Protein 4OMF (pdb70)

CATH classification: 1.10.645.10

Sequence (896 aa):
AKPRIGYIHLSGCTGDAMSLTENYDIILAELLTNMVDIVYGQTLVDLWEMPEMDLALVEGSVCLQDEHSLHHELKELREKAKLVCAFGSCAATGCFTRYSRGGQQAQPSHESFVPIADLIDVDLALPGCPPSPEIIAKKTVVALLNNDMDYLQPMLDLAGYTEEACGCDLQTKVVNQGLCIGCGTCAMACQTRALDMTNGRPELNSSDRCIKCGICYVQCPRSWWPEEQIKKELGLSERIVISPTSRQEGHAELVMEVDDEGIVTKGRYFSITPVRGLEKMVTGKAPETAPVMVQRICGVCPIPHTLASVEAIDDSLDIEVPKAGRLLRELTLAAHHVNSHAIHHFLIAPDFVPENLMADAINSVSEIRKNAQYVVDMVAGEGIHPSDVRIGGMADNITELARKRLYARLKQLKPKVNEHVELLMIGLIEDKGLPEGLGVHNQPTLASHQIYGDRTKFDLDRFTEIMPESWYDDPEIAKRACSTIPLYDGRNVEVGPRARMVEFQGFKERGVVAQHVARALEMKTALSRAIEILDELDTSAPVRADFDERGTGKLGIGAIEAPRGLDVHMAKVENGKIQFYSALVPTTWNIPTMGPATEGFHHEYGPHVIRAYDPCLSCATHVLGTYKEIVSARRSTDREIQKLAQDGGIVTGLLAYALDEGIIEGAVVAGPGEEEFWKPQPMVAMSSDELKAAAGTKYTFSPNVMMLKKAVRQYGIEKLGTVAIPCQTTMGIRKMQTYPFGVRFLADKIKLLVGIYCMENFPYTSLQTFICEKLGVSMELVEKMDIGKGKFWVYTQDDVLTLPLKETHGYEQAGCKICKDYVAELADVSTGSVGSPDGWSTVITRTDAGDSIFKQAVEAGLFETKPIEEVKPGLGLLEKLAAQKKEKAEKNIAARKEMGLPTPF

Organism: Methanothermobacter marburgensis (strain ATCC BAA-927 / DSM 2133 / JCM 14651 / NBRC 100331 / OCM 82 / Marburg) (NCBI:txid79929)

Secondary structure (DSSP, 8-state):
-EEEEESS-SSSBS-EEEEEEE-TT-BEEEEEEEE-S----HHHHHTTS-TTHHHHHHGGG-SSSHHHHHHHHHHHHHHHTT----HHHHHHHHHHHHHHHHHHHHHHHHHHHHHHS-GGGHHHHHHHHHHHHHHHHHHHHHHHS-SSS-S-EETTEES----HHHHHHHHHHHHHHHHHHHHHHHHHHHHHHHT-PPTTTT---PPB--S-SSS--GGGS-TTTEEEE-GGGT-SSHHHHHH--S-EEEETTB--B-SHHHHHHHHS-----SHHHHHHHHHHHHHHHHHHHHHHHHH--TTS--B-----S--S-EEEEEEEETTEEEEEEEEEETTEEEEEEEE-HHHHHHHHHTGGGTTSBGGGHHHHHHHT--BHHHHH-/---S-SEEEEEEE--HHHHHH-SSS-HHHHHHHHHHHHTS-SEEEEEEEEEETTEEEEEEE-SHHHHHHT-S--SB---GGGGHHHHHTTT--SSEEEEE-HHHHHHHHHHHH--TT--S-GGGEEEEEEE--S--B-HHHHHIIIIIISSS-GGG-SEEEEETTEEEEE-SS-EEEEEGGGGTTSS-GGGGG---SS-TTSSEEEESTTS-TT-EEEEE-SHHHHHHHHHHHHTTSEEEEEGGGSSS-HHHHHHHHHHHHHHHHHHHHHHHHHT-----/---EEEEEESB--SHHHHHHHT-TTTHHHIIIII-EEEE-TTT----S---EEEEEEESBEETT-HHHHHHHHHHHHHEEEEEEESHHHHH-GGGGG-----TT-TT---EE-GGGTS---EEE-SSSPPHHHHHHHHHHHHTT-HHHHHHHHHHTT--S--TTHHHHHTGGGT------HHHHH-TT--EEEETTEEEE-GGG-----HHHHH-TTT---HHHHHHHHT-

Foldseek 3Di:
DAFEEEEEEAAADCVLVVQLPVVPPCNVVCDPPHHDDDYYVVPDPDDDDAAGQEYAYGAWHFPPDVVSVVVLVVNLVRYVAYEDAEQCQQAVFQVVVFAACDPPGRPRGDTFRSVVPDDHQFYQFDPHRHNVVSVVQSVCVSVVVVLVRVVRRVSSPVHHFKPCCCVVVAVVVPHQDLPCQLCVFDPQNQWDADPSHTDGNRVRMRRRHRSLVRPCRNDPSPVVVCVVVVD/DDWDKDWAQFLFAAGKIKIFDADPVQFGAFIAIFFLGAFPPLFVVQAPHFLFVNLLRQLVLDQLFSLQSSQFSLQQLCQLQVADWDPLLVLLSLLLQLLSLQLNLLSLCLSCCVLFPDPVCNVVSVVLSVLSNVLSQLSNCQSQPHSTSRDFQGNQGGNAFGDPVSLVVSLVSLVVCLVSLVVSLVVRLVRLVVSCDDPPQLFDDFAQDAAALGWWDPVRDDPVFKDKAALCVQDPPNVVSVSGQFIEIGGNNHFHAFAQLSSCVVPVVDDDGHLSSLSSSSSVCNNVSSVSSSVSSVVRDRVDDGGDDGDQQGDQGWGWRWTQTNLGTWIWIFGHHRSGTNGIDIDFNLLRCNSSLGRSSGPGRCVCSSSSVSSSSHHSSRRRD/DQAFFDAKWKKAFPDVLQLVQAAFRSCQLLLQQLCLVVVLWQWEWAFAPDDDQLPTETDIGRHSVRSSRRHADRQADHLRLVCQQVCCPPVVIQAYEYEEEQVSLVVLVCCLVPVPPPPNRNVNHQFYEYEFDQFGAHPVLVCCVPCPVQPDGSVQFPHWDDDPQWTWTDGPHDIDIDGPVVSPPRTDPVSQQDLHGQNNNGQKTWYCPLADGRMIIITGHDPSRVVSSVVSVVVVRMDIGHQVVHPPGDVRVVVVSVVSNVRNVVVQVVCVVVVHDDPD

Solvent-accessible surface area: 31362 Å² total; per-residue (Å²): 159,90,37,87,7,0,7,6,6,7,1,2,14,1,1,13,5,5,1,17,5,2,21,17,107,68,1,7,89,7,41,58,90,48,4,51,32,16,8,2,12,6,40,33,71,59,103,136,14,28,108,1,41,9,0,6,0,0,0,0,0,0,73,71,23,135,94,6,46,106,18,1,120,37,0,54,112,51,5,148,61,0,0,3,1,1,1,20,0,5,0,0,0,2,2,84,50,14,118,6,47,4,74,3,26,75,74,13,84,32,12,22,0,0,37,77,82,25,114,23,46,2,1,1,0,0,13,9,0,1,1,30,0,2,18,57,2,7,58,4,42,60,106,114,42,84,119,4,0,85,12,0,61,96,16,17,66,21,31,135,5,22,6,65,15,6,74,70,70,5,42,97,45,31,3,17,9,3,10,1,0,12,9,3,0,14,6,4,56,4,17,84,25,66,93,5,63,19,86,47,53,76,57,10,13,3,53,13,3,0,10,39,0,0,10,6,11,21,51,33,20,74,132,16,0,57,137,80,41,63,36,125,108,110,40,75,31,46,8,5,2,10,3,5,2,32,0,11,0,1,0,44,6,52,140,123,9,58,2,76,66,1,23,1,0,0,26,5,7,0,2,2,0,22,96,0,0,36,40,50,24,2,53,8,0,8,5,2,1,4,2,0,0,2,7,3,2,0,0,1,3,0,0,0,0,28,0,0,4,26,1,22,102,24,163,37,32,120,3,0,98,3,0,3,24,0,0,0,2,1,2,0,2,6,0,0,0,2,1,4,24,10,0,3,80,16,16,9,55,162,126,56,42,51,97,6,11,68,16,4,4,64,0,3,39,13,1,2,61,0,0,10,5,0,0,0,3,3,7,2,1,3,5,3,33,9,0,0,0,40,50,17,6,32,70,48,0,40,117,49,0,58,41,60,3,97,137,10,87,89,60,1,65,118,2,1,135,70,1,28,27,18,1,102,112,91,58,23,38,175,34,7,2,63,31,118,47,40,28,13,14,2,46,68,11,22,14,40,84,106,116,10,61,82,139,109,29,73,62,53,45,0,109,83,81,21,98,22,106,134,3,6,156,105,1,4,3,14,0,0,11,13,75,55,108,17,0,2,5,1,3,13,0,2,7,40,88,83,85,47,31,166,112,126,4,1,49,5,6,4,18,0,6,0,49,1,0,84,34,0,4,54,77,0,6,92,0,0,89,80,8,77,26,104,28,97,11,92,23,147,68,84,84,160,22,107,19,74,62,0,17,0,6,1,0,2,0,7,0,1,0,0,0,15,0,70,0,69,117,16,83,0,69,85,8,11,1,0,0,4,0,0,0,1,1,2,2,0,0,62,6,2,62,49,49,55,37,120,72,1,25,32,0,1,15,0,4,2,2,0,0,0,2,0,3,6,92,7,32,57,92,108,72,15,16,0,0,57,2,65,50,180,104,8,51,169,90,10,24,31,0,7,3,30,11,5,0,1,17,17,0,34,119,95,38,40,1,35,0,1,0,6,21,1,103,36,147,99,118,47,38,6,76,12,57,6,0,59,44,52,106,68,4,36,63,12,22,26,36,38,36,7,20,12,8,10,0,35,38,0,4,53,0,1,1,3,56,0,0,34,85,0,0,1,14,1,29,2,14,8,1,19,0,1,9,0,0,40,4,1,1,0,0,0,7,47,0,7,109,40,16,82,0,0,0,0,50,26,24,47,31,15,0,42,30,96,12,0,63,39,0,0,40,130,82,30,57,36,39,13,117,87,8,113,68,0,29,33,26,163,49,84,0,55,0,73,15,155,129,72,77,37,50,13,68,37,160,59,3,124,70,79,42,10,49,3,14,103,4,14,67,12,12,0,0,31,10,0,10,0,0,5,12,37,30,1,13,60,119,23,34,3,0,0,0,2,4,14,110,41,0,28,56,10,4,82,79,0,40,154,61,42,64,7,89,51,87,72,15,145,119,10,149,71,4,43,50,55,0,70,109,37,0,43,100,4,51,133,89,0,84,155,35,4,59,51,23,114,149,133,64,55,69,30,28,51

Radius of gyration: 29.11 Å; Cα contacts (8 Å, |Δi|>4): 2166; chains: 3; bounding box: 54×98×53 Å

Structure (mmCIF, N/CA/C/O backbone):
data_4OMF
#
_entry.id   4OMF
#
_cell.length_a   233.160
_cell.length_b   233.160
_cell.length_c   233.160
_cell.angle_alpha   90.00
_cell.angle_beta   90.00
_cell.angle_gamma   90.00
#
_symmetry.space_group_name_H-M   'F 2 3'
#
loop_
_entity.id
_entity.type
_entity.pdbx_description
1 polymer 'F420-reducing hydrogenase, subunit gamma'
2 polymer 'F420-reducing hydrogenase, subunit alpha'
3 polymer 'F420-reducing hydrogenase, subunit beta'
4 non-polymer 'IRON/SULFUR CLUSTER'
5 non-polymer zinc(II)hydrogensulfide
6 non-polymer 'UNKNOWN LIGAND'
7 non-polymer 'MAGNESIUM ION'
8 non-polymer formyl[bis(hydrocyanato-1kappaC)]ironnickel(Fe-Ni)
9 non-polymer 'CHLORIDE ION'
10 non-polymer N,N-dimethylmethanamine
11 non-polymer 'FLAVIN-ADENINE DINUCLEOTIDE'
12 water water
#
loop_
_atom_site.group_PDB
_atom_site.id
_atom_site.type_symbol
_atom_site.label_atom_id
_atom_site.label_alt_id
_atom_site.label_comp_id
_atom_site.label_asym_id
_atom_site.label_entity_id
_atom_site.label_seq_id
_atom_site.pdbx_PDB_ins_code
_atom_site.Cartn_x
_atom_site.Cartn_y
_atom_site.Cartn_z
_atom_site.occupancy
_atom_site.B_iso_or_equiv
_atom_site.auth_seq_id
_atom_site.auth_comp_id
_atom_site.auth_asym_id
_atom_site.auth_atom_id
_atom_site.pdbx_PDB_model_num
ATOM 1 N N . ALA A 1 45 ? -25.694 68.989 19.564 1.00 51.76 45 ALA G N 1
ATOM 2 C CA . ALA A 1 45 ? -25.506 69.596 20.885 1.00 56.43 45 ALA G CA 1
ATOM 3 C C . ALA A 1 45 ? -24.422 68.885 21.703 1.00 53.69 45 ALA G C 1
ATOM 4 O O . ALA A 1 45 ? -24.643 67.804 22.252 1.00 58.25 45 ALA G O 1
ATOM 6 N N . LYS A 1 46 ? -23.248 69.506 21.771 1.00 44.17 46 LYS G N 1
ATOM 7 C CA . LYS A 1 46 ? -22.122 68.989 22.542 1.00 34.53 46 LYS G CA 1
ATOM 8 C C . LYS A 1 46 ? -22.283 69.308 24.025 1.00 26.34 46 LYS G C 1
ATOM 9 O O . LYS A 1 46 ? -22.777 70.377 24.370 1.00 29.76 46 LYS G O 1
ATOM 15 N N . PRO A 1 47 ? -21.847 68.394 24.896 1.00 28.47 47 PRO G N 1
ATOM 16 C CA . PRO A 1 47 ? -21.855 68.641 26.342 1.00 31.55 47 PRO G CA 1
ATOM 17 C C . PRO A 1 47 ? -21.093 69.915 26.661 1.00 31.20 47 PRO G C 1
ATOM 18 O O . PRO A 1 47 ? -20.015 70.132 26.111 1.00 30.46 47 PRO G O 1
ATOM 22 N N . ARG A 1 48 ? -21.663 70.746 27.523 1.00 25.41 48 ARG G N 1
ATOM 23 C CA . ARG A 1 48 ? -21.021 71.987 27.930 1.00 25.88 48 ARG G CA 1
ATOM 24 C C . ARG A 1 48 ? -20.220 71.756 29.203 1.00 20.92 48 ARG G C 1
ATOM 25 O O . ARG A 1 48 ? -20.787 71.432 30.247 1.00 25.02 48 ARG G O 1
ATOM 33 N N . ILE A 1 49 ? -18.899 71.894 29.100 1.00 19.07 49 ILE G N 1
ATOM 34 C CA . ILE A 1 49 ? -17.993 71.520 30.180 1.00 18.98 49 ILE G CA 1
ATOM 35 C C . ILE A 1 49 ? -17.256 72.764 30.674 1.00 22.43 49 ILE G C 1
ATOM 36 O O . ILE A 1 49 ? -16.802 73.592 29.883 1.00 24.25 49 ILE G O 1
ATOM 41 N N . GLY A 1 50 ? -17.174 72.901 31.990 1.00 21.48 50 GLY G N 1
ATOM 42 C CA . GLY A 1 50 ? -16.339 73.926 32.583 1.00 19.87 50 GLY G CA 1
ATOM 43 C C . GLY A 1 50 ? -15.144 73.249 33.214 1.00 20.22 50 GLY G C 1
ATOM 44 O O . GLY A 1 50 ? -15.258 72.148 33.764 1.00 21.24 50 GLY G O 1
ATOM 45 N N . TYR A 1 51 ? -13.986 73.890 33.106 1.00 17.72 51 TYR G N 1
ATOM 46 C CA . TYR A 1 51 ? -12.810 73.439 33.825 1.00 15.96 51 TYR G CA 1
ATOM 47 C C . TYR A 1 51 ? -12.437 74.529 34.803 1.00 21.75 51 TYR G C 1
ATOM 48 O O . TYR A 1 51 ? -11.943 75.585 34.388 1.00 19.86 51 TYR G O 1
ATOM 57 N N . ILE A 1 52 ? -12.705 74.298 36.087 1.00 16.51 52 ILE G N 1
ATOM 58 C CA . ILE A 1 52 ? -12.463 75.315 37.117 1.00 17.95 52 ILE G CA 1
ATOM 59 C C . ILE A 1 52 ? -11.296 74.911 38.004 1.00 19.34 52 ILE G C 1
ATOM 60 O O . ILE A 1 52 ? -11.334 73.881 38.657 1.00 19.36 52 ILE G O 1
ATOM 65 N N . HIS A 1 53 ? -10.268 75.744 38.020 1.00 18.77 53 HIS G N 1
ATOM 66 C CA . HIS A 1 53 ? -9.050 75.471 38.766 1.00 20.58 53 HIS G CA 1
ATOM 67 C C . HIS A 1 53 ? -9.125 76.258 40.091 1.00 20.06 53 HIS G C 1
ATOM 68 O O . HIS A 1 53 ? -9.192 77.499 40.068 1.00 18.72 53 HIS G O 1
ATOM 75 N N . LEU A 1 54 ? -9.178 75.540 41.226 1.00 16.74 54 LEU G N 1
ATOM 76 C CA . LEU A 1 54 ? -9.138 76.162 42.558 1.00 15.01 54 LEU G CA 1
ATOM 77 C C . LEU A 1 54 ? -7.707 76.033 43.056 1.00 17.46 54 LEU G C 1
ATOM 78 O O . LEU A 1 54 ? -6.791 76.457 42.352 1.00 21.16 54 LEU G O 1
ATOM 83 N N . SER A 1 55 ? -7.479 75.452 44.224 1.00 17.30 55 SER G N 1
ATOM 84 C CA . SER A 1 55 ? -6.082 75.308 44.672 1.00 13.97 55 SER G CA 1
ATOM 85 C C . SER A 1 55 ? -5.527 73.974 44.186 1.00 14.33 55 SER G C 1
ATOM 86 O O . SER A 1 55 ? -5.269 73.050 44.981 1.00 16.17 55 SER G O 1
ATOM 89 N N . GLY A 1 56 ? -5.358 73.893 42.864 1.00 17.05 56 GLY G N 1
ATOM 90 C CA . GLY A 1 56 ? -4.831 72.721 42.195 1.00 15.74 56 GLY G CA 1
ATOM 91 C C . GLY A 1 56 ? -3.469 73.067 41.654 1.00 17.27 56 GLY G C 1
ATOM 92 O O . GLY A 1 56 ? -2.915 74.090 42.025 1.00 17.30 56 GLY G O 1
ATOM 93 N N . CYS A 1 57 ? -2.910 72.199 40.808 1.00 16.82 57 CYS G N 1
ATOM 94 C CA . CYS A 1 57 ? -1.595 72.452 40.225 1.00 15.38 57 CYS G CA 1
ATOM 95 C C . CYS A 1 57 ? -1.669 72.398 38.692 1.00 15.38 57 CYS G C 1
ATOM 96 O O . CYS A 1 57 ? -0.656 72.553 38.000 1.00 17.41 57 CYS G O 1
ATOM 99 N N . THR A 1 58 ? -2.897 72.205 38.195 1.00 14.34 58 THR G N 1
ATOM 100 C CA . THR A 1 58 ? -3.242 72.104 36.780 1.00 16.93 58 THR G CA 1
ATOM 101 C C . THR A 1 58 ? -2.755 70.792 36.146 1.00 13.81 58 THR G C 1
ATOM 102 O O . THR A 1 58 ? -2.942 70.547 34.949 1.00 14.99 58 THR G O 1
ATOM 106 N N . GLY A 1 59 ? -2.175 69.908 36.962 1.00 14.45 59 GLY G N 1
ATOM 107 C CA . GLY A 1 59 ? -1.748 68.613 36.445 1.00 13.17 59 GLY G CA 1
ATOM 108 C C . GLY A 1 59 ? -2.909 67.807 35.887 1.00 19.39 59 GLY G C 1
ATOM 109 O O . GLY A 1 59 ? -2.740 67.034 34.960 1.00 15.04 59 GLY G O 1
ATOM 110 N N . ASP A 1 60 ? -4.100 67.977 36.446 1.00 16.01 60 ASP G N 1
ATOM 111 C CA . ASP A 1 60 ? -5.247 67.222 35.941 1.00 14.80 60 ASP G CA 1
ATOM 112 C C . ASP A 1 60 ? -5.658 67.655 34.546 1.00 16.15 60 ASP G C 1
ATOM 113 O O . ASP A 1 60 ? -5.940 66.811 33.684 1.00 16.00 60 ASP G O 1
ATOM 118 N N . ALA A 1 61 ? -5.721 68.963 34.336 1.00 17.58 61 ALA G N 1
ATOM 119 C CA . ALA A 1 61 ? -5.983 69.473 33.002 1.00 17.17 61 ALA G CA 1
ATOM 120 C C . ALA A 1 61 ? -4.884 69.002 32.033 1.00 16.55 61 ALA G C 1
ATOM 121 O O . ALA A 1 61 ? -5.190 68.621 30.900 1.00 15.04 61 ALA G O 1
ATOM 123 N N . MET A 1 62 ? -3.617 69.019 32.472 1.00 14.12 62 MET G N 1
ATOM 124 C CA . MET A 1 62 ? -2.521 68.560 31.612 1.00 17.51 62 MET G CA 1
ATOM 125 C C . MET A 1 62 ? -2.705 67.083 31.210 1.00 15.07 62 MET G C 1
ATOM 126 O O . MET A 1 62 ? -2.508 66.717 30.053 1.00 15.97 62 MET G O 1
ATOM 131 N N . SER A 1 63 ? -3.080 66.252 32.170 1.00 15.06 63 SER G N 1
ATOM 132 C CA . SER A 1 63 ? -3.371 64.839 31.898 1.00 15.60 63 SER G CA 1
ATOM 133 C C . SER A 1 63 ? -4.475 64.666 30.847 1.00 15.48 63 SER G C 1
ATOM 134 O O . SER A 1 63 ? -4.350 63.850 29.939 1.00 17.97 63 SER G O 1
ATOM 137 N N . LEU A 1 64 ? -5.554 65.431 30.983 1.00 14.78 64 LEU G N 1
ATOM 138 C CA . LEU A 1 64 ? -6.633 65.409 30.003 1.00 16.78 64 LEU G CA 1
ATOM 139 C C . LEU A 1 64 ? -6.033 65.661 28.619 1.00 16.43 64 LEU G C 1
ATOM 140 O O . LEU A 1 64 ? -6.376 64.979 27.642 1.00 16.15 64 LEU G O 1
ATOM 145 N N . THR A 1 65 ? -5.113 66.626 28.532 1.00 15.42 65 THR G N 1
ATOM 146 C CA . THR A 1 65 ? -4.613 67.013 27.216 1.00 15.59 65 THR G CA 1
ATOM 147 C C . THR A 1 65 ? -3.570 66.027 26.687 1.00 20.94 65 THR G C 1
ATOM 148 O O . THR A 1 65 ? -3.148 66.144 25.551 1.00 19.47 65 THR G O 1
ATOM 152 N N . GLU A 1 66 ? -3.162 65.046 27.494 1.00 15.84 66 GLU G N 1
ATOM 153 C CA . GLU A 1 66 ? -2.236 64.040 27.002 1.00 15.38 66 GLU G CA 1
ATOM 154 C C . GLU A 1 66 ? -2.979 62.835 26.396 1.00 17.70 66 GLU G C 1
ATOM 155 O O . GLU A 1 66 ? -2.387 61.788 26.169 1.00 18.87 66 GLU G O 1
ATOM 161 N N . ASN A 1 67 ? -4.275 63.004 26.122 1.00 17.81 67 ASN G N 1
ATOM 162 C CA . ASN A 1 67 ? -4.966 62.181 25.142 1.00 18.66 67 ASN G CA 1
ATOM 163 C C . ASN A 1 67 ? -4.623 62.707 23.759 1.00 20.56 67 ASN G C 1
ATOM 164 O O . ASN A 1 67 ? -5.436 63.369 23.121 1.00 19.22 67 ASN G O 1
ATOM 169 N N . TYR A 1 68 ? -3.389 62.437 23.325 1.00 20.87 68 TYR G N 1
ATOM 170 C CA . TYR A 1 68 ? -2.793 63.182 22.221 1.00 18.90 68 TYR G CA 1
ATOM 171 C C . TYR A 1 68 ? -3.567 63.061 20.922 1.00 17.74 68 TYR G C 1
ATOM 172 O O . TYR A 1 68 ? -3.870 64.063 20.275 1.00 19.74 68 TYR G O 1
ATOM 181 N N . ASP A 1 69 ? -3.872 61.824 20.533 1.00 18.89 69 ASP G N 1
ATOM 182 C CA . ASP A 1 69 ? -4.415 61.588 19.211 1.00 23.15 69 ASP G CA 1
ATOM 183 C C . ASP A 1 69 ? -5.805 62.175 19.043 1.00 25.61 69 ASP G C 1
ATOM 184 O O . ASP A 1 69 ? -6.157 62.679 17.958 1.00 27.36 69 ASP G O 1
ATOM 189 N N . ILE A 1 70 ? -6.592 62.154 20.115 1.00 19.93 70 ILE G N 1
ATOM 190 C CA A ILE A 1 70 ? -7.980 62.585 19.993 0.63 24.18 70 ILE G CA 1
ATOM 191 C CA B ILE A 1 70 ? -7.985 62.569 20.014 0.37 23.60 70 ILE G CA 1
ATOM 192 C C . ILE A 1 70 ? -8.225 64.029 20.403 1.00 24.83 70 ILE G C 1
ATOM 193 O O . ILE A 1 70 ? -9.305 64.554 20.177 1.00 22.75 70 ILE G O 1
ATOM 202 N N . LEU A 1 71 ? -7.217 64.681 20.967 1.00 21.43 71 LEU G N 1
ATOM 203 C CA . LEU A 1 71 ? -7.435 65.995 21.595 1.00 20.93 71 LEU G CA 1
ATOM 204 C C . LEU A 1 71 ? -8.084 67.026 20.678 1.00 21.75 71 LEU G C 1
ATOM 205 O O . LEU A 1 71 ? -9.043 67.702 21.082 1.00 23.33 71 LEU G O 1
ATOM 210 N N . ALA A 1 72 ? -7.600 67.145 19.445 1.00 23.04 72 ALA G N 1
ATOM 211 C CA . ALA A 1 72 ? -8.161 68.148 18.547 1.00 22.61 72 ALA G CA 1
ATOM 212 C C . ALA A 1 72 ? -9.655 67.861 18.310 1.00 24.65 72 ALA G C 1
ATOM 213 O O . ALA A 1 72 ? -10.486 68.760 18.417 1.00 24.36 72 ALA G O 1
ATOM 215 N N . GLU A 1 73 ? -9.987 66.602 18.053 1.00 26.40 73 GLU G N 1
ATOM 216 C CA . GLU A 1 73 ? -11.370 66.197 17.796 1.00 30.70 73 GLU G CA 1
ATOM 217 C C . GLU A 1 73 ? -12.240 66.345 19.057 1.00 24.93 73 GLU G C 1
ATOM 218 O O . GLU A 1 73 ? -13.419 66.740 18.985 1.00 23.36 73 GLU G O 1
ATOM 224 N N . LEU A 1 74 ? -11.656 66.018 20.204 1.00 24.06 74 LEU G N 1
ATOM 225 C CA . LEU A 1 74 ? -12.338 66.164 21.487 1.00 27.21 74 LEU G CA 1
ATOM 226 C C . LEU A 1 74 ? -12.788 67.607 21.720 1.00 28.52 74 LEU G C 1
ATOM 227 O O . LEU A 1 74 ? -13.973 67.868 21.949 1.00 25.29 74 LEU G O 1
ATOM 232 N N . LEU A 1 75 ? -11.838 68.538 21.651 1.00 27.64 75 LEU G N 1
ATOM 233 C CA . LEU A 1 75 ? -12.106 69.946 21.918 1.00 26.74 75 LEU G CA 1
ATOM 234 C C . LEU A 1 75 ? -12.953 70.617 20.845 1.00 26.89 75 LEU G C 1
ATOM 235 O O . LEU A 1 75 ? -13.669 71.568 21.120 1.00 27.64 75 LEU G O 1
ATOM 240 N N . THR A 1 76 ? -12.857 70.143 19.610 1.00 28.39 76 THR G N 1
ATOM 241 C CA . THR A 1 76 ? -13.486 70.861 18.518 1.00 26.64 76 THR G CA 1
ATOM 242 C C . THR A 1 76 ? -14.869 70.295 18.177 1.00 33.29 76 THR G C 1
ATOM 243 O O . THR A 1 76 ? -15.758 71.047 17.778 1.00 37.47 76 THR G O 1
ATOM 247 N N . ASN A 1 77 ? -15.052 68.982 18.331 1.00 31.38 77 ASN G N 1
ATOM 248 C CA . ASN A 1 77 ? -16.260 68.328 17.824 1.00 34.60 77 ASN G CA 1
ATOM 249 C C . ASN A 1 77 ? -17.015 67.470 18.838 1.00 32.23 77 ASN G C 1
ATOM 250 O O . ASN A 1 77 ? -18.200 67.203 18.659 1.00 37.32 77 ASN G O 1
ATOM 255 N N . MET A 1 78 ? -16.344 67.020 19.883 1.00 28.46 78 MET G N 1
ATOM 256 C CA . MET A 1 78 ? -16.983 66.094 20.820 1.00 26.46 78 MET G CA 1
ATOM 257 C C . MET A 1 78 ? -17.593 66.822 22.012 1.00 30.36 78 MET G C 1
ATOM 258 O O . MET A 1 78 ? -18.740 66.555 22.377 1.00 30.64 78 MET G O 1
ATOM 263 N N . VAL A 1 79 ? -16.836 67.730 22.627 1.00 25.98 79 VAL G N 1
ATOM 264 C CA . VAL A 1 79 ? -17.375 68.511 23.737 1.00 24.29 79 VAL G CA 1
ATOM 265 C C . VAL A 1 79 ? -17.157 69.989 23.485 1.00 28.68 79 VAL G C 1
ATOM 266 O O . VAL A 1 79 ? -16.454 70.377 22.551 1.00 29.22 79 VAL G O 1
ATOM 270 N N . ASP A 1 80 ? -17.807 70.809 24.303 1.00 25.42 80 ASP G N 1
ATOM 271 C CA . ASP A 1 80 ? -17.704 72.254 24.211 1.00 23.56 80 ASP G CA 1
ATOM 272 C C . ASP A 1 80 ? -17.197 72.777 25.554 1.00 27.77 80 ASP G C 1
ATOM 273 O O . ASP A 1 80 ? -17.942 72.783 26.532 1.00 25.39 80 ASP G O 1
ATOM 278 N N . ILE A 1 81 ? -15.931 73.184 25.624 1.00 24.06 81 ILE G N 1
ATOM 279 C CA . ILE A 1 81 ? -15.425 73.744 26.872 1.00 21.64 81 ILE G CA 1
ATOM 280 C C . ILE A 1 81 ? -15.883 75.204 26.918 1.00 25.39 81 ILE G C 1
ATOM 281 O O . ILE A 1 81 ? -15.421 76.049 26.141 1.00 25.34 81 ILE G O 1
ATOM 286 N N . VAL A 1 82 ? -16.840 75.485 27.797 1.00 21.21 82 VAL G N 1
ATOM 287 C CA . VAL A 1 82 ? -17.531 76.772 27.750 1.00 19.01 82 VAL G CA 1
ATOM 288 C C . VAL A 1 82 ? -17.042 77.749 28.802 1.00 21.77 82 VAL G C 1
ATOM 289 O O . VAL A 1 82 ? -17.383 78.934 28.749 1.00 23.75 82 VAL G O 1
ATOM 293 N N . TYR A 1 83 ? -16.246 77.261 29.747 1.00 20.09 83 TYR G N 1
ATOM 294 C CA . TYR A 1 83 ? -15.784 78.105 30.849 1.00 18.28 83 TYR G CA 1
ATOM 295 C C . TYR A 1 83 ? -14.553 77.554 31.544 1.00 21.66 83 TYR G C 1
ATOM 296 O O . TYR A 1 83 ? -14.377 76.345 31.648 1.00 19.66 83 TYR G O 1
ATOM 305 N N . GLY A 1 84 ? -13.734 78.467 32.067 1.00 18.93 84 GLY G N 1
ATOM 306 C CA . GLY A 1 84 ? -12.513 78.140 32.779 1.00 16.30 84 GLY G CA 1
ATOM 307 C C . GLY A 1 84 ? -11.423 78.957 32.107 1.00 19.05 84 GLY G C 1
ATOM 308 O O . GLY A 1 84 ? -11.056 78.673 30.978 1.00 18.51 84 GLY G O 1
ATOM 309 N N . GLN A 1 85 ? -10.907 79.962 32.817 1.00 17.58 85 GLN G N 1
ATOM 310 C CA . GLN A 1 85 ? -10.058 80.973 32.188 1.00 15.98 85 GLN G CA 1
ATOM 311 C C . GLN A 1 85 ? -8.696 80.396 31.803 1.00 17.40 85 GLN G C 1
ATOM 312 O O . GLN A 1 85 ? -7.974 81.011 31.034 1.00 17.20 85 GLN G O 1
ATOM 318 N N . THR A 1 86 ? -8.342 79.236 32.339 1.00 18.10 86 THR G N 1
ATOM 319 C CA . THR A 1 86 ? -7.147 78.539 31.852 1.00 17.32 86 THR G CA 1
ATOM 320 C C . THR A 1 86 ? -7.253 78.300 30.343 1.00 18.58 86 THR G C 1
ATOM 321 O O . THR A 1 86 ? -6.247 78.332 29.632 1.00 18.00 86 THR G O 1
ATOM 325 N N . LEU A 1 87 ? -8.482 78.083 29.861 1.00 18.73 87 LEU G N 1
ATOM 326 C CA . LEU A 1 87 ? -8.728 77.693 28.461 1.00 19.18 87 LEU G CA 1
ATOM 327 C C . LEU A 1 87 ? -9.626 78.640 27.655 1.00 19.75 87 LEU G C 1
ATOM 328 O O . LEU A 1 87 ? -9.565 78.661 26.427 1.00 24.18 87 LEU G O 1
ATOM 333 N N . VAL A 1 88 ? -10.463 79.421 28.336 1.00 18.90 88 VAL G N 1
ATOM 334 C CA . VAL A 1 88 ? -11.515 80.170 27.656 1.00 20.91 88 VAL G CA 1
ATOM 335 C C . VAL A 1 88 ? -11.516 81.632 28.100 1.00 20.66 88 VAL G C 1
ATOM 336 O O . VAL A 1 88 ? -11.471 81.891 29.294 1.00 18.34 88 VAL G O 1
ATOM 340 N N . ASP A 1 89 ? -11.581 82.570 27.148 1.00 18.87 89 ASP G N 1
ATOM 341 C CA . ASP A 1 89 ? -11.618 83.999 27.471 1.00 20.21 89 ASP G CA 1
ATOM 342 C C . ASP A 1 89 ? -13.056 84.424 27.810 1.00 22.18 89 ASP G C 1
ATOM 343 O O . ASP A 1 89 ? -13.749 84.994 26.966 1.00 22.90 89 ASP G O 1
ATOM 348 N N . LEU A 1 90 ? -13.502 84.121 29.031 1.00 21.09 90 LEU G N 1
ATOM 349 C CA . LEU A 1 90 ? -14.879 84.414 29.455 1.00 21.52 90 LEU G CA 1
ATOM 350 C C . LEU A 1 90 ? -14.882 84.683 30.955 1.00 20.77 90 LEU G C 1
ATOM 351 O O . LEU A 1 90 ? -14.335 83.899 31.718 1.00 22.69 90 LEU G O 1
ATOM 356 N N . TRP A 1 91 ? -15.492 85.788 31.374 1.00 21.60 91 TRP G N 1
ATOM 357 C CA . TRP A 1 91 ? -15.449 86.166 32.783 1.00 22.85 91 TRP G CA 1
ATOM 358 C C . TRP A 1 91 ? -16.859 86.278 33.385 1.00 31.09 91 TRP G C 1
ATOM 359 O O . TRP 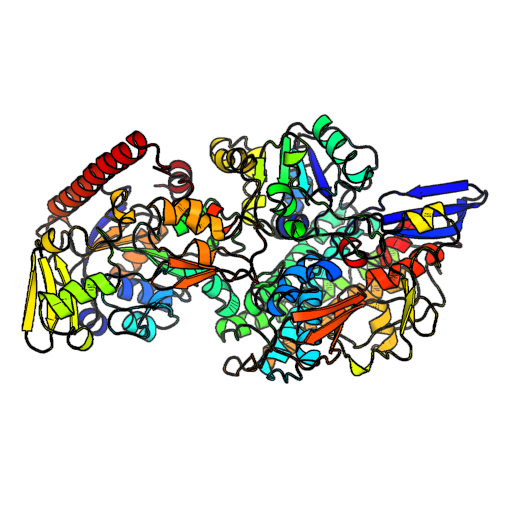A 1 91 ? -17.065 86.868 34.448 1.00 29.52 91 TRP G O 1
ATOM 370 N N . GLU A 1 92 ? -17.828 85.707 32.685 1.00 23.85 92 GLU G N 1
ATOM 371 C CA . GLU A 1 92 ? -19.177 85.536 33.231 1.00 24.35 92 GLU G CA 1
ATOM 372 C C . GLU A 1 92 ? -19.482 84.054 33.150 1.00 25.79 92 GLU G C 1
ATOM 373 O O . GLU A 1 92 ? -19.553 83.505 32.052 1.00 28.40 92 GLU G O 1
ATOM 379 N N . MET A 1 93 ? -19.617 83.398 34.297 1.00 24.12 93 MET G N 1
ATOM 380 C CA . MET A 1 93 ? -19.811 81.945 34.298 1.00 21.17 93 MET G CA 1
ATOM 381 C C . MET A 1 93 ? -21.159 81.539 33.686 1.00 19.44 93 MET G C 1
ATOM 382 O O . MET A 1 93 ? -22.209 82.027 34.115 1.00 21.60 93 MET G O 1
ATOM 387 N N . PRO A 1 94 ? -21.141 80.629 32.692 1.00 23.54 94 PRO G N 1
ATOM 388 C CA . PRO A 1 94 ? -22.380 80.197 32.043 1.00 21.60 94 PRO G CA 1
ATOM 389 C C . PRO A 1 94 ? -22.909 78.927 32.687 1.00 23.77 94 PRO G C 1
ATOM 390 O O . PRO A 1 94 ? -22.254 78.385 33.591 1.00 23.97 94 PRO G O 1
ATOM 394 N N . GLU A 1 95 ? -24.071 78.473 32.231 1.00 25.60 95 GLU G N 1
ATOM 395 C CA . GLU A 1 95 ? -24.577 77.160 32.608 1.00 23.55 95 GLU G CA 1
ATOM 396 C C . GLU A 1 95 ? -23.702 76.075 31.989 1.00 26.12 95 GLU G C 1
ATOM 397 O O . GLU A 1 95 ? -23.234 76.218 30.853 1.00 24.14 95 GLU G O 1
ATOM 403 N N . MET A 1 96 ? -23.506 74.992 32.737 1.00 25.17 96 MET G N 1
ATOM 404 C CA . MET A 1 96 ? -22.694 73.854 32.310 1.00 22.67 96 MET G CA 1
ATOM 405 C C . MET A 1 96 ? -23.439 72.552 32.526 1.00 23.05 96 MET G C 1
ATOM 406 O O . MET A 1 96 ? -24.251 72.440 33.441 1.00 25.20 96 MET G O 1
ATOM 411 N N . ASP A 1 97 ? -23.171 71.573 31.675 1.00 23.38 97 ASP G N 1
ATOM 412 C CA . ASP A 1 97 ? -23.624 70.211 31.939 1.00 23.91 97 ASP G CA 1
ATOM 413 C C . ASP A 1 97 ? -22.691 69.506 32.907 1.00 26.76 97 ASP G C 1
ATOM 414 O O . ASP A 1 97 ? -23.128 68.664 33.706 1.00 25.96 97 ASP G O 1
ATOM 419 N N . LEU A 1 98 ? -21.401 69.826 32.826 1.00 24.92 98 LEU G N 1
ATOM 420 C CA . LEU A 1 98 ? -20.406 69.199 33.704 1.00 22.56 98 LEU G CA 1
ATOM 421 C C . LEU A 1 98 ? -19.321 70.191 34.078 1.00 21.19 98 LEU G C 1
ATOM 422 O O . LEU A 1 98 ? -18.764 70.859 33.211 1.00 23.45 98 LEU G O 1
ATOM 427 N N . ALA A 1 99 ? -19.034 70.281 35.373 1.00 20.38 99 ALA G N 1
ATOM 428 C CA . ALA A 1 99 ? -17.901 71.078 35.858 1.00 17.27 99 ALA G CA 1
ATOM 429 C C . ALA A 1 99 ? -16.822 70.141 36.345 1.00 20.19 99 ALA G C 1
ATOM 430 O O . ALA A 1 99 ? -17.043 69.337 37.243 1.00 22.74 99 ALA G O 1
ATOM 432 N N . LEU A 1 100 ? -15.646 70.251 35.744 1.00 19.55 100 LEU G N 1
ATOM 433 C CA . LEU A 1 100 ? -14.470 69.529 36.199 1.00 18.07 100 LEU G CA 1
ATOM 434 C C . LEU A 1 100 ? -13.731 70.470 37.140 1.00 23.90 100 LEU G C 1
ATOM 435 O O . LEU A 1 100 ? -13.188 71.485 36.687 1.00 20.89 100 LEU G O 1
ATOM 440 N N . VAL A 1 101 ? -13.762 70.168 38.438 1.00 17.37 101 VAL G N 1
ATOM 441 C CA . VAL A 1 101 ? -13.240 71.097 39.431 1.00 17.98 101 VAL G CA 1
ATOM 442 C C . VAL A 1 101 ? -11.966 70.541 39.966 1.00 18.33 101 VAL G C 1
ATOM 443 O O . VAL A 1 101 ? -11.953 69.505 40.616 1.00 17.58 101 VAL G O 1
ATOM 447 N N . GLU A 1 102 ? -10.877 71.235 39.664 1.00 15.51 102 GLU G N 1
ATOM 448 C CA . GLU A 1 102 ? -9.564 70.776 40.044 1.00 15.98 102 GLU G CA 1
ATOM 449 C C . GLU A 1 102 ? -9.046 71.546 41.270 1.00 17.45 102 GLU G C 1
ATOM 450 O O . GLU A 1 102 ? -9.205 72.768 41.343 1.00 19.63 102 GLU G O 1
ATOM 456 N N . GLY A 1 103 ? -8.434 70.834 42.219 1.00 15.06 103 GLY G N 1
ATOM 457 C CA . GLY A 1 103 ? -7.867 71.478 43.391 1.00 15.13 103 GLY G CA 1
ATOM 458 C C . GLY A 1 103 ? -8.759 71.450 44.620 1.00 16.06 103 GLY G C 1
ATOM 459 O O . GLY A 1 103 ? -9.997 71.367 44.527 1.00 16.33 103 GLY G O 1
ATOM 460 N N . SER A 1 104 ? -8.121 71.519 45.785 1.00 16.27 104 SER G N 1
ATOM 461 C CA . SER A 1 104 ? -8.846 71.719 47.033 1.00 14.61 104 SER G CA 1
ATOM 462 C C . SER A 1 104 ? -9.258 73.193 47.118 1.00 17.44 104 SER G C 1
ATOM 463 O O . SER A 1 104 ? -8.886 74.004 46.276 1.00 17.24 104 SER G O 1
ATOM 466 N N . VAL A 1 105 ? -10.047 73.542 48.124 1.00 18.47 105 VAL G N 1
ATOM 467 C CA . VAL A 1 105 ? -10.453 74.926 48.274 1.00 17.14 105 VAL G CA 1
ATOM 468 C C . VAL A 1 105 ? -9.907 75.482 49.584 1.00 15.04 105 VAL G C 1
ATOM 469 O O . VAL A 1 105 ? -9.946 74.826 50.623 1.00 17.83 105 VAL G O 1
ATOM 473 N N . CYS A 1 106 ? -9.380 76.697 49.518 1.00 18.79 106 CYS G N 1
ATOM 474 C CA . CYS A 1 106 ? -8.786 77.367 50.671 1.00 18.78 106 CYS G CA 1
ATOM 475 C C . CYS A 1 106 ? -9.861 78.121 51.435 1.00 16.78 106 CYS G C 1
ATOM 476 O O . CYS A 1 106 ? -10.513 78.990 50.865 1.00 16.89 106 CYS G O 1
ATOM 479 N N . LEU A 1 107 ? -10.039 77.789 52.713 1.00 15.53 107 LEU G N 1
ATOM 480 C CA . LEU A 1 107 ? -11.130 78.373 53.511 1.00 16.55 107 LEU G CA 1
ATOM 481 C C . LEU A 1 107 ? -10.903 79.866 53.752 1.00 20.67 107 LEU G C 1
ATOM 482 O O . LEU A 1 107 ? -11.851 80.638 54.025 1.00 20.18 107 LEU G O 1
ATOM 487 N N . GLN A 1 108 ? -9.648 80.285 53.631 1.00 19.28 108 GLN G N 1
ATOM 488 C CA . GLN A 1 108 ? -9.311 81.693 53.809 1.00 18.26 108 GLN G CA 1
ATOM 489 C C . GLN A 1 108 ? -9.267 82.501 52.498 1.00 19.53 108 GLN G C 1
ATOM 490 O O . GLN A 1 108 ? -8.785 83.636 52.494 1.00 23.95 108 GLN G O 1
ATOM 496 N N . ASP A 1 109 ? -9.774 81.947 51.392 1.00 15.42 109 ASP G N 1
ATOM 497 C CA . ASP A 1 109 ? -9.823 82.728 50.139 1.00 15.24 109 ASP G CA 1
ATOM 498 C C . ASP A 1 109 ? -11.242 82.940 49.670 1.00 17.98 109 ASP G C 1
ATOM 499 O O . ASP A 1 109 ? -11.884 82.024 49.163 1.00 18.73 109 ASP G O 1
ATOM 504 N N . GLU A 1 110 ? -11.747 84.151 49.867 1.00 16.05 110 GLU G N 1
ATOM 505 C CA . GLU A 1 110 ? -13.141 84.434 49.571 1.00 19.59 110 GLU G CA 1
ATOM 506 C C . GLU A 1 110 ? -13.522 84.158 48.116 1.00 21.49 110 GLU G C 1
ATOM 507 O O . GLU A 1 110 ? -14.598 83.599 47.855 1.00 19.74 110 GLU G O 1
ATOM 513 N N . HIS A 1 111 ? -12.654 84.514 47.172 1.00 20.34 111 HIS G N 1
ATOM 514 C CA . HIS A 1 111 ? -13.016 84.300 45.776 1.00 23.14 111 HIS G CA 1
ATOM 515 C C . HIS A 1 111 ? -13.145 82.812 45.444 1.00 20.85 111 HIS G C 1
ATOM 516 O O . HIS A 1 111 ? -14.072 82.425 44.736 1.00 20.82 111 HIS G O 1
ATOM 523 N N . SER A 1 112 ? -12.225 81.991 45.952 1.00 17.70 112 SER G N 1
ATOM 524 C CA . SER A 1 112 ? -12.292 80.540 45.725 1.00 18.63 112 SER G CA 1
ATOM 525 C C . SER A 1 112 ? -13.637 79.994 46.210 1.00 19.42 112 SER G C 1
ATOM 526 O O . SER A 1 112 ? -14.271 79.183 45.530 1.00 17.84 112 SER G O 1
ATOM 529 N N . LEU A 1 113 ? -14.062 80.445 47.386 1.00 19.55 113 LEU G N 1
ATOM 530 C CA . LEU A 1 113 ? -15.308 79.961 47.976 1.00 16.92 113 LEU G CA 1
ATOM 531 C C . LEU A 1 113 ? -16.508 80.371 47.143 1.00 20.20 113 LEU G C 1
ATOM 532 O O . LEU A 1 113 ? -17.427 79.573 46.959 1.00 22.08 113 LEU G O 1
ATOM 537 N N . HIS A 1 114 ? -16.552 81.601 46.641 1.00 22.59 114 HIS G N 1
ATOM 538 C CA A HIS A 1 114 ? -17.637 82.130 45.817 0.61 20.72 114 HIS G CA 1
ATOM 539 C CA B HIS A 1 114 ? -17.807 81.800 45.944 0.39 22.11 114 HIS G CA 1
ATOM 540 C C . HIS A 1 114 ? -17.702 81.434 44.462 1.00 19.01 114 HIS G C 1
ATOM 541 O O . HIS A 1 114 ? -18.755 81.199 43.881 1.00 22.47 114 HIS G O 1
ATOM 554 N N . GLU A 1 115 ? -16.510 81.209 43.918 1.00 18.77 115 GLU G N 1
ATOM 555 C CA . GLU A 1 115 ? -16.392 80.542 42.616 1.00 18.62 115 GLU G CA 1
ATOM 556 C C . GLU A 1 115 ? -16.918 79.109 42.737 1.00 20.64 115 GLU G C 1
ATOM 557 O O . GLU A 1 115 ? -17.618 78.618 41.860 1.00 19.89 115 GLU G O 1
ATOM 563 N N . LEU A 1 116 ? -16.573 78.436 43.827 1.00 20.16 116 LEU G N 1
ATOM 564 C CA . LEU A 1 116 ? -17.070 77.080 44.067 1.00 19.03 116 LEU G CA 1
ATOM 565 C C . LEU A 1 116 ? -18.596 77.051 44.225 1.00 22.73 116 LEU G C 1
ATOM 566 O O . LEU A 1 116 ? -19.291 76.184 43.666 1.00 19.36 116 LEU G O 1
ATOM 571 N N . LYS A 1 117 ? -19.115 78.010 44.977 1.00 20.16 117 LYS G N 1
ATOM 572 C CA . LYS A 1 117 ? -20.545 78.127 45.173 1.00 19.19 117 LYS G CA 1
ATOM 573 C C . LYS A 1 117 ? -21.262 78.404 43.852 1.00 23.55 117 LYS G C 1
ATOM 574 O O . LYS A 1 117 ? -22.300 77.810 43.555 1.00 21.50 117 LYS G O 1
ATOM 580 N N . GLU A 1 118 ? -20.694 79.292 43.050 1.00 19.26 118 GLU G N 1
ATOM 581 C CA . GLU A 1 118 ? -21.330 79.645 41.782 1.00 22.94 118 GLU G CA 1
ATOM 582 C C . GLU A 1 118 ? -21.331 78.456 40.803 1.00 21.43 118 GLU G C 1
ATOM 583 O O . GLU A 1 118 ? -22.350 78.189 40.129 1.00 19.35 118 GLU G O 1
ATOM 589 N N . LEU A 1 119 ? -20.216 77.741 40.709 1.00 20.10 119 LEU G N 1
ATOM 590 C CA . LEU A 1 119 ? -20.193 76.627 39.762 1.00 20.42 119 LEU G CA 1
ATOM 591 C C . LEU A 1 119 ? -21.179 75.519 40.180 1.00 21.65 119 LEU G C 1
ATOM 592 O O . LEU A 1 119 ? -21.751 74.854 39.325 1.00 21.65 119 LEU G O 1
ATOM 597 N N . ARG A 1 120 ? -21.408 75.335 41.483 1.00 18.77 120 ARG G N 1
ATOM 598 C CA . ARG A 1 120 ? -22.410 74.354 41.923 1.00 18.60 120 ARG G CA 1
ATOM 599 C C . ARG A 1 120 ? -23.811 74.751 41.475 1.00 21.52 120 ARG G C 1
ATOM 600 O O . ARG A 1 120 ? -24.642 73.891 41.152 1.00 21.73 120 ARG G O 1
ATOM 608 N N . GLU A 1 121 ? -24.070 76.050 41.441 1.00 21.36 121 GLU G N 1
ATOM 609 C CA . GLU A 1 121 ? -25.370 76.554 41.008 1.00 25.07 121 GLU G CA 1
ATOM 610 C C . GLU A 1 121 ? -25.570 76.381 39.512 1.00 22.64 121 GLU G C 1
ATOM 611 O O . GLU A 1 121 ? -26.666 76.093 39.064 1.00 25.40 121 GLU G O 1
ATOM 617 N N . LYS A 1 122 ? -24.500 76.529 38.747 1.00 20.92 122 LYS G N 1
ATOM 618 C CA . LYS A 1 122 ? -24.590 76.616 37.296 1.00 24.11 122 LYS G CA 1
ATOM 619 C C . LYS A 1 122 ? -24.282 75.316 36.552 1.00 25.86 122 LYS G C 1
ATOM 620 O O . LYS A 1 122 ? -24.532 75.218 35.351 1.00 23.66 122 LYS G O 1
ATOM 626 N N . ALA A 1 123 ? -23.754 74.322 37.255 1.00 24.94 123 ALA G N 1
ATOM 627 C CA . ALA A 1 123 ? -23.418 73.035 36.623 1.00 21.91 123 ALA G CA 1
ATOM 628 C C . ALA A 1 123 ? -24.395 71.955 37.048 1.00 26.04 123 ALA G C 1
ATOM 629 O O . ALA A 1 123 ? -24.699 71.835 38.228 1.00 25.13 123 ALA G O 1
ATOM 631 N N . LYS A 1 124 ? -24.873 71.158 36.096 1.00 25.21 124 LYS G N 1
ATOM 632 C CA . LYS A 1 124 ? -25.758 70.044 36.441 1.00 23.71 124 LYS G CA 1
ATOM 633 C C . LYS A 1 124 ? -25.003 68.957 37.196 1.00 22.49 124 LYS G C 1
ATOM 634 O O . LYS A 1 124 ? -25.514 68.435 38.185 1.00 23.86 124 LYS G O 1
ATOM 640 N N . LEU A 1 125 ? -23.796 68.626 36.728 1.00 21.25 125 LEU G N 1
ATOM 641 C CA . LEU A 1 125 ? -22.921 67.698 37.431 1.00 19.16 125 LEU G CA 1
ATOM 642 C C . LEU A 1 125 ? -21.632 68.363 37.832 1.00 24.19 125 LEU G C 1
ATOM 643 O O . LEU A 1 125 ? -21.032 69.079 37.028 1.00 20.76 125 LEU G O 1
ATOM 648 N N . VAL A 1 126 ? -21.211 68.109 39.067 1.00 18.17 126 VAL G N 1
ATOM 649 C CA . VAL A 1 126 ? -19.882 68.521 39.526 1.00 18.14 126 VAL G CA 1
ATOM 650 C C . VAL A 1 126 ? -19.005 67.289 39.737 1.00 20.24 126 VAL G C 1
ATOM 651 O O . VAL A 1 126 ? -19.369 66.341 40.459 1.00 20.75 126 VAL G O 1
ATOM 655 N N . CYS A 1 127 ? -17.849 67.304 39.080 1.00 18.82 127 CYS G N 1
ATOM 656 C CA . CYS A 1 127 ? -16.869 66.259 39.228 1.00 19.92 127 CYS G CA 1
ATOM 657 C C . CYS A 1 127 ? -15.645 66.782 39.971 1.00 18.64 127 CYS G C 1
ATOM 658 O O . CYS A 1 127 ? -15.033 67.770 39.568 1.00 18.71 127 CYS G O 1
ATOM 661 N N . ALA A 1 128 ? -15.283 66.122 41.061 1.00 17.71 128 ALA G N 1
ATOM 662 C CA . ALA A 1 128 ? -14.033 66.425 41.721 1.00 16.42 128 ALA G CA 1
ATOM 663 C C . ALA A 1 128 ? -12.912 65.802 40.885 1.00 16.46 128 ALA G C 1
ATOM 664 O O . ALA A 1 128 ? -12.735 64.581 40.846 1.00 18.69 128 ALA G O 1
ATOM 666 N N . PHE A 1 129 ? -12.181 66.675 40.205 1.00 16.92 129 PHE G N 1
ATOM 667 C CA . PHE A 1 129 ? -11.224 66.341 39.149 1.00 15.55 129 PHE G CA 1
ATOM 668 C C . PHE A 1 129 ? -9.811 66.222 39.745 1.00 17.38 129 PHE G C 1
ATOM 669 O O . PHE A 1 129 ? -9.133 67.229 39.954 1.00 19.32 129 PHE G O 1
ATOM 677 N N . GLY A 1 130 ? -9.382 65.004 40.067 1.00 16.10 130 GLY G N 1
ATOM 678 C CA . GLY A 1 130 ? -8.088 64.811 40.703 1.00 16.63 130 GLY G CA 1
ATOM 679 C C . GLY A 1 130 ? -8.217 64.742 42.222 1.00 13.58 130 GLY G C 1
ATOM 680 O O . GLY A 1 130 ? -9.177 65.224 42.802 1.00 14.74 130 GLY G O 1
ATOM 681 N N . SER A 1 131 ? -7.256 64.109 42.877 1.00 15.33 131 SER G N 1
ATOM 682 C CA . SER A 1 131 ? -7.357 63.901 44.319 1.00 15.40 131 SER G CA 1
ATOM 683 C C . SER A 1 131 ? -7.308 65.165 45.186 1.00 15.25 131 SER G C 1
ATOM 684 O O . SER A 1 131 ? -7.796 65.113 46.296 1.00 16.46 131 SER G O 1
ATOM 687 N N . CYS A 1 132 ? -6.717 66.285 44.741 1.00 15.39 132 CYS G N 1
ATOM 688 C CA . CYS A 1 132 ? -6.794 67.474 45.601 1.00 13.18 132 CYS G CA 1
ATOM 689 C C . CYS A 1 132 ? -8.251 67.888 45.812 1.00 15.42 132 CYS G C 1
ATOM 690 O O . CYS A 1 132 ? -8.665 68.180 46.927 1.00 16.84 132 CYS G O 1
ATOM 693 N N . ALA A 1 133 ? -9.023 67.900 44.736 1.00 13.68 133 ALA G N 1
ATOM 694 C CA . ALA A 1 133 ? -10.443 68.227 44.838 1.00 15.30 133 ALA G CA 1
ATOM 695 C C . ALA A 1 133 ? -11.223 67.109 45.520 1.00 14.66 133 ALA G C 1
ATOM 696 O O . ALA A 1 133 ? -12.183 67.347 46.246 1.00 15.80 133 ALA G O 1
ATOM 698 N N . ALA A 1 134 ? -10.823 65.875 45.266 1.00 14.08 134 ALA G N 1
ATOM 699 C CA . ALA A 1 134 ? -11.584 64.731 45.753 1.00 16.21 134 ALA G CA 1
ATOM 700 C C . ALA A 1 134 ? -11.288 64.353 47.198 1.00 18.46 134 ALA G C 1
ATOM 701 O O . ALA A 1 134 ? -12.206 63.962 47.919 1.00 16.38 134 ALA G O 1
ATOM 703 N N . THR A 1 135 ? -10.015 64.430 47.603 1.00 16.48 135 THR G N 1
ATOM 704 C CA . THR A 1 135 ? -9.598 63.974 48.937 1.00 14.64 135 THR G CA 1
ATOM 705 C C . THR A 1 135 ? -8.740 64.975 49.691 1.00 15.56 135 THR G C 1
ATOM 706 O O . THR A 1 135 ? -8.407 64.733 50.846 1.00 18.50 135 THR G O 1
ATOM 710 N N . GLY A 1 136 ? -8.377 66.082 49.045 1.00 15.83 136 GLY G N 1
ATOM 711 C CA . GLY A 1 136 ? -7.453 67.028 49.631 1.00 13.37 136 GLY G CA 1
ATOM 712 C C . GLY A 1 136 ? -6.027 66.738 49.187 1.00 15.44 136 GLY G C 1
ATOM 713 O O . GLY A 1 136 ? -5.218 67.660 49.034 1.00 15.05 136 GLY G O 1
ATOM 714 N N . CYS A 1 137 ? -5.734 65.455 48.964 1.00 16.39 137 CYS G N 1
ATOM 715 C CA . CYS A 1 137 ? -4.414 65.019 48.486 1.00 15.88 137 CYS G CA 1
ATOM 716 C C . CYS A 1 137 ? -3.306 65.690 49.316 1.00 18.11 137 CYS G C 1
ATOM 717 O O . CYS A 1 137 ? -3.435 65.774 50.536 1.00 14.57 137 CYS G O 1
ATOM 720 N N . PHE A 1 138 ? -2.206 66.142 48.702 1.00 15.70 138 PHE G N 1
ATOM 721 C CA . PHE A 1 138 ? -1.090 66.653 49.506 1.00 16.93 138 PHE G CA 1
ATOM 722 C C . PHE A 1 138 ? -1.391 67.992 50.196 1.00 16.49 138 PHE G C 1
ATOM 723 O O . PHE A 1 138 ? -0.674 68.370 51.112 1.00 15.87 138 PHE G O 1
ATOM 731 N N . THR A 1 139 ? -2.451 68.701 49.799 1.00 13.42 139 THR G N 1
ATOM 732 C CA . THR A 1 139 ? -2.781 69.936 50.513 1.00 12.80 139 THR G CA 1
ATOM 733 C C . THR A 1 139 ? -3.335 69.637 51.915 1.00 14.14 139 THR G C 1
ATOM 734 O O . THR A 1 139 ? -3.434 70.530 52.752 1.00 14.87 139 THR G O 1
ATOM 738 N N . ARG A 1 140 ? -3.638 68.372 52.183 1.00 13.20 140 ARG G N 1
ATOM 739 C CA . ARG A 1 140 ? -3.971 67.950 53.540 1.00 15.10 140 ARG G CA 1
ATOM 740 C C . ARG A 1 140 ? -2.823 68.334 54.507 1.00 13.65 140 ARG G C 1
ATOM 741 O O . ARG A 1 140 ? -3.081 68.570 55.686 1.00 16.94 140 ARG G O 1
ATOM 749 N N . TYR A 1 141 ? -1.581 68.392 53.991 1.00 13.86 141 TYR G N 1
ATOM 750 C CA . TYR A 1 141 ? -0.412 68.775 54.805 1.00 13.21 141 TYR G CA 1
ATOM 751 C C . TYR A 1 141 ? -0.198 70.291 54.982 1.00 13.93 141 TYR G C 1
ATOM 752 O O . TYR A 1 141 ? 0.648 70.718 55.791 1.00 15.51 141 TYR G O 1
ATOM 761 N N . SER A 1 142 ? -0.908 71.119 54.208 1.00 15.71 142 SER G N 1
ATOM 762 C CA . SER A 1 142 ? -0.736 72.577 54.342 1.00 14.95 142 SER G CA 1
ATOM 763 C C . SER A 1 142 ? -1.076 73.016 55.764 1.00 17.03 142 SER G C 1
ATOM 764 O O . SER A 1 142 ? -1.986 72.468 56.392 1.00 16.16 142 SER G O 1
ATOM 767 N N . ARG A 1 143 ? -0.330 73.980 56.291 1.00 15.31 143 ARG G N 1
ATOM 768 C CA . ARG A 1 143 ? -0.644 74.495 57.625 1.00 14.35 143 ARG G CA 1
ATOM 769 C C . ARG A 1 143 ? -0.358 75.995 57.758 1.00 16.81 143 ARG G C 1
ATOM 770 O O . ARG A 1 143 ? -0.174 76.502 58.860 1.00 16.28 143 ARG G O 1
ATOM 778 N N . GLY A 1 144 ? -0.335 76.705 56.632 1.00 14.19 144 GLY G N 1
ATOM 779 C CA . GLY A 1 144 ? -0.213 78.145 56.645 1.00 16.67 144 GLY G CA 1
ATOM 780 C C . GLY A 1 144 ? 1.172 78.668 56.983 1.00 17.22 144 GLY G C 1
ATOM 781 O O . GLY A 1 144 ? 2.164 77.922 56.968 1.00 17.38 144 GLY G O 1
ATOM 782 N N . GLY A 1 145 ? 1.243 79.971 57.233 1.00 15.17 145 GLY G N 1
ATOM 783 C CA . GLY A 1 145 ? 2.463 80.572 57.749 1.00 16.53 145 GLY G CA 1
ATOM 784 C C . GLY A 1 145 ? 3.468 81.056 56.718 1.00 15.03 145 GLY G C 1
ATOM 785 O O . GLY A 1 145 ? 4.555 81.534 57.087 1.00 17.32 145 GLY G O 1
ATOM 786 N N . GLN A 1 146 ? 3.121 80.935 55.443 1.00 15.72 146 GLN G N 1
ATOM 787 C CA . GLN A 1 146 ? 4.042 81.303 54.356 1.00 15.31 146 GLN G CA 1
ATOM 788 C C . GLN A 1 146 ? 3.660 82.597 53.644 1.00 17.00 146 GLN G C 1
ATOM 789 O O . GLN A 1 146 ? 2.484 82.859 53.367 1.00 15.89 146 GLN G O 1
ATOM 795 N N . GLN A 1 147 ? 4.677 83.377 53.295 1.00 14.25 147 GLN G N 1
ATOM 796 C CA . GLN A 1 147 ? 4.499 84.574 52.480 1.00 14.34 147 GLN G CA 1
ATOM 797 C C . GLN A 1 147 ? 3.932 84.201 51.094 1.00 17.50 147 GLN G C 1
ATOM 798 O O . GLN A 1 147 ? 4.153 83.096 50.631 1.00 14.75 147 GLN G O 1
ATOM 804 N N . ALA A 1 148 ? 3.173 85.090 50.454 1.00 16.50 148 ALA G N 1
ATOM 805 C CA . ALA A 1 148 ? 2.838 86.429 50.979 1.00 15.87 148 ALA G CA 1
ATOM 806 C C . ALA A 1 148 ? 1.465 86.478 51.639 1.00 16.43 148 ALA G C 1
ATOM 807 O O . ALA A 1 148 ? 0.905 87.566 51.802 1.00 16.70 148 ALA G O 1
ATOM 809 N N . GLN A 1 149 ? 0.914 85.314 51.972 1.00 14.43 149 GLN G N 1
ATOM 810 C CA . GLN A 1 149 ? -0.357 85.247 52.703 1.00 18.51 149 GLN G CA 1
ATOM 811 C C . GLN A 1 149 ? -0.236 84.284 53.888 1.00 16.41 149 GLN G C 1
ATOM 812 O O . GLN A 1 149 ? -0.655 83.127 53.809 1.00 14.94 149 GLN G O 1
ATOM 818 N N . PRO A 1 150 ? 0.360 84.759 54.990 1.00 16.87 150 PRO G N 1
ATOM 819 C CA . PRO A 1 150 ? 0.572 83.869 56.140 1.00 17.63 150 PRO G CA 1
ATOM 820 C C . PRO A 1 150 ? -0.731 83.269 56.697 1.00 20.09 150 PRO G C 1
ATOM 821 O O . PRO A 1 150 ? -0.671 82.217 57.336 1.00 17.23 150 PRO G O 1
ATOM 825 N N . SER A 1 151 ? -1.882 83.904 56.462 1.00 16.82 151 SER G N 1
ATOM 826 C CA . SER A 1 151 ? -3.156 83.355 56.972 1.00 15.21 151 SER G CA 1
ATOM 827 C C . SER A 1 151 ? -3.735 82.249 56.083 1.00 20.44 151 SER G C 1
ATOM 828 O O . SER A 1 151 ? -4.673 81.571 56.505 1.00 15.79 151 SER G O 1
ATOM 831 N N . HIS A 1 152 ? -3.203 82.068 54.864 1.00 16.29 152 HIS G N 1
ATOM 832 C CA . HIS A 1 152 ? -3.700 81.007 53.974 1.00 14.87 152 HIS G CA 1
ATOM 833 C C . HIS A 1 152 ? -3.225 79.660 54.482 1.00 18.94 152 HIS G C 1
ATOM 834 O O . HIS A 1 152 ? -2.051 79.313 54.322 1.00 19.95 152 HIS G O 1
ATOM 841 N N . GLU A 1 153 ? -4.131 78.891 55.075 1.00 15.09 153 GLU G N 1
ATOM 842 C CA . GLU A 1 153 ? -3.722 77.787 55.940 1.00 16.31 153 GLU G CA 1
ATOM 843 C C . GLU A 1 153 ? -4.515 76.517 55.695 1.00 19.56 153 GLU G C 1
ATOM 844 O O . GLU A 1 153 ? -3.967 75.411 55.717 1.00 19.55 153 GLU G O 1
ATOM 850 N N . SER A 1 154 ? -5.812 76.688 55.449 1.00 15.71 154 SER G N 1
ATOM 851 C CA . SER A 1 154 ? -6.758 75.583 55.525 1.00 16.33 154 SER G CA 1
ATOM 852 C C . SER A 1 154 ? -7.315 75.174 54.163 1.00 17.77 154 SER G C 1
ATOM 853 O O . SER A 1 154 ? -8.000 75.963 53.529 1.00 18.02 154 SER G O 1
ATOM 856 N N . PHE A 1 155 ? -7.047 73.945 53.739 1.00 17.26 155 PHE G N 1
ATOM 857 C CA . PHE A 1 155 ? -7.496 73.445 52.432 1.00 16.17 155 PHE G CA 1
ATOM 858 C C . PHE A 1 155 ? -8.342 72.202 52.623 1.00 16.02 155 PHE G C 1
ATOM 859 O O . PHE A 1 155 ? -7.978 71.324 53.390 1.00 18.19 155 PHE G O 1
ATOM 867 N N . VAL A 1 156 ? -9.500 72.141 51.954 1.00 16.36 156 VAL G N 1
ATOM 868 C CA . VAL A 1 156 ? -10.382 70.970 52.097 1.00 17.81 156 VAL G CA 1
ATOM 869 C C . VAL A 1 156 ? -10.844 70.482 50.715 1.00 17.15 156 VAL G C 1
ATOM 870 O O . VAL A 1 156 ? -10.904 71.286 49.779 1.00 17.65 156 VAL G O 1
ATOM 874 N N . PRO A 1 157 ? -11.150 69.173 50.583 1.00 16.83 157 PRO G N 1
ATOM 875 C CA . PRO A 1 157 ? -11.752 68.670 49.341 1.00 16.65 157 PRO G CA 1
ATOM 876 C C . PRO A 1 157 ? -13.092 69.378 49.091 1.00 19.75 157 PRO G C 1
ATOM 877 O O . PRO A 1 157 ? -13.734 69.791 50.050 1.00 20.36 157 PRO G O 1
ATOM 881 N N . ILE A 1 158 ? -13.517 69.514 47.848 1.00 17.23 158 ILE G N 1
ATOM 882 C CA . ILE A 1 158 ? -14.674 70.392 47.588 1.00 15.32 158 ILE G CA 1
ATOM 883 C C . ILE A 1 158 ? -15.990 69.858 48.178 1.00 15.75 158 ILE G C 1
ATOM 884 O O . ILE A 1 158 ? -16.903 70.629 48.434 1.00 18.62 158 ILE G O 1
ATOM 889 N N . ALA A 1 159 ? -16.081 68.549 48.400 1.00 18.72 159 ALA G N 1
ATOM 890 C CA . ALA A 1 159 ? -17.300 67.978 48.973 1.00 19.92 159 ALA G CA 1
ATOM 891 C C . ALA A 1 159 ? -17.523 68.415 50.427 1.00 20.76 159 ALA G C 1
ATOM 892 O O . ALA A 1 159 ? -18.623 68.274 50.971 1.00 20.24 159 ALA G O 1
ATOM 894 N N . ASP A 1 160 ? -16.490 68.966 51.055 1.00 19.13 160 ASP G N 1
ATOM 895 C CA . ASP A 1 160 ? -16.667 69.527 52.395 1.00 21.82 160 ASP G CA 1
ATOM 896 C C . ASP A 1 160 ? -17.528 70.791 52.365 1.00 20.69 160 ASP G C 1
ATOM 897 O O . ASP A 1 160 ? -18.053 71.212 53.399 1.00 22.12 160 ASP G O 1
ATOM 902 N N . LEU A 1 161 ? -17.676 71.409 51.194 1.00 19.47 161 LEU G N 1
ATOM 903 C CA . LEU A 1 161 ? -18.481 72.615 51.107 1.00 19.88 161 LEU G CA 1
ATOM 904 C C . LEU A 1 161 ? -19.682 72.504 50.151 1.00 22.28 161 LEU G C 1
ATOM 905 O O . LEU A 1 161 ? -20.640 73.238 50.316 1.00 23.24 161 LEU G O 1
ATOM 910 N N . ILE A 1 162 ? -19.627 71.606 49.160 1.00 21.30 162 ILE G N 1
ATOM 911 C CA . ILE A 1 162 ? -20.727 71.455 48.216 1.00 21.10 162 ILE G CA 1
ATOM 912 C C . ILE A 1 162 ? -21.022 70.008 47.901 1.00 23.37 162 ILE G C 1
ATOM 913 O O . ILE A 1 162 ? -20.223 69.122 48.176 1.00 22.59 162 ILE G O 1
ATOM 918 N N . ASP A 1 163 ? -22.201 69.740 47.312 1.00 24.33 163 ASP G N 1
ATOM 919 C CA . ASP A 1 163 ? -22.566 68.424 46.839 1.00 21.96 163 ASP G CA 1
ATOM 920 C C . ASP A 1 163 ? -21.732 68.090 45.633 1.00 22.21 163 ASP G C 1
ATOM 921 O O . ASP A 1 163 ? -21.615 68.906 44.709 1.00 21.11 163 ASP G O 1
ATOM 926 N N . VAL A 1 164 ? -21.112 66.922 45.652 1.00 22.02 164 VAL G N 1
ATOM 927 C CA . VAL A 1 164 ? -20.282 66.476 44.534 1.00 18.63 164 VAL G CA 1
ATOM 928 C C . VAL A 1 164 ? -20.923 65.241 43.917 1.00 21.21 164 VAL G C 1
ATOM 929 O O . VAL A 1 164 ? -21.299 64.330 44.648 1.00 24.02 164 VAL G O 1
ATOM 933 N N . ASP A 1 165 ? -21.044 65.218 42.587 1.00 19.79 165 ASP G N 1
ATOM 934 C CA . ASP A 1 165 ? -21.801 64.162 41.901 1.00 19.44 165 ASP G CA 1
ATOM 935 C C . ASP A 1 165 ? -20.942 62.960 41.509 1.00 22.98 165 ASP G C 1
ATOM 936 O O . ASP A 1 165 ? -21.421 61.824 41.507 1.00 23.48 165 ASP G O 1
ATOM 941 N N . LEU A 1 166 ? -19.685 63.212 41.158 1.00 20.57 166 LEU G N 1
ATOM 942 C CA . LEU A 1 166 ? -18.754 62.135 40.844 1.00 21.72 166 LEU G CA 1
ATOM 943 C C . LEU A 1 166 ? -17.324 62.602 41.093 1.00 21.93 166 LEU G C 1
ATOM 944 O O . LEU A 1 166 ? -17.073 63.798 41.264 1.00 17.89 166 LEU G O 1
ATOM 949 N N . ALA A 1 167 ? -16.401 61.659 41.125 1.00 17.80 167 ALA G N 1
ATOM 950 C CA . ALA A 1 167 ? -15.017 61.995 41.395 1.00 15.61 167 ALA G CA 1
ATOM 951 C C . ALA A 1 167 ? -14.065 61.199 40.533 1.00 16.80 167 ALA G C 1
ATOM 952 O O . ALA A 1 167 ? -14.343 60.044 40.183 1.00 18.23 167 ALA G O 1
ATOM 954 N N . LEU A 1 168 ? -12.933 61.825 40.218 1.00 15.88 168 LEU G N 1
ATOM 955 C CA . LEU A 1 168 ? -11.796 61.161 39.573 1.00 17.17 168 LEU G CA 1
ATOM 956 C C . LEU A 1 168 ? -10.558 61.302 40.449 1.00 16.73 168 LEU G C 1
ATOM 957 O O . LEU A 1 168 ? -9.777 62.246 40.274 1.00 17.84 168 LEU G O 1
ATOM 962 N N . PRO A 1 169 ? -10.384 60.404 41.426 1.00 19.28 169 PRO G N 1
ATOM 963 C CA . PRO A 1 169 ? -9.140 60.437 42.199 1.00 17.65 169 PRO G CA 1
ATOM 964 C C . PRO A 1 169 ? -7.951 60.097 41.308 1.00 15.63 169 PRO G C 1
ATOM 965 O O . PRO A 1 169 ? -8.116 59.465 40.240 1.00 16.35 169 PRO G O 1
ATOM 969 N N . GLY A 1 170 ? -6.763 60.511 41.755 1.00 14.00 170 GLY G N 1
ATOM 970 C CA . GLY A 1 170 ? -5.551 60.331 40.987 1.00 13.22 170 GLY G CA 1
ATOM 971 C C . GLY A 1 170 ? -4.738 61.596 41.067 1.00 14.49 170 GLY G C 1
ATOM 972 O O . GLY A 1 170 ? -5.294 62.702 41.162 1.00 15.59 170 GLY G O 1
ATOM 973 N N . CYS A 1 171 ? -3.420 61.446 40.975 1.00 15.77 171 CYS G N 1
ATOM 974 C CA . CYS A 1 171 ? -2.558 62.608 41.099 1.00 13.67 171 CYS G CA 1
ATOM 975 C C . CYS A 1 171 ? -1.491 62.667 39.999 1.00 14.64 171 CYS G C 1
ATOM 976 O O . CYS A 1 171 ? -0.327 62.384 40.238 1.00 16.14 171 CYS G O 1
ATOM 979 N N . PRO A 1 172 ? -1.902 62.994 38.768 1.00 14.93 172 PRO G N 1
ATOM 980 C CA . PRO A 1 172 ? -3.277 63.220 38.307 1.00 15.50 172 PRO G CA 1
ATOM 981 C C . PRO A 1 172 ? -3.951 61.923 37.879 1.00 13.92 172 PRO G C 1
ATOM 982 O O . PRO A 1 172 ? -3.267 60.913 37.667 1.00 16.29 172 PRO G O 1
ATOM 986 N N . PRO A 1 173 ? -5.276 61.952 37.702 1.00 13.97 173 PRO G N 1
ATOM 987 C CA . PRO A 1 173 ? -5.942 60.833 37.045 1.00 16.95 173 PRO G CA 1
ATOM 988 C C . PRO A 1 173 ? -5.321 60.619 35.667 1.00 19.70 173 PRO G C 1
ATOM 989 O O . PRO A 1 173 ? -4.882 61.580 35.014 1.00 16.40 173 PRO G O 1
ATOM 993 N N . SER A 1 174 ? -5.251 59.360 35.254 1.00 14.03 174 SER G N 1
ATOM 994 C CA . SER A 1 174 ? -4.613 58.995 34.007 1.00 17.05 174 SER G CA 1
ATOM 995 C C . SER A 1 174 ? -5.333 59.620 32.804 1.00 19.10 174 SER G C 1
ATOM 996 O O . SER A 1 174 ? -6.533 59.897 32.859 1.00 17.13 174 SER G O 1
ATOM 999 N N . PRO A 1 175 ? -4.609 59.838 31.699 1.00 15.35 175 PRO G N 1
ATOM 1000 C CA . PRO A 1 175 ? -5.300 60.355 30.512 1.00 17.76 175 PRO G CA 1
ATOM 1001 C C . PRO A 1 175 ? -6.426 59.410 30.122 1.00 19.76 175 PRO G C 1
ATOM 1002 O O . PRO A 1 175 ? -7.480 59.861 29.723 1.00 17.24 175 PRO G O 1
ATOM 1006 N N . GLU A 1 176 ? -6.205 58.110 30.313 1.00 17.89 176 GLU G N 1
ATOM 1007 C CA . GLU A 1 176 ? -7.204 57.107 29.948 1.00 17.55 176 GLU G CA 1
ATOM 1008 C C . GLU A 1 176 ? -8.491 57.210 30.788 1.00 18.92 176 GLU G C 1
ATOM 1009 O O . GLU A 1 176 ? -9.580 57.174 30.233 1.00 19.13 176 GLU G O 1
ATOM 1015 N N . ILE A 1 177 ? -8.385 57.322 32.112 1.00 19.18 177 ILE G N 1
ATOM 1016 C CA . ILE A 1 177 ? -9.629 57.380 32.906 1.00 17.69 177 ILE G CA 1
ATOM 1017 C C . ILE A 1 177 ? -10.402 58.677 32.563 1.00 18.06 177 ILE G C 1
ATOM 1018 O O . ILE A 1 177 ? -11.637 58.701 32.568 1.00 17.09 177 ILE G O 1
ATOM 1023 N N . ILE A 1 178 ? -9.675 59.751 32.256 1.00 15.60 178 ILE G N 1
ATOM 1024 C CA . ILE A 1 178 ? -10.343 61.007 31.928 1.00 16.67 178 ILE G CA 1
ATOM 1025 C C . ILE A 1 178 ? -11.096 60.865 30.606 1.00 20.09 178 ILE G C 1
ATOM 1026 O O . ILE A 1 178 ? -12.269 61.206 30.526 1.00 20.53 178 ILE G O 1
ATOM 1031 N N . ALA A 1 179 ? -10.436 60.323 29.585 1.00 18.67 179 ALA G N 1
ATOM 1032 C CA . ALA A 1 179 ? -11.090 60.082 28.291 1.00 21.61 179 ALA G CA 1
ATOM 1033 C C . ALA A 1 179 ? -12.295 59.124 28.386 1.00 22.53 179 ALA G C 1
ATOM 1034 O O . ALA A 1 179 ? -13.367 59.353 27.798 1.00 21.79 179 ALA G O 1
ATOM 1036 N N . LYS A 1 180 ? -12.115 58.048 29.133 1.00 19.76 180 LYS G N 1
ATOM 1037 C CA A LYS A 1 180 ? -13.189 57.070 29.273 0.59 19.26 180 LYS G CA 1
ATOM 1038 C CA B LYS A 1 180 ? -13.165 57.051 29.330 0.41 19.50 180 LYS G CA 1
ATOM 1039 C C . LYS A 1 180 ? -14.390 57.678 29.988 1.00 21.48 180 LYS G C 1
ATOM 1040 O O . LYS A 1 180 ? -15.530 57.372 29.641 1.00 22.61 180 LYS G O 1
ATOM 1051 N N . THR A 1 181 ? -14.134 58.545 30.967 1.00 19.00 181 THR G N 1
ATOM 1052 C CA . THR A 1 181 ? -15.205 59.197 31.718 1.00 21.13 181 THR G CA 1
ATOM 1053 C C . THR A 1 181 ? -16.011 60.132 30.819 1.00 21.60 181 THR G C 1
ATOM 1054 O O . THR A 1 181 ? -17.242 60.085 30.800 1.00 21.01 181 THR G O 1
ATOM 1058 N N . VAL A 1 182 ? -15.316 60.981 30.073 1.00 24.07 182 VAL G N 1
ATOM 1059 C CA . VAL A 1 182 ? -15.975 61.894 29.128 1.00 25.26 182 VAL G CA 1
ATOM 1060 C C . VAL A 1 182 ? -16.797 61.161 28.061 1.00 28.28 182 VAL G C 1
ATOM 1061 O O . VAL A 1 182 ? -17.946 61.530 27.791 1.00 30.49 182 VAL G O 1
ATOM 1065 N N . VAL A 1 183 ? -16.211 60.134 27.450 1.00 26.55 183 VAL G N 1
ATOM 1066 C CA . VAL A 1 183 ? -16.913 59.313 26.466 1.00 28.44 183 VAL G CA 1
ATOM 1067 C C . VAL A 1 183 ? -18.144 58.664 27.105 1.00 26.03 183 VAL G C 1
ATOM 1068 O O . VAL A 1 183 ? -19.233 58.652 26.515 1.00 26.69 183 VAL G O 1
ATOM 1072 N N . ALA A 1 184 ? -17.979 58.140 28.316 1.00 24.51 184 ALA G N 1
ATOM 1073 C CA . ALA A 1 184 ? -19.110 57.543 29.012 1.00 25.51 184 ALA G CA 1
ATOM 1074 C C . ALA A 1 184 ? -20.250 58.534 29.211 1.00 23.76 184 ALA G C 1
ATOM 1075 O O . ALA A 1 184 ? -21.410 58.188 28.990 1.00 28.44 184 ALA G O 1
ATOM 1077 N N . LEU A 1 185 ? -19.923 59.756 29.639 1.00 24.83 185 LEU 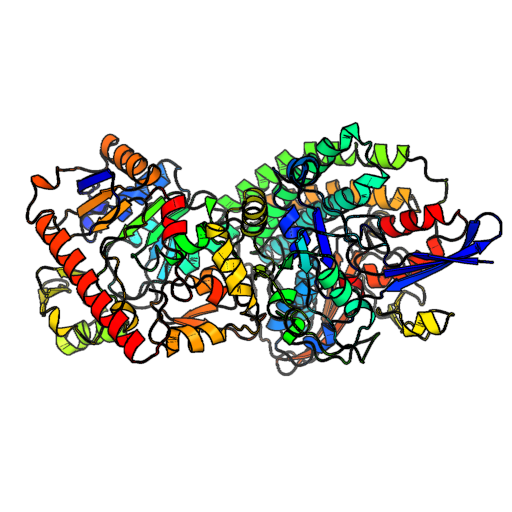G N 1
ATOM 1078 C CA . LEU A 1 185 ? -20.937 60.804 29.799 1.00 22.30 185 LEU G CA 1
ATOM 1079 C C . LEU A 1 185 ? -21.575 61.177 28.476 1.00 26.21 185 LEU G C 1
ATOM 1080 O O . LEU A 1 185 ? -22.789 61.413 28.410 1.00 26.46 185 LEU G O 1
ATOM 1085 N N . LEU A 1 186 ? -20.757 61.227 27.424 1.00 30.91 186 LEU G N 1
ATOM 1086 C CA . LEU A 1 186 ? -21.256 61.461 26.066 1.00 34.29 186 LEU G CA 1
ATOM 1087 C C . LEU A 1 186 ? -22.290 60.439 25.662 1.00 29.62 186 LEU G C 1
ATOM 1088 O O . LEU A 1 186 ? -23.334 60.785 25.129 1.00 34.21 186 LEU G O 1
ATOM 1093 N N . ASN A 1 187 ? -21.985 59.174 25.920 1.00 32.00 187 ASN G N 1
ATOM 1094 C CA . ASN A 1 187 ? -22.823 58.065 25.512 1.00 32.56 187 ASN G CA 1
ATOM 1095 C C . ASN A 1 187 ? -23.845 57.628 26.552 1.00 34.24 187 ASN G C 1
ATOM 1096 O O . ASN A 1 187 ? -24.478 56.590 26.380 1.00 36.49 187 ASN G O 1
ATOM 1101 N N . ASN A 1 188 ? -24.000 58.408 27.619 1.00 29.39 188 ASN G N 1
ATOM 1102 C CA . ASN A 1 188 ? -24.881 58.039 28.727 1.00 32.03 188 ASN G CA 1
ATOM 1103 C C . ASN A 1 188 ? -24.599 56.634 29.272 1.00 30.57 188 ASN G C 1
ATOM 1104 O O . ASN A 1 188 ? -25.521 55.897 29.618 1.00 31.77 188 ASN G O 1
ATOM 1109 N N . ASP A 1 189 ? -23.321 56.264 29.343 1.00 25.47 189 ASP G N 1
ATOM 1110 C CA . ASP A 1 189 ? -22.934 54.945 29.851 1.00 24.58 189 ASP G CA 1
ATOM 1111 C C . ASP A 1 189 ? -22.883 54.984 31.377 1.00 23.89 189 ASP G C 1
ATOM 1112 O O . ASP A 1 189 ? -21.803 55.093 31.981 1.00 25.03 189 ASP G O 1
ATOM 1117 N N . MET A 1 190 ? -24.052 54.889 32.012 1.00 25.09 190 MET G N 1
ATOM 1118 C CA . MET A 1 190 ? -24.097 55.048 33.461 1.00 27.34 190 MET G CA 1
ATOM 1119 C C . MET A 1 190 ? -23.569 53.813 34.192 1.00 25.27 190 MET G C 1
ATOM 1120 O O . MET A 1 190 ? -23.074 53.930 35.309 1.00 28.62 190 MET G O 1
ATOM 1125 N N . ASP A 1 191 ? -23.676 52.634 33.573 1.00 25.96 191 ASP G N 1
ATOM 1126 C CA . ASP A 1 191 ? -23.080 51.439 34.161 1.00 24.81 191 ASP G CA 1
ATOM 1127 C C . ASP A 1 191 ? -21.566 51.657 34.339 1.00 23.09 191 ASP G C 1
ATOM 1128 O O . ASP A 1 191 ? -20.994 51.329 35.382 1.00 23.90 191 ASP G O 1
ATOM 1133 N N . TYR A 1 192 ? -20.916 52.228 33.330 1.00 21.51 192 TYR G N 1
ATOM 1134 C CA . TYR A 1 192 ? -19.471 52.428 33.444 1.00 20.40 192 TYR G CA 1
ATOM 1135 C C . TYR A 1 192 ? -19.145 53.451 34.532 1.00 23.01 192 TYR G C 1
ATOM 1136 O O . TYR A 1 192 ? -18.161 53.305 35.254 1.00 18.81 192 TYR G O 1
ATOM 1145 N N . LEU A 1 193 ? -19.969 54.490 34.638 1.00 22.93 193 LEU G N 1
ATOM 1146 C CA . LEU A 1 193 ? -19.661 55.612 35.528 1.00 22.71 193 LEU G CA 1
ATOM 1147 C C . LEU A 1 193 ? -19.977 55.372 37.008 1.00 20.59 193 LEU G C 1
ATOM 1148 O O . LEU A 1 193 ? -19.583 56.171 37.848 1.00 23.99 193 LEU G O 1
ATOM 1153 N N . GLN A 1 194 ? -20.684 54.290 37.328 1.00 21.79 194 GLN G N 1
ATOM 1154 C CA . GLN A 1 194 ? -21.128 54.081 38.716 1.00 23.35 194 GLN G CA 1
ATOM 1155 C C . GLN A 1 194 ? -19.981 54.185 39.740 1.00 22.22 194 GLN G C 1
ATOM 1156 O O . GLN A 1 194 ? -20.166 54.800 40.778 1.00 23.21 194 GLN G O 1
ATOM 1162 N N . PRO A 1 195 ? -18.791 53.609 39.451 1.00 22.22 195 PRO G N 1
ATOM 1163 C CA . PRO A 1 195 ? -17.757 53.774 40.487 1.00 21.34 195 PRO G CA 1
ATOM 1164 C C . PRO A 1 195 ? -17.330 55.238 40.729 1.00 19.17 195 PRO G C 1
ATOM 1165 O O . PRO A 1 195 ? -16.944 55.608 41.840 1.00 19.25 195 PRO G O 1
ATOM 1169 N N . MET A 1 196 ? -17.367 56.056 39.679 1.00 18.07 196 MET G N 1
ATOM 1170 C CA . MET A 1 196 ? -17.073 57.483 39.808 1.00 20.91 196 MET G CA 1
ATOM 1171 C C . MET A 1 196 ? -18.100 58.199 40.691 1.00 21.56 196 MET G C 1
ATOM 1172 O O . MET A 1 196 ? -17.768 59.100 41.473 1.00 21.92 196 MET G O 1
ATOM 1177 N N . LEU A 1 197 ? -19.364 57.828 40.526 1.00 22.53 197 LEU G N 1
ATOM 1178 C CA . LEU A 1 197 ? -20.409 58.391 41.385 1.00 24.15 197 LEU G CA 1
ATOM 1179 C C . LEU A 1 197 ? -20.140 57.983 42.833 1.00 22.86 197 LEU G C 1
ATOM 1180 O O . LEU A 1 197 ? -20.161 58.819 43.750 1.00 22.45 197 LEU G O 1
ATOM 1185 N N . ASP A 1 198 ? -19.850 56.701 43.027 1.00 19.28 198 ASP G N 1
ATOM 1186 C CA . ASP A 1 198 ? -19.600 56.178 44.375 1.00 24.49 198 ASP G CA 1
ATOM 1187 C C . ASP A 1 198 ? -18.393 56.852 45.032 1.00 22.25 198 ASP G C 1
ATOM 1188 O O . ASP A 1 198 ? -18.403 57.169 46.227 1.00 25.44 198 ASP G O 1
ATOM 1193 N N . LEU A 1 199 ? -17.358 57.100 44.247 1.00 18.87 199 LEU G N 1
ATOM 1194 C CA . LEU A 1 199 ? -16.116 57.628 44.784 1.00 18.02 199 LEU G CA 1
ATOM 1195 C C . LEU A 1 199 ? -16.263 59.074 45.237 1.00 22.64 199 LEU G C 1
ATOM 1196 O O . LEU A 1 199 ? -15.385 59.590 45.925 1.00 19.89 199 LEU G O 1
ATOM 1201 N N . ALA A 1 200 ? -17.384 59.712 44.880 1.00 23.82 200 ALA G N 1
ATOM 1202 C CA . ALA A 1 200 ? -17.687 61.064 45.367 1.00 23.03 200 ALA G CA 1
ATOM 1203 C C . ALA A 1 200 ? -17.693 61.142 46.892 1.00 20.42 200 ALA G C 1
ATOM 1204 O O . ALA A 1 200 ? -17.507 62.221 47.461 1.00 21.79 200 ALA G O 1
ATOM 1206 N N . GLY A 1 201 ? -17.898 60.001 47.546 1.00 20.68 201 GLY G N 1
ATOM 1207 C CA . GLY A 1 201 ? -17.973 59.951 49.006 1.00 21.57 201 GLY G CA 1
ATOM 1208 C C . GLY A 1 201 ? -16.656 59.612 49.697 1.00 21.87 201 GLY G C 1
ATOM 1209 O O . GLY A 1 201 ? -16.581 59.590 50.922 1.00 22.55 201 GLY G O 1
ATOM 1210 N N . TYR A 1 202 ? -15.617 59.359 48.908 1.00 19.62 202 TYR G N 1
ATOM 1211 C CA . TYR A 1 202 ? -14.291 58.997 49.434 1.00 18.15 202 TYR G CA 1
ATOM 1212 C C . TYR A 1 202 ? -13.443 60.259 49.519 1.00 16.87 202 TYR G C 1
ATOM 1213 O O . TYR A 1 202 ? -12.722 60.549 48.570 1.00 19.40 202 TYR G O 1
ATOM 1222 N N . THR A 1 203 ? -13.529 61.003 50.629 1.00 17.21 203 THR G N 1
ATOM 1223 C CA . THR A 1 203 ? -12.948 62.354 50.657 1.00 19.37 203 THR G CA 1
ATOM 1224 C C . THR A 1 203 ? -11.800 62.515 51.646 1.00 18.03 203 THR G C 1
ATOM 1225 O O . THR A 1 203 ? -11.242 63.591 51.800 1.00 18.71 203 THR G O 1
ATOM 1229 N N . GLU A 1 204 ? -11.475 61.441 52.336 1.00 19.80 204 GLU G N 1
ATOM 1230 C CA A GLU A 1 204 ? -10.351 61.438 53.258 0.61 21.89 204 GLU G CA 1
ATOM 1231 C CA B GLU A 1 204 ? -10.373 61.424 53.284 0.39 22.54 204 GLU G CA 1
ATOM 1232 C C . GLU A 1 204 ? -9.622 60.128 53.058 1.00 19.73 204 GLU G C 1
ATOM 1233 O O . GLU A 1 204 ? -10.149 59.041 53.368 1.00 22.20 204 GLU G O 1
ATOM 1244 N N . ALA A 1 205 ? -8.427 60.226 52.496 1.00 18.69 205 ALA G N 1
ATOM 1245 C CA . ALA A 1 205 ? -7.710 59.036 52.063 1.00 21.75 205 ALA G CA 1
ATOM 1246 C C . ALA A 1 205 ? -6.278 59.053 52.525 1.00 18.57 205 ALA G C 1
ATOM 1247 O O . ALA A 1 205 ? -5.697 60.114 52.734 1.00 21.47 205 ALA G O 1
ATOM 1249 N N . CYS A 1 206 ? -5.705 57.865 52.644 1.00 19.03 206 CYS G N 1
ATOM 1250 C CA . CYS A 1 206 ? -4.313 57.729 53.038 1.00 23.61 206 CYS G CA 1
ATOM 1251 C C . CYS A 1 206 ? -3.828 56.334 52.768 1.00 20.59 206 CYS G C 1
ATOM 1252 O O . CYS A 1 206 ? -4.642 55.431 52.634 1.00 18.36 206 CYS G O 1
ATOM 1255 N N . GLY A 1 207 ? -2.516 56.128 52.686 1.00 18.88 207 GLY G N 1
ATOM 1256 C CA . GLY A 1 207 ? -2.030 54.782 52.457 1.00 16.86 207 GLY G CA 1
ATOM 1257 C C . GLY A 1 207 ? -2.422 53.828 53.586 1.00 16.59 207 GLY G C 1
ATOM 1258 O O . GLY A 1 207 ? -2.469 52.613 53.369 1.00 17.02 207 GLY G O 1
ATOM 1259 N N . CYS A 1 208 ? -2.712 54.365 54.772 1.00 16.46 208 CYS G N 1
ATOM 1260 C CA . CYS A 1 208 ? -3.131 53.520 55.899 1.00 17.74 208 CYS G CA 1
ATOM 1261 C C . CYS A 1 208 ? -4.513 52.913 55.660 1.00 17.61 208 CYS G C 1
ATOM 1262 O O . CYS A 1 208 ? -4.890 51.959 56.347 1.00 16.72 208 CYS G O 1
ATOM 1267 N N . ASP A 1 209 ? -5.257 53.433 54.675 1.00 14.24 209 ASP G N 1
ATOM 1268 C CA . ASP A 1 209 ? -6.524 52.832 54.305 1.00 17.15 209 ASP G CA 1
ATOM 1269 C C . ASP A 1 209 ? -6.325 51.373 53.914 1.00 14.83 209 ASP G C 1
ATOM 1270 O O . ASP A 1 209 ? -7.253 50.580 54.042 1.00 18.71 209 ASP G O 1
ATOM 1275 N N . LEU A 1 210 ? -5.142 51.009 53.415 1.00 15.08 210 LEU G N 1
ATOM 1276 C CA . LEU A 1 210 ? -4.941 49.609 53.025 1.00 14.87 210 LEU G CA 1
ATOM 1277 C C . LEU A 1 210 ? -4.999 48.718 54.266 1.00 17.48 210 LEU G C 1
ATOM 1278 O O . LEU A 1 210 ? -5.469 47.577 54.206 1.00 17.97 210 LEU G O 1
ATOM 1283 N N . GLN A 1 211 ? -4.509 49.225 55.395 1.00 17.37 211 GLN G N 1
ATOM 1284 C CA . GLN A 1 211 ? -4.673 48.498 56.641 1.00 16.05 211 GLN G CA 1
ATOM 1285 C C . GLN A 1 211 ? -6.126 48.560 57.123 1.00 17.98 211 GLN G C 1
ATOM 1286 O O . GLN A 1 211 ? -6.749 47.531 57.335 1.00 17.31 211 GLN G O 1
ATOM 1292 N N . THR A 1 212 ? -6.658 49.766 57.297 1.00 16.77 212 THR G N 1
ATOM 1293 C CA . THR A 1 212 ? -7.907 49.900 58.028 1.00 18.04 212 THR G CA 1
ATOM 1294 C C . THR A 1 212 ? -9.079 49.318 57.236 1.00 20.55 212 THR G C 1
ATOM 1295 O O . THR A 1 212 ? -10.026 48.820 57.833 1.00 19.99 212 THR G O 1
ATOM 1299 N N . LYS A 1 213 ? -9.008 49.360 55.905 1.00 14.62 213 LYS G N 1
ATOM 1300 C CA . LYS A 1 213 ? -10.128 48.925 55.068 1.00 15.85 213 LYS G CA 1
ATOM 1301 C C . LYS A 1 213 ? -9.916 47.574 54.374 1.00 16.46 213 LYS G C 1
ATOM 1302 O O . LYS A 1 213 ? -10.858 47.030 53.790 1.00 16.81 213 LYS G O 1
ATOM 1308 N N . VAL A 1 214 ? -8.697 47.039 54.420 1.00 15.18 214 VAL G N 1
ATOM 1309 C CA . VAL A 1 214 ? -8.444 45.792 53.715 1.00 14.63 214 VAL G CA 1
ATOM 1310 C C . VAL A 1 214 ? -7.769 44.776 54.630 1.00 17.06 214 VAL G C 1
ATOM 1311 O O . VAL A 1 214 ? -8.382 43.782 54.998 1.00 18.55 214 VAL G O 1
ATOM 1315 N N . VAL A 1 215 ? -6.509 45.020 54.987 1.00 14.53 215 VAL G N 1
ATOM 1316 C CA . VAL A 1 215 ? -5.790 44.054 55.831 1.00 14.83 215 VAL G CA 1
ATOM 1317 C C . VAL A 1 215 ? -6.505 43.786 57.151 1.00 14.71 215 VAL G C 1
ATOM 1318 O O . VAL A 1 215 ? -6.700 42.624 57.506 1.00 15.90 215 VAL G O 1
ATOM 1322 N N . ASN A 1 216 ? -6.903 44.838 57.867 1.00 14.77 216 ASN G N 1
ATOM 1323 C CA . ASN A 1 216 ? -7.632 44.697 59.142 1.00 15.11 216 ASN G CA 1
ATOM 1324 C C . ASN A 1 216 ? -8.977 43.944 59.023 1.00 15.50 216 ASN G C 1
ATOM 1325 O O . ASN A 1 216 ? -9.496 43.429 60.006 1.00 15.83 216 ASN G O 1
ATOM 1330 N N . GLN A 1 217 ? -9.549 43.958 57.814 1.00 16.29 217 GLN G N 1
ATOM 1331 C CA . GLN A 1 217 ? -10.887 43.427 57.548 1.00 15.89 217 GLN G CA 1
ATOM 1332 C C . GLN A 1 217 ? -10.840 41.993 57.030 1.00 19.79 217 GLN G C 1
ATOM 1333 O O . GLN A 1 217 ? -11.878 41.407 56.739 1.00 19.45 217 GLN G O 1
ATOM 1339 N N . GLY A 1 218 ? -9.633 41.444 56.894 1.00 17.22 218 GLY G N 1
ATOM 1340 C CA . GLY A 1 218 ? -9.472 40.067 56.461 1.00 18.49 218 GLY G CA 1
ATOM 1341 C C . GLY A 1 218 ? -9.617 39.903 54.959 1.00 16.16 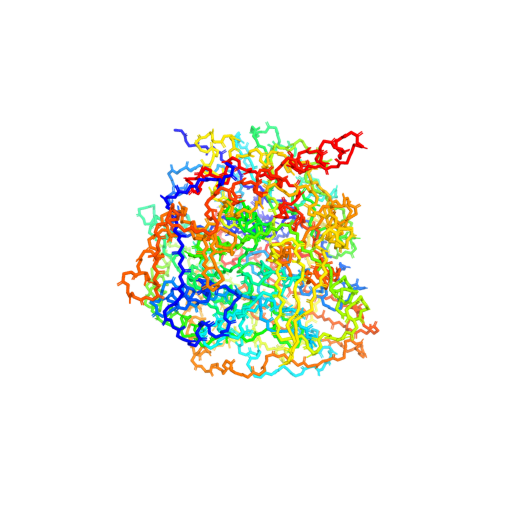218 GLY G C 1
ATOM 1342 O O . GLY A 1 218 ? -9.969 38.831 54.463 1.00 17.14 218 GLY G O 1
ATOM 1343 N N . LEU A 1 219 ? -9.352 40.979 54.239 1.00 15.62 219 LEU G N 1
ATOM 1344 C CA . LEU A 1 219 ? -9.575 40.988 52.812 1.00 18.48 219 LEU G CA 1
ATOM 1345 C C . LEU A 1 219 ? -8.299 40.965 51.974 1.00 15.13 219 LEU G C 1
ATOM 1346 O O . LEU A 1 219 ? -8.370 40.688 50.774 1.00 18.12 219 LEU G O 1
ATOM 1351 N N . CYS A 1 220 ? -7.147 41.276 52.559 1.00 15.52 220 CYS G N 1
ATOM 1352 C CA . CYS A 1 220 ? -5.952 41.399 51.727 1.00 15.01 220 CYS G CA 1
ATOM 1353 C C . CYS A 1 220 ? -5.474 40.039 51.256 1.00 14.62 220 CYS G C 1
ATOM 1354 O O . CYS A 1 220 ? -5.426 39.083 52.049 1.00 17.84 220 CYS G O 1
ATOM 1357 N N . ILE A 1 221 ? -5.121 39.939 49.970 1.00 15.92 221 ILE G N 1
ATOM 1358 C CA . ILE A 1 221 ? -4.584 38.675 49.471 1.00 16.97 221 ILE G CA 1
ATOM 1359 C C . ILE A 1 221 ? -3.208 38.821 48.812 1.00 14.41 221 ILE G C 1
ATOM 1360 O O . ILE A 1 221 ? -2.746 37.920 48.101 1.00 17.96 221 ILE G O 1
ATOM 1365 N N . GLY A 1 222 ? -2.546 39.948 49.056 1.00 17.48 222 GLY G N 1
ATOM 1366 C CA . GLY A 1 222 ? -1.136 40.075 48.699 1.00 18.15 222 GLY G CA 1
ATOM 1367 C C . GLY A 1 222 ? -0.812 40.176 47.208 1.00 17.79 222 GLY G C 1
ATOM 1368 O O . GLY A 1 222 ? 0.250 39.735 46.765 1.00 17.89 222 GLY G O 1
ATOM 1369 N N . CYS A 1 223 ? -1.721 40.734 46.429 1.00 15.92 223 CYS G N 1
ATOM 1370 C CA . CYS A 1 223 ? -1.553 40.770 44.959 1.00 15.97 223 CYS G CA 1
ATOM 1371 C C . CYS A 1 223 ? -0.526 41.807 44.470 1.00 19.41 223 CYS G C 1
ATOM 1372 O O . CYS A 1 223 ? 0.096 41.620 43.420 1.00 17.30 223 CYS G O 1
ATOM 1375 N N . GLY A 1 224 ? -0.384 42.906 45.210 1.00 15.08 224 GLY G N 1
ATOM 1376 C CA . GLY A 1 224 ? 0.570 43.961 44.878 1.00 14.79 224 GLY G CA 1
ATOM 1377 C C . GLY A 1 224 ? 0.004 45.057 43.984 1.00 16.75 224 GLY G C 1
ATOM 1378 O O . GLY A 1 224 ? 0.748 45.935 43.515 1.00 16.27 224 GLY G O 1
ATOM 1379 N N . THR A 1 225 ? -1.314 45.021 43.754 1.00 17.23 225 THR G N 1
ATOM 1380 C CA . THR A 1 225 ? -1.945 46.000 42.859 1.00 13.91 225 THR G CA 1
ATOM 1381 C C . THR A 1 225 ? -1.786 47.418 43.425 1.00 14.91 225 THR G C 1
ATOM 1382 O O . THR A 1 225 ? -1.518 48.390 42.701 1.00 16.53 225 THR G O 1
ATOM 1386 N N . CYS A 1 226 ? -1.951 47.533 44.732 1.00 14.71 226 CYS G N 1
ATOM 1387 C CA . CYS A 1 226 ? -1.785 48.815 45.395 1.00 16.52 226 CYS G CA 1
ATOM 1388 C C . CYS A 1 226 ? -0.379 49.418 45.156 1.00 17.55 226 CYS G C 1
ATOM 1389 O O . CYS A 1 226 ? -0.254 50.592 44.810 1.00 19.46 226 CYS G O 1
ATOM 1392 N N . ALA A 1 227 ? 0.671 48.613 45.346 1.00 16.76 227 ALA G N 1
ATOM 1393 C CA . ALA A 1 227 ? 2.038 49.074 45.119 1.00 18.20 227 ALA G CA 1
ATOM 1394 C C . ALA A 1 227 ? 2.300 49.413 43.635 1.00 17.17 227 ALA G C 1
ATOM 1395 O O . ALA A 1 227 ? 3.038 50.345 43.319 1.00 15.46 227 ALA G O 1
ATOM 1397 N N . MET A 1 228 ? 1.658 48.689 42.727 1.00 15.01 228 MET G N 1
ATOM 1398 C CA . MET A 1 228 ? 1.786 48.986 41.283 1.00 13.03 228 MET G CA 1
ATOM 1399 C C . MET A 1 228 ? 1.220 50.364 40.958 1.00 12.97 228 MET G C 1
ATOM 1400 O O . MET A 1 228 ? 1.754 51.088 40.136 1.00 17.39 228 MET G O 1
ATOM 1405 N N . ALA A 1 229 ? 0.109 50.696 41.604 1.00 13.56 229 ALA G N 1
ATOM 1406 C CA . ALA A 1 229 ? -0.653 51.880 41.243 1.00 18.86 229 ALA G CA 1
ATOM 1407 C C . ALA A 1 229 ? -0.072 53.174 41.801 1.00 19.02 229 ALA G C 1
ATOM 1408 O O . ALA A 1 229 ? -0.119 54.203 41.127 1.00 19.71 229 ALA G O 1
ATOM 1410 N N . CYS A 1 230 ? 0.484 53.113 43.013 1.00 17.42 230 CYS G N 1
ATOM 1411 C CA . CYS A 1 230 ? 0.917 54.310 43.750 1.00 13.52 230 CYS G CA 1
ATOM 1412 C C . CYS A 1 230 ? 1.828 55.219 42.925 1.00 14.82 230 CYS G C 1
ATOM 1413 O O . CYS A 1 230 ? 2.931 54.830 42.512 1.00 14.04 230 CYS G O 1
ATOM 1416 N N . GLN A 1 231 ? 1.359 56.437 42.667 1.00 13.12 231 GLN G N 1
ATOM 1417 C CA . GLN A 1 231 ? 2.073 57.296 41.742 1.00 15.11 231 GLN G CA 1
ATOM 1418 C C . GLN A 1 231 ? 3.328 57.927 42.353 1.00 15.24 231 GLN G C 1
ATOM 1419 O O . GLN A 1 231 ? 4.146 58.450 41.624 1.00 16.42 231 GLN G O 1
ATOM 1425 N N . THR A 1 232 ? 3.491 57.877 43.676 1.00 16.11 232 THR G N 1
ATOM 1426 C CA . THR A 1 232 ? 4.699 58.417 44.313 1.00 12.58 232 THR G CA 1
ATOM 1427 C C . THR A 1 232 ? 5.713 57.339 44.705 1.00 12.08 232 THR G C 1
ATOM 1428 O O . THR A 1 232 ? 6.789 57.653 45.212 1.00 14.08 232 THR G O 1
ATOM 1432 N N . ARG A 1 233 ? 5.360 56.085 44.478 1.00 13.44 233 ARG G N 1
ATOM 1433 C CA . ARG A 1 233 ? 6.131 54.925 44.953 1.00 14.93 233 ARG G CA 1
ATOM 1434 C C . ARG A 1 233 ? 6.274 54.907 46.484 1.00 15.23 233 ARG G C 1
ATOM 1435 O O . ARG A 1 233 ? 7.357 54.552 47.027 1.00 15.11 233 ARG G O 1
ATOM 1443 N N . ALA A 1 234 ? 5.205 55.290 47.182 1.00 14.10 234 ALA G N 1
ATOM 1444 C CA . ALA A 1 234 ? 5.199 55.233 48.656 1.00 16.86 234 ALA G CA 1
ATOM 1445 C C . ALA A 1 234 ? 5.031 53.805 49.142 1.00 18.16 234 ALA G C 1
ATOM 1446 O O . ALA A 1 234 ? 5.248 53.522 50.318 1.00 19.26 234 ALA G O 1
ATOM 1448 N N . LEU A 1 235 ? 4.598 52.914 48.250 1.00 14.31 235 LEU G N 1
ATOM 1449 C CA . LEU A 1 235 ? 4.311 51.534 48.649 1.00 16.61 235 LEU G CA 1
ATOM 1450 C C . LEU A 1 235 ? 5.302 50.513 48.120 1.00 17.69 235 LEU G C 1
ATOM 1451 O O . LEU A 1 235 ? 5.693 50.538 46.945 1.00 16.34 235 LEU G O 1
ATOM 1456 N N . ASP A 1 236 ? 5.671 49.595 49.007 1.00 16.28 236 ASP G N 1
ATOM 1457 C CA . ASP A 1 236 ? 6.420 48.405 48.660 1.00 17.61 236 ASP G CA 1
ATOM 1458 C C . ASP A 1 236 ? 5.587 47.226 49.169 1.00 18.82 236 ASP G C 1
ATOM 1459 O O . ASP A 1 236 ? 4.486 47.414 49.657 1.00 18.00 236 ASP G O 1
ATOM 1464 N N . MET A 1 237 ? 6.117 46.019 49.054 1.00 13.05 237 MET G N 1
ATOM 1465 C CA . MET A 1 237 ? 5.479 44.846 49.657 1.00 13.89 237 MET G CA 1
ATOM 1466 C C . MET A 1 237 ? 6.494 44.153 50.576 1.00 21.07 237 MET G C 1
ATOM 1467 O O . MET A 1 237 ? 7.657 43.958 50.199 1.00 18.77 237 MET G O 1
ATOM 1472 N N . THR A 1 238 ? 6.052 43.799 51.786 1.00 15.10 238 THR G N 1
ATOM 1473 C CA . THR A 1 238 ? 6.879 43.089 52.755 1.00 15.47 238 THR G CA 1
ATOM 1474 C C . THR A 1 238 ? 6.153 41.798 53.068 1.00 16.02 238 THR G C 1
ATOM 1475 O O . THR A 1 238 ? 5.024 41.856 53.545 1.00 16.36 238 THR G O 1
ATOM 1479 N N . ASN A 1 239 ? 6.788 40.648 52.804 1.00 16.42 239 ASN G N 1
ATOM 1480 C CA . ASN A 1 239 ? 6.130 39.354 53.048 1.00 18.01 239 ASN G CA 1
ATOM 1481 C C . ASN A 1 239 ? 4.698 39.351 52.515 1.00 18.60 239 ASN G C 1
ATOM 1482 O O . ASN A 1 239 ? 3.745 38.944 53.196 1.00 16.56 239 ASN G O 1
ATOM 1487 N N . GLY A 1 240 ? 4.536 39.848 51.304 1.00 16.77 240 GLY G N 1
ATOM 1488 C CA . GLY A 1 240 ? 3.229 39.820 50.665 1.00 17.61 240 GLY G CA 1
ATOM 1489 C C . GLY A 1 240 ? 2.166 40.785 51.205 1.00 18.66 240 GLY G C 1
ATOM 1490 O O . GLY A 1 240 ? 0.978 40.602 50.959 1.00 16.80 240 GLY G O 1
ATOM 1491 N N . ARG A 1 241 ? 2.585 41.808 51.938 1.00 14.99 241 ARG G N 1
ATOM 1492 C CA . ARG A 1 241 ? 1.654 42.775 52.499 1.00 16.91 241 ARG G CA 1
ATOM 1493 C C . ARG A 1 241 ? 2.156 44.194 52.216 1.00 15.07 241 ARG G C 1
ATOM 1494 O O . ARG A 1 241 ? 3.360 44.430 52.132 1.00 17.26 241 ARG G O 1
ATOM 1502 N N . PRO A 1 242 ? 1.225 45.130 51.993 1.00 16.00 242 PRO G N 1
ATOM 1503 C CA . PRO A 1 242 ? 1.669 46.479 51.632 1.00 16.12 242 PRO G CA 1
ATOM 1504 C C . PRO A 1 242 ? 2.507 47.117 52.713 1.00 13.59 242 PRO G C 1
ATOM 1505 O O . PRO A 1 242 ? 2.177 47.007 53.910 1.00 15.57 242 PRO G O 1
ATOM 1509 N N . GLU A 1 243 ? 3.570 47.811 52.294 1.00 15.10 243 GLU G N 1
ATOM 1510 C CA . GLU A 1 243 ? 4.462 48.506 53.211 1.00 15.57 243 GLU G CA 1
ATOM 1511 C C . GLU A 1 243 ? 4.504 49.995 52.875 1.00 15.68 243 GLU G C 1
ATOM 1512 O O . GLU A 1 243 ? 4.958 50.371 51.801 1.00 17.21 243 GLU G O 1
ATOM 1518 N N . LEU A 1 244 ? 3.987 50.831 53.767 1.00 13.10 244 LEU G N 1
ATOM 1519 C CA . LEU A 1 244 ? 3.835 52.262 53.451 1.00 12.99 244 LEU G CA 1
ATOM 1520 C C . LEU A 1 244 ? 5.048 53.097 53.877 1.00 15.87 244 LEU G C 1
ATOM 1521 O O . LEU A 1 244 ? 5.474 53.019 55.029 1.00 17.89 244 LEU G O 1
ATOM 1526 N N . ASN A 1 245 ? 5.610 53.865 52.938 1.00 16.04 245 ASN G N 1
ATOM 1527 C CA . ASN A 1 245 ? 6.633 54.864 53.270 1.00 14.19 245 ASN G CA 1
ATOM 1528 C C . ASN A 1 245 ? 5.889 56.169 53.436 1.00 14.23 245 ASN G C 1
ATOM 1529 O O . ASN A 1 245 ? 5.562 56.834 52.453 1.00 16.36 245 ASN G O 1
ATOM 1534 N N . SER A 1 246 ? 5.570 56.524 54.682 1.00 17.16 246 SER G N 1
ATOM 1535 C CA A SER A 1 246 ? 4.731 57.694 54.937 0.55 16.82 246 SER G CA 1
ATOM 1536 C CA B SER A 1 246 ? 4.715 57.686 54.921 0.45 16.97 246 SER G CA 1
ATOM 1537 C C . SER A 1 246 ? 5.339 59.008 54.446 1.00 15.87 246 SER G C 1
ATOM 1538 O O . SER A 1 246 ? 4.616 59.977 54.183 1.00 18.02 246 SER G O 1
ATOM 1543 N N . ASP A 1 247 ? 6.655 59.035 54.319 1.00 14.62 247 ASP G N 1
ATOM 1544 C CA . ASP A 1 247 ? 7.355 60.233 53.842 1.00 17.47 247 ASP G CA 1
ATOM 1545 C C . ASP A 1 247 ? 7.013 60.564 52.391 1.00 16.74 247 ASP G C 1
ATOM 1546 O O . ASP A 1 247 ? 7.232 61.699 51.947 1.00 16.77 247 ASP G O 1
ATOM 1551 N N . ARG A 1 248 ? 6.461 59.596 51.662 1.00 14.97 248 ARG G N 1
ATOM 1552 C CA . ARG A 1 248 ? 6.118 59.808 50.244 1.00 15.37 248 ARG G CA 1
ATOM 1553 C C . ARG A 1 248 ? 4.613 59.803 49.980 1.00 14.54 248 ARG G C 1
ATOM 1554 O O . ARG A 1 248 ? 4.184 59.983 48.824 1.00 15.84 248 ARG G O 1
ATOM 1562 N N . CYS A 1 249 ? 3.804 59.617 51.026 1.00 13.45 249 CYS G N 1
ATOM 1563 C CA . CYS A 1 249 ? 2.345 59.498 50.810 1.00 14.48 249 CYS G CA 1
ATOM 1564 C C . CYS A 1 249 ? 1.707 60.863 50.642 1.00 14.68 249 CYS G C 1
ATOM 1565 O O . CYS A 1 249 ? 1.907 61.744 51.491 1.00 17.20 249 CYS G O 1
ATOM 1568 N N . ILE A 1 250 ? 0.925 61.026 49.566 1.00 16.10 250 ILE G N 1
ATOM 1569 C CA . ILE A 1 250 ? 0.267 62.292 49.272 1.00 13.73 250 ILE G CA 1
ATOM 1570 C C . ILE A 1 250 ? -1.237 62.224 49.572 1.00 17.07 250 ILE G C 1
ATOM 1571 O O . ILE A 1 250 ? -1.980 63.143 49.230 1.00 13.78 250 ILE G O 1
ATOM 1576 N N . LYS A 1 251 ? -1.684 61.135 50.202 1.00 15.20 251 LYS G N 1
ATOM 1577 C CA . LYS A 1 251 ? -3.078 61.031 50.666 1.00 16.32 251 LYS G CA 1
ATOM 1578 C C . LYS A 1 251 ? -4.089 61.162 49.517 1.00 18.58 251 LYS G C 1
ATOM 1579 O O . LYS A 1 251 ? -5.179 61.754 49.662 1.00 17.54 251 LYS G O 1
ATOM 1585 N N . CYS A 1 252 ? -3.726 60.560 48.395 1.00 14.73 252 CYS G N 1
ATOM 1586 C CA . CYS A 1 252 ? -4.524 60.638 47.172 1.00 17.63 252 CYS G CA 1
ATOM 1587 C C . CYS A 1 252 ? -5.598 59.550 47.057 1.00 14.71 252 CYS G C 1
ATOM 1588 O O . CYS A 1 252 ? -6.553 59.696 46.273 1.00 15.89 252 CYS G O 1
ATOM 1591 N N . GLY A 1 253 ? -5.435 58.446 47.791 1.00 14.65 253 GLY G N 1
ATOM 1592 C CA . GLY A 1 253 ? -6.408 57.360 47.768 1.00 14.83 253 GLY G CA 1
ATOM 1593 C C . GLY A 1 253 ? -6.307 56.318 46.659 1.00 16.95 253 GLY G C 1
ATOM 1594 O O . GLY A 1 253 ? -7.080 55.361 46.647 1.00 15.53 253 GLY G O 1
ATOM 1595 N N . ILE A 1 254 ? -5.355 56.471 45.741 1.00 14.65 254 ILE G N 1
ATOM 1596 C CA . ILE A 1 254 ? -5.310 55.632 44.538 1.00 15.52 254 ILE G CA 1
ATOM 1597 C C . ILE A 1 254 ? -5.052 54.137 44.867 1.00 13.65 254 ILE G C 1
ATOM 1598 O O . ILE A 1 254 ? -5.617 53.258 44.207 1.00 16.53 254 ILE G O 1
ATOM 1603 N N . CYS A 1 255 ? -4.246 53.855 45.889 1.00 14.88 255 CYS G N 1
ATOM 1604 C CA . CYS A 1 255 ? -3.936 52.473 46.237 1.00 13.01 255 CYS G CA 1
ATOM 1605 C C . CYS A 1 255 ? -5.224 51.720 46.608 1.00 14.53 255 CYS G C 1
ATOM 1606 O O . CYS A 1 255 ? -5.446 50.608 46.152 1.00 16.48 255 CYS G O 1
ATOM 1609 N N . TYR A 1 256 ? -6.051 52.346 47.431 1.00 15.92 256 TYR G N 1
ATOM 1610 C CA . TYR A 1 256 ? -7.307 51.735 47.835 1.00 16.44 256 TYR G CA 1
ATOM 1611 C C . TYR A 1 256 ? -8.326 51.717 46.679 1.00 20.94 256 TYR G C 1
ATOM 1612 O O . TYR A 1 256 ? -9.099 50.763 46.532 1.00 16.63 256 TYR G O 1
ATOM 1621 N N . VAL A 1 257 ? -8.288 52.743 45.837 1.00 16.11 257 VAL G N 1
ATOM 1622 C CA . VAL A 1 257 ? -9.132 52.780 44.650 1.00 17.58 257 VAL G CA 1
ATOM 1623 C C . VAL A 1 257 ? -8.862 51.580 43.742 1.00 16.39 257 VAL G C 1
ATOM 1624 O O . VAL A 1 257 ? -9.801 50.917 43.291 1.00 18.94 257 VAL G O 1
ATOM 1628 N N . GLN A 1 258 ? -7.587 51.258 43.526 1.00 14.15 258 GLN G N 1
ATOM 1629 C CA . GLN A 1 258 ? -7.233 50.191 42.569 1.00 16.69 258 GLN G CA 1
ATOM 1630 C C . GLN A 1 258 ? -7.264 48.785 43.178 1.00 17.19 258 GLN G C 1
ATOM 1631 O O . GLN A 1 258 ? -7.456 47.820 42.453 1.00 17.91 258 GLN G O 1
ATOM 1637 N N . CYS A 1 259 ? -7.080 48.677 44.495 1.00 14.06 259 CYS G N 1
ATOM 1638 C CA . CYS A 1 259 ? -7.233 47.393 45.191 1.00 14.55 259 CYS G CA 1
ATOM 1639 C C . CYS A 1 259 ? -8.460 46.600 44.695 1.00 17.29 259 CYS G C 1
ATOM 1640 O O . CYS A 1 259 ? -9.579 47.114 44.703 1.00 18.08 259 CYS G O 1
ATOM 1643 N N . PRO A 1 260 ? -8.254 45.345 44.262 1.00 14.73 260 PRO G N 1
ATOM 1644 C CA . PRO A 1 260 ? -9.381 44.550 43.781 1.00 16.35 260 PRO G CA 1
ATOM 1645 C C . PRO A 1 260 ? -10.353 44.208 44.908 1.00 20.60 260 PRO G C 1
ATOM 1646 O O . PRO A 1 260 ? -11.455 43.749 44.648 1.00 18.46 260 PRO G O 1
ATOM 1650 N N . ARG A 1 261 ? -9.950 44.430 46.147 1.00 15.16 261 ARG G N 1
ATOM 1651 C CA . ARG A 1 261 ? -10.827 44.036 47.251 1.00 16.04 261 ARG G CA 1
ATOM 1652 C C . ARG A 1 261 ? -11.588 45.232 47.851 1.00 20.01 261 ARG G C 1
ATOM 1653 O O . ARG A 1 261 ? -12.359 45.062 48.792 1.00 24.78 261 ARG G O 1
ATOM 1661 N N . SER A 1 262 ? -11.398 46.431 47.300 1.00 19.93 262 SER G N 1
ATOM 1662 C CA . SER A 1 262 ? -12.183 47.591 47.749 1.00 17.27 262 SER G CA 1
ATOM 1663 C C . SER A 1 262 ? -13.581 47.630 47.097 1.00 20.07 262 SER G C 1
ATOM 1664 O O . SER A 1 262 ? -14.586 47.856 47.755 1.00 24.84 262 SER G O 1
ATOM 1667 N N . TRP A 1 263 ? -13.624 47.414 45.796 1.00 21.70 263 TRP G N 1
ATOM 1668 C CA . TRP A 1 263 ? -14.881 47.299 45.076 1.00 19.57 263 TRP G CA 1
ATOM 1669 C C . TRP A 1 263 ? -14.534 46.523 43.817 1.00 21.31 263 TRP G C 1
ATOM 1670 O O . TRP A 1 263 ? -13.422 46.638 43.283 1.00 21.72 263 TRP G O 1
ATOM 1681 N N . TRP A 1 264 ? -15.476 45.717 43.360 1.00 20.19 264 TRP G N 1
ATOM 1682 C CA . TRP A 1 264 ? -15.176 44.771 42.307 1.00 21.69 264 TRP G CA 1
ATOM 1683 C C . TRP A 1 264 ? -16.192 44.894 41.162 1.00 20.24 264 TRP G C 1
ATOM 1684 O O . TRP A 1 264 ? -17.294 44.338 41.219 1.00 23.14 264 TRP G O 1
ATOM 1695 N N . PRO A 1 265 ? -15.810 45.617 40.097 1.00 20.84 265 PRO G N 1
ATOM 1696 C CA . PRO A 1 265 ? -16.767 45.918 39.037 1.00 19.88 265 PRO G CA 1
ATOM 1697 C C . PRO A 1 265 ? -16.809 44.781 38.013 1.00 24.46 265 PRO G C 1
ATOM 1698 O O . PRO A 1 265 ? -16.373 44.929 36.873 1.00 19.90 265 PRO G O 1
ATOM 1702 N N . GLU A 1 266 ? -17.342 43.638 38.422 1.00 24.65 266 GLU G N 1
ATOM 1703 C CA . GLU A 1 266 ? -17.173 42.443 37.613 1.00 22.94 266 GLU G CA 1
ATOM 1704 C C . GLU A 1 266 ? -17.830 42.554 36.228 1.00 23.47 266 GLU G C 1
ATOM 1705 O O . GLU A 1 266 ? -17.234 42.169 35.229 1.00 22.20 266 GLU G O 1
ATOM 1711 N N . GLU A 1 267 ? -19.046 43.079 36.165 1.00 24.26 267 GLU G N 1
ATOM 1712 C CA . GLU A 1 267 ? -19.770 43.077 34.901 1.00 27.82 267 GLU G CA 1
ATOM 1713 C C . GLU A 1 267 ? -19.097 43.967 33.860 1.00 24.11 267 GLU G C 1
ATOM 1714 O O . GLU A 1 267 ? -18.960 43.595 32.683 1.00 23.38 267 GLU G O 1
ATOM 1720 N N . GLN A 1 268 ? -18.638 45.127 34.298 1.00 23.22 268 GLN G N 1
ATOM 1721 C CA . GLN A 1 268 ? -17.946 46.023 33.385 1.00 26.61 268 GLN G CA 1
ATOM 1722 C C . GLN A 1 268 ? -16.597 45.435 32.949 1.00 22.68 268 GLN G C 1
ATOM 1723 O O . GLN A 1 268 ? -16.204 45.571 31.787 1.00 24.97 268 GLN G O 1
ATOM 1729 N N . ILE A 1 269 ? -15.893 44.770 33.862 1.00 22.00 269 ILE G N 1
ATOM 1730 C CA . ILE A 1 269 ? -14.628 44.145 33.498 1.00 20.63 269 ILE G CA 1
ATOM 1731 C C . ILE A 1 269 ? -14.840 43.069 32.426 1.00 24.17 269 ILE G C 1
ATOM 1732 O O . ILE A 1 269 ? -14.139 43.049 31.417 1.00 24.54 269 ILE G O 1
ATOM 1737 N N . LYS A 1 270 ? -15.833 42.204 32.626 1.00 23.92 270 LYS G N 1
ATOM 1738 C CA . LYS A 1 270 ? -16.095 41.118 31.696 1.00 26.80 270 LYS G CA 1
ATOM 1739 C C . LYS A 1 270 ? -16.597 41.676 30.363 1.00 28.27 270 LYS G C 1
ATOM 1740 O O . LYS A 1 270 ? -16.258 41.160 29.299 1.00 32.92 270 LYS G O 1
ATOM 1746 N N . LYS A 1 271 ? -17.393 42.735 30.429 1.00 22.82 271 LYS G N 1
ATOM 1747 C CA . LYS A 1 271 ? -17.920 43.338 29.204 1.00 28.90 271 LYS G CA 1
ATOM 1748 C C . LYS A 1 271 ? -16.778 43.741 28.280 1.00 25.18 271 LYS G C 1
ATOM 1749 O O . LYS A 1 271 ? -16.806 43.446 27.072 1.00 29.50 271 LYS G O 1
ATOM 1755 N N . GLU A 1 272 ? -15.771 44.385 28.852 1.00 27.38 272 GLU G N 1
ATOM 1756 C CA . GLU A 1 272 ? -14.655 44.904 28.072 1.00 31.46 272 GLU G CA 1
ATOM 1757 C C . GLU A 1 272 ? -13.726 43.800 27.578 1.00 30.95 272 GLU G C 1
ATOM 1758 O O . GLU A 1 272 ? -13.040 43.974 26.581 1.00 30.87 272 GLU G O 1
ATOM 1764 N N . LEU A 1 273 ? -13.720 42.662 28.266 1.00 25.60 273 LEU G N 1
ATOM 1765 C CA . LEU A 1 273 ? -12.890 41.517 27.863 1.00 25.12 273 LEU G CA 1
ATOM 1766 C C . LEU A 1 273 ? -13.608 40.623 26.872 1.00 29.05 273 LEU G C 1
ATOM 1767 O O . LEU A 1 273 ? -12.987 39.775 26.232 1.00 29.33 273 LEU G O 1
ATOM 1772 N N . GLY A 1 274 ? -14.922 40.802 26.768 1.00 28.10 274 GLY G N 1
ATOM 1773 C CA . GLY A 1 274 ? -15.746 39.985 25.898 1.00 29.75 274 GLY G CA 1
ATOM 1774 C C . GLY A 1 274 ? -16.004 38.640 26.537 1.00 35.37 274 GLY G C 1
ATOM 1775 O O . GLY A 1 274 ? -16.231 37.653 25.850 1.00 38.05 274 GLY G O 1
ATOM 1776 N N . LEU A 1 275 ? -15.956 38.603 27.865 1.00 32.48 275 LEU G N 1
ATOM 1777 C CA . LEU A 1 275 ? -16.237 37.378 28.619 1.00 34.84 275 LEU G CA 1
ATOM 1778 C C . LEU A 1 275 ? -17.608 37.485 29.306 1.00 41.17 275 LEU G C 1
ATOM 1779 O O . LEU A 1 275 ? -18.236 38.550 29.278 1.00 40.43 275 LEU G O 1
ATOM 1785 N N . SER B 2 2 ? -7.623 109.359 34.422 1.00 29.50 2 SER A N 1
ATOM 1786 C CA . SER B 2 2 ? -7.289 107.954 34.197 1.00 33.52 2 SER A CA 1
ATOM 1787 C C . SER B 2 2 ? -8.390 107.016 34.687 1.00 34.79 2 SER A C 1
ATOM 1788 O O . SER B 2 2 ? -9.167 107.336 35.591 1.00 35.40 2 SER A O 1
ATOM 1791 N N . GLU B 2 3 ? -8.430 105.843 34.075 1.00 29.73 3 GLU A N 1
ATOM 1792 C CA . GLU B 2 3 ? -9.433 104.829 34.364 1.00 34.36 3 GLU A CA 1
ATOM 1793 C C . GLU B 2 3 ? -8.720 103.495 34.574 1.00 27.50 3 GLU A C 1
ATOM 1794 O O . GLU B 2 3 ? -7.648 103.294 34.003 1.00 29.37 3 GLU A O 1
ATOM 1800 N N . ARG B 2 4 ? -9.297 102.623 35.414 1.00 27.08 4 ARG A N 1
ATOM 1801 C CA . ARG B 2 4 ? -8.737 101.313 35.730 1.00 30.25 4 ARG A CA 1
ATOM 1802 C C . ARG B 2 4 ? -9.355 100.219 34.896 1.00 25.34 4 ARG A C 1
ATOM 1803 O O . ARG B 2 4 ? -10.563 100.042 34.943 1.00 25.63 4 ARG A O 1
ATOM 1811 N N . ILE B 2 5 ? -8.541 99.494 34.138 1.00 22.85 5 ILE A N 1
ATOM 1812 C CA . ILE B 2 5 ? -9.005 98.276 33.491 1.00 18.37 5 ILE A CA 1
ATOM 1813 C C . ILE B 2 5 ? -8.484 97.082 34.292 1.00 17.76 5 ILE A C 1
ATOM 1814 O O . ILE B 2 5 ? -7.272 96.949 34.490 1.00 22.64 5 ILE A O 1
ATOM 1819 N N . VAL B 2 6 ? -9.401 96.232 34.761 1.00 18.23 6 VAL A N 1
ATOM 1820 C CA . VAL B 2 6 ? -9.034 95.061 35.569 1.00 17.36 6 VAL A CA 1
ATOM 1821 C C . VAL B 2 6 ? -9.396 93.793 34.821 1.00 17.71 6 VAL A C 1
ATOM 1822 O O . VAL B 2 6 ? -10.511 93.668 34.344 1.00 23.12 6 VAL A O 1
ATOM 1826 N N . ILE B 2 7 ? -8.438 92.880 34.681 1.00 18.76 7 ILE A N 1
ATOM 1827 C CA . ILE B 2 7 ? -8.719 91.555 34.146 1.00 18.14 7 ILE A CA 1
ATOM 1828 C C . ILE B 2 7 ? -8.397 90.550 35.252 1.00 22.71 7 ILE A C 1
ATOM 1829 O O . ILE B 2 7 ? -7.249 90.477 35.716 1.00 18.48 7 ILE A O 1
ATOM 1834 N N . SER B 2 8 ? -9.400 89.790 35.688 1.00 18.29 8 SER A N 1
ATOM 1835 C CA . SER B 2 8 ? -9.226 88.893 36.844 1.00 18.25 8 SER A CA 1
ATOM 1836 C C . SER B 2 8 ? -10.116 87.650 36.726 1.00 17.26 8 SER A C 1
ATOM 1837 O O . SER B 2 8 ? -11.344 87.756 36.829 1.00 22.11 8 SER A O 1
ATOM 1840 N N . PRO B 2 9 ? -9.514 86.476 36.523 1.00 16.64 9 PRO A N 1
ATOM 1841 C CA . PRO B 2 9 ? -8.076 86.249 36.338 1.00 15.41 9 PRO A CA 1
ATOM 1842 C C . PRO B 2 9 ? -7.685 86.414 34.870 1.00 18.83 9 PRO A C 1
ATOM 1843 O O . PRO B 2 9 ? -8.570 86.308 33.998 1.00 19.96 9 PRO A O 1
ATOM 1847 N N . THR B 2 10 ? -6.409 86.664 34.591 1.00 15.09 10 THR A N 1
ATOM 1848 C CA . THR B 2 10 ? -5.960 86.696 33.208 1.00 18.82 10 THR A CA 1
ATOM 1849 C C . THR B 2 10 ? -6.057 85.268 32.657 1.00 18.53 10 THR A C 1
ATOM 1850 O O . THR B 2 10 ? -5.922 84.289 33.409 1.00 19.36 10 THR A O 1
ATOM 1854 N N . SER B 2 11 ? -6.318 85.155 31.361 1.00 17.86 11 SER A N 1
ATOM 1855 C CA . SER B 2 11 ? -6.676 83.869 30.774 1.00 15.95 11 SER A CA 1
ATOM 1856 C C . SER B 2 11 ? -5.545 83.216 29.968 1.00 14.92 11 SER A C 1
ATOM 1857 O O . SER B 2 11 ? -4.603 83.885 29.545 1.00 18.89 11 SER A O 1
ATOM 1860 N N . ARG B 2 12 ? -5.701 81.910 29.732 1.00 14.87 12 ARG A N 1
ATOM 1861 C CA . ARG B 2 12 ? -4.796 81.087 28.919 1.00 14.65 12 ARG A CA 1
ATOM 1862 C C . ARG B 2 12 ? -3.349 81.246 29.361 1.00 19.79 12 ARG A C 1
ATOM 1863 O O . ARG B 2 12 ? -2.418 81.594 28.617 1.00 20.57 12 ARG A O 1
ATOM 1871 N N . GLN B 2 13 ? -3.212 80.955 30.641 1.00 15.27 13 GLN A N 1
ATOM 1872 C CA . GLN B 2 13 ? -1.953 80.756 31.343 1.00 13.56 13 GLN A CA 1
ATOM 1873 C C . GLN B 2 13 ? -2.271 79.765 32.441 1.00 16.05 13 GLN A C 1
ATOM 1874 O O . GLN B 2 13 ? -3.428 79.437 32.650 1.00 16.71 13 GLN A O 1
ATOM 1880 N N . GLU B 2 14 ? -1.260 79.297 33.168 1.00 16.69 14 GLU A N 1
ATOM 1881 C CA . GLU B 2 14 ? -1.565 78.462 34.335 1.00 19.84 14 GLU A CA 1
ATOM 1882 C C . GLU B 2 14 ? -1.883 79.334 35.538 1.00 16.81 14 GLU A C 1
ATOM 1883 O O . GLU B 2 14 ? -1.156 80.279 35.821 1.00 19.69 14 GLU A O 1
ATOM 1889 N N . GLY B 2 15 ? -2.952 78.995 36.249 1.00 14.95 15 GLY A N 1
ATOM 1890 C CA . GLY B 2 15 ? -3.254 79.603 37.536 1.00 13.55 15 GLY A CA 1
ATOM 1891 C C . GLY B 2 15 ? -3.783 81.021 37.453 1.00 18.11 15 GLY A C 1
ATOM 1892 O O . GLY B 2 15 ? -3.899 81.583 36.355 1.00 18.42 15 GLY A O 1
ATOM 1893 N N . HIS B 2 16 ? -4.101 81.596 38.615 1.00 18.43 16 HIS A N 1
ATOM 1894 C CA . HIS B 2 16 ? -4.843 82.852 38.666 1.00 16.55 16 HIS A CA 1
ATOM 1895 C C . HIS B 2 16 ? -4.046 84.053 39.155 1.00 17.41 16 HIS A C 1
ATOM 1896 O O . HIS B 2 16 ? -3.517 84.061 40.261 1.00 16.66 16 HIS A O 1
ATOM 1903 N N . ALA B 2 17 ? -3.988 85.061 38.281 1.00 16.63 17 ALA A N 1
ATOM 1904 C CA . ALA B 2 17 ? -3.377 86.362 38.546 1.00 19.10 17 ALA A CA 1
ATOM 1905 C C . ALA B 2 17 ? -4.359 87.446 38.172 1.00 18.11 17 ALA A C 1
ATOM 1906 O O . ALA B 2 17 ? -5.312 87.189 37.454 1.00 17.53 17 ALA A O 1
ATOM 1908 N N . GLU B 2 18 ? -4.122 88.658 38.657 1.00 15.11 18 GLU A N 1
ATOM 1909 C CA . GLU B 2 18 ? -4.957 89.785 38.300 1.00 15.09 18 GLU A CA 1
ATOM 1910 C C . GLU B 2 18 ? -4.080 90.809 37.609 1.00 18.06 18 GLU A C 1
ATOM 1911 O O . GLU B 2 18 ? -2.952 91.060 38.037 1.00 16.35 18 GLU A O 1
ATOM 1917 N N . LEU B 2 19 ? -4.589 91.383 36.527 1.00 17.08 19 LEU A N 1
ATOM 1918 C CA . LEU B 2 19 ? -3.899 92.483 35.849 1.00 19.37 19 LEU A CA 1
ATOM 1919 C C . LEU B 2 19 ? -4.692 93.764 36.016 1.00 20.18 19 LEU A C 1
ATOM 1920 O O . LEU B 2 19 ? -5.870 93.808 35.702 1.00 19.59 19 LEU A O 1
ATOM 1925 N N . VAL B 2 20 ? -4.040 94.807 36.510 1.00 21.41 20 VAL A N 1
ATOM 1926 C CA . VAL B 2 20 ? -4.689 96.094 36.671 1.00 17.25 20 VAL A CA 1
ATOM 1927 C C . VAL B 2 20 ? -3.936 97.117 35.838 1.00 20.00 20 VAL A C 1
ATOM 1928 O O . VAL B 2 20 ? -2.732 97.319 36.036 1.00 18.95 20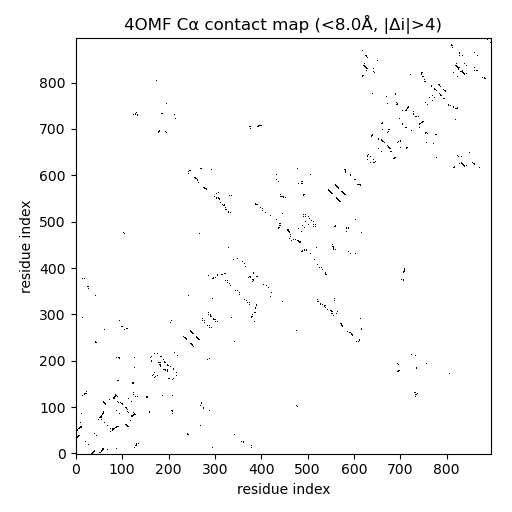 VAL A O 1
ATOM 1932 N N . MET B 2 21 ? -4.630 97.723 34.888 1.00 19.42 21 MET A N 1
ATOM 1933 C CA . MET B 2 21 ? -4.032 98.742 34.022 1.00 20.32 21 MET A CA 1
ATOM 1934 C C . MET B 2 21 ? -4.721 100.090 34.186 1.00 20.43 21 MET A C 1
ATOM 1935 O O . MET B 2 21 ? -5.936 100.224 33.954 1.00 22.95 21 MET A O 1
ATOM 1940 N N . GLU B 2 22 ? -3.947 101.089 34.581 1.00 18.11 22 GLU A N 1
ATOM 1941 C CA . GLU B 2 22 ? -4.447 102.466 34.549 1.00 19.90 22 GLU A CA 1
ATOM 1942 C C . GLU B 2 22 ? -4.239 102.966 33.127 1.00 22.76 22 GLU A C 1
ATOM 1943 O O . GLU B 2 22 ? -3.144 102.811 32.572 1.00 24.39 22 GLU A O 1
ATOM 1949 N N . VAL B 2 23 ? -5.283 103.521 32.515 1.00 21.26 23 VAL A N 1
ATOM 1950 C CA . VAL B 2 23 ? -5.183 103.950 31.118 1.00 20.46 23 VAL A CA 1
ATOM 1951 C C . VAL B 2 23 ? -5.614 105.394 30.925 1.00 24.38 23 VAL A C 1
ATOM 1952 O O . VAL B 2 23 ? -6.472 105.914 31.662 1.00 26.81 23 VAL A O 1
ATOM 1956 N N . ASP B 2 24 ? -5.013 106.062 29.939 1.00 23.09 24 ASP A N 1
ATOM 1957 C CA . ASP B 2 24 ? -5.404 107.432 29.648 1.00 26.09 24 ASP A CA 1
ATOM 1958 C C . ASP B 2 24 ? -6.632 107.473 28.718 1.00 27.07 24 ASP A C 1
ATOM 1959 O O . ASP B 2 24 ? -7.208 106.428 28.396 1.00 25.15 24 ASP A O 1
ATOM 1964 N N . ASP B 2 25 ? -7.011 108.681 28.286 1.00 28.69 25 ASP A N 1
ATOM 1965 C CA . ASP B 2 25 ? -8.174 108.906 27.426 1.00 33.99 25 ASP A CA 1
ATOM 1966 C C . ASP B 2 25 ? -8.177 108.073 26.146 1.00 34.07 25 ASP A C 1
ATOM 1967 O O . ASP B 2 25 ? -9.236 107.785 25.590 1.00 36.58 25 ASP A O 1
ATOM 1972 N N . GLU B 2 26 ? -6.992 107.719 25.659 1.00 31.89 26 GLU A N 1
ATOM 1973 C CA . GLU B 2 26 ? -6.883 106.981 24.409 1.00 30.19 26 GLU A CA 1
ATOM 1974 C C . GLU B 2 26 ? -6.756 105.475 24.655 1.00 28.94 26 GLU A C 1
ATOM 1975 O O . GLU B 2 26 ? -6.596 104.694 23.715 1.00 27.68 26 GLU A O 1
ATOM 1981 N N . GLY B 2 27 ? -6.839 105.080 25.922 1.00 25.56 27 GLY A N 1
ATOM 1982 C CA . GLY B 2 27 ? -6.744 103.679 26.295 1.00 24.14 27 GLY A CA 1
ATOM 1983 C C . GLY B 2 27 ? -5.316 103.158 26.405 1.00 21.09 27 GLY A C 1
ATOM 1984 O O . GLY B 2 27 ? -5.107 101.956 26.554 1.00 21.69 27 GLY A O 1
ATOM 1985 N N . ILE B 2 28 ? -4.342 104.056 26.364 1.00 19.52 28 ILE A N 1
ATOM 1986 C CA . ILE B 2 28 ? -2.921 103.672 26.472 1.00 19.00 28 ILE A CA 1
ATOM 1987 C C . ILE B 2 28 ? -2.572 103.440 27.941 1.00 22.45 28 ILE A C 1
ATOM 1988 O O . ILE B 2 28 ? -2.953 104.238 28.801 1.00 24.66 28 ILE A O 1
ATOM 1993 N N . VAL B 2 29 ? -1.871 102.346 28.238 1.00 18.06 29 VAL A N 1
ATOM 1994 C CA . VAL B 2 29 ? -1.566 102.022 29.629 1.00 17.70 29 VAL A CA 1
ATOM 1995 C C . VAL B 2 29 ? -0.509 102.995 30.161 1.00 24.15 29 VAL A C 1
ATOM 1996 O O . VAL B 2 29 ? 0.572 103.120 29.579 1.00 27.35 29 VAL A O 1
ATOM 2000 N N . THR B 2 30 ? -0.818 103.673 31.264 1.00 20.04 30 THR A N 1
ATOM 2001 C CA . THR B 2 30 ? 0.147 104.564 31.904 1.00 20.82 30 THR A CA 1
ATOM 2002 C C . THR B 2 30 ? 0.759 103.897 33.141 1.00 25.04 30 THR A C 1
ATOM 2003 O O . THR B 2 30 ? 1.836 104.274 33.598 1.00 25.57 30 THR A O 1
ATOM 2007 N N . LYS B 2 31 ? 0.089 102.883 33.675 1.00 21.79 31 LYS A N 1
ATOM 2008 C CA . LYS B 2 31 ? 0.581 102.215 34.880 1.00 22.71 31 LYS A CA 1
ATOM 2009 C C . LYS B 2 31 ? 0.014 100.804 34.935 1.00 20.35 31 LYS A C 1
ATOM 2010 O O . LYS B 2 31 ? -1.207 100.633 34.984 1.00 21.76 31 LYS A O 1
ATOM 2016 N N . GLY B 2 32 ? 0.895 99.805 34.879 1.00 17.33 32 GLY A N 1
ATOM 2017 C CA . GLY B 2 32 ? 0.453 98.419 34.883 1.00 16.46 32 GLY A CA 1
ATOM 2018 C C . GLY B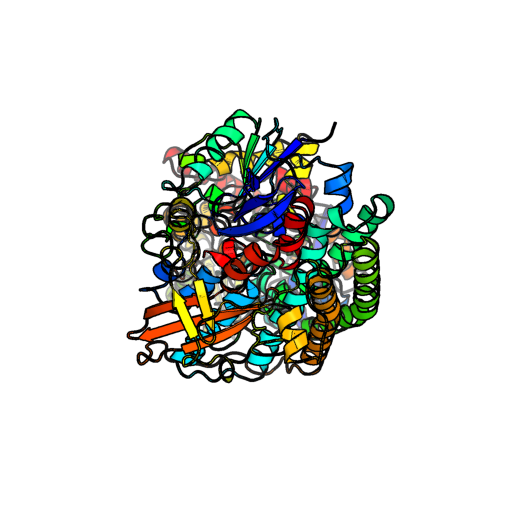 2 32 ? 0.949 97.611 36.074 1.00 16.44 32 GLY A C 1
ATOM 2019 O O . GLY B 2 32 ? 2.095 97.721 36.465 1.00 18.69 32 GLY A O 1
ATOM 2020 N N . ARG B 2 33 ? 0.061 96.815 36.668 1.00 15.33 33 ARG A N 1
ATOM 2021 C CA . ARG B 2 33 ? 0.411 96.005 37.842 1.00 17.65 33 ARG A CA 1
ATOM 2022 C C . ARG B 2 33 ? -0.164 94.609 37.641 1.00 17.33 33 ARG A C 1
ATOM 2023 O O . ARG B 2 33 ? -1.334 94.464 37.287 1.00 19.15 33 ARG A O 1
ATOM 2031 N N . TYR B 2 34 ? 0.665 93.595 37.859 1.00 16.36 34 TYR A N 1
ATOM 2032 C CA . TYR B 2 34 ? 0.270 92.196 37.725 1.00 14.76 34 TYR A CA 1
ATOM 2033 C C . TYR B 2 34 ? 0.617 91.525 39.041 1.00 17.76 34 TYR A C 1
ATOM 2034 O O . TYR B 2 34 ? 1.717 91.745 39.583 1.00 18.55 34 TYR A O 1
ATOM 2043 N N . PHE B 2 35 ? -0.299 90.727 39.576 1.00 16.63 35 PHE A N 1
ATOM 2044 C CA . PHE B 2 35 ? -0.033 90.085 40.854 1.00 17.01 35 PHE A CA 1
ATOM 2045 C C . PHE B 2 35 ? -0.789 88.769 40.995 1.00 17.57 35 PHE A C 1
ATOM 2046 O O . PHE B 2 35 ? -1.862 88.574 40.409 1.00 17.00 35 PHE A O 1
ATOM 2054 N N . SER B 2 36 ? -0.229 87.861 41.791 1.00 14.20 36 SER A N 1
ATOM 2055 C CA . SER B 2 36 ? -0.893 86.596 42.080 1.00 13.46 36 SER A CA 1
ATOM 2056 C C . SER B 2 36 ? -2.102 86.726 43.004 1.00 15.46 36 SER A C 1
ATOM 2057 O O . SER B 2 36 ? -2.019 87.394 44.035 1.00 17.41 36 SER A O 1
ATOM 2060 N N . ILE B 2 37 ? -3.222 86.098 42.645 1.00 13.91 37 ILE A N 1
ATOM 2061 C CA . ILE B 2 37 ? -4.348 85.987 43.576 1.00 14.68 37 ILE A CA 1
ATOM 2062 C C . ILE B 2 37 ? -4.618 84.507 43.865 1.00 16.07 37 ILE A C 1
ATOM 2063 O O . ILE B 2 37 ? -5.657 84.140 44.393 1.00 16.94 37 ILE A O 1
ATOM 2068 N N . THR B 2 38 ? -3.637 83.680 43.522 1.00 14.26 38 THR A N 1
ATOM 2069 C CA . THR B 2 38 ? -3.635 82.246 43.801 1.00 16.76 38 THR A CA 1
ATOM 2070 C C . THR B 2 38 ? -3.408 82.005 45.293 1.00 19.20 38 THR A C 1
ATOM 2071 O O . THR B 2 38 ? -2.462 82.535 45.861 1.00 14.70 38 THR A O 1
ATOM 2075 N N . PRO B 2 39 ? -4.267 81.208 45.940 1.00 16.58 39 PRO A N 1
ATOM 2076 C CA . PRO B 2 39 ? -4.008 81.025 47.373 1.00 15.48 39 PRO A CA 1
ATOM 2077 C C . PRO B 2 39 ? -2.676 80.318 47.647 1.00 16.90 39 PRO A C 1
ATOM 2078 O O . PRO B 2 39 ? -2.207 79.523 46.831 1.00 16.25 39 PRO A O 1
ATOM 2082 N N . VAL B 2 40 ? -2.092 80.608 48.802 1.00 15.29 40 VAL A N 1
ATOM 2083 C CA . VAL B 2 40 ? -0.787 80.058 49.145 1.00 14.18 40 VAL A CA 1
ATOM 2084 C C . VAL B 2 40 ? -0.964 78.678 49.813 1.00 15.81 40 VAL A C 1
ATOM 2085 O O . VAL B 2 40 ? -1.205 78.570 51.016 1.00 16.36 40 VAL A O 1
ATOM 2089 N N . ARG B 2 41 ? -0.847 77.629 49.013 1.00 12.94 41 ARG A N 1
ATOM 2090 C CA . ARG B 2 41 ? -0.806 76.264 49.543 1.00 12.92 41 ARG A CA 1
ATOM 2091 C C . ARG B 2 41 ? 0.360 76.105 50.540 1.00 14.38 41 ARG A C 1
ATOM 2092 O O . ARG B 2 41 ? 0.264 75.352 51.500 1.00 15.81 41 ARG A O 1
ATOM 2100 N N . GLY B 2 42 ? 1.454 76.825 50.321 1.00 14.64 42 GLY A N 1
ATOM 2101 C CA . GLY B 2 42 ? 2.479 76.972 51.355 1.00 13.85 42 GLY A CA 1
ATOM 2102 C C . GLY B 2 42 ? 3.465 75.811 51.424 1.00 14.79 42 GLY A C 1
ATOM 2103 O O . GLY B 2 42 ? 3.730 75.240 52.505 1.00 17.20 42 GLY A O 1
ATOM 2104 N N . LEU B 2 43 ? 4.039 75.489 50.273 1.00 14.49 43 LEU A N 1
ATOM 2105 C CA . LEU B 2 43 ? 4.924 74.326 50.138 1.00 15.24 43 LEU A CA 1
ATOM 2106 C C . LEU B 2 43 ? 6.171 74.445 50.977 1.00 16.13 43 LEU A C 1
ATOM 2107 O O . LEU B 2 43 ? 6.644 73.448 51.495 1.00 15.80 43 LEU A O 1
ATOM 2112 N N . GLU B 2 44 ? 6.733 75.650 51.063 1.00 14.43 44 GLU A N 1
ATOM 2113 C CA . GLU B 2 44 ? 7.967 75.853 51.820 1.00 14.27 44 GLU A CA 1
ATOM 2114 C C . GLU B 2 44 ? 7.746 75.535 53.285 1.00 15.53 44 GLU A C 1
ATOM 2115 O O . GLU B 2 44 ? 8.538 74.808 53.912 1.00 15.26 44 GLU A O 1
ATOM 2121 N N . LYS B 2 45 ? 6.661 76.063 53.832 1.00 15.39 45 LYS A N 1
ATOM 2122 C CA . LYS B 2 45 ? 6.383 75.849 55.250 1.00 13.37 45 LYS A CA 1
ATOM 2123 C C . LYS B 2 45 ? 5.848 74.445 55.463 1.00 16.51 45 LYS A C 1
ATOM 2124 O O . LYS B 2 45 ? 5.961 73.914 56.556 1.00 15.69 45 LYS A O 1
ATOM 2130 N N . MET B 2 46 ? 5.293 73.836 54.426 1.00 14.41 46 MET A N 1
ATOM 2131 C CA . MET B 2 46 ? 4.862 72.436 54.513 1.00 14.29 46 MET A CA 1
ATOM 2132 C C . MET B 2 46 ? 6.039 71.472 54.689 1.00 14.05 46 MET A C 1
ATOM 2133 O O . MET B 2 46 ? 6.008 70.550 55.536 1.00 15.50 46 MET A O 1
ATOM 2138 N N . VAL B 2 47 ? 7.086 71.665 53.903 1.00 15.52 47 VAL A N 1
ATOM 2139 C CA . VAL B 2 47 ? 8.178 70.683 53.952 1.00 13.08 47 VAL A CA 1
ATOM 2140 C C . VAL B 2 47 ? 9.196 70.998 55.039 1.00 14.54 47 VAL A C 1
ATOM 2141 O O . VAL B 2 47 ? 10.013 70.150 55.395 1.00 15.48 47 VAL A O 1
ATOM 2145 N N . THR B 2 48 ? 9.158 72.214 55.562 1.00 14.25 48 THR A N 1
ATOM 2146 C CA . THR B 2 48 ? 9.989 72.565 56.721 1.00 12.61 48 THR A CA 1
ATOM 2147 C C . THR B 2 48 ? 9.570 71.736 57.926 1.00 19.10 48 THR A C 1
ATOM 2148 O O . THR B 2 48 ? 8.383 71.698 58.247 1.00 18.59 48 THR A O 1
ATOM 2152 N N . GLY B 2 49 ? 10.521 71.062 58.581 1.00 16.36 49 GLY A N 1
ATOM 2153 C CA . GLY B 2 49 ? 10.201 70.204 59.716 1.00 17.50 49 GLY A CA 1
ATOM 2154 C C . GLY B 2 49 ? 10.079 68.728 59.354 1.00 20.91 49 GLY A C 1
ATOM 2155 O O . GLY B 2 49 ? 9.997 67.864 60.232 1.00 20.56 49 GLY A O 1
ATOM 2156 N N . LYS B 2 50 ? 10.089 68.429 58.060 1.00 17.66 50 LYS A N 1
ATOM 2157 C CA . LYS B 2 50 ? 9.899 67.058 57.586 1.00 17.35 50 LYS A CA 1
ATOM 2158 C C . LYS B 2 50 ? 11.163 66.393 57.033 1.00 13.53 50 LYS A C 1
ATOM 2159 O O . LYS B 2 50 ? 12.200 67.037 56.844 1.00 16.48 50 LYS A O 1
ATOM 2165 N N . ALA B 2 51 ? 11.052 65.101 56.762 1.00 15.80 51 ALA A N 1
ATOM 2166 C CA . ALA B 2 51 ? 12.201 64.335 56.272 1.00 15.20 51 ALA A CA 1
ATOM 2167 C C . ALA B 2 51 ? 12.594 64.829 54.886 1.00 14.95 51 ALA A C 1
ATOM 2168 O O . ALA B 2 51 ? 11.738 65.216 54.079 1.00 15.05 51 ALA A O 1
ATOM 2170 N N . PRO B 2 52 ? 13.894 64.772 54.567 1.00 14.50 52 PRO A N 1
ATOM 2171 C CA . PRO B 2 52 ? 14.300 65.262 53.243 1.00 17.62 52 PRO A CA 1
ATOM 2172 C C . PRO B 2 52 ? 13.592 64.571 52.059 1.00 13.92 52 PRO A C 1
ATOM 2173 O O . PRO B 2 52 ? 13.311 65.255 51.059 1.00 14.71 52 PRO A O 1
ATOM 2177 N N . GLU B 2 53 ? 13.289 63.277 52.173 1.00 14.42 53 GLU A N 1
ATOM 2178 C CA . GLU B 2 53 ? 12.681 62.535 51.071 1.00 17.23 53 GLU A CA 1
ATOM 2179 C C . GLU B 2 53 ? 11.303 63.117 50.723 1.00 14.07 53 GLU A C 1
ATOM 2180 O O . GLU B 2 53 ? 10.832 63.012 49.583 1.00 15.20 53 GLU A O 1
ATOM 2186 N N . THR B 2 54 ? 10.675 63.745 51.709 1.00 12.45 54 THR A N 1
ATOM 2187 C CA . THR B 2 54 ? 9.336 64.292 51.517 1.00 13.75 54 THR A CA 1
ATOM 2188 C C . THR B 2 54 ? 9.356 65.530 50.624 1.00 13.37 54 THR A C 1
ATOM 2189 O O . THR B 2 54 ? 8.415 65.780 49.855 1.00 15.69 54 THR A O 1
ATOM 2193 N N . ALA B 2 55 ? 10.430 66.311 50.686 1.00 14.72 55 ALA A N 1
ATOM 2194 C CA . ALA B 2 55 ? 10.386 67.582 49.990 1.00 14.53 55 ALA A CA 1
ATOM 2195 C C . ALA B 2 55 ? 10.206 67.467 48.446 1.00 13.85 55 ALA A C 1
ATOM 2196 O O . ALA B 2 55 ? 9.358 68.149 47.894 1.00 15.61 55 ALA A O 1
ATOM 2198 N N . PRO B 2 56 ? 10.987 66.611 47.744 1.00 15.43 56 PRO A N 1
ATOM 2199 C CA . PRO B 2 56 ? 10.765 66.524 46.282 1.00 14.96 56 PRO A CA 1
ATOM 2200 C C . PRO B 2 56 ? 9.365 66.050 45.879 1.00 15.95 56 PRO A C 1
ATOM 2201 O O . PRO B 2 56 ? 8.817 66.492 44.870 1.00 16.40 56 PRO A O 1
ATOM 2205 N N . VAL B 2 57 ? 8.800 65.134 46.656 1.00 13.61 57 VAL A N 1
ATOM 2206 C CA . VAL B 2 57 ? 7.438 64.651 46.419 1.00 13.24 57 VAL A CA 1
ATOM 2207 C C . VAL B 2 57 ? 6.405 65.770 46.550 1.00 16.13 57 VAL A C 1
ATOM 2208 O O . VAL B 2 57 ? 5.509 65.900 45.711 1.00 17.56 57 VAL A O 1
ATOM 2212 N N . MET B 2 58 ? 6.514 66.563 47.613 1.00 12.45 58 MET A N 1
ATOM 2213 C CA . MET B 2 58 ? 5.565 67.645 47.805 1.00 14.98 58 MET A CA 1
ATOM 2214 C C . MET B 2 58 ? 5.823 68.847 46.880 1.00 13.38 58 MET A C 1
ATOM 2215 O O . MET B 2 58 ? 4.883 69.387 46.273 1.00 16.28 58 MET A O 1
ATOM 2220 N N . VAL B 2 59 ? 7.074 69.288 46.750 1.00 14.45 59 VAL A N 1
ATOM 2221 C CA . VAL B 2 59 ? 7.276 70.519 45.966 1.00 14.04 59 VAL A CA 1
ATOM 2222 C C . VAL B 2 59 ? 7.076 70.292 44.455 1.00 16.82 59 VAL A C 1
ATOM 2223 O O . VAL B 2 59 ? 6.815 71.241 43.709 1.00 14.25 59 VAL A O 1
ATOM 2227 N N . GLN B 2 60 ? 7.165 69.065 43.963 1.00 12.76 60 GLN A N 1
ATOM 2228 C CA . GLN B 2 60 ? 6.881 68.908 42.541 1.00 14.63 60 GLN A CA 1
ATOM 2229 C C . GLN B 2 60 ? 5.390 69.233 42.304 1.00 17.94 60 GLN A C 1
ATOM 2230 O O . GLN B 2 60 ? 5.009 69.652 41.200 1.00 16.22 60 GLN A O 1
ATOM 2236 N N . ARG B 2 61 ? 4.574 69.102 43.349 1.00 14.40 61 ARG A N 1
ATOM 2237 C CA . ARG B 2 61 ? 3.136 69.356 43.214 1.00 14.05 61 ARG A CA 1
ATOM 2238 C C . ARG B 2 61 ? 2.805 70.844 43.352 1.00 16.16 61 ARG A C 1
ATOM 2239 O O . ARG B 2 61 ? 1.638 71.232 43.368 1.00 16.19 61 ARG A O 1
ATOM 2247 N N . ILE B 2 62 ? 3.842 71.670 43.408 1.00 13.57 62 ILE A N 1
ATOM 2248 C CA . ILE B 2 62 ? 3.659 73.106 43.170 1.00 13.75 62 ILE A CA 1
ATOM 2249 C C . ILE B 2 62 ? 2.916 73.311 41.843 1.00 15.18 62 ILE A C 1
ATOM 2250 O O . ILE B 2 62 ? 2.027 74.181 41.724 1.00 14.77 62 ILE A O 1
ATOM 2255 N N . CYS B 2 63 ? 3.261 72.490 40.849 1.00 14.17 63 CYS A N 1
ATOM 2256 C CA . CYS B 2 63 ? 2.751 72.705 39.496 1.00 17.20 63 CYS A CA 1
ATOM 2257 C C . CYS B 2 63 ? 2.777 71.455 38.632 1.00 16.93 63 CYS A C 1
ATOM 2258 O O . CYS B 2 63 ? 3.828 70.792 38.522 1.00 15.83 63 CYS A O 1
ATOM 2261 N N . GLY B 2 64 ? 1.643 71.170 37.985 1.00 13.29 64 GLY A N 1
ATOM 2262 C CA . GLY B 2 64 ? 1.531 69.982 37.140 1.00 13.00 64 GLY A CA 1
ATOM 2263 C C . GLY B 2 64 ? 1.820 70.236 35.667 1.00 14.13 64 GLY A C 1
ATOM 2264 O O . GLY B 2 64 ? 1.774 69.320 34.835 1.00 16.82 64 GLY A O 1
ATOM 2265 N N . VAL B 2 65 ? 2.111 71.495 35.345 1.00 12.85 65 VAL A N 1
ATOM 2266 C CA . VAL B 2 65 ? 2.626 71.866 34.024 1.00 15.89 65 VAL A CA 1
ATOM 2267 C C . VAL B 2 65 ? 4.129 71.663 34.015 1.00 15.84 65 VAL A C 1
ATOM 2268 O O . VAL B 2 65 ? 4.676 71.069 33.073 1.00 15.49 65 VAL A O 1
ATOM 2272 N N . CYS B 2 66 ? 4.799 72.114 35.081 1.00 15.63 66 CYS A N 1
ATOM 2273 C CA . CYS B 2 66 ? 6.257 72.000 35.161 1.00 12.67 66 CYS A CA 1
ATOM 2274 C C . CYS B 2 66 ? 6.808 71.290 36.393 1.00 16.32 66 CYS A C 1
ATOM 2275 O O . CYS B 2 66 ? 7.778 71.769 36.995 1.00 16.36 66 CYS A O 1
ATOM 2278 N N . PRO B 2 67 ? 6.246 70.120 36.758 1.00 12.87 67 PRO A N 1
ATOM 2279 C CA . PRO B 2 67 ? 6.764 69.495 37.982 1.00 15.11 67 PRO A CA 1
ATOM 2280 C C . PRO B 2 67 ? 8.233 69.034 37.889 1.00 16.60 67 PRO A C 1
ATOM 2281 O O . PRO B 2 67 ? 8.885 68.909 38.918 1.00 16.03 67 PRO A O 1
ATOM 2285 N N . ILE B 2 68 ? 8.736 68.799 36.686 1.00 13.62 68 ILE A N 1
ATOM 2286 C CA . ILE B 2 68 ? 10.075 68.245 36.503 1.00 12.75 68 ILE A CA 1
ATOM 2287 C C . ILE B 2 68 ? 11.142 69.173 37.111 1.00 12.53 68 ILE A C 1
ATOM 2288 O O . ILE B 2 68 ? 11.950 68.732 37.920 1.00 15.14 68 ILE A O 1
ATOM 2293 N N . PRO B 2 69 ? 11.131 70.475 36.764 1.00 15.26 69 PRO A N 1
ATOM 2294 C CA . PRO B 2 69 ? 12.218 71.263 37.363 1.00 13.01 69 PRO A CA 1
ATOM 2295 C C . PRO B 2 69 ? 12.135 71.475 38.877 1.00 10.73 69 PRO A C 1
ATOM 2296 O O . PRO B 2 69 ? 13.201 71.632 39.493 1.00 13.46 69 PRO A O 1
ATOM 2300 N N . HIS B 2 70 ? 10.942 71.472 39.468 1.00 14.62 70 HIS A N 1
ATOM 2301 C CA . HIS B 2 70 ? 10.870 71.514 40.922 1.00 12.92 70 HIS A CA 1
ATOM 2302 C C . HIS B 2 70 ? 11.464 70.273 41.560 1.00 13.43 70 HIS A C 1
ATOM 2303 O O . HIS B 2 70 ? 12.152 70.378 42.567 1.00 13.98 70 HIS A O 1
ATOM 2310 N N . THR B 2 71 ? 11.187 69.091 40.992 1.00 14.25 71 THR A N 1
ATOM 2311 C CA . THR B 2 71 ? 11.761 67.857 41.546 1.00 10.85 71 THR A CA 1
ATOM 2312 C C . THR B 2 71 ? 13.272 67.920 41.472 1.00 14.17 71 THR A C 1
ATOM 2313 O O . THR B 2 71 ? 13.960 67.613 42.447 1.00 12.88 71 THR A O 1
ATOM 2317 N N . LEU B 2 72 ? 13.780 68.387 40.332 1.00 12.99 72 LEU A N 1
ATOM 2318 C CA . LEU B 2 72 ? 15.220 68.537 40.143 1.00 16.63 72 LEU A CA 1
ATOM 2319 C C . LEU B 2 72 ? 15.832 69.588 41.069 1.00 13.30 72 LEU A C 1
ATOM 2320 O O . LEU B 2 72 ? 16.893 69.351 41.671 1.00 14.80 72 LEU A O 1
ATOM 2325 N N . ALA B 2 73 ? 15.179 70.740 41.219 1.00 12.51 73 ALA A N 1
ATOM 2326 C CA . ALA B 2 73 ? 15.781 71.783 42.058 1.00 12.83 73 ALA A CA 1
ATOM 2327 C C . ALA B 2 73 ? 15.807 71.343 43.505 1.00 14.81 73 ALA A C 1
ATOM 2328 O O . ALA B 2 73 ? 16.751 71.647 44.233 1.00 13.46 73 ALA A O 1
ATOM 2330 N N . SER B 2 74 ? 14.769 70.611 43.901 1.00 12.39 74 SER A N 1
ATOM 2331 C CA . SER B 2 74 ? 14.667 70.107 45.262 1.00 13.68 74 SER A CA 1
ATOM 2332 C C . SER B 2 74 ? 15.788 69.099 45.536 1.00 14.20 74 SER A C 1
ATOM 2333 O O . SER B 2 74 ? 16.509 69.200 46.534 1.00 12.96 74 SER A O 1
ATOM 2336 N N . VAL B 2 75 ? 15.942 68.106 44.671 1.00 15.42 75 VAL A N 1
ATOM 2337 C CA . VAL B 2 75 ? 16.970 67.116 44.973 1.00 14.35 75 VAL A CA 1
ATOM 2338 C C . VAL B 2 75 ? 18.365 67.725 44.822 1.00 13.18 75 VAL A C 1
ATOM 2339 O O . VAL B 2 75 ? 19.270 67.351 45.569 1.00 13.81 75 VAL A O 1
ATOM 2343 N N . GLU B 2 76 ? 18.551 68.674 43.905 1.00 14.53 76 GLU A N 1
ATOM 2344 C CA . GLU B 2 76 ? 19.843 69.351 43.818 1.00 17.86 76 GLU A CA 1
ATOM 2345 C C . GLU B 2 76 ? 20.152 70.190 45.061 1.00 14.87 76 GLU A C 1
ATOM 2346 O O . GLU B 2 76 ? 21.304 70.257 45.489 1.00 14.55 76 GLU A O 1
ATOM 2352 N N . ALA B 2 77 ? 19.148 70.870 45.614 1.00 12.22 77 ALA A N 1
ATOM 2353 C CA . ALA B 2 77 ? 19.381 71.650 46.827 1.00 11.70 77 ALA A CA 1
ATOM 2354 C C . ALA B 2 77 ? 19.737 70.719 47.974 1.00 17.29 77 ALA A C 1
ATOM 2355 O O . ALA B 2 77 ? 20.626 71.017 48.771 1.00 17.48 77 ALA A O 1
ATOM 2357 N N . ILE B 2 78 ? 19.023 69.597 48.062 1.00 13.47 78 ILE A N 1
ATOM 2358 C CA . ILE B 2 78 ? 19.244 68.683 49.172 1.00 11.47 78 ILE A CA 1
ATOM 2359 C C . ILE B 2 78 ? 20.603 67.961 48.996 1.00 16.93 78 ILE A C 1
ATOM 2360 O O . ILE B 2 78 ? 21.356 67.818 49.960 1.00 15.47 78 ILE A O 1
ATOM 2365 N N . ASP B 2 79 ? 20.907 67.527 47.771 1.00 14.19 79 ASP A N 1
ATOM 2366 C CA . ASP B 2 79 ? 22.231 66.966 47.468 1.00 13.93 79 ASP A CA 1
ATOM 2367 C C . ASP B 2 79 ? 23.327 67.922 47.924 1.00 17.25 79 ASP A C 1
ATOM 2368 O O . ASP B 2 79 ? 24.316 67.522 48.543 1.00 15.71 79 ASP A O 1
ATOM 2373 N N . ASP B 2 80 ? 23.141 69.196 47.599 1.00 14.80 80 ASP A N 1
ATOM 2374 C CA . ASP B 2 80 ? 24.150 70.201 47.921 1.00 13.63 80 ASP A CA 1
ATOM 2375 C C . ASP B 2 80 ? 24.265 70.356 49.449 1.00 15.21 80 ASP A C 1
ATOM 2376 O O . ASP B 2 80 ? 25.383 70.412 49.996 1.00 17.00 80 ASP A O 1
ATOM 2381 N N . SER B 2 81 ? 23.133 70.367 50.148 1.00 15.65 81 SER A N 1
ATOM 2382 C CA . SER B 2 81 ? 23.155 70.455 51.610 1.00 12.16 81 SER A CA 1
ATOM 2383 C C . SER B 2 81 ? 23.880 69.249 52.239 1.00 14.15 81 SER A C 1
ATOM 2384 O O . SER B 2 81 ? 24.546 69.374 53.272 1.00 14.09 81 SER A O 1
ATOM 2387 N N . LEU B 2 82 ? 23.757 68.089 51.596 1.00 13.69 82 LEU A N 1
ATOM 2388 C CA . LEU B 2 82 ? 24.287 66.833 52.141 1.00 13.55 82 LEU A CA 1
ATOM 2389 C C . LEU B 2 82 ? 25.659 66.475 51.567 1.00 17.75 82 LEU A C 1
ATOM 2390 O O . LEU B 2 82 ? 26.182 65.396 51.869 1.00 18.95 82 LEU A O 1
ATOM 2395 N N . ASP B 2 83 ? 26.223 67.377 50.759 1.00 17.59 83 ASP A N 1
ATOM 2396 C CA . ASP B 2 83 ? 27.499 67.174 50.053 1.00 18.18 83 ASP A CA 1
ATOM 2397 C C . ASP B 2 83 ? 27.526 65.867 49.278 1.00 18.43 83 ASP A C 1
ATOM 2398 O O . ASP B 2 83 ? 28.473 65.076 49.400 1.00 21.79 83 ASP A O 1
ATOM 2403 N N . ILE B 2 84 ? 26.486 65.627 48.494 1.00 16.81 84 ILE A N 1
ATOM 2404 C CA . ILE B 2 84 ? 26.413 64.399 47.685 1.00 15.99 84 ILE A CA 1
ATOM 2405 C C . ILE B 2 84 ? 26.960 64.634 46.297 1.00 20.98 84 ILE A C 1
ATOM 2406 O O . ILE B 2 84 ? 26.633 65.642 45.679 1.00 20.40 84 ILE A O 1
ATOM 2411 N N . GLU B 2 85 ? 27.773 63.698 45.813 1.00 21.04 85 GLU A N 1
ATOM 2412 C CA . GLU B 2 85 ? 28.233 63.696 44.429 1.00 25.59 85 GLU A CA 1
ATOM 2413 C C . GLU B 2 85 ? 27.459 62.649 43.645 1.00 20.27 85 GLU A C 1
ATOM 2414 O O . GLU B 2 85 ? 27.649 61.459 43.862 1.00 22.87 85 GLU A O 1
ATOM 2420 N N . VAL B 2 86 ? 26.593 63.091 42.749 1.00 20.61 86 VAL A N 1
ATOM 2421 C CA . VAL B 2 86 ? 25.761 62.181 41.963 1.00 15.20 86 VAL A CA 1
ATOM 2422 C C . VAL B 2 86 ? 26.564 61.485 40.854 1.00 12.00 86 VAL A C 1
ATOM 2423 O O . VAL B 2 86 ? 27.346 62.141 40.157 1.00 17.81 86 VAL A O 1
ATOM 2427 N N . PRO B 2 87 ? 26.361 60.167 40.659 1.00 14.27 87 PRO A N 1
ATOM 2428 C CA . PRO B 2 87 ? 27.107 59.472 39.592 1.00 13.57 87 PRO A CA 1
ATOM 2429 C C . PRO B 2 87 ? 26.758 59.992 38.211 1.00 16.23 87 PRO A C 1
ATOM 2430 O O . PRO B 2 87 ? 25.632 60.464 38.010 1.00 17.13 87 PRO A O 1
ATOM 2434 N N . LYS B 2 88 ? 27.689 59.853 37.270 1.00 16.20 88 LYS A N 1
ATOM 2435 C CA . LYS B 2 88 ? 27.526 60.399 35.929 1.00 16.88 88 LYS A CA 1
ATOM 2436 C C . LYS B 2 88 ? 26.202 60.014 35.272 1.00 15.30 88 LYS A C 1
ATOM 2437 O O . LYS B 2 88 ? 25.526 60.876 34.704 1.00 16.49 88 LYS A O 1
ATOM 2443 N N . ALA B 2 89 ? 25.805 58.747 35.365 1.00 12.46 89 ALA A N 1
ATOM 2444 C CA . ALA B 2 89 ? 24.584 58.324 34.657 1.00 14.26 89 ALA A CA 1
ATOM 2445 C C . ALA B 2 89 ? 23.361 58.962 35.298 1.00 18.83 89 ALA A C 1
ATOM 2446 O O . ALA B 2 89 ? 22.396 59.297 34.610 1.00 14.11 89 ALA A O 1
ATOM 2448 N N . GLY B 2 90 ? 23.379 59.142 36.618 1.00 16.04 90 GLY A N 1
ATOM 2449 C CA . GLY B 2 90 ? 22.264 59.838 37.248 1.00 15.80 90 GLY A CA 1
ATOM 2450 C C . GLY B 2 90 ? 22.172 61.312 36.847 1.00 14.62 90 GLY A C 1
ATOM 2451 O O . GLY B 2 90 ? 21.082 61.838 36.641 1.00 15.95 90 GLY A O 1
ATOM 2452 N N . ARG B 2 91 ? 23.319 61.986 36.730 1.00 14.07 91 ARG A N 1
ATOM 2453 C CA . ARG B 2 91 ? 23.331 63.369 36.280 1.00 14.47 91 ARG A CA 1
ATOM 2454 C C . ARG B 2 91 ? 22.782 63.451 34.842 1.00 13.83 91 ARG A C 1
ATOM 2455 O O . ARG B 2 91 ? 21.951 64.294 34.539 1.00 15.42 91 ARG A O 1
ATOM 2463 N N . LEU B 2 92 ? 23.226 62.548 33.966 1.00 14.99 92 LEU A N 1
ATOM 2464 C CA . LEU B 2 92 ? 22.716 62.548 32.587 1.00 14.65 92 LEU A CA 1
ATOM 2465 C C . LEU B 2 92 ? 21.204 62.295 32.525 1.00 15.50 92 LEU A C 1
ATOM 2466 O O . LEU B 2 92 ? 20.469 62.952 31.768 1.00 13.72 92 LEU A O 1
ATOM 2471 N N . LEU B 2 93 ? 20.715 61.345 33.306 1.00 14.14 93 LEU A N 1
ATOM 2472 C CA . LEU B 2 93 ? 19.271 61.103 33.283 1.00 15.70 93 LEU A CA 1
ATOM 2473 C C . LEU B 2 93 ? 18.470 62.296 33.804 1.00 15.63 93 LEU A C 1
ATOM 2474 O O . LEU B 2 93 ? 17.369 62.569 33.301 1.00 13.52 93 LEU A O 1
ATOM 2479 N N . ARG B 2 94 ? 18.988 62.992 34.811 1.00 15.70 94 ARG A N 1
ATOM 2480 C CA . ARG B 2 94 ? 18.339 64.216 35.274 1.00 14.39 94 ARG A CA 1
ATOM 2481 C C . ARG B 2 94 ? 18.290 65.247 34.155 1.00 16.98 94 ARG A C 1
ATOM 2482 O O . ARG B 2 94 ? 17.257 65.904 33.936 1.00 14.20 94 ARG A O 1
ATOM 2490 N N . GLU B 2 95 ? 19.414 65.406 33.451 1.00 13.73 95 GLU A N 1
ATOM 2491 C CA . GLU B 2 95 ? 19.498 66.410 32.380 1.00 13.32 95 GLU A CA 1
ATOM 2492 C C . GLU B 2 95 ? 18.573 66.057 31.215 1.00 14.68 95 GLU A C 1
ATOM 2493 O O . GLU B 2 95 ? 17.946 66.927 30.604 1.00 15.65 95 GLU A O 1
ATOM 2499 N N . LEU B 2 96 ? 18.516 64.768 30.899 1.00 15.01 96 LEU A N 1
ATOM 2500 C CA . LEU B 2 96 ? 17.683 64.274 29.820 1.00 15.55 96 LEU A CA 1
ATOM 2501 C C . LEU B 2 96 ? 16.205 64.514 30.134 1.00 16.34 96 LEU A C 1
ATOM 2502 O O . LEU B 2 96 ? 15.428 64.982 29.290 1.00 14.48 96 LEU A O 1
ATOM 2507 N N . THR B 2 97 ? 15.826 64.218 31.370 1.00 14.30 97 THR A N 1
ATOM 2508 C CA . THR B 2 97 ? 14.440 64.454 31.817 1.00 13.05 97 THR A CA 1
ATOM 2509 C C . THR B 2 97 ? 14.040 65.931 31.630 1.00 13.76 97 THR A C 1
ATOM 2510 O O . THR B 2 97 ? 12.973 66.239 31.097 1.00 14.06 97 THR A O 1
ATOM 2514 N N . LEU B 2 98 ? 14.911 66.851 32.034 1.00 14.69 98 LEU A N 1
ATOM 2515 C CA . LEU B 2 98 ? 14.599 68.275 31.887 1.00 15.08 98 LEU A CA 1
ATOM 2516 C C . LEU B 2 98 ? 14.577 68.712 30.417 1.00 17.57 98 LEU A C 1
ATOM 2517 O O . LEU B 2 98 ? 13.716 69.495 30.006 1.00 15.65 98 LEU A O 1
ATOM 2522 N N . ALA B 2 99 ? 15.509 68.188 29.618 1.00 15.25 99 ALA A N 1
ATOM 2523 C CA . ALA B 2 99 ? 15.571 68.589 28.202 1.00 15.86 99 ALA A CA 1
ATOM 2524 C C . ALA B 2 99 ? 14.275 68.192 27.481 1.00 17.93 99 ALA A C 1
ATOM 2525 O O . ALA B 2 99 ? 13.667 68.996 26.737 1.00 14.44 99 ALA A O 1
ATOM 2527 N N . ALA B 2 100 ? 13.853 66.944 27.684 1.00 15.53 100 ALA A N 1
ATOM 2528 C CA . ALA B 2 100 ? 12.569 66.484 27.152 1.00 15.63 100 ALA A CA 1
ATOM 2529 C C . ALA B 2 100 ? 11.415 67.307 27.686 1.00 12.23 100 ALA A C 1
ATOM 2530 O O . ALA B 2 100 ? 10.436 67.601 26.967 1.00 12.88 100 ALA A O 1
ATOM 2532 N N . HIS B 2 101 ? 11.519 67.688 28.951 1.00 12.78 101 HIS A N 1
ATOM 2533 C CA . HIS B 2 101 ? 10.455 68.460 29.592 1.00 14.91 101 HIS A CA 1
ATOM 2534 C C . HIS B 2 101 ? 10.295 69.825 28.942 1.00 14.28 101 HIS A C 1
ATOM 2535 O O . HIS B 2 101 ? 9.169 70.282 28.742 1.00 14.03 101 HIS A O 1
ATOM 2542 N N . HIS B 2 102 ? 11.408 70.488 28.621 1.00 15.19 102 HIS A N 1
ATOM 2543 C CA . HIS B 2 102 ? 11.315 71.755 27.899 1.00 13.75 102 HIS A CA 1
ATOM 2544 C C . HIS B 2 102 ? 10.483 71.627 26.618 1.00 14.94 102 HIS A C 1
ATOM 2545 O O . HIS B 2 102 ? 9.682 72.511 26.288 1.00 12.94 102 HIS A O 1
ATOM 2552 N N . VAL B 2 103 ? 10.720 70.560 25.863 1.00 12.69 103 VAL A N 1
ATOM 2553 C CA . VAL B 2 103 ? 9.989 70.376 24.609 1.00 14.49 103 VAL A CA 1
ATOM 2554 C C . VAL B 2 103 ? 8.488 70.283 24.876 1.00 16.30 103 VAL A C 1
ATOM 2555 O O . VAL B 2 103 ? 7.678 70.933 24.222 1.00 15.05 103 VAL A O 1
ATOM 2559 N N . ASN B 2 104 ? 8.126 69.478 25.862 1.00 12.36 104 ASN A N 1
ATOM 2560 C CA . ASN B 2 104 ? 6.729 69.334 26.266 1.00 14.08 104 ASN A CA 1
ATOM 2561 C C . ASN B 2 104 ? 6.115 70.668 26.705 1.00 15.31 104 ASN A C 1
ATOM 2562 O O . ASN B 2 104 ? 5.049 71.065 26.225 1.00 16.76 104 ASN A O 1
ATOM 2567 N N . SER B 2 105 ? 6.804 71.360 27.604 1.00 12.56 105 SER A N 1
ATOM 2568 C CA . SER B 2 105 ? 6.248 72.587 28.197 1.00 12.76 105 SER A CA 1
ATOM 2569 C C . SER B 2 105 ? 6.074 73.726 27.186 1.00 14.23 105 SER A C 1
ATOM 2570 O O . SER B 2 105 ? 5.057 74.443 27.223 1.00 14.77 105 SER A O 1
ATOM 2573 N N . HIS B 2 106 ? 7.076 73.951 26.333 1.00 15.38 106 HIS A N 1
ATOM 2574 C CA . HIS B 2 106 ? 6.951 75.003 25.329 1.00 16.78 106 HIS A CA 1
ATOM 2575 C C . HIS B 2 106 ? 5.814 74.656 24.366 1.00 16.70 106 HIS A C 1
ATOM 2576 O O . HIS B 2 106 ? 5.102 75.531 23.889 1.00 15.96 106 HIS A O 1
ATOM 2583 N N . ALA B 2 107 ? 5.655 73.373 24.075 1.00 17.38 107 ALA A N 1
ATOM 2584 C CA . ALA B 2 107 ? 4.545 72.959 23.228 1.00 17.86 107 ALA A CA 1
ATOM 2585 C C . ALA B 2 107 ? 3.212 73.261 23.924 1.00 14.00 107 ALA A C 1
ATOM 2586 O O . ALA B 2 107 ? 2.256 73.673 23.265 1.00 17.14 107 ALA A O 1
ATOM 2588 N N . ILE B 2 108 ? 3.165 73.078 25.248 1.00 16.85 108 ILE A N 1
ATOM 2589 C CA . ILE B 2 108 ? 1.952 73.387 26.019 1.00 15.18 108 ILE A CA 1
ATOM 2590 C C . ILE B 2 108 ? 1.655 74.882 25.898 1.00 17.18 108 ILE A C 1
ATOM 2591 O O . ILE B 2 108 ? 0.496 75.272 25.710 1.00 16.20 108 ILE A O 1
ATOM 2596 N N . HIS B 2 109 ? 2.693 75.715 25.910 1.00 13.86 109 HIS A N 1
ATOM 2597 C CA . HIS B 2 109 ? 2.434 77.148 25.787 1.00 16.65 109 HIS A CA 1
ATOM 2598 C C . HIS B 2 109 ? 1.881 77.482 24.407 1.00 15.36 109 HIS A C 1
ATOM 2599 O O . HIS B 2 109 ? 1.003 78.329 24.283 1.00 15.91 109 HIS A O 1
ATOM 2606 N N . HIS B 2 110 ? 2.357 76.800 23.369 1.00 13.65 110 HIS A N 1
ATOM 2607 C CA . HIS B 2 110 ? 1.812 77.034 22.038 1.00 14.05 110 HIS A CA 1
ATOM 2608 C C . HIS B 2 110 ? 0.341 76.688 21.972 1.00 18.72 110 HIS A C 1
ATOM 2609 O O . HIS B 2 110 ? -0.428 77.386 21.311 1.00 17.13 110 HIS A O 1
ATOM 2616 N N . PHE B 2 111 ? -0.049 75.626 22.664 1.00 18.61 111 PHE A N 1
ATOM 2617 C CA . PHE B 2 111 ? -1.453 75.274 22.780 1.00 20.19 111 PHE A CA 1
ATOM 2618 C C . PHE B 2 111 ? -2.240 76.432 23.407 1.00 18.38 111 PHE A C 1
ATOM 2619 O O . PHE B 2 111 ? -3.281 76.853 22.893 1.00 17.18 111 PHE A O 1
ATOM 2627 N N . LEU B 2 112 ? -1.732 76.968 24.511 1.00 15.61 112 LEU A N 1
ATOM 2628 C CA . LEU B 2 112 ? -2.447 78.008 25.238 1.00 16.80 112 LEU A CA 1
ATOM 2629 C C . LEU B 2 112 ? -2.563 79.308 24.454 1.00 20.20 112 LEU A C 1
ATOM 2630 O O . LEU B 2 112 ? -3.595 79.981 24.536 1.00 19.76 112 LEU A O 1
ATOM 2635 N N . ILE B 2 113 ? -1.527 79.665 23.695 1.00 16.25 113 ILE A N 1
ATOM 2636 C CA . ILE B 2 113 ? -1.592 80.900 22.915 1.00 18.37 113 ILE A CA 1
ATOM 2637 C C . ILE B 2 113 ? -2.139 80.732 21.494 1.00 19.68 113 ILE A C 1
ATOM 2638 O O . ILE B 2 113 ? -2.266 81.722 20.761 1.00 18.99 113 ILE A O 1
ATOM 2643 N N . ALA B 2 114 ? -2.474 79.505 21.095 1.00 18.62 114 ALA A N 1
ATOM 2644 C CA . ALA B 2 114 ? -2.956 79.283 19.731 1.00 21.54 114 ALA A CA 1
ATOM 2645 C C . ALA B 2 114 ? -4.142 80.185 19.331 1.00 20.38 114 ALA A C 1
ATOM 2646 O O . ALA B 2 114 ? -4.142 80.665 18.200 1.00 19.99 114 ALA A O 1
ATOM 2648 N N . PRO B 2 115 ? -5.123 80.431 20.240 1.00 19.73 115 PRO A N 1
ATOM 2649 C CA . PRO B 2 115 ? -6.202 81.338 19.835 1.00 23.05 115 PRO A CA 1
ATOM 2650 C C . PRO B 2 115 ? -5.733 82.735 19.407 1.00 23.80 115 PRO A C 1
ATOM 2651 O O . PRO B 2 115 ? -6.404 83.359 18.575 1.00 22.68 115 PRO A O 1
ATOM 2655 N N . ASP B 2 116 ? -4.605 83.197 19.931 1.00 21.69 116 ASP A N 1
ATOM 2656 C CA . ASP B 2 116 ? -4.083 84.523 19.598 1.00 25.17 116 ASP A CA 1
ATOM 2657 C C . ASP B 2 116 ? -3.371 84.539 18.265 1.00 27.02 116 ASP A C 1
ATOM 2658 O O . ASP B 2 116 ? -3.375 85.552 17.580 1.00 26.01 116 ASP A O 1
ATOM 2663 N N . PHE B 2 117 ? -2.752 83.420 17.902 1.00 20.75 117 PHE A N 1
ATOM 2664 C CA . PHE B 2 117 ? -1.793 83.441 16.791 1.00 22.83 117 PHE A CA 1
ATOM 2665 C C . PHE B 2 117 ? -2.130 82.507 15.637 1.00 25.23 117 PHE A C 1
ATOM 2666 O O . PHE B 2 117 ? -1.726 82.750 14.506 1.00 22.04 117 PHE A O 1
ATOM 2674 N N . VAL B 2 118 ? -2.870 81.440 15.903 1.00 20.43 118 VAL A N 1
ATOM 2675 C CA . VAL B 2 118 ? -3.110 80.463 14.848 1.00 22.87 118 VAL A CA 1
ATOM 2676 C C . VAL B 2 118 ? -4.449 80.702 14.171 1.00 22.09 118 VAL A C 1
ATOM 2677 O O . VAL B 2 118 ? -5.475 80.693 14.844 1.00 24.15 118 VAL A O 1
ATOM 2681 N N . PRO B 2 119 ? -4.443 80.904 12.831 1.00 22.51 119 PRO A N 1
ATOM 2682 C CA . PRO B 2 119 ? -5.675 81.071 12.054 1.00 29.68 119 PRO A CA 1
ATOM 2683 C C . PRO B 2 119 ? -6.627 79.922 12.299 1.00 28.92 119 PRO A C 1
ATOM 2684 O O . PRO B 2 119 ? -6.177 78.796 12.480 1.00 26.99 119 PRO A O 1
ATOM 2688 N N . GLU B 2 120 ? -7.923 80.187 12.259 1.00 27.27 120 GLU A N 1
ATOM 2689 C CA . GLU B 2 120 ? -8.906 79.128 12.486 1.00 25.20 120 GLU A CA 1
ATOM 2690 C C . GLU B 2 120 ? -8.691 77.891 11.592 1.00 28.78 120 GLU A C 1
ATOM 2691 O O . GLU B 2 120 ? -8.781 76.761 12.067 1.00 26.53 120 GLU A O 1
ATOM 2697 N N . ASN B 2 121 ? -8.395 78.102 10.308 1.00 26.50 121 ASN A N 1
ATOM 2698 C CA . ASN B 2 121 ? -8.270 76.982 9.374 1.00 28.52 121 ASN A CA 1
ATOM 2699 C C . ASN B 2 121 ? -7.046 76.101 9.642 1.00 27.26 121 ASN A C 1
ATOM 2700 O O . ASN B 2 121 ? -6.988 74.953 9.186 1.00 27.74 121 ASN A O 1
ATOM 2705 N N . LEU B 2 122 ? -6.080 76.637 10.386 1.00 21.41 122 LEU A N 1
ATOM 2706 C CA . LEU B 2 122 ? -4.905 75.869 10.794 1.00 23.33 122 LEU A CA 1
ATOM 2707 C C . LEU B 2 122 ? -4.981 75.330 12.211 1.00 25.61 122 LEU A C 1
ATOM 2708 O O . LEU B 2 122 ? -4.017 74.716 12.691 1.00 24.12 122 LEU A O 1
ATOM 2713 N N . MET B 2 123 ? -6.087 75.572 12.906 1.00 21.65 123 MET A N 1
ATOM 2714 C CA . MET B 2 123 ? -6.114 75.262 14.342 1.00 24.73 123 MET A CA 1
ATOM 2715 C C . MET B 2 123 ? -6.023 73.756 14.638 1.00 23.76 123 MET A C 1
ATOM 2716 O O . MET B 2 123 ? -5.256 73.356 15.508 1.00 24.95 123 MET A O 1
ATOM 2721 N N . ALA B 2 124 ? -6.809 72.933 13.941 1.00 23.97 124 ALA A N 1
ATOM 2722 C CA . ALA B 2 124 ? -6.722 71.472 14.093 1.00 23.87 124 ALA A CA 1
ATOM 2723 C C . ALA B 2 124 ? -5.295 70.957 13.870 1.00 25.03 124 ALA A C 1
ATOM 2724 O O . ALA B 2 124 ? -4.780 70.116 14.634 1.00 22.24 124 ALA A O 1
ATOM 2726 N N . ASP B 2 125 ? -4.655 71.457 12.820 1.00 25.55 125 ASP A N 1
ATOM 2727 C CA . ASP B 2 125 ? -3.275 71.090 12.520 1.00 23.82 125 ASP A CA 1
ATOM 2728 C C . ASP B 2 125 ? -2.320 71.441 13.676 1.00 24.06 125 ASP A C 1
ATOM 2729 O O . ASP B 2 125 ? -1.450 70.639 14.051 1.00 22.15 125 ASP A O 1
ATOM 2734 N N . ALA B 2 126 ? -2.471 72.642 14.231 1.00 20.88 126 ALA A N 1
ATOM 2735 C CA . ALA B 2 126 ? -1.608 73.091 15.309 1.00 17.71 126 ALA A CA 1
ATOM 2736 C C . ALA B 2 126 ? -1.798 72.235 16.558 1.00 20.01 126 ALA A C 1
ATOM 2737 O O . ALA B 2 126 ? -0.816 71.853 17.202 1.00 20.46 126 ALA A O 1
ATOM 2739 N N . ILE B 2 127 ? -3.053 71.943 16.919 1.00 19.16 127 ILE A N 1
ATOM 2740 C CA . ILE B 2 127 ? -3.274 71.093 18.098 1.00 21.08 127 ILE A CA 1
ATOM 2741 C C . ILE B 2 127 ? -2.681 69.706 17.887 1.00 21.99 127 ILE A C 1
ATOM 2742 O O . ILE B 2 127 ? -2.088 69.117 18.796 1.00 20.90 127 ILE A O 1
ATOM 2747 N N . ASN B 2 128 ? -2.836 69.180 16.680 1.00 18.68 128 ASN A N 1
ATOM 2748 C CA . ASN B 2 128 ? -2.282 67.867 16.383 1.00 19.82 128 ASN A CA 1
ATOM 2749 C C . ASN B 2 128 ? -0.761 67.884 16.372 1.00 21.09 128 ASN A C 1
ATOM 2750 O O . ASN B 2 128 ? -0.126 66.910 16.777 1.00 19.93 128 ASN A O 1
ATOM 2755 N N . SER B 2 129 ? -0.176 68.991 15.927 1.00 24.01 129 SER A N 1
ATOM 2756 C CA . SER B 2 129 ? 1.277 69.126 15.917 1.00 22.32 129 SER A CA 1
ATOM 2757 C C . SER B 2 129 ? 1.829 69.176 17.338 1.00 21.83 129 SER A C 1
ATOM 2758 O O . SER B 2 129 ? 2.790 68.483 17.673 1.00 19.06 129 SER A O 1
ATOM 2761 N N . VAL B 2 130 ? 1.222 70.028 18.160 1.00 18.02 130 VAL A N 1
ATOM 2762 C CA . VAL B 2 130 ? 1.559 70.117 19.563 1.00 17.11 130 VAL A CA 1
ATOM 2763 C C . VAL B 2 130 ? 1.458 68.742 20.192 1.00 15.75 130 VAL A C 1
ATOM 2764 O O . VAL B 2 130 ? 2.361 68.330 20.939 1.00 15.75 130 VAL A O 1
ATOM 2768 N N . SER B 2 131 ? 0.373 68.031 19.906 1.00 16.81 131 SER A N 1
ATOM 2769 C CA . SER B 2 131 ? 0.127 66.761 20.590 1.00 16.72 131 SER A CA 1
ATOM 2770 C C . SER B 2 131 ? 1.153 65.682 20.208 1.00 18.30 131 SER A C 1
ATOM 2771 O O . SER B 2 131 ? 1.595 64.909 21.059 1.00 16.36 131 SER A O 1
ATOM 2774 N N . GLU B 2 132 ? 1.546 65.630 18.942 1.00 16.93 132 GLU A N 1
ATOM 2775 C CA . GLU B 2 132 ? 2.526 64.618 18.550 1.00 20.61 132 GLU A CA 1
ATOM 2776 C C . GLU B 2 132 ? 3.883 64.932 19.179 1.00 16.58 132 GLU A C 1
ATOM 2777 O O . GLU B 2 132 ? 4.637 64.021 19.569 1.00 15.44 132 GLU A O 1
ATOM 2783 N N . ILE B 2 133 ? 4.193 66.216 19.287 1.00 16.02 133 ILE A N 1
ATOM 2784 C CA . ILE B 2 133 ? 5.455 66.609 19.884 1.00 15.30 133 ILE A CA 1
ATOM 2785 C C . ILE B 2 133 ? 5.457 66.230 21.373 1.00 14.77 133 ILE A C 1
ATOM 2786 O O . ILE B 2 133 ? 6.424 65.658 21.894 1.00 14.95 133 ILE A O 1
ATOM 2791 N N . ARG B 2 134 ? 4.367 66.542 22.068 1.00 14.95 134 ARG A N 1
ATOM 2792 C CA . ARG B 2 134 ? 4.286 66.222 23.495 1.00 14.34 134 ARG A CA 1
ATOM 2793 C C . ARG B 2 134 ? 4.322 64.714 23.733 1.00 15.92 134 ARG A C 1
ATOM 2794 O O . ARG B 2 134 ? 4.934 64.258 24.707 1.00 16.79 134 ARG A O 1
ATOM 2802 N N . LYS B 2 135 ? 3.638 63.952 22.873 1.00 17.38 135 LYS A N 1
ATOM 2803 C CA . LYS B 2 135 ? 3.634 62.491 23.008 1.00 15.13 135 LYS A CA 1
ATOM 2804 C C . LYS B 2 135 ? 5.064 61.951 23.041 1.00 19.61 135 LYS A C 1
ATOM 2805 O O . LYS B 2 135 ? 5.417 61.147 23.893 1.00 18.39 135 LYS A O 1
ATOM 2811 N N . ASN B 2 136 ? 5.888 62.406 22.111 1.00 15.31 136 ASN A N 1
ATOM 2812 C CA . ASN B 2 136 ? 7.254 61.890 22.038 1.00 13.56 136 ASN A CA 1
ATOM 2813 C C . ASN B 2 136 ? 8.174 62.391 23.148 1.00 17.03 136 ASN A C 1
ATOM 2814 O O . ASN B 2 136 ? 8.969 61.623 23.712 1.00 16.63 136 ASN A O 1
ATOM 2819 N N . ALA B 2 137 ? 8.071 63.675 23.470 1.00 16.98 137 ALA A N 1
ATOM 2820 C CA . ALA B 2 137 ? 8.776 64.216 24.621 1.00 16.05 137 ALA A CA 1
ATOM 2821 C C . ALA B 2 137 ? 8.423 63.440 25.898 1.00 15.40 137 ALA A C 1
ATOM 2822 O O . ALA B 2 137 ? 9.283 63.101 26.703 1.00 16.53 137 ALA A O 1
ATOM 2824 N N . GLN B 2 138 ? 7.144 63.159 26.083 1.00 15.25 138 GLN A N 1
ATOM 2825 C CA . GLN B 2 138 ? 6.731 62.516 27.319 1.00 15.72 138 GLN A CA 1
ATOM 2826 C C . GLN B 2 138 ? 7.102 61.023 27.418 1.00 16.08 138 GLN A C 1
ATOM 2827 O O . GLN B 2 138 ? 7.165 60.490 28.532 1.00 16.71 138 GLN A O 1
ATOM 2833 N N . TYR B 2 139 ? 7.371 60.341 26.298 1.00 14.64 139 TYR A N 1
ATOM 2834 C CA . TYR B 2 139 ? 7.976 59.005 26.414 1.00 16.62 139 TYR A CA 1
ATOM 2835 C C . TYR B 2 139 ? 9.223 59.056 27.288 1.00 16.41 139 TYR A C 1
ATOM 2836 O O . TYR B 2 139 ? 9.484 58.145 28.077 1.00 15.85 139 TYR A O 1
ATOM 2845 N N . VAL B 2 140 ? 10.028 60.089 27.097 1.00 13.54 140 VAL A N 1
ATOM 2846 C CA . VAL B 2 140 ? 11.262 60.227 27.886 1.00 14.79 140 VAL A CA 1
ATOM 2847 C C . VAL B 2 140 ? 10.983 60.413 29.374 1.00 15.34 140 VAL A C 1
ATOM 2848 O O . VAL B 2 140 ? 11.567 59.725 30.243 1.00 15.87 140 VAL A O 1
ATOM 2852 N N . VAL B 2 141 ? 10.105 61.356 29.681 1.00 14.03 141 VAL A N 1
ATOM 2853 C CA . VAL B 2 141 ? 9.842 61.663 31.081 1.00 13.09 141 VAL A CA 1
ATOM 2854 C C . VAL B 2 141 ? 9.200 60.465 31.804 1.00 17.37 141 VAL A C 1
ATOM 2855 O O . VAL B 2 141 ? 9.604 60.158 32.918 1.00 16.28 141 VAL A O 1
ATOM 2859 N N . ASP B 2 142 ? 8.232 59.792 31.175 1.00 15.28 142 ASP A N 1
ATOM 2860 C CA . ASP B 2 142 ? 7.659 58.555 31.744 1.00 12.97 142 ASP A CA 1
ATOM 2861 C C . ASP B 2 142 ? 8.734 57.457 31.950 1.00 16.70 142 ASP A C 1
ATOM 2862 O O . ASP B 2 142 ? 8.885 56.931 33.066 1.00 15.64 142 ASP A O 1
ATOM 2867 N N . MET B 2 143 ? 9.474 57.090 30.903 1.00 17.63 143 MET A N 1
ATOM 2868 C CA . MET B 2 143 ? 10.407 55.956 31.040 1.00 14.48 143 MET A CA 1
ATOM 2869 C C . MET B 2 143 ? 11.572 56.240 31.981 1.00 17.65 143 MET A C 1
ATOM 2870 O O . MET B 2 143 ? 11.966 55.370 32.762 1.00 15.98 143 MET A O 1
ATOM 2875 N N . VAL B 2 144 ? 12.112 57.453 31.931 1.00 13.33 144 VAL A N 1
ATOM 2876 C CA . VAL B 2 144 ? 13.294 57.766 32.729 1.00 12.82 144 VAL A CA 1
ATOM 2877 C C . VAL B 2 144 ? 12.924 58.123 34.160 1.00 13.37 144 VAL A C 1
ATOM 2878 O O . VAL B 2 144 ? 13.591 57.704 35.099 1.00 17.35 144 VAL A O 1
ATOM 2882 N N . ALA B 2 145 ? 11.872 58.916 34.317 1.00 14.49 145 ALA A N 1
ATOM 2883 C CA . ALA B 2 145 ? 11.587 59.517 35.613 1.00 15.44 145 ALA A CA 1
ATOM 2884 C C . ALA B 2 145 ? 10.322 58.980 36.304 1.00 15.81 145 ALA A C 1
ATOM 2885 O O . ALA B 2 145 ? 9.964 59.445 37.380 1.00 16.68 145 ALA A O 1
ATOM 2887 N N . GLY B 2 146 ? 9.651 57.992 35.710 1.00 15.08 146 GLY A N 1
ATOM 2888 C CA . GLY B 2 146 ? 8.625 57.269 36.436 1.00 16.67 146 GLY A CA 1
ATOM 2889 C C . GLY B 2 146 ? 7.177 57.641 36.160 1.00 15.09 146 GLY A C 1
ATOM 2890 O O . GLY B 2 146 ? 6.319 56.773 36.177 1.00 16.46 146 GLY A O 1
ATOM 2891 N N . GLU B 2 147 ? 6.910 58.927 35.937 1.00 16.92 147 GLU A N 1
ATOM 2892 C CA . GLU B 2 147 ? 5.557 59.429 35.584 1.00 17.04 147 GLU A CA 1
ATOM 2893 C C . GLU B 2 147 ? 5.762 60.718 34.790 1.00 19.57 147 GLU A C 1
ATOM 2894 O O . GLU B 2 147 ? 6.614 61.507 35.157 1.00 18.01 147 GLU A O 1
ATOM 2900 N N . GLY B 2 148 ? 4.954 60.955 33.756 1.00 17.70 148 GLY A N 1
ATOM 2901 C CA . GLY B 2 148 ? 5.134 62.119 32.913 1.00 17.46 148 GLY A CA 1
ATOM 2902 C C . GLY B 2 148 ? 4.670 63.423 33.563 1.00 16.51 148 GLY A C 1
ATOM 2903 O O . GLY B 2 148 ? 5.061 64.508 33.146 1.00 17.66 148 GLY A O 1
ATOM 2904 N N . ILE B 2 149 ? 3.821 63.299 34.571 1.00 16.18 149 ILE A N 1
ATOM 2905 C CA . ILE B 2 149 ? 3.438 64.413 35.440 1.00 14.55 149 ILE A CA 1
ATOM 2906 C C . ILE B 2 149 ? 3.732 63.945 36.885 1.00 15.99 149 ILE A C 1
ATOM 2907 O O . ILE B 2 149 ? 3.342 62.839 37.247 1.00 19.26 149 ILE A O 1
ATOM 2912 N N . HIS B 2 150 ? 4.429 64.771 37.667 1.00 15.71 150 HIS A N 1
ATOM 2913 C CA . HIS B 2 150 ? 4.946 64.402 39.003 1.00 11.68 150 HIS A CA 1
ATOM 2914 C C . HIS B 2 150 ? 5.786 63.117 38.944 1.00 13.70 150 HIS A C 1
ATOM 2915 O O . HIS B 2 150 ? 5.423 62.082 39.498 1.00 15.50 150 HIS A O 1
ATOM 2922 N N . PRO B 2 151 ? 6.931 63.197 38.261 1.00 14.07 151 PRO A N 1
ATOM 2923 C CA . PRO B 2 151 ? 7.820 62.032 38.159 1.00 15.41 151 PRO A CA 1
ATOM 2924 C C . PRO B 2 151 ? 8.297 61.575 39.541 1.00 17.41 151 PRO A C 1
ATOM 2925 O O . PRO B 2 151 ? 8.789 62.371 40.334 1.00 19.36 151 PRO A O 1
ATOM 2929 N N . SER B 2 152 ? 8.163 60.288 39.800 1.00 14.25 152 SER A N 1
ATOM 2930 C CA . SER B 2 152 ? 8.478 59.709 41.096 1.00 14.60 152 SER A CA 1
ATOM 2931 C C . SER B 2 152 ? 9.958 59.372 41.284 1.00 17.41 152 SER A C 1
ATOM 2932 O O . SER B 2 152 ? 10.410 59.224 42.417 1.00 17.85 152 SER A O 1
ATOM 2935 N N . ASP B 2 153 ? 10.720 59.253 40.190 1.00 13.57 153 ASP A N 1
ATOM 2936 C CA . ASP B 2 153 ? 12.022 58.602 40.287 1.00 14.12 153 ASP A CA 1
ATOM 2937 C C . ASP B 2 153 ? 13.250 59.499 40.152 1.00 14.41 153 ASP A C 1
ATOM 2938 O O . ASP B 2 153 ? 14.382 58.992 40.075 1.00 13.73 153 ASP A O 1
ATOM 2943 N N . VAL B 2 154 ? 13.035 60.808 40.204 1.00 15.04 154 VAL A N 1
ATOM 2944 C CA . VAL B 2 154 ? 14.123 61.762 40.481 1.00 12.32 154 VAL A CA 1
ATOM 2945 C C . VAL B 2 154 ? 14.297 61.738 41.992 1.00 15.35 154 VAL A C 1
ATOM 2946 O O . VAL B 2 154 ? 13.321 61.911 42.707 1.00 16.31 154 VAL A O 1
ATOM 2950 N N . ARG B 2 155 ? 15.508 61.475 42.484 1.00 14.86 155 ARG A N 1
ATOM 2951 C CA . ARG B 2 155 ? 15.708 61.181 43.921 1.00 12.99 155 ARG A CA 1
ATOM 2952 C C . ARG B 2 155 ? 16.926 61.914 44.465 1.00 15.78 155 ARG A C 1
ATOM 2953 O O . ARG B 2 155 ? 17.824 62.294 43.709 1.00 14.75 155 ARG A O 1
ATOM 2961 N N . ILE B 2 156 ? 16.948 62.139 45.779 1.00 15.38 156 ILE A N 1
ATOM 2962 C CA . ILE B 2 156 ? 18.164 62.577 46.447 1.00 14.74 156 ILE A CA 1
ATOM 2963 C C . ILE B 2 156 ? 19.259 61.581 46.103 1.00 17.93 156 ILE A C 1
ATOM 2964 O O . ILE B 2 156 ? 19.054 60.378 46.193 1.00 18.37 156 ILE A O 1
ATOM 2969 N N . GLY B 2 157 ? 20.407 62.082 45.661 1.00 17.75 157 GLY A N 1
ATOM 2970 C CA . GLY B 2 157 ? 21.506 61.201 45.312 1.00 19.75 157 GLY A CA 1
ATOM 2971 C C . GLY B 2 157 ? 21.530 60.788 43.849 1.00 18.02 157 GLY A C 1
ATOM 2972 O O . GLY B 2 157 ? 22.518 60.216 43.390 1.00 16.19 157 GLY A O 1
ATOM 2973 N N . GLY B 2 158 ? 20.440 61.046 43.121 1.00 14.01 158 GLY A N 1
ATOM 2974 C CA . GLY B 2 158 ? 20.470 60.821 41.675 1.00 15.62 158 GLY A CA 1
ATOM 2975 C C . GLY B 2 158 ? 19.113 60.542 41.035 1.00 15.78 158 GLY A C 1
ATOM 2976 O O . GLY B 2 158 ? 18.276 61.440 40.869 1.00 14.70 158 GLY A O 1
ATOM 2977 N N . MET B 2 159 ? 18.933 59.280 40.653 1.00 16.02 159 MET A N 1
ATOM 2978 C CA . MET B 2 159 ? 17.681 58.749 40.123 1.00 15.76 159 MET A CA 1
ATOM 2979 C C . MET B 2 159 ? 17.421 57.441 40.837 1.00 17.77 159 MET A C 1
ATOM 2980 O O . MET B 2 159 ? 18.348 56.870 41.409 1.00 17.97 159 MET A O 1
ATOM 2985 N N . ALA B 2 160 ? 16.187 56.943 40.767 1.00 16.13 160 ALA A N 1
ATOM 2986 C CA . ALA B 2 160 ? 15.863 55.657 41.374 1.00 17.80 160 ALA A CA 1
ATOM 2987 C C . ALA B 2 160 ? 16.545 54.506 40.646 1.00 17.42 160 ALA A C 1
ATOM 2988 O O . ALA B 2 160 ? 16.974 53.537 41.274 1.00 18.24 160 ALA A O 1
ATOM 2990 N N . ASP B 2 161 ? 16.628 54.605 39.330 1.00 15.10 161 ASP A N 1
ATOM 2991 C CA . ASP B 2 161 ? 17.143 53.490 38.543 1.00 15.72 161 ASP A CA 1
ATOM 2992 C C . ASP B 2 161 ? 17.612 53.945 37.168 1.00 16.56 161 ASP A C 1
ATOM 2993 O O . ASP B 2 161 ? 17.227 55.012 36.691 1.00 18.42 161 ASP A O 1
ATOM 2998 N N . ASN B 2 162 ? 18.472 53.143 36.542 1.00 15.90 162 ASN A N 1
ATOM 2999 C CA . ASN B 2 162 ? 18.856 53.391 35.157 1.00 15.02 162 ASN A CA 1
ATOM 3000 C C . ASN B 2 162 ? 17.759 52.791 34.251 1.00 17.12 162 ASN A C 1
ATOM 3001 O O . ASN B 2 162 ? 16.833 52.150 34.743 1.00 19.06 162 ASN A O 1
ATOM 3006 N N . ILE B 2 163 ? 17.872 52.989 32.948 1.00 15.25 163 ILE A N 1
ATOM 3007 C CA . ILE B 2 163 ? 16.920 52.431 31.989 1.00 15.58 163 ILE A CA 1
ATOM 3008 C C . ILE B 2 163 ? 17.595 51.303 31.207 1.00 15.14 163 ILE A C 1
ATOM 3009 O O . ILE B 2 163 ? 18.803 51.122 31.285 1.00 15.97 163 ILE A O 1
ATOM 3014 N N . THR B 2 164 ? 16.807 50.507 30.497 1.00 15.43 164 THR A N 1
ATOM 3015 C CA . THR B 2 164 ? 17.353 49.437 29.668 1.00 16.45 164 THR A CA 1
ATOM 3016 C C . THR B 2 164 ? 17.868 49.952 28.345 1.00 17.27 164 THR A C 1
ATOM 3017 O O . THR B 2 164 ? 17.533 51.080 27.933 1.00 17.15 164 THR A O 1
ATOM 3021 N N . GLU B 2 165 ? 18.620 49.104 27.651 1.00 17.61 165 GLU A N 1
ATOM 3022 C CA . GLU B 2 165 ? 19.018 49.418 26.275 1.00 18.89 165 GLU A CA 1
ATOM 3023 C C . GLU B 2 165 ? 17.769 49.517 25.398 1.00 17.97 165 GLU A C 1
ATOM 3024 O O . GLU B 2 165 ? 17.690 50.355 24.497 1.00 15.63 165 GLU A O 1
ATOM 3030 N N . LEU B 2 166 ? 16.787 48.669 25.675 1.00 16.90 166 LEU A N 1
ATOM 3031 C CA . LEU B 2 166 ? 15.513 48.745 24.946 1.00 17.90 166 LEU A CA 1
ATOM 3032 C C . LEU B 2 166 ? 14.957 50.172 25.025 1.00 16.85 166 LEU A C 1
ATOM 3033 O O . LEU B 2 166 ? 14.658 50.805 23.993 1.00 16.91 166 LEU A O 1
ATOM 3038 N N . ALA B 2 167 ? 14.855 50.686 26.254 1.00 15.83 167 ALA A N 1
ATOM 3039 C CA . ALA B 2 167 ? 14.373 52.030 26.489 1.00 19.80 167 ALA A CA 1
ATOM 3040 C C . ALA B 2 167 ? 15.264 53.077 25.810 1.00 15.89 167 ALA A C 1
ATOM 3041 O O . ALA B 2 167 ? 14.770 53.983 25.118 1.00 16.10 167 ALA A O 1
ATOM 3043 N N . ARG B 2 168 ? 16.574 52.982 26.027 1.00 14.10 168 ARG A N 1
ATOM 3044 C CA . ARG B 2 168 ? 17.465 54.013 25.514 1.00 17.44 168 ARG A CA 1
ATOM 3045 C C . ARG B 2 168 ? 17.369 54.134 23.996 1.00 17.11 168 ARG A C 1
ATOM 3046 O O . ARG B 2 168 ? 17.238 55.229 23.444 1.00 16.03 168 ARG A O 1
ATOM 3054 N N . LYS B 2 169 ? 17.416 53.002 23.317 1.00 16.47 169 LYS A N 1
ATOM 3055 C CA . LYS B 2 169 ? 17.449 53.046 21.864 1.00 14.75 169 LYS A CA 1
ATOM 3056 C C . LYS B 2 169 ? 16.071 53.416 21.302 1.00 18.75 169 LYS A C 1
ATOM 3057 O O . LYS B 2 169 ? 15.978 54.036 20.254 1.00 18.03 169 LYS A O 1
ATOM 3063 N N . ARG B 2 170 ? 15.008 53.063 22.018 1.00 14.33 170 ARG A N 1
ATOM 3064 C CA . ARG B 2 170 ? 13.658 53.400 21.576 1.00 14.27 170 ARG A CA 1
ATOM 3065 C C . ARG B 2 170 ? 13.464 54.909 21.642 1.00 14.33 170 ARG A C 1
ATOM 3066 O O . ARG B 2 170 ? 12.971 55.548 20.680 1.00 18.05 170 ARG A O 1
ATOM 3074 N N . LEU B 2 171 ? 13.885 55.489 22.762 1.00 14.85 171 LEU A N 1
ATOM 3075 C CA . LEU B 2 171 ? 13.779 56.929 22.956 1.00 16.40 171 LEU A CA 1
ATOM 3076 C C . LEU B 2 171 ? 14.651 57.692 21.974 1.00 17.41 171 LEU A C 1
ATOM 3077 O O . LEU B 2 171 ? 14.247 58.743 21.441 1.00 15.62 171 LEU A O 1
ATOM 3082 N N . TYR B 2 172 ? 15.863 57.190 21.750 1.00 14.46 172 TYR A N 1
ATOM 3083 C CA . TYR B 2 172 ? 16.770 57.841 20.812 1.00 17.80 172 TYR A CA 1
ATOM 3084 C C . TYR B 2 172 ? 16.133 57.970 19.417 1.00 16.78 172 TYR A C 1
ATOM 3085 O O . TYR B 2 172 ? 16.105 59.059 18.812 1.00 15.99 172 TYR A O 1
ATOM 3094 N N . ALA B 2 173 ? 15.649 56.854 18.896 1.00 15.44 173 ALA A N 1
ATOM 3095 C CA . ALA B 2 173 ? 15.053 56.853 17.556 1.00 18.89 173 ALA A CA 1
ATOM 3096 C C . ALA B 2 173 ? 13.854 57.809 17.504 1.00 18.47 173 ALA A C 1
ATOM 3097 O O . ALA B 2 173 ? 13.667 58.525 16.524 1.00 19.33 173 ALA A O 1
ATOM 3099 N N . ARG B 2 174 ? 13.036 57.829 18.557 1.00 15.96 174 ARG A N 1
ATOM 3100 C CA . ARG B 2 174 ? 11.830 58.651 18.47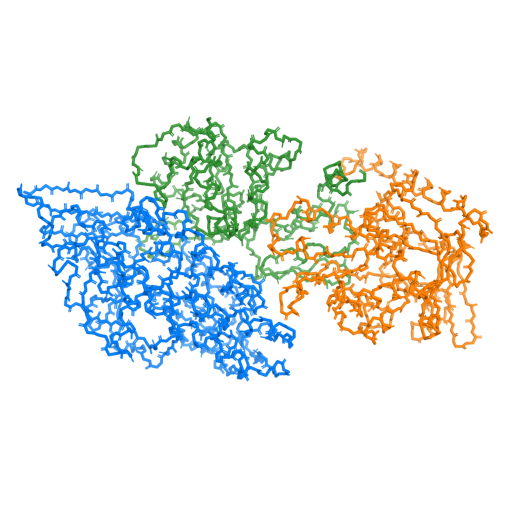2 1.00 16.94 174 ARG A CA 1
ATOM 3101 C C . ARG B 2 174 ? 12.152 60.152 18.525 1.00 17.48 174 ARG A C 1
ATOM 3102 O O . ARG B 2 174 ? 11.590 60.921 17.746 1.00 18.93 174 ARG A O 1
ATOM 3110 N N . LEU B 2 175 ? 13.077 60.547 19.394 1.00 17.33 175 LEU A N 1
ATOM 3111 C CA . LEU B 2 175 ? 13.481 61.952 19.468 1.00 15.90 175 LEU A CA 1
ATOM 3112 C C . LEU B 2 175 ? 14.219 62.386 18.202 1.00 18.25 175 LEU A C 1
ATOM 3113 O O . LEU B 2 175 ? 13.973 63.475 17.690 1.00 17.68 175 LEU A O 1
ATOM 3118 N N . LYS B 2 176 ? 15.088 61.537 17.658 1.00 16.92 176 LYS A N 1
ATOM 3119 C CA . LYS B 2 176 ? 15.810 61.977 16.463 1.00 19.52 176 LYS A CA 1
ATOM 3120 C C . LYS B 2 176 ? 14.863 62.122 15.264 1.00 16.64 176 LYS A C 1
ATOM 3121 O O . LYS B 2 176 ? 14.987 63.067 14.469 1.00 18.63 176 LYS A O 1
ATOM 3127 N N . GLN B 2 177 ? 13.908 61.201 15.145 1.00 17.97 177 GLN A N 1
ATOM 3128 C CA . GLN B 2 177 ? 12.946 61.266 14.061 1.00 18.11 177 GLN A CA 1
ATOM 3129 C C . GLN B 2 177 ? 11.961 62.425 14.264 1.00 17.96 177 GLN A C 1
ATOM 3130 O O . GLN B 2 177 ? 11.304 62.838 13.310 1.00 21.44 177 GLN A O 1
ATOM 3136 N N . LEU B 2 178 ? 11.900 62.950 15.495 1.00 21.03 178 LEU A N 1
ATOM 3137 C CA . LEU B 2 178 ? 11.061 64.099 15.857 1.00 21.29 178 LEU A CA 1
ATOM 3138 C C . LEU B 2 178 ? 11.707 65.421 15.428 1.00 23.09 178 LEU A C 1
ATOM 3139 O O . LEU B 2 178 ? 11.018 66.444 15.328 1.00 18.64 178 LEU A O 1
ATOM 3144 N N . LYS B 2 179 ? 13.017 65.417 15.169 1.00 22.02 179 LYS A N 1
ATOM 3145 C CA . LYS B 2 179 ? 13.699 66.684 14.826 1.00 19.98 179 LYS A CA 1
ATOM 3146 C C . LYS B 2 179 ? 13.048 67.482 13.680 1.00 20.09 179 LYS A C 1
ATOM 3147 O O . LYS B 2 179 ? 12.800 68.687 13.856 1.00 20.95 179 LYS A O 1
ATOM 3153 N N . PRO B 2 180 ? 12.776 66.841 12.529 1.00 19.51 180 PRO A N 1
ATOM 3154 C CA . PRO B 2 180 ? 12.164 67.594 11.426 1.00 22.97 180 PRO A CA 1
ATOM 3155 C C . PRO B 2 180 ? 10.792 68.144 11.800 1.00 21.54 180 PRO A C 1
ATOM 3156 O O . PRO B 2 180 ? 10.454 69.259 11.397 1.00 21.11 180 PRO A O 1
ATOM 3160 N N . LYS B 2 181 ? 10.013 67.374 12.561 1.00 21.75 181 LYS A N 1
ATOM 3161 C CA . LYS B 2 181 ? 8.708 67.862 13.018 1.00 21.92 181 LYS A CA 1
ATOM 3162 C C . LYS B 2 181 ? 8.798 69.095 13.945 1.00 21.03 181 LYS A C 1
ATOM 3163 O O . LYS B 2 181 ? 8.034 70.053 13.780 1.00 20.83 181 LYS A O 1
ATOM 3169 N N . VAL B 2 182 ? 9.711 69.069 14.908 1.00 15.93 182 VAL A N 1
ATOM 3170 C CA . VAL B 2 182 ? 9.930 70.217 15.778 1.00 16.71 182 VAL A CA 1
ATOM 3171 C C . VAL B 2 182 ? 10.451 71.392 14.945 1.00 18.67 182 VAL A C 1
ATOM 3172 O O . VAL B 2 182 ? 10.027 72.518 15.139 1.00 19.12 182 VAL A O 1
ATOM 3176 N N . ASN B 2 183 ? 11.335 71.136 13.980 1.00 16.54 183 ASN A N 1
ATOM 3177 C CA . ASN B 2 183 ? 11.846 72.245 13.167 1.00 17.11 183 ASN A CA 1
ATOM 3178 C C . ASN B 2 183 ? 10.720 72.898 12.368 1.00 21.80 183 ASN A C 1
ATOM 3179 O O . ASN B 2 183 ? 10.645 74.123 12.264 1.00 19.81 183 ASN A O 1
ATOM 3184 N N . GLU B 2 184 ? 9.827 72.076 11.835 1.00 18.77 184 GLU A N 1
ATOM 3185 C CA . GLU B 2 184 ? 8.718 72.591 11.035 1.00 18.72 184 GLU A CA 1
ATOM 3186 C C . GLU B 2 184 ? 7.745 73.381 11.915 1.00 19.45 184 GLU A C 1
ATOM 3187 O O . GLU B 2 184 ? 7.279 74.470 11.540 1.00 20.82 184 GLU A O 1
ATOM 3193 N N . HIS B 2 185 ? 7.445 72.822 13.082 1.00 17.09 185 HIS A N 1
ATOM 3194 C CA . HIS B 2 185 ? 6.556 73.450 14.053 1.00 15.48 185 HIS A CA 1
ATOM 3195 C C . HIS B 2 185 ? 7.082 74.802 14.513 1.00 17.30 185 HIS A C 1
ATOM 3196 O O . HIS B 2 185 ? 6.345 75.783 14.567 1.00 16.60 185 HIS A O 1
ATOM 3203 N N . VAL B 2 186 ? 8.367 74.846 14.864 1.00 18.07 186 VAL A N 1
ATOM 3204 C CA . VAL B 2 186 ? 8.983 76.096 15.295 1.00 17.83 186 VAL A CA 1
ATOM 3205 C C . VAL B 2 186 ? 8.929 77.146 14.166 1.00 18.36 186 VAL A C 1
ATOM 3206 O O . VAL B 2 186 ? 8.606 78.301 14.410 1.00 19.95 186 VAL A O 1
ATOM 3210 N N . GLU B 2 187 ? 9.247 76.744 12.939 1.00 16.61 187 GLU A N 1
ATOM 3211 C CA . GLU B 2 187 ? 9.192 77.666 11.802 1.00 21.75 187 GLU A CA 1
ATOM 3212 C C . GLU B 2 187 ? 7.780 78.243 11.630 1.00 26.06 187 GLU A C 1
ATOM 3213 O O . GLU B 2 187 ? 7.584 79.459 11.452 1.00 23.04 187 GLU A O 1
ATOM 3219 N N . LEU B 2 188 ? 6.797 77.357 11.681 1.00 21.19 188 LEU A N 1
ATOM 3220 C CA A LEU B 2 188 ? 5.395 77.739 11.573 0.53 22.39 188 LEU A CA 1
ATOM 3221 C CA B LEU B 2 188 ? 5.405 77.769 11.538 0.47 22.39 188 LEU A CA 1
ATOM 3222 C C . LEU B 2 188 ? 4.967 78.723 12.663 1.00 21.88 188 LEU A C 1
ATOM 3223 O O . LEU B 2 188 ? 4.355 79.772 12.381 1.00 22.76 188 LEU A O 1
ATOM 3232 N N . MET B 2 189 ? 5.270 78.381 13.921 1.00 21.28 189 MET A N 1
ATOM 3233 C CA . MET B 2 189 ? 4.879 79.231 15.048 1.00 22.17 189 MET A CA 1
ATOM 3234 C C . MET B 2 189 ? 5.533 80.611 14.948 1.00 21.42 189 MET A C 1
ATOM 3235 O O . MET B 2 189 ? 4.875 81.640 15.183 1.00 21.29 189 MET A O 1
ATOM 3240 N N . ILE B 2 190 ? 6.819 80.641 14.608 1.00 18.75 190 ILE A N 1
ATOM 3241 C CA . ILE B 2 190 ? 7.526 81.916 14.529 1.00 19.98 190 ILE A CA 1
ATOM 3242 C C . ILE B 2 190 ? 6.902 82.795 13.437 1.00 23.63 190 ILE A C 1
ATOM 3243 O O . ILE B 2 190 ? 6.661 83.991 13.644 1.00 21.35 190 ILE A O 1
ATOM 3248 N N . GLY B 2 191 ? 6.562 82.189 12.304 1.00 21.26 191 GLY A N 1
ATOM 3249 C CA . GLY B 2 191 ? 5.924 82.940 11.241 1.00 20.21 191 GLY A CA 1
ATOM 3250 C C . GLY B 2 191 ? 4.588 83.528 11.663 1.00 21.84 191 GLY A C 1
ATOM 3251 O O . GLY B 2 191 ? 4.271 84.696 11.345 1.00 21.04 191 GLY A O 1
ATOM 3252 N N . LEU B 2 192 ? 3.783 82.725 12.361 1.00 18.32 192 LEU A N 1
ATOM 3253 C CA . LEU B 2 192 ? 2.477 83.194 12.824 1.00 21.04 192 LEU A CA 1
ATOM 3254 C C . LEU B 2 192 ? 2.619 84.295 13.863 1.00 22.55 192 LEU A C 1
ATOM 3255 O O . LEU B 2 192 ? 1.837 85.251 13.861 1.00 26.78 192 LEU A O 1
ATOM 3260 N N . ILE B 2 193 ? 3.596 84.161 14.761 1.00 22.10 193 ILE A N 1
ATOM 3261 C CA . ILE B 2 193 ? 3.779 85.175 15.799 1.00 25.32 193 ILE A CA 1
ATOM 3262 C C . ILE B 2 193 ? 4.132 86.490 15.118 1.00 27.01 193 ILE A C 1
ATOM 3263 O O . ILE B 2 193 ? 3.581 87.533 15.449 1.00 27.91 193 ILE A O 1
ATOM 3268 N N . GLU B 2 194 ? 5.029 86.440 14.138 1.00 27.48 194 GLU A N 1
ATOM 3269 C CA . GLU B 2 194 ? 5.372 87.641 13.378 1.00 31.33 194 GLU A CA 1
ATOM 3270 C C . GLU B 2 194 ? 4.197 88.187 12.577 1.00 31.76 194 GLU A C 1
ATOM 3271 O O . GLU B 2 194 ? 4.009 89.398 12.515 1.00 35.60 194 GLU A O 1
ATOM 3277 N N . ASP B 2 195 ? 3.382 87.297 12.007 1.00 29.39 195 ASP A N 1
ATOM 3278 C CA . ASP B 2 195 ? 2.219 87.698 11.207 1.00 32.31 195 ASP A CA 1
ATOM 3279 C C . ASP B 2 195 ? 1.153 88.442 11.986 1.00 30.14 195 ASP A C 1
ATOM 3280 O O . ASP B 2 195 ? 0.342 89.130 11.385 1.00 31.26 195 ASP A O 1
ATOM 3285 N N . LYS B 2 196 ? 1.114 88.276 13.304 1.00 25.63 196 LYS A N 1
ATOM 3286 C CA . LYS B 2 196 ? 0.052 88.918 14.086 1.00 27.11 196 LYS A CA 1
ATOM 3287 C C . LYS B 2 196 ? 0.171 90.444 13.988 1.00 25.98 196 LYS A C 1
ATOM 3288 O O . LYS B 2 196 ? -0.801 91.166 14.121 1.00 27.85 196 LYS A O 1
ATOM 3294 N N . GLY B 2 197 ? 1.381 90.924 13.743 1.00 25.06 197 GLY A N 1
ATOM 3295 C CA . GLY B 2 197 ? 1.611 92.342 13.566 1.00 25.75 197 GLY A CA 1
ATOM 3296 C C . GLY B 2 197 ? 1.487 93.145 14.851 1.00 25.09 197 GLY A C 1
ATOM 3297 O O . GLY B 2 197 ? 0.982 94.269 14.825 1.00 28.30 197 GLY A O 1
ATOM 3298 N N . LEU B 2 198 ? 1.930 92.578 15.971 1.00 21.09 198 LEU A N 1
ATOM 3299 C CA . LEU B 2 198 ? 1.950 93.326 17.242 1.00 24.43 198 LEU A CA 1
ATOM 3300 C C . LEU B 2 198 ? 2.789 94.595 17.075 1.00 24.15 198 LEU A C 1
ATOM 3301 O O . LEU B 2 198 ? 3.729 94.600 16.286 1.00 25.41 198 LEU A O 1
ATOM 3306 N N . PRO B 2 199 ? 2.444 95.672 17.790 1.00 24.38 199 PRO A N 1
ATOM 3307 C CA . PRO B 2 199 ? 3.178 96.917 17.538 1.00 28.85 199 PRO A CA 1
ATOM 3308 C C . PRO B 2 199 ? 4.655 96.814 17.871 1.00 26.03 199 PRO A C 1
ATOM 3309 O O . PRO B 2 199 ? 5.071 96.120 18.799 1.00 23.75 199 PRO A O 1
ATOM 3313 N N . GLU B 2 200 ? 5.464 97.498 17.073 1.00 29.88 200 GLU A N 1
ATOM 3314 C CA . GLU B 2 200 ? 6.891 97.539 17.339 1.00 33.59 200 GLU A CA 1
ATOM 3315 C C . GLU B 2 200 ? 7.159 98.082 18.742 1.00 29.18 200 GLU A C 1
ATOM 3316 O O . GLU B 2 200 ? 6.602 99.127 19.130 1.00 29.24 200 GLU A O 1
ATOM 3322 N N . GLY B 2 201 ? 7.994 97.356 19.489 1.00 18.90 201 GLY A N 1
ATOM 3323 C CA . GLY B 2 201 ? 8.416 97.784 20.814 1.00 16.77 201 GLY A CA 1
ATOM 3324 C C . GLY B 2 201 ? 7.556 97.258 21.956 1.00 19.14 201 GLY A C 1
ATOM 3325 O O . GLY B 2 201 ? 7.829 97.545 23.130 1.00 19.33 201 GLY A O 1
ATOM 3326 N N . LEU B 2 202 ? 6.491 96.527 21.621 1.00 17.79 202 LEU A N 1
ATOM 3327 C CA . LEU B 2 202 ? 5.552 96.055 22.649 1.00 17.49 202 LEU A CA 1
ATOM 3328 C C . LEU B 2 202 ? 6.257 95.188 23.693 1.00 17.41 202 LEU A C 1
ATOM 3329 O O . LEU B 2 202 ? 6.878 94.186 23.351 1.00 17.68 202 LEU A O 1
ATOM 3334 N N . GLY B 2 203 ? 6.179 95.591 24.958 1.00 16.99 203 GLY A N 1
ATOM 3335 C CA . GLY B 2 203 ? 6.775 94.825 26.050 1.00 18.15 203 GLY A CA 1
ATOM 3336 C C . GLY B 2 203 ? 8.277 94.971 26.256 1.00 16.98 203 GLY A C 1
ATOM 3337 O O . GLY B 2 203 ? 8.881 94.235 27.043 1.00 17.99 203 GLY A O 1
ATOM 3338 N N . VAL B 2 204 ? 8.905 95.890 25.536 1.00 15.06 204 VAL A N 1
ATOM 3339 C CA . VAL B 2 204 ? 10.347 96.074 25.692 1.00 14.83 204 VAL A CA 1
ATOM 3340 C C . VAL B 2 204 ? 10.608 96.822 27.002 1.00 19.24 204 VAL A C 1
ATOM 3341 O O . VAL B 2 204 ? 9.980 97.845 27.263 1.00 16.75 204 VAL A O 1
ATOM 3345 N N . HIS B 2 205 ? 11.512 96.300 27.818 1.00 18.06 205 HIS A N 1
ATOM 3346 C CA . HIS B 2 205 ? 11.828 96.908 29.107 1.00 17.14 205 HIS A CA 1
ATOM 3347 C C . HIS B 2 205 ? 13.330 96.920 29.299 1.00 18.78 205 HIS A C 1
ATOM 3348 O O . HIS B 2 205 ? 14.061 96.356 28.477 1.00 20.35 205 HIS A O 1
ATOM 3355 N N . ASN B 2 206 ? 13.781 97.522 30.401 1.00 14.88 206 ASN A N 1
ATOM 3356 C CA . ASN B 2 206 ? 15.199 97.613 30.691 1.00 16.77 206 ASN A CA 1
ATOM 3357 C C . ASN B 2 206 ? 15.634 96.751 31.866 1.00 18.35 206 ASN A C 1
ATOM 3358 O O . ASN B 2 206 ? 16.677 97.009 32.464 1.00 17.80 206 ASN A O 1
ATOM 3363 N N . GLN B 2 207 ? 14.843 95.745 32.210 1.00 17.03 207 GLN A N 1
ATOM 3364 C CA . GLN B 2 207 ? 15.193 94.891 33.354 1.00 16.37 207 GLN A CA 1
ATOM 3365 C C . GLN B 2 207 ? 16.246 93.844 32.961 1.00 14.22 207 GLN A C 1
ATOM 3366 O O . GLN B 2 207 ? 16.331 93.432 31.805 1.00 15.99 207 GLN A O 1
ATOM 3372 N N . PRO B 2 208 ? 17.053 93.413 33.935 1.00 16.08 208 PRO A N 1
ATOM 3373 C CA . PRO B 2 208 ? 18.028 92.347 33.650 1.00 16.82 208 PRO A CA 1
ATOM 3374 C C . PRO B 2 208 ? 17.391 91.044 33.193 1.00 14.50 208 PRO A C 1
ATOM 3375 O O . PRO B 2 208 ? 16.250 90.725 33.544 1.00 16.34 208 PRO A O 1
ATOM 3379 N N . THR B 2 209 ? 18.171 90.292 32.416 1.00 16.99 209 THR A N 1
ATOM 3380 C CA . THR B 2 209 ? 17.845 88.923 32.034 1.00 16.47 209 THR A CA 1
ATOM 3381 C C . THR B 2 209 ? 18.649 87.988 32.940 1.00 17.42 209 THR A C 1
ATOM 3382 O O . THR B 2 209 ? 19.885 88.003 32.923 1.00 19.08 209 THR A O 1
ATOM 3386 N N . LEU B 2 210 ? 17.951 87.196 33.745 1.00 12.03 210 LEU A N 1
ATOM 3387 C CA . LEU B 2 210 ? 18.608 86.335 34.715 1.00 14.68 210 LEU A CA 1
ATOM 3388 C C . LEU B 2 210 ? 18.516 84.866 34.276 1.00 16.80 210 LEU A C 1
ATOM 3389 O O . LEU B 2 210 ? 17.432 84.354 34.021 1.00 15.28 210 LEU A O 1
ATOM 3394 N N . ALA B 2 211 ? 19.672 84.226 34.150 1.00 14.07 211 ALA A N 1
ATOM 3395 C CA . ALA B 2 211 ? 19.757 82.855 33.666 1.00 14.07 211 ALA A CA 1
ATOM 3396 C C . ALA B 2 211 ? 21.075 82.268 34.141 1.00 15.83 211 ALA A C 1
ATOM 3397 O O . ALA B 2 211 ? 22.117 82.947 34.086 1.00 18.74 211 ALA A O 1
ATOM 3399 N N . SER B 2 212 ? 21.023 81.013 34.599 1.00 12.77 212 SER A N 1
ATOM 3400 C CA . SER B 2 212 ? 22.175 80.347 35.210 1.00 17.05 212 SER A CA 1
ATOM 3401 C C . SER B 2 212 ? 22.908 79.432 34.239 1.00 18.48 212 SER A C 1
ATOM 3402 O O . SER B 2 212 ? 24.075 79.123 34.454 1.00 14.93 212 SER A O 1
ATOM 3405 N N . HIS B 2 213 ? 22.221 79.018 33.172 1.00 15.78 213 HIS A N 1
ATOM 3406 C CA . HIS B 2 213 ? 22.762 78.015 32.250 1.00 14.38 213 HIS A CA 1
ATOM 3407 C C . HIS B 2 213 ? 21.924 78.023 30.955 1.00 17.36 213 HIS A C 1
ATOM 3408 O O . HIS B 2 213 ? 20.809 78.548 30.955 1.00 17.35 213 HIS A O 1
ATOM 3415 N N . GLN B 2 214 ? 22.436 77.454 29.860 1.00 14.58 214 GLN A N 1
ATOM 3416 C CA . GLN B 2 214 ? 21.664 77.449 28.622 1.00 17.62 214 GLN A CA 1
ATOM 3417 C C . GLN B 2 214 ? 20.518 76.436 28.602 1.00 15.38 214 GLN A C 1
ATOM 3418 O O . GLN B 2 214 ? 19.543 76.623 27.844 1.00 15.68 214 GLN A O 1
ATOM 3424 N N . ILE B 2 215 ? 20.593 75.383 29.419 1.00 17.47 215 ILE A N 1
ATOM 3425 C CA . ILE B 2 215 ? 19.569 74.347 29.300 1.00 16.00 215 ILE A CA 1
ATOM 3426 C C . ILE B 2 215 ? 19.353 73.457 30.535 1.00 19.47 215 ILE A C 1
ATOM 3427 O O . ILE B 2 215 ? 18.342 72.771 30.597 1.00 22.59 215 ILE A O 1
ATOM 3432 N N . TYR B 2 216 ? 20.260 73.437 31.514 1.00 15.57 216 TYR A N 1
ATOM 3433 C CA . TYR B 2 216 ? 19.992 72.619 32.716 1.00 13.77 216 TYR A CA 1
ATOM 3434 C C . TYR B 2 216 ? 19.950 73.457 33.985 1.00 14.68 216 TYR A C 1
ATOM 3435 O O . TYR B 2 216 ? 18.929 73.524 34.658 1.00 15.09 216 TYR A O 1
ATOM 3444 N N . GLY B 2 217 ? 21.073 74.079 34.332 1.00 16.77 217 GLY A N 1
ATOM 3445 C CA . GLY B 2 217 ? 21.137 74.878 35.550 1.00 15.22 217 GLY A CA 1
ATOM 3446 C C . GLY B 2 217 ? 22.556 74.928 36.091 1.00 15.29 217 GLY A C 1
ATOM 3447 O O . GLY B 2 217 ? 23.367 74.064 35.787 1.00 16.87 217 GLY A O 1
ATOM 3448 N N . ASP B 2 218 ? 22.872 75.928 36.905 1.00 13.47 218 ASP A N 1
ATOM 3449 C CA . ASP B 2 218 ? 24.228 76.042 37.431 1.00 18.59 218 ASP A CA 1
ATOM 3450 C C . ASP B 2 218 ? 24.176 76.866 38.699 1.00 17.99 218 ASP A C 1
ATOM 3451 O O . ASP B 2 218 ? 24.060 78.086 38.634 1.00 16.31 218 ASP A O 1
ATOM 3456 N N . ARG B 2 219 ? 24.277 76.203 39.846 1.00 19.34 219 ARG A N 1
ATOM 3457 C CA . ARG B 2 219 ? 24.229 76.909 41.119 1.00 18.12 219 ARG A CA 1
ATOM 3458 C C . ARG B 2 219 ? 25.374 77.918 41.292 1.00 21.14 219 ARG A C 1
ATOM 3459 O O . ARG B 2 219 ? 25.236 78.858 42.068 1.00 22.98 219 ARG A O 1
ATOM 3467 N N . THR B 2 220 ? 26.493 77.744 40.588 1.00 19.14 220 THR A N 1
ATOM 3468 C CA . THR B 2 220 ? 27.601 78.691 40.767 1.00 20.23 220 THR A CA 1
ATOM 3469 C C . THR B 2 220 ? 27.326 80.021 40.081 1.00 21.94 220 THR A C 1
ATOM 3470 O O . THR B 2 220 ? 28.084 80.976 40.258 1.00 27.75 220 THR A O 1
ATOM 3474 N N . LYS B 2 221 ? 26.237 80.107 39.314 1.00 18.12 221 LYS A N 1
ATOM 3475 C CA . LYS B 2 221 ? 25.914 81.355 38.643 1.00 17.32 221 LYS A CA 1
ATOM 3476 C C . LYS B 2 221 ? 24.781 82.090 39.367 1.00 22.69 221 LYS A C 1
ATOM 3477 O O . LYS B 2 221 ? 24.349 83.167 38.932 1.00 31.54 221 LYS A O 1
ATOM 3483 N N . PHE B 2 222 ? 24.282 81.508 40.456 1.00 19.35 222 PHE A N 1
ATOM 3484 C CA . PHE B 2 222 ? 23.312 82.221 41.273 1.00 18.23 222 PHE A CA 1
ATOM 3485 C C . PHE B 2 222 ? 24.018 82.801 42.499 1.00 18.58 222 PHE A C 1
ATOM 3486 O O . PHE B 2 222 ? 24.348 82.073 43.431 1.00 19.91 222 PHE A O 1
ATOM 3494 N N . ASP B 2 223 ? 24.233 84.114 42.483 1.00 18.20 223 ASP A N 1
ATOM 3495 C CA . ASP B 2 223 ? 25.091 84.776 43.460 1.00 17.04 223 ASP A CA 1
ATOM 3496 C C . ASP B 2 223 ? 24.283 85.305 44.633 1.00 18.79 223 ASP A C 1
ATOM 3497 O O . ASP B 2 223 ? 23.545 86.270 44.489 1.00 17.82 223 ASP A O 1
ATOM 3502 N N . LEU B 2 224 ? 24.448 84.709 45.810 1.00 17.41 224 LEU A N 1
ATOM 3503 C CA . LEU B 2 224 ? 23.692 85.180 46.965 1.00 19.53 224 LEU A CA 1
ATOM 3504 C C . LEU B 2 224 ? 24.101 86.581 47.409 1.00 18.77 224 LEU A C 1
ATOM 3505 O O . LEU B 2 224 ? 23.369 87.217 48.174 1.00 24.31 224 LEU A O 1
ATOM 3510 N N . ASP B 2 225 ? 25.244 87.087 46.935 1.00 13.89 225 ASP A N 1
ATOM 3511 C CA . ASP B 2 225 ? 25.613 88.479 47.228 1.00 13.39 225 ASP A CA 1
ATOM 3512 C C . ASP B 2 225 ? 24.825 89.451 46.358 1.00 16.57 225 ASP A C 1
ATOM 3513 O O . ASP B 2 225 ? 24.916 90.670 46.534 1.00 18.20 225 ASP A O 1
ATOM 3518 N N . ARG B 2 226 ? 24.067 88.914 45.417 1.00 14.60 226 ARG A N 1
ATOM 3519 C CA . ARG B 2 226 ? 23.266 89.773 44.530 1.00 16.76 226 ARG A CA 1
ATOM 3520 C C . ARG B 2 226 ? 21.781 89.567 44.712 1.00 17.45 226 ARG A C 1
ATOM 3521 O O . ARG B 2 226 ? 20.959 90.356 44.220 1.00 16.34 226 ARG A O 1
ATOM 3529 N N . PHE B 2 227 ? 21.423 88.499 45.403 1.00 16.50 227 PHE A N 1
ATOM 3530 C CA . PHE B 2 227 ? 20.005 88.145 45.541 1.00 17.26 227 PHE A CA 1
ATOM 3531 C C . PHE B 2 227 ? 19.397 88.727 46.821 1.00 19.66 227 PHE A C 1
ATOM 3532 O O . PHE B 2 227 ? 20.002 88.667 47.885 1.00 18.46 227 PHE A O 1
ATOM 3540 N N . THR B 2 228 ? 18.202 89.315 46.712 1.00 12.71 228 THR A N 1
ATOM 3541 C CA . THR B 2 228 ? 17.420 89.673 47.900 1.00 15.30 228 THR A CA 1
ATOM 3542 C C . THR B 2 228 ? 15.953 89.341 47.629 1.00 17.51 228 THR A C 1
ATOM 3543 O O . THR B 2 228 ? 15.544 89.164 46.470 1.00 17.16 228 THR A O 1
ATOM 3547 N N . GLU B 2 229 ? 15.148 89.297 48.690 1.00 16.64 229 GLU A N 1
ATOM 3548 C CA . GLU B 2 229 ? 13.726 88.988 48.557 1.00 17.13 229 GLU A CA 1
ATOM 3549 C C . GLU B 2 229 ? 12.924 89.918 49.449 1.00 19.18 229 GLU A C 1
ATOM 3550 O O . GLU B 2 229 ? 13.224 90.043 50.639 1.00 21.77 229 GLU A O 1
ATOM 3556 N N . ILE B 2 230 ? 11.943 90.605 48.878 1.00 14.74 230 ILE A N 1
ATOM 3557 C CA . ILE B 2 230 ? 11.075 91.469 49.676 1.00 15.17 230 ILE A CA 1
ATOM 3558 C C . ILE B 2 230 ? 9.637 91.010 49.456 1.00 17.94 230 ILE A C 1
ATOM 3559 O O . ILE B 2 230 ? 9.383 90.071 48.707 1.00 19.02 230 ILE A O 1
ATOM 3564 N N . MET B 2 231 ? 8.702 91.657 50.131 1.00 17.29 231 MET A N 1
ATOM 3565 C CA . MET B 2 231 ? 7.309 91.225 50.079 1.00 17.54 231 MET A CA 1
ATOM 3566 C C . MET B 2 231 ? 6.491 92.255 49.307 1.00 16.00 231 MET A C 1
ATOM 3567 O O . MET B 2 231 ? 6.956 93.365 49.089 1.00 18.16 231 MET A O 1
ATOM 3572 N N . PRO B 2 232 ? 5.283 91.881 48.860 1.00 17.03 232 PRO A N 1
ATOM 3573 C CA . PRO B 2 232 ? 4.467 92.831 48.095 1.00 16.99 232 PRO A CA 1
ATOM 3574 C C . PRO B 2 232 ? 4.221 94.139 48.840 1.00 18.89 232 PRO A C 1
ATOM 3575 O O . PRO B 2 232 ? 4.061 95.179 48.198 1.00 20.09 232 PRO A O 1
ATOM 3579 N N . GLU B 2 233 ? 4.169 94.088 50.172 1.00 17.91 233 GLU A N 1
ATOM 3580 C CA . GLU B 2 233 ? 3.874 95.290 50.942 1.00 22.41 233 GLU A CA 1
ATOM 3581 C C . GLU B 2 233 ? 4.967 96.338 50.784 1.00 20.87 233 GLU A C 1
ATOM 3582 O O . GLU B 2 233 ? 4.706 97.527 50.987 1.00 23.06 233 GLU A O 1
ATOM 3588 N N . SER B 2 234 ? 6.188 95.929 50.436 1.00 19.68 234 SER A N 1
ATOM 3589 C CA . SER B 2 234 ? 7.198 96.949 50.149 1.00 19.80 234 SER A CA 1
ATOM 3590 C C . SER B 2 234 ? 7.526 97.069 48.639 1.00 24.16 234 SER A C 1
ATOM 3591 O O . SER B 2 234 ? 8.477 97.755 48.257 1.00 21.86 234 SER A O 1
ATOM 3594 N N . TRP B 2 235 ? 6.704 96.451 47.793 1.00 20.14 235 TRP A N 1
ATOM 3595 C CA . TRP B 2 235 ? 6.888 96.542 46.342 1.00 18.37 235 TRP A CA 1
ATOM 3596 C C . TRP B 2 235 ? 5.784 97.359 45.645 1.00 21.42 235 TRP A C 1
ATOM 3597 O O . TRP B 2 235 ? 6.053 98.391 45.017 1.00 19.34 235 TRP A O 1
ATOM 3608 N N . TYR B 2 236 ? 4.547 96.896 45.752 1.00 20.36 236 TYR A N 1
ATOM 3609 C CA . TYR B 2 236 ? 3.421 97.541 45.073 1.00 19.32 236 TYR A CA 1
ATOM 3610 C C . TYR B 2 236 ? 3.051 98.855 45.746 1.00 24.76 236 TYR A C 1
ATOM 3611 O O . TYR B 2 236 ? 3.009 98.930 46.975 1.00 26.12 236 TYR A O 1
ATOM 3620 N N . ASP B 2 237 ? 2.748 99.887 44.970 1.00 21.02 237 ASP A N 1
ATOM 3621 C CA . ASP B 2 237 ? 2.463 101.165 45.626 1.00 24.09 237 ASP A CA 1
ATOM 3622 C C . ASP B 2 237 ? 0.956 101.440 45.836 1.00 28.35 237 ASP A C 1
ATOM 3623 O O . ASP B 2 237 ? 0.583 102.480 46.371 1.00 32.02 237 ASP A O 1
ATOM 3628 N N . ASP B 2 238 ? 0.106 100.499 45.442 1.00 21.87 238 ASP A N 1
ATOM 3629 C CA . ASP B 2 238 ? -1.317 100.536 45.813 1.00 22.14 238 ASP A CA 1
ATOM 3630 C C . ASP B 2 238 ? -1.487 99.581 46.995 1.00 23.41 238 ASP A C 1
ATOM 3631 O O . ASP B 2 238 ? -1.239 98.380 46.853 1.00 19.76 238 ASP A O 1
ATOM 3636 N N . PRO B 2 239 ? -1.886 100.099 48.167 1.00 24.20 239 PRO A N 1
ATOM 3637 C CA . PRO B 2 239 ? -1.905 99.228 49.349 1.00 21.27 239 PRO A CA 1
ATOM 3638 C C . PRO B 2 239 ? -2.926 98.089 49.286 1.00 23.56 239 PRO A C 1
ATOM 3639 O O . PRO B 2 239 ? -2.652 97.040 49.848 1.00 22.54 239 PRO A O 1
ATOM 3643 N N . GLU B 2 240 ? -4.075 98.289 48.641 1.00 22.22 240 GLU A N 1
ATOM 3644 C CA . GLU B 2 240 ? -5.031 97.199 48.453 1.00 23.77 240 GLU A CA 1
ATOM 3645 C C . GLU B 2 240 ? -4.410 96.083 47.611 1.00 22.98 240 GLU A C 1
ATOM 3646 O O . GLU B 2 240 ? -4.573 94.895 47.914 1.00 23.56 240 GLU A O 1
ATOM 3652 N N . ILE B 2 241 ? -3.692 96.455 46.553 1.00 19.33 241 ILE A N 1
ATOM 3653 C CA . ILE B 2 241 ? -3.058 95.426 45.728 1.00 20.18 241 ILE A CA 1
ATOM 3654 C C . ILE B 2 241 ? -1.943 94.752 46.536 1.00 19.63 241 ILE A C 1
ATOM 3655 O O . ILE B 2 241 ? -1.792 93.530 46.529 1.00 19.87 241 ILE A O 1
ATOM 3660 N N . ALA B 2 242 ? -1.152 95.559 47.231 1.00 18.55 242 ALA A N 1
ATOM 3661 C CA . ALA B 2 242 ? -0.024 95.019 47.979 1.00 17.16 242 ALA A CA 1
ATOM 3662 C C . ALA B 2 242 ? -0.486 93.990 49.024 1.00 24.56 242 ALA A C 1
ATOM 3663 O O . ALA B 2 242 ? 0.202 92.995 49.258 1.00 21.87 242 ALA A O 1
ATOM 3665 N N . LYS B 2 243 ? -1.677 94.191 49.601 1.00 19.05 243 LYS A N 1
ATOM 3666 C CA . LYS B 2 243 ? -2.206 93.246 50.592 1.00 19.23 243 LYS A CA 1
ATOM 3667 C C . LYS B 2 243 ? -2.775 91.982 49.949 1.00 18.81 243 LYS A C 1
ATOM 3668 O O . LYS B 2 243 ? -2.701 90.882 50.528 1.00 20.72 243 LYS A O 1
ATOM 3674 N N . ARG B 2 244 ? -3.337 92.119 48.746 1.00 17.87 244 ARG A N 1
ATOM 3675 C CA . ARG B 2 244 ? -3.896 90.955 48.032 1.00 15.15 244 ARG A CA 1
ATOM 3676 C C . ARG B 2 244 ? -2.856 90.043 47.376 1.00 15.10 244 ARG A C 1
ATOM 3677 O O . ARG B 2 244 ? -3.109 88.844 47.176 1.00 17.10 244 ARG A O 1
ATOM 3685 N N . ALA B 2 245 ? -1.717 90.610 46.996 1.00 15.96 245 ALA A N 1
ATOM 3686 C CA . ALA B 2 245 ? -0.726 89.866 46.216 1.00 14.94 245 ALA A CA 1
ATOM 3687 C C . ALA B 2 245 ? -0.225 88.618 46.969 1.00 17.53 245 ALA A C 1
ATOM 3688 O O . ALA B 2 245 ? 0.075 88.673 48.158 1.00 17.38 245 ALA A O 1
ATOM 3690 N N . CYS B 2 246 ? -0.140 87.491 46.277 1.00 16.73 246 CYS A N 1
ATOM 3691 C CA . CYS B 2 246 ? 0.125 86.251 46.978 1.00 15.98 246 CYS A CA 1
ATOM 3692 C C . CYS B 2 246 ? 1.565 85.749 46.849 1.00 15.97 246 CYS A C 1
ATOM 3693 O O . CYS B 2 246 ? 1.942 84.800 47.555 1.00 14.59 246 CYS A O 1
ATOM 3696 N N . SER B 2 247 ? 2.364 86.353 45.965 1.00 13.13 247 SER A N 1
ATOM 3697 C CA . SER B 2 247 ? 3.732 85.865 45.738 1.00 13.04 247 SER A CA 1
ATOM 3698 C C . SER B 2 247 ? 4.754 86.848 46.326 1.00 19.02 247 SER A C 1
ATOM 3699 O O . SER B 2 247 ? 4.445 88.023 46.518 1.00 18.95 247 SER A O 1
ATOM 3702 N N . THR B 2 248 ? 5.950 86.355 46.646 1.00 17.36 248 THR A N 1
ATOM 3703 C CA . THR B 2 248 ? 7.030 87.240 47.104 1.00 17.37 248 THR A CA 1
ATOM 3704 C C . THR B 2 248 ? 7.710 87.936 45.920 1.00 17.70 248 THR A C 1
ATOM 3705 O O . THR B 2 248 ? 7.409 87.619 44.768 1.00 15.76 248 THR A O 1
ATOM 3709 N N . ILE B 2 249 ? 8.617 88.874 46.220 1.00 17.53 249 ILE A N 1
ATOM 3710 C CA . ILE B 2 249 ? 9.257 89.684 45.204 1.00 15.64 249 ILE A CA 1
ATOM 3711 C C . ILE B 2 249 ? 10.781 89.465 45.272 1.00 14.15 249 ILE A C 1
ATOM 3712 O O . ILE B 2 249 ? 11.497 90.121 46.031 1.00 15.65 249 ILE A O 1
ATOM 3717 N N . PRO B 2 250 ? 11.289 88.517 44.482 1.00 17.32 250 PRO A N 1
ATOM 3718 C CA . PRO B 2 250 ? 12.735 88.309 44.488 1.00 16.55 250 PRO A CA 1
ATOM 3719 C C . PRO B 2 250 ? 13.422 89.295 43.546 1.00 18.57 250 PRO A C 1
ATOM 3720 O O . PRO B 2 250 ? 12.859 89.621 42.514 1.00 16.81 250 PRO A O 1
ATOM 3724 N N . LEU B 2 251 ? 14.608 89.762 43.936 1.00 15.23 251 LEU A N 1
ATOM 3725 C CA . LEU B 2 251 ? 15.362 90.804 43.233 1.00 15.08 251 LEU A CA 1
ATOM 3726 C C . LEU B 2 251 ? 16.798 90.370 42.993 1.00 14.63 251 LEU A C 1
ATOM 3727 O O . LEU B 2 251 ? 17.328 89.542 43.748 1.00 15.74 251 LEU A O 1
ATOM 3732 N N . TYR B 2 252 ? 17.432 90.936 41.957 1.00 12.87 252 TYR A N 1
ATOM 3733 C CA . TYR B 2 252 ? 18.846 90.689 41.685 1.00 14.50 252 TYR A CA 1
ATOM 3734 C C . TYR B 2 252 ? 19.492 92.036 41.472 1.00 16.31 252 TYR A C 1
ATOM 3735 O O . TYR B 2 252 ? 18.987 92.836 40.688 1.00 13.61 252 TYR A O 1
ATOM 3744 N N . ASP B 2 253 ? 20.583 92.304 42.193 1.00 13.78 253 ASP A N 1
ATOM 3745 C CA . ASP B 2 253 ? 21.201 93.630 42.202 1.00 13.44 253 ASP A CA 1
ATOM 3746 C C . ASP B 2 253 ? 20.174 94.696 42.551 1.00 19.93 253 ASP A C 1
ATOM 3747 O O . ASP B 2 253 ? 20.208 95.796 41.999 1.00 16.23 253 ASP A O 1
ATOM 3752 N N . GLY B 2 254 ? 19.271 94.360 43.472 1.00 17.88 254 GLY A N 1
ATOM 3753 C CA . GLY B 2 254 ? 18.291 95.305 43.976 1.00 16.67 254 GLY A CA 1
ATOM 3754 C C . GLY B 2 254 ? 17.146 95.623 43.024 1.00 17.22 254 GLY A C 1
ATOM 3755 O O . GLY B 2 254 ? 16.333 96.522 43.297 1.00 17.14 254 GLY A O 1
ATOM 3756 N N . ARG B 2 255 ? 17.080 94.894 41.916 1.00 14.77 255 ARG A N 1
ATOM 3757 C CA . ARG B 2 255 ? 16.131 95.202 40.846 1.00 13.46 255 ARG A CA 1
ATOM 3758 C C . ARG B 2 255 ? 15.339 93.976 40.415 1.00 13.16 255 ARG A C 1
ATOM 3759 O O . ARG B 2 255 ? 15.790 92.839 40.564 1.00 14.38 255 ARG A O 1
ATOM 3767 N N . ASN B 2 256 ? 14.146 94.200 39.855 1.00 15.12 256 ASN A N 1
ATOM 3768 C CA . ASN B 2 256 ? 13.350 93.088 39.320 1.00 15.18 256 ASN A CA 1
ATOM 3769 C C . ASN B 2 256 ? 13.866 92.659 37.944 1.00 14.82 256 ASN A C 1
ATOM 3770 O O . ASN B 2 256 ? 14.476 93.444 37.222 1.00 16.54 256 ASN A O 1
ATOM 3775 N N . VAL B 2 257 ? 13.662 91.390 37.608 1.00 14.46 257 VAL A N 1
ATOM 3776 C CA . VAL B 2 257 ? 14.292 90.824 36.410 1.00 15.16 257 VAL A CA 1
ATOM 3777 C C . VAL B 2 257 ? 13.319 90.094 35.509 1.00 15.08 257 VAL A C 1
ATOM 3778 O O . VAL B 2 257 ? 12.140 89.941 35.849 1.00 15.98 257 VAL A O 1
ATOM 3782 N N . GLU B 2 258 ? 13.839 89.632 34.367 1.00 14.02 258 GLU A N 1
ATOM 3783 C CA . GLU B 2 258 ? 13.135 88.711 33.480 1.00 12.85 258 GLU A CA 1
ATOM 3784 C C . GLU B 2 258 ? 13.920 87.406 33.430 1.00 15.27 258 GLU A C 1
ATOM 3785 O O . GLU B 2 258 ? 15.138 87.423 33.233 1.00 17.58 258 GLU A O 1
ATOM 3791 N N . VAL B 2 259 ? 13.205 86.299 33.611 1.00 13.95 259 VAL A N 1
ATOM 3792 C CA . VAL B 2 259 ? 13.765 84.946 33.436 1.00 12.40 259 VAL A CA 1
ATOM 3793 C C . VAL B 2 259 ? 13.030 84.238 32.311 1.00 13.47 259 VAL A C 1
ATOM 3794 O O . VAL B 2 259 ? 11.975 84.693 31.864 1.00 13.33 259 VAL A O 1
ATOM 3798 N N . GLY B 2 260 ? 13.599 83.126 31.834 1.00 12.85 260 GLY A N 1
ATOM 3799 C CA . GLY B 2 260 ? 12.912 82.319 30.847 1.00 15.75 260 GLY A CA 1
ATOM 3800 C C . GLY B 2 260 ? 13.721 82.118 29.586 1.00 15.17 260 GLY A C 1
ATOM 3801 O O . GLY B 2 260 ? 14.916 82.410 29.570 1.00 15.81 260 GLY A O 1
ATOM 3802 N N . PRO B 2 261 ? 13.075 81.590 28.534 1.00 14.31 261 PRO A N 1
ATOM 3803 C CA . PRO B 2 261 ? 13.809 81.266 27.310 1.00 11.93 261 PRO A CA 1
ATOM 3804 C C . PRO B 2 261 ? 14.543 82.469 26.730 1.00 15.92 261 PRO A C 1
ATOM 3805 O O . PRO B 2 261 ? 15.705 82.323 26.324 1.00 14.14 261 PRO A O 1
ATOM 3809 N N . ARG B 2 262 ? 13.892 83.633 26.690 1.00 14.15 262 ARG A N 1
ATOM 3810 C CA . ARG B 2 262 ? 14.575 84.780 26.115 1.00 12.47 262 ARG A CA 1
ATOM 3811 C C . ARG B 2 262 ? 15.787 85.110 26.984 1.00 14.56 262 ARG A C 1
ATOM 3812 O O . ARG B 2 262 ? 16.854 85.450 26.449 1.00 16.00 262 ARG A O 1
ATOM 3820 N N . ALA B 2 263 ? 15.629 85.014 28.307 1.00 16.23 263 ALA A N 1
ATOM 3821 C CA . ALA B 2 263 ? 16.752 85.335 29.194 1.00 16.08 263 ALA A CA 1
ATOM 3822 C C . ALA B 2 263 ? 17.919 84.398 28.896 1.00 15.82 263 ALA A C 1
ATOM 3823 O O . ALA B 2 263 ? 19.066 84.847 28.791 1.00 15.24 263 ALA A O 1
ATOM 3825 N N . ARG B 2 264 ? 17.629 83.101 28.769 1.00 12.57 264 ARG A N 1
ATOM 3826 C CA . ARG B 2 264 ? 18.704 82.127 28.479 1.00 12.52 264 ARG A CA 1
ATOM 3827 C C . ARG B 2 264 ? 19.311 82.393 27.112 1.00 15.33 264 ARG A C 1
ATOM 3828 O O . ARG B 2 264 ? 20.535 82.305 26.929 1.00 15.42 264 ARG A O 1
ATOM 3836 N N . MET B 2 265 ? 18.460 82.718 26.134 1.00 16.41 265 MET A N 1
ATOM 3837 C CA . MET B 2 265 ? 18.955 82.978 24.780 1.00 17.96 265 MET A CA 1
ATOM 3838 C C . MET B 2 265 ? 19.837 84.226 24.734 1.00 15.00 265 MET A C 1
ATOM 3839 O O . MET B 2 265 ? 20.806 84.284 23.989 1.00 16.76 265 MET A O 1
ATOM 3844 N N . VAL B 2 266 ? 19.490 85.235 25.522 1.00 12.64 266 VAL A N 1
ATOM 3845 C CA . VAL B 2 266 ? 20.295 86.432 25.602 1.00 13.35 266 VAL A CA 1
ATOM 3846 C C . VAL B 2 266 ? 21.616 86.152 26.303 1.00 14.75 266 VAL A C 1
ATOM 3847 O O . VAL B 2 266 ? 22.669 86.575 25.832 1.00 18.35 266 VAL A O 1
ATOM 3851 N N . GLU B 2 267 ? 21.558 85.457 27.438 1.00 15.39 267 GLU A N 1
ATOM 3852 C CA . GLU B 2 267 ? 22.766 85.250 28.203 1.00 12.49 267 GLU A CA 1
ATOM 3853 C C . GLU B 2 267 ? 23.696 84.173 27.625 1.00 17.37 267 GLU A C 1
ATOM 3854 O O . GLU B 2 267 ? 24.912 84.228 27.859 1.00 16.67 267 GLU A O 1
ATOM 3860 N N . PHE B 2 268 ? 23.148 83.198 26.897 1.00 16.13 268 PHE A N 1
ATOM 3861 C CA . PHE B 2 268 ? 23.951 82.040 26.466 1.00 13.62 268 PHE A CA 1
ATOM 3862 C C . PHE B 2 268 ? 23.986 81.826 24.955 1.00 14.13 268 PHE A C 1
ATOM 3863 O O . PHE B 2 268 ? 24.890 81.159 24.459 1.00 15.31 268 PHE A O 1
ATOM 3871 N N . GLN B 2 269 ? 23.035 82.401 24.216 1.00 14.24 269 GLN A N 1
ATOM 3872 C CA . GLN B 2 269 ? 23.001 82.151 22.771 1.00 13.71 269 GLN A CA 1
ATOM 3873 C C . GLN B 2 269 ? 23.061 83.421 21.919 1.00 17.72 269 GLN A C 1
ATOM 3874 O O . GLN B 2 269 ? 22.741 83.391 20.718 1.00 15.49 269 GLN A O 1
ATOM 3880 N N . GLY B 2 270 ? 23.460 84.535 22.516 1.00 13.77 270 GLY A N 1
ATOM 3881 C CA . GLY B 2 270 ? 23.728 85.719 21.725 1.00 16.11 270 GLY A CA 1
ATOM 3882 C C . GLY B 2 270 ? 22.481 86.343 21.126 1.00 17.00 270 GLY A C 1
ATOM 3883 O O . GLY B 2 270 ? 22.576 87.079 20.167 1.00 16.15 270 GLY A O 1
ATOM 3884 N N . PHE B 2 271 ? 21.318 86.047 21.697 1.00 13.50 271 PHE A N 1
ATOM 3885 C CA . PHE B 2 271 ? 20.040 86.588 21.191 1.00 16.53 271 PHE A CA 1
ATOM 3886 C C . PHE B 2 271 ? 19.936 88.076 21.563 1.00 17.49 271 PHE A C 1
ATOM 3887 O O . PHE B 2 271 ? 20.221 88.448 22.708 1.00 17.26 271 PHE A O 1
ATOM 3895 N N . LYS B 2 272 ? 19.512 88.913 20.618 1.00 16.84 272 LYS A N 1
ATOM 3896 C CA . LYS B 2 272 ? 19.544 90.358 20.833 1.00 17.91 272 LYS A CA 1
ATOM 3897 C C . LYS B 2 272 ? 18.180 91.015 20.746 1.00 23.81 272 LYS A C 1
ATOM 3898 O O . LYS B 2 272 ? 18.091 92.230 20.825 1.00 26.29 272 LYS A O 1
ATOM 3904 N N . GLU B 2 273 ? 17.127 90.231 20.569 1.00 19.31 273 GLU A N 1
ATOM 3905 C CA . GLU B 2 273 ? 15.789 90.824 20.428 1.00 18.44 273 GLU A CA 1
ATOM 3906 C C . GLU B 2 273 ? 15.106 90.920 21.791 1.00 19.36 273 GLU A C 1
ATOM 3907 O O . GLU B 2 273 ? 15.350 90.093 22.669 1.00 16.78 273 GLU A O 1
ATOM 3913 N N . ARG B 2 274 ? 14.250 91.939 21.937 1.00 18.04 274 ARG A N 1
ATOM 3914 C CA . ARG B 2 274 ? 13.633 92.299 23.211 1.00 16.44 274 ARG A CA 1
ATOM 3915 C C . ARG B 2 274 ? 12.113 92.445 23.045 1.00 14.37 274 ARG A C 1
ATOM 3916 O O . ARG B 2 274 ? 11.669 92.897 22.017 1.00 18.08 274 ARG A O 1
ATOM 3924 N N . GLY B 2 275 ? 11.335 92.097 24.071 1.00 15.47 275 GLY A N 1
ATOM 3925 C CA . GLY B 2 275 ? 9.909 92.411 24.051 1.00 18.02 275 GLY A CA 1
ATOM 3926 C C . GLY B 2 275 ? 9.057 91.184 23.761 1.00 20.87 275 GLY A C 1
ATOM 3927 O O . GLY B 2 275 ? 9.559 90.072 23.705 1.00 18.25 275 GLY A O 1
ATOM 3928 N N . VAL B 2 276 ? 7.768 91.393 23.533 1.00 15.33 276 VAL A N 1
ATOM 3929 C CA . VAL B 2 276 ? 6.814 90.275 23.432 1.00 14.40 276 VAL A CA 1
ATOM 3930 C C . VAL B 2 276 ? 7.108 89.289 22.311 1.00 14.67 276 VAL A C 1
ATOM 3931 O O . VAL B 2 276 ? 7.189 88.078 22.541 1.00 15.15 276 VAL A O 1
ATOM 3935 N N . VAL B 2 277 ? 7.254 89.807 21.096 1.00 14.74 277 VAL A N 1
ATOM 3936 C CA . VAL B 2 277 ? 7.529 88.921 19.974 1.00 14.81 277 VAL A CA 1
ATOM 3937 C C . VAL B 2 277 ? 8.839 88.149 20.218 1.00 17.88 277 VAL A C 1
ATOM 3938 O O . VAL B 2 277 ? 8.888 86.938 20.027 1.00 16.28 277 VAL A O 1
ATOM 3942 N N . ALA B 2 278 ? 9.886 88.849 20.656 1.00 17.95 278 ALA A N 1
ATOM 3943 C CA . ALA B 2 278 ? 11.169 88.202 21.013 1.00 14.74 278 ALA A CA 1
ATOM 3944 C C . ALA B 2 278 ? 11.019 87.078 22.030 1.00 13.71 278 ALA A C 1
ATOM 3945 O O . ALA B 2 278 ? 11.689 86.047 21.940 1.00 16.42 278 ALA A O 1
ATOM 3947 N N . GLN B 2 279 ? 10.158 87.284 23.023 1.00 14.37 279 GLN A N 1
ATOM 3948 C CA . GLN B 2 279 ? 9.955 86.259 24.028 1.00 13.29 279 GLN A CA 1
ATOM 3949 C C . GLN B 2 279 ? 9.379 84.980 23.442 1.00 14.96 279 GLN A C 1
ATOM 3950 O O . GLN B 2 279 ? 9.833 83.888 23.791 1.00 13.92 279 GLN A O 1
ATOM 3956 N N . HIS B 2 280 ? 8.388 85.109 22.567 1.00 15.13 280 HIS A N 1
ATOM 3957 C CA . HIS B 2 280 ? 7.795 83.938 21.900 1.00 16.60 280 HIS A CA 1
ATOM 3958 C C . HIS B 2 280 ? 8.805 83.285 20.973 1.00 16.63 280 HIS A C 1
ATOM 3959 O O . HIS B 2 280 ? 8.931 82.060 20.905 1.00 14.79 280 HIS A O 1
ATOM 3966 N N . VAL B 2 281 ? 9.513 84.118 20.215 1.00 16.77 281 VAL A N 1
ATOM 3967 C CA . VAL B 2 281 ? 10.477 83.580 19.264 1.00 18.80 281 VAL A CA 1
ATOM 3968 C C . VAL B 2 281 ? 11.580 82.807 20.006 1.00 16.06 281 VAL A C 1
ATOM 3969 O O . VAL B 2 281 ? 11.919 81.681 19.620 1.00 14.90 281 VAL A O 1
ATOM 3973 N N . ALA B 2 282 ? 12.117 83.383 21.086 1.00 14.28 282 ALA A N 1
ATOM 3974 C CA . ALA B 2 282 ? 13.135 82.685 21.869 1.00 13.76 282 ALA A CA 1
ATOM 3975 C C . ALA B 2 282 ? 12.648 81.336 22.376 1.00 16.95 282 ALA A C 1
ATOM 3976 O O . ALA B 2 282 ? 13.378 80.336 22.307 1.00 14.56 282 ALA A O 1
ATOM 3978 N N . ARG B 2 283 ? 11.438 81.324 22.920 1.00 14.73 283 ARG A N 1
ATOM 3979 C CA . ARG B 2 283 ? 10.841 80.095 23.447 1.00 15.20 283 ARG A CA 1
ATOM 3980 C C . ARG B 2 283 ? 10.717 79.003 22.350 1.00 17.28 283 ARG A C 1
ATOM 3981 O O . ARG B 2 283 ? 11.059 77.829 22.584 1.00 15.58 283 ARG A O 1
ATOM 3989 N N . ALA B 2 284 ? 10.264 79.383 21.152 1.00 15.17 284 ALA A N 1
ATOM 3990 C CA . ALA B 2 284 ? 10.124 78.414 20.072 1.00 15.24 284 ALA A CA 1
ATOM 3991 C C . ALA B 2 284 ? 11.507 77.870 19.664 1.00 16.05 284 ALA A C 1
ATOM 3992 O O . ALA B 2 284 ? 11.680 76.669 19.487 1.00 15.91 284 ALA A O 1
ATOM 3994 N N . LEU B 2 285 ? 12.475 78.769 19.508 1.00 14.79 285 LEU A N 1
ATOM 3995 C CA . LEU B 2 285 ? 13.810 78.351 19.109 1.00 16.06 285 LEU A CA 1
ATOM 3996 C C . LEU B 2 285 ? 14.437 77.433 20.148 1.00 14.96 285 LEU A C 1
ATOM 3997 O O . LEU B 2 285 ? 15.242 76.554 19.804 1.00 16.11 285 LEU A O 1
ATOM 4002 N N . GLU B 2 286 ? 14.091 77.630 21.420 1.00 15.99 286 GLU A N 1
ATOM 4003 C CA . GLU B 2 286 ? 14.703 76.795 22.461 1.00 17.81 286 GLU A CA 1
ATOM 4004 C C . GLU B 2 286 ? 14.264 75.322 22.384 1.00 15.97 286 GLU A C 1
ATOM 4005 O O . GLU B 2 286 ? 14.941 74.442 22.921 1.00 15.82 286 GLU A O 1
ATOM 4011 N N . MET B 2 287 ? 13.151 75.059 21.703 1.00 14.56 287 MET A N 1
ATOM 4012 C CA . MET B 2 287 ? 12.727 73.684 21.474 1.00 14.67 287 MET A CA 1
ATOM 4013 C C . MET B 2 287 ? 13.808 72.921 20.693 1.00 16.50 287 MET A C 1
ATOM 4014 O O . MET B 2 287 ? 14.021 71.724 20.936 1.00 16.72 287 MET A O 1
ATOM 4019 N N . LYS B 2 288 ? 14.485 73.609 19.767 1.00 14.54 288 LYS A N 1
ATOM 4020 C CA . LYS B 2 288 ? 15.568 72.999 18.978 1.00 15.37 288 LYS A CA 1
ATOM 4021 C C . LYS B 2 288 ? 16.717 72.619 19.887 1.00 15.47 288 LYS A C 1
ATOM 4022 O O . LYS B 2 288 ? 17.273 71.511 19.790 1.00 15.37 288 LYS A O 1
ATOM 4028 N N . THR B 2 289 ? 17.080 73.568 20.756 1.00 13.45 289 THR A N 1
ATOM 4029 C CA . THR B 2 289 ? 18.144 73.380 21.736 1.00 12.71 289 THR A CA 1
ATOM 4030 C C . THR B 2 289 ? 17.846 72.194 22.638 1.00 15.54 289 THR A C 1
ATOM 4031 O O . THR B 2 289 ? 18.699 71.317 22.829 1.00 13.80 289 THR A O 1
ATOM 4035 N N . ALA B 2 290 ? 16.632 72.165 23.179 1.00 12.52 290 ALA A N 1
ATOM 4036 C CA . ALA B 2 290 ? 16.254 71.152 24.151 1.00 12.62 290 ALA A CA 1
ATOM 4037 C C . ALA B 2 290 ? 16.209 69.778 23.503 1.00 16.90 290 ALA A C 1
ATOM 4038 O O . ALA B 2 290 ? 16.736 68.812 24.051 1.00 15.07 290 ALA A O 1
ATOM 4040 N N . LEU B 2 291 ? 15.599 69.681 22.325 1.00 14.00 291 LEU A N 1
ATOM 4041 C CA . LEU B 2 291 ? 15.516 68.360 21.695 1.00 13.81 291 LEU A CA 1
ATOM 4042 C C . LEU B 2 291 ? 16.914 67.862 21.286 1.00 12.57 291 LEU A C 1
ATOM 4043 O O . LEU B 2 291 ? 17.245 66.678 21.447 1.00 14.03 291 LEU A O 1
ATOM 4048 N N . SER B 2 292 ? 17.752 68.754 20.782 1.00 12.64 292 SER A N 1
ATOM 4049 C CA . SER B 2 292 ? 19.090 68.328 20.351 1.00 12.76 292 SER A CA 1
ATOM 4050 C C . SER B 2 292 ? 19.865 67.797 21.550 1.00 13.80 292 SER A C 1
ATOM 4051 O O . SER B 2 292 ? 20.552 66.781 21.446 1.00 15.24 292 SER A O 1
ATOM 4054 N N . ARG B 2 293 ? 19.763 68.487 22.685 1.00 14.75 293 ARG A N 1
ATOM 4055 C CA . ARG B 2 293 ? 20.504 68.035 23.872 1.00 14.01 293 ARG A CA 1
ATOM 4056 C C . ARG B 2 293 ? 20.015 66.665 24.358 1.00 14.74 293 ARG A C 1
ATOM 4057 O O . ARG B 2 293 ? 20.836 65.837 24.740 1.00 15.18 293 ARG A O 1
ATOM 4065 N N . ALA B 2 294 ? 18.703 66.427 24.357 1.00 15.42 294 ALA A N 1
ATOM 4066 C CA . ALA B 2 294 ? 18.173 65.154 24.838 1.00 13.94 294 ALA A CA 1
ATOM 4067 C C . ALA B 2 294 ? 18.691 64.001 23.955 1.00 16.03 294 ALA A C 1
ATOM 4068 O O . ALA B 2 294 ? 19.069 62.936 24.434 1.00 14.93 294 ALA A O 1
ATOM 4070 N N . ILE B 2 295 ? 18.734 64.243 22.659 1.00 15.06 295 ILE A N 1
ATOM 4071 C CA . ILE B 2 295 ? 19.204 63.219 21.707 1.00 16.66 295 ILE A CA 1
ATOM 4072 C C . ILE B 2 295 ? 20.657 62.841 22.007 1.00 17.75 295 ILE A C 1
ATOM 4073 O O . ILE B 2 295 ? 21.030 61.662 22.030 1.00 16.61 295 ILE A O 1
ATOM 4078 N N . GLU B 2 296 ? 21.480 63.848 22.271 1.00 16.42 296 GLU A N 1
ATOM 4079 C CA . GLU B 2 296 ? 22.884 63.600 22.537 1.00 16.98 296 GLU A CA 1
ATOM 4080 C C . GLU B 2 296 ? 23.110 62.864 23.850 1.00 15.62 296 GLU A C 1
ATOM 4081 O O . GLU B 2 296 ? 24.050 62.073 23.966 1.00 17.57 296 GLU A O 1
ATOM 4087 N N . ILE B 2 297 ? 22.268 63.139 24.847 1.00 13.13 297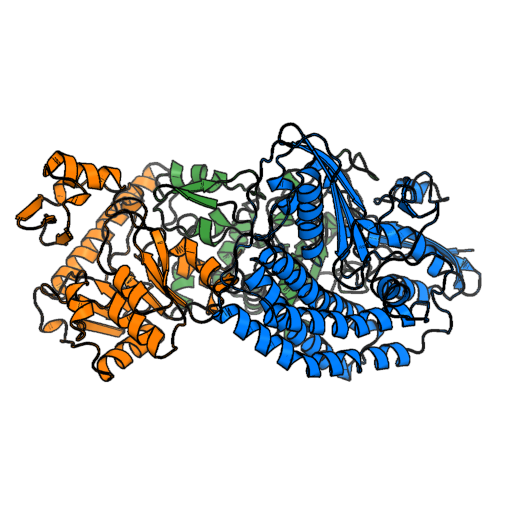 ILE A N 1
ATOM 4088 C CA . ILE B 2 297 ? 22.407 62.467 26.137 1.00 12.45 297 ILE A CA 1
ATOM 4089 C C . ILE B 2 297 ? 22.056 61.001 25.970 1.00 18.64 297 ILE A C 1
ATOM 4090 O O . ILE B 2 297 ? 22.745 60.138 26.513 1.00 15.55 297 ILE A O 1
ATOM 4095 N N . LEU B 2 298 ? 21.009 60.720 25.191 1.00 16.57 298 LEU A N 1
ATOM 4096 C CA . LEU B 2 298 ? 20.594 59.332 24.972 1.00 15.41 298 LEU A CA 1
ATOM 4097 C C . LEU B 2 298 ? 21.699 58.573 24.243 1.00 18.00 298 LEU A C 1
ATOM 4098 O O . LEU B 2 298 ? 21.941 57.400 24.516 1.00 21.13 298 LEU A O 1
ATOM 4103 N N . ASP B 2 299 ? 22.391 59.250 23.338 1.00 16.57 299 ASP A N 1
ATOM 4104 C CA . ASP B 2 299 ? 23.531 58.621 22.658 1.00 15.82 299 ASP A CA 1
ATOM 4105 C C . ASP B 2 299 ? 24.665 58.273 23.629 1.00 16.57 299 ASP A C 1
ATOM 4106 O O . ASP B 2 299 ? 25.295 57.226 23.497 1.00 20.71 299 ASP A O 1
ATOM 4111 N N . GLU B 2 300 ? 24.916 59.152 24.597 1.00 16.71 300 GLU A N 1
ATOM 4112 C CA . GLU B 2 300 ? 26.048 59.036 25.521 1.00 17.89 300 GLU A CA 1
ATOM 4113 C C . GLU B 2 300 ? 25.798 58.034 26.662 1.00 19.64 300 GLU A C 1
ATOM 4114 O O . GLU B 2 300 ? 26.722 57.427 27.180 1.00 18.22 300 GLU A O 1
ATOM 4120 N N . LEU B 2 301 ? 24.542 57.898 27.068 1.00 17.86 301 LEU A N 1
ATOM 4121 C CA . LEU B 2 301 ? 24.204 57.234 28.331 1.00 17.16 301 LEU A CA 1
ATOM 4122 C C . LEU B 2 301 ? 24.693 55.789 28.438 1.00 17.42 301 LEU A C 1
ATOM 4123 O O . LEU B 2 301 ? 24.524 55.005 27.498 1.00 18.46 301 LEU A O 1
ATOM 4128 N N . ASP B 2 302 ? 25.323 55.458 29.577 1.00 16.14 302 ASP A N 1
ATOM 4129 C CA . ASP B 2 302 ? 25.712 54.096 29.897 1.00 16.28 302 ASP A CA 1
ATOM 4130 C C . ASP B 2 302 ? 24.625 53.471 30.756 1.00 15.78 302 ASP A C 1
ATOM 4131 O O . ASP B 2 302 ? 24.546 53.763 31.948 1.00 17.83 302 ASP A O 1
ATOM 4136 N N . THR B 2 303 ? 23.804 52.597 30.171 1.00 15.16 303 THR A N 1
ATOM 4137 C CA . THR B 2 303 ? 22.695 51.987 30.909 1.00 16.69 303 THR A CA 1
ATOM 4138 C C . THR B 2 303 ? 23.151 51.003 31.976 1.00 18.74 303 THR A C 1
ATOM 4139 O O . THR B 2 303 ? 22.357 50.571 32.785 1.00 16.46 303 THR A O 1
ATOM 4143 N N . SER B 2 304 ? 24.427 50.623 31.966 1.00 16.94 304 SER A N 1
ATOM 4144 C CA . SER B 2 304 ? 24.872 49.659 32.974 1.00 22.01 304 SER A CA 1
ATOM 4145 C C . SER B 2 304 ? 25.468 50.327 34.226 1.00 22.51 304 SER A C 1
ATOM 4146 O O . SER B 2 304 ? 25.791 49.648 35.197 1.00 21.81 304 SER A O 1
ATOM 4149 N N . ALA B 2 305 ? 25.583 51.651 34.203 1.00 18.77 305 ALA A N 1
ATOM 4150 C CA . ALA B 2 305 ? 26.313 52.390 35.244 1.00 17.21 305 ALA A CA 1
ATOM 4151 C C . ALA B 2 305 ? 25.398 52.785 36.394 1.00 19.34 305 ALA A C 1
ATOM 4152 O O . ALA B 2 305 ? 24.168 52.842 36.214 1.00 18.22 305 ALA A O 1
ATOM 4154 N N . PRO B 2 306 ? 25.971 53.051 37.579 1.00 16.62 306 PRO A N 1
ATOM 4155 C CA . PRO B 2 306 ? 25.155 53.487 38.727 1.00 16.92 306 PRO A CA 1
ATOM 4156 C C . PRO B 2 306 ? 24.485 54.832 38.476 1.00 19.39 306 PRO A C 1
ATOM 4157 O O . PRO B 2 306 ? 25.053 55.657 37.775 1.00 16.18 306 PRO A O 1
ATOM 4161 N N . VAL B 2 307 ? 23.333 55.063 39.097 1.00 15.41 307 VAL A N 1
ATOM 4162 C CA . VAL B 2 307 ? 22.624 56.328 38.939 1.00 17.33 307 VAL A CA 1
ATOM 4163 C C . VAL B 2 307 ? 22.366 57.008 40.281 1.00 14.05 307 VAL A C 1
ATOM 4164 O O . VAL B 2 307 ? 21.823 58.098 40.318 1.00 16.33 307 VAL A O 1
ATOM 4168 N N . ARG B 2 308 ? 22.761 56.376 41.382 1.00 14.40 308 ARG A N 1
ATOM 4169 C CA . ARG B 2 308 ? 22.439 56.967 42.671 1.00 15.33 308 ARG A CA 1
ATOM 4170 C C . ARG B 2 308 ? 23.566 56.746 43.669 1.00 17.52 308 ARG A C 1
ATOM 4171 O O . ARG B 2 308 ? 24.094 55.641 43.787 1.00 18.14 308 ARG A O 1
ATOM 4179 N N . ALA B 2 309 ? 23.932 57.816 44.361 1.00 14.15 309 ALA A N 1
ATOM 4180 C CA . ALA B 2 309 ? 24.932 57.750 45.425 1.00 18.75 309 ALA A CA 1
ATOM 4181 C C . ALA B 2 309 ? 24.298 57.331 46.739 1.00 21.88 309 ALA A C 1
ATOM 4182 O O . ALA B 2 309 ? 23.128 57.600 46.975 1.00 19.13 309 ALA A O 1
ATOM 4184 N N . ASP B 2 310 ? 25.085 56.661 47.573 1.00 23.55 310 ASP A N 1
ATOM 4185 C CA . ASP B 2 310 ? 24.759 56.488 48.990 1.00 24.25 310 ASP A CA 1
ATOM 4186 C C . ASP B 2 310 ? 24.930 57.813 49.685 1.00 19.53 310 ASP A C 1
ATOM 4187 O O . ASP B 2 310 ? 25.746 58.634 49.267 1.00 20.62 310 ASP A O 1
ATOM 4192 N N . PHE B 2 311 ? 24.185 58.014 50.764 1.00 17.91 311 PHE A N 1
ATOM 4193 C CA . PHE B 2 311 ? 24.296 59.261 51.508 1.00 16.85 311 PHE A CA 1
ATOM 4194 C C . PHE B 2 311 ? 23.735 59.090 52.900 1.00 22.61 311 PHE A C 1
ATOM 4195 O O . PHE B 2 311 ? 22.804 58.318 53.120 1.00 19.58 311 PHE A O 1
ATOM 4203 N N . ASP B 2 312 ? 24.328 59.844 53.815 1.00 21.59 312 ASP A N 1
ATOM 4204 C CA . ASP B 2 312 ? 23.877 60.016 55.188 1.00 22.38 312 ASP A CA 1
ATOM 4205 C C . ASP B 2 312 ? 22.915 61.210 55.217 1.00 22.91 312 ASP A C 1
ATOM 4206 O O . ASP B 2 312 ? 23.307 62.325 54.906 1.00 23.54 312 ASP A O 1
ATOM 4211 N N . GLU B 2 313 ? 21.651 60.989 55.564 1.00 20.53 313 GLU A N 1
ATOM 4212 C CA . GLU B 2 313 ? 20.674 62.069 55.445 1.00 18.48 313 GLU A CA 1
ATOM 4213 C C . GLU B 2 313 ? 20.572 62.986 56.674 1.00 19.71 313 GLU A C 1
ATOM 4214 O O . GLU B 2 313 ? 19.713 63.873 56.717 1.00 21.11 313 GLU A O 1
ATOM 4220 N N . ARG B 2 314 ? 21.423 62.784 57.678 1.00 18.00 314 ARG A N 1
ATOM 4221 C CA . ARG B 2 314 ? 21.325 63.627 58.878 1.00 16.42 314 ARG A CA 1
ATOM 4222 C C . ARG B 2 314 ? 21.632 65.098 58.596 1.00 20.05 314 ARG A C 1
ATOM 4223 O O . ARG B 2 314 ? 20.945 65.992 59.110 1.00 17.87 314 ARG A O 1
ATOM 4231 N N . GLY B 2 315 ? 22.649 65.347 57.782 1.00 18.46 315 GLY A N 1
ATOM 4232 C CA . GLY B 2 315 ? 23.038 66.706 57.447 1.00 18.66 315 GLY A CA 1
ATOM 4233 C C . GLY B 2 315 ? 23.941 67.366 58.474 1.00 18.38 315 GLY A C 1
ATOM 4234 O O . GLY B 2 315 ? 24.215 66.798 59.548 1.00 20.91 315 GLY A O 1
ATOM 4235 N N . THR B 2 316 ? 24.408 68.573 58.136 1.00 17.27 316 THR A N 1
ATOM 4236 C CA . THR B 2 316 ? 25.333 69.309 58.980 1.00 19.12 316 THR A CA 1
ATOM 4237 C C . THR B 2 316 ? 24.896 70.749 59.132 1.00 19.33 316 THR A C 1
ATOM 4238 O O . THR B 2 316 ? 25.645 71.569 59.639 1.00 22.45 316 THR A O 1
ATOM 4242 N N . GLY B 2 317 ? 23.684 71.065 58.686 1.00 16.24 317 GLY A N 1
ATOM 4243 C CA . GLY B 2 317 ? 23.217 72.441 58.683 1.00 20.63 317 GLY A CA 1
ATOM 4244 C C . GLY B 2 317 ? 23.717 73.322 57.541 1.00 22.23 317 GLY A C 1
ATOM 4245 O O . GLY B 2 317 ? 23.671 74.562 57.615 1.00 21.35 317 GLY A O 1
ATOM 4246 N N . LYS B 2 318 ? 24.197 72.693 56.476 1.00 16.18 318 LYS A N 1
ATOM 4247 C CA . LYS B 2 318 ? 24.698 73.422 55.326 1.00 18.07 318 LYS A CA 1
ATOM 4248 C C . LYS B 2 318 ? 23.548 73.898 54.443 1.00 16.90 318 LYS A C 1
ATOM 4249 O O . LYS B 2 318 ? 22.618 73.144 54.177 1.00 17.40 318 LYS A O 1
ATOM 4255 N N . LEU B 2 319 ? 23.603 75.149 53.992 1.00 17.26 319 LEU A N 1
ATOM 4256 C CA . LEU B 2 319 ? 22.605 75.641 53.050 1.00 17.94 319 LEU A CA 1
ATOM 4257 C C . LEU B 2 319 ? 22.940 75.104 51.665 1.00 15.22 319 LEU A C 1
ATOM 4258 O O . LEU B 2 319 ? 24.052 75.316 51.161 1.00 19.26 319 LEU A O 1
ATOM 4263 N N . GLY B 2 320 ? 21.988 74.383 51.087 1.00 18.62 320 GLY A N 1
ATOM 4264 C CA . GLY B 2 320 ? 22.141 73.797 49.764 1.00 15.40 320 GLY A CA 1
ATOM 4265 C C . GLY B 2 320 ? 21.315 74.579 48.765 1.00 13.38 320 GLY A C 1
ATOM 4266 O O . GLY B 2 320 ? 20.216 75.006 49.075 1.00 13.98 320 GLY A O 1
ATOM 4267 N N . ILE B 2 321 ? 21.867 74.758 47.564 1.00 13.82 321 ILE A N 1
ATOM 4268 C CA . ILE B 2 321 ? 21.231 75.521 46.492 1.00 18.37 321 ILE A CA 1
ATOM 4269 C C . ILE B 2 321 ? 20.958 74.605 45.326 1.00 16.74 321 ILE A C 1
ATOM 4270 O O . ILE B 2 321 ? 21.877 73.913 44.857 1.00 17.42 321 ILE A O 1
ATOM 4275 N N . GLY B 2 322 ? 19.719 74.573 44.855 1.00 14.39 322 GLY A N 1
ATOM 4276 C CA . GLY B 2 322 ? 19.412 73.869 43.619 1.00 13.77 322 GLY A CA 1
ATOM 4277 C C . GLY B 2 322 ? 18.957 74.914 42.614 1.00 16.50 322 GLY A C 1
ATOM 4278 O O . GLY B 2 322 ? 17.883 75.504 42.789 1.00 19.44 322 GLY A O 1
ATOM 4279 N N . ALA B 2 323 ? 19.753 75.150 41.564 1.00 15.95 323 ALA A N 1
ATOM 4280 C CA . ALA B 2 323 ? 19.384 76.143 40.543 1.00 15.31 323 ALA A CA 1
ATOM 4281 C C . ALA B 2 323 ? 19.105 75.448 39.212 1.00 15.50 323 ALA A C 1
ATOM 4282 O O . ALA B 2 323 ? 20.006 74.889 38.580 1.00 16.20 323 ALA A O 1
ATOM 4284 N N . ILE B 2 324 ? 17.842 75.465 38.796 1.00 11.05 324 ILE A N 1
ATOM 4285 C CA . ILE B 2 324 ? 17.435 74.747 37.605 1.00 13.63 324 ILE A CA 1
ATOM 4286 C C . ILE B 2 324 ? 16.794 75.707 36.626 1.00 14.51 324 ILE A C 1
ATOM 4287 O O . ILE B 2 324 ? 16.003 76.565 37.017 1.00 17.89 324 ILE A O 1
ATOM 4292 N N . GLU B 2 325 ? 17.132 75.544 35.350 1.00 12.35 325 GLU A N 1
ATOM 4293 C CA . GLU B 2 325 ? 16.463 76.314 34.318 1.00 12.08 325 GLU A CA 1
ATOM 4294 C C . GLU B 2 325 ? 15.176 75.607 33.941 1.00 13.33 325 GLU A C 1
ATOM 4295 O O . GLU B 2 325 ? 15.168 74.692 33.119 1.00 17.03 325 GLU A O 1
ATOM 4301 N N . ALA B 2 326 ? 14.093 76.007 34.599 1.00 13.57 326 ALA A N 1
ATOM 4302 C CA . ALA B 2 326 ? 12.752 75.542 34.237 1.00 13.95 326 ALA A CA 1
ATOM 4303 C C . ALA B 2 326 ? 12.366 76.091 32.878 1.00 12.20 326 ALA A C 1
ATOM 4304 O O . ALA B 2 326 ? 12.956 77.066 32.400 1.00 14.49 326 ALA A O 1
ATOM 4306 N N . PRO B 2 327 ? 11.367 75.480 32.240 1.00 14.36 327 PRO A N 1
ATOM 4307 C CA . PRO B 2 327 ? 10.962 76.062 30.956 1.00 13.94 327 PRO A CA 1
ATOM 4308 C C . PRO B 2 327 ? 10.619 77.564 31.038 1.00 15.88 327 PRO A C 1
ATOM 4309 O O . PRO B 2 327 ? 10.880 78.294 30.076 1.00 14.23 327 PRO A O 1
ATOM 4313 N N . ARG B 2 328 ? 10.080 78.030 32.165 1.00 14.73 328 ARG A N 1
ATOM 4314 C CA . ARG B 2 328 ? 9.719 79.444 32.294 1.00 14.00 328 ARG A CA 1
ATOM 4315 C C . ARG B 2 328 ? 10.840 80.321 32.873 1.00 14.43 328 ARG A C 1
ATOM 4316 O O . ARG B 2 328 ? 10.690 81.539 32.955 1.00 13.98 328 ARG A O 1
ATOM 4324 N N . GLY B 2 329 ? 11.960 79.715 33.261 1.00 13.36 329 GLY A N 1
ATOM 4325 C CA . GLY B 2 329 ? 13.080 80.476 33.777 1.00 16.12 329 GLY A CA 1
ATOM 4326 C C . GLY B 2 329 ? 13.743 79.876 35.003 1.00 16.57 329 GLY A C 1
ATOM 4327 O O . GLY B 2 329 ? 13.415 78.764 35.464 1.00 16.23 329 GLY A O 1
ATOM 4328 N N . LEU B 2 330 ? 14.685 80.624 35.547 1.00 14.37 330 LEU A N 1
ATOM 4329 C CA . LEU B 2 330 ? 15.450 80.144 36.694 1.00 15.15 330 LEU A CA 1
ATOM 4330 C C . LEU B 2 330 ? 14.567 79.813 37.896 1.00 16.80 330 LEU A C 1
ATOM 4331 O O . LEU B 2 330 ? 13.776 80.638 38.361 1.00 19.54 330 LEU A O 1
ATOM 4336 N N . ASP B 2 331 ? 14.713 78.576 38.368 1.00 14.58 331 ASP A N 1
ATOM 4337 C CA . ASP B 2 331 ? 13.948 78.006 39.470 1.00 14.80 331 ASP A CA 1
ATOM 4338 C C . ASP B 2 331 ? 14.954 77.647 40.556 1.00 14.46 331 ASP A C 1
ATOM 4339 O O . ASP B 2 331 ? 15.708 76.692 40.383 1.00 15.62 331 ASP A O 1
ATOM 4344 N N . VAL B 2 332 ? 15.036 78.446 41.621 1.00 13.66 332 VAL A N 1
ATOM 4345 C CA . VAL B 2 332 ? 16.016 78.181 42.685 1.00 14.17 332 VAL A CA 1
ATOM 4346 C C . VAL B 2 332 ? 15.303 77.646 43.903 1.00 18.37 332 VAL A C 1
ATOM 4347 O O . VAL B 2 332 ? 14.371 78.258 44.372 1.00 14.94 332 VAL A O 1
ATOM 4351 N N . HIS B 2 333 ? 15.742 76.499 44.414 1.00 13.48 333 HIS A N 1
ATOM 4352 C CA . HIS B 2 333 ? 15.256 76.024 45.702 1.00 14.77 333 HIS A CA 1
ATOM 4353 C C . HIS B 2 333 ? 16.432 76.062 46.623 1.00 13.92 333 HIS A C 1
ATOM 4354 O O . HIS B 2 333 ? 17.548 75.734 46.203 1.00 16.77 333 HIS A O 1
ATOM 4361 N N . MET B 2 334 ? 16.208 76.446 47.872 1.00 14.29 334 MET A N 1
ATOM 4362 C CA . MET B 2 334 ? 17.285 76.450 48.870 1.00 11.43 334 MET A CA 1
ATOM 4363 C C . MET B 2 334 ? 16.828 75.581 50.025 1.00 19.92 334 MET A C 1
ATOM 4364 O O . MET B 2 334 ? 15.676 75.655 50.442 1.00 16.43 334 MET A O 1
ATOM 4369 N N . ALA B 2 335 ? 17.696 74.701 50.495 1.00 17.84 335 ALA A N 1
ATOM 4370 C CA . ALA B 2 335 ? 17.291 73.760 51.524 1.00 16.96 335 ALA A CA 1
ATOM 4371 C C . ALA B 2 335 ? 18.414 73.556 52.509 1.00 17.15 335 ALA A C 1
ATOM 4372 O O . ALA B 2 335 ? 19.584 73.442 52.122 1.00 16.88 335 ALA A O 1
ATOM 4374 N N . LYS B 2 336 ? 18.066 73.512 53.784 1.00 14.66 336 LYS A N 1
ATOM 4375 C CA . LYS B 2 336 ? 19.080 73.248 54.807 1.00 13.60 336 LYS A CA 1
ATOM 4376 C C . LYS B 2 336 ? 18.674 71.986 55.540 1.00 17.49 336 LYS A C 1
ATOM 4377 O O . LYS B 2 336 ? 17.620 71.963 56.169 1.00 17.80 336 LYS A O 1
ATOM 4383 N N . VAL B 2 337 ? 19.496 70.935 55.476 1.00 16.60 337 VAL A N 1
ATOM 4384 C CA . VAL B 2 337 ? 19.176 69.711 56.218 1.00 15.22 337 VAL A CA 1
ATOM 4385 C C . VAL B 2 337 ? 20.008 69.634 57.500 1.00 18.09 337 VAL A C 1
ATOM 4386 O O . VAL B 2 337 ? 21.225 69.830 57.448 1.00 18.02 337 VAL A O 1
ATOM 4390 N N . GLU B 2 338 ? 19.368 69.365 58.642 1.00 15.95 338 GLU A N 1
ATOM 4391 C CA . GLU B 2 338 ? 20.124 69.103 59.881 1.00 17.36 338 GLU A CA 1
ATOM 4392 C C . GLU B 2 338 ? 19.251 68.240 60.779 1.00 18.71 338 GLU A C 1
ATOM 4393 O O . GLU B 2 338 ? 18.031 68.395 60.768 1.00 17.64 338 GLU A O 1
ATOM 4399 N N . ASN B 2 339 ? 19.871 67.347 61.543 1.00 15.53 339 ASN A N 1
ATOM 4400 C CA . ASN B 2 339 ? 19.137 66.443 62.433 1.00 17.68 339 ASN A CA 1
ATOM 4401 C C . ASN B 2 339 ? 18.121 65.635 61.624 1.00 19.74 339 ASN A C 1
ATOM 4402 O O . ASN B 2 339 ? 17.036 65.310 62.112 1.00 21.57 339 ASN A O 1
ATOM 4407 N N . GLY B 2 340 ? 18.494 65.337 60.379 1.00 17.40 340 GLY A N 1
ATOM 4408 C CA . GLY B 2 340 ? 17.708 64.523 59.474 1.00 18.07 340 GLY A CA 1
ATOM 4409 C C . GLY B 2 340 ? 16.386 65.158 59.081 1.00 15.86 340 GLY A C 1
ATOM 4410 O O . GLY B 2 340 ? 15.465 64.445 58.674 1.00 18.55 340 GLY A O 1
ATOM 4411 N N . LYS B 2 341 ? 16.266 66.479 59.233 1.00 19.22 341 LYS A N 1
ATOM 4412 C CA . LYS B 2 341 ? 15.040 67.177 58.837 1.00 16.54 341 LYS A CA 1
ATOM 4413 C C . LYS B 2 341 ? 15.348 68.424 58.003 1.00 20.11 341 LYS A C 1
ATOM 4414 O O . LYS B 2 341 ? 16.458 68.941 58.039 1.00 15.20 341 LYS A O 1
ATOM 4420 N N . ILE B 2 342 ? 14.357 68.882 57.246 1.00 14.47 342 ILE A N 1
ATOM 4421 C CA . ILE B 2 342 ? 14.448 70.146 56.532 1.00 14.52 342 ILE A CA 1
ATOM 4422 C C . ILE B 2 342 ? 14.268 71.275 57.553 1.00 15.61 342 ILE A C 1
ATOM 4423 O O . ILE B 2 342 ? 13.177 71.453 58.097 1.00 17.61 342 ILE A O 1
ATOM 4428 N N . GLN B 2 343 ? 15.348 72.005 57.833 1.00 16.41 343 GLN A N 1
ATOM 4429 C CA . GLN B 2 343 ? 15.328 73.099 58.814 1.00 16.88 343 GLN A CA 1
ATOM 4430 C C . GLN B 2 343 ? 14.909 74.435 58.187 1.00 17.66 343 GLN A C 1
ATOM 4431 O O . GLN B 2 343 ? 14.399 75.320 58.876 1.00 17.90 343 GLN A O 1
ATOM 4437 N N . PHE B 2 344 ? 15.135 74.555 56.880 1.00 17.13 344 PHE A N 1
ATOM 4438 C CA . PHE B 2 344 ? 14.853 75.762 56.112 1.00 13.99 344 PHE A CA 1
ATOM 4439 C C . PHE B 2 344 ? 14.595 75.351 54.677 1.00 12.21 344 PHE A C 1
ATOM 4440 O O . PHE B 2 344 ? 15.279 74.481 54.161 1.00 14.56 344 PHE A O 1
ATOM 4448 N N . TYR B 2 345 ? 13.591 75.969 54.054 1.00 14.00 345 TYR A N 1
ATOM 4449 C CA . TYR B 2 345 ? 13.308 75.751 52.640 1.00 15.93 345 TYR A CA 1
ATOM 4450 C C . TYR B 2 345 ? 12.729 77.012 52.031 1.00 12.83 345 TYR A C 1
ATOM 4451 O O . TYR B 2 345 ? 11.824 77.607 52.592 1.00 17.67 345 TYR A O 1
ATOM 4460 N N . SER B 2 346 ? 13.254 77.398 50.871 1.00 13.41 346 SER A N 1
ATOM 4461 C CA . SER B 2 346 ? 12.712 78.512 50.111 1.00 11.65 346 SER A CA 1
ATOM 4462 C C . SER B 2 346 ? 12.809 78.213 48.617 1.00 16.71 346 SER A C 1
ATOM 4463 O O . SER B 2 346 ? 13.846 77.715 48.119 1.00 17.73 346 SER A O 1
ATOM 4466 N N . ALA B 2 347 ? 11.731 78.531 47.910 1.00 13.23 347 ALA A N 1
ATOM 4467 C CA . ALA B 2 347 ? 11.689 78.413 46.460 1.00 13.45 347 ALA A CA 1
ATOM 4468 C C . ALA B 2 347 ? 11.425 79.776 45.829 1.00 13.72 347 ALA A C 1
ATOM 4469 O O . ALA B 2 347 ? 10.491 80.506 46.227 1.00 14.74 347 ALA A O 1
ATOM 4471 N N . LEU B 2 348 ? 12.296 80.126 44.890 1.00 13.30 348 LEU A N 1
ATOM 4472 C CA . LEU B 2 348 ? 12.216 81.331 44.060 1.00 15.54 348 LEU A CA 1
ATOM 4473 C C . LEU B 2 348 ? 11.991 80.862 42.628 1.00 13.18 348 LEU A C 1
ATOM 4474 O O . LEU B 2 348 ? 12.947 80.504 41.918 1.00 15.30 348 LEU A O 1
ATOM 4479 N N . VAL B 2 349 ? 10.730 80.834 42.220 1.00 12.41 349 VAL A N 1
ATOM 4480 C CA . VAL B 2 349 ? 10.277 80.122 41.018 1.00 13.95 349 VAL A CA 1
ATOM 4481 C C . VAL B 2 349 ? 10.171 81.119 39.848 1.00 14.56 349 VAL A C 1
ATOM 4482 O O . VAL B 2 349 ? 9.994 82.310 40.091 1.00 16.43 349 VAL A O 1
ATOM 4486 N N . PRO B 2 350 ? 10.360 80.661 38.595 1.00 16.87 350 PRO A N 1
ATOM 4487 C CA . PRO B 2 350 ? 10.488 81.648 37.517 1.00 11.32 350 PRO A CA 1
ATOM 4488 C C . PRO B 2 350 ? 9.370 82.688 37.467 1.00 13.71 350 PRO A C 1
ATOM 4489 O O . PRO B 2 350 ? 9.657 83.881 37.324 1.00 13.21 350 PRO A O 1
ATOM 4493 N N . THR B 2 351 ? 8.112 82.277 37.553 1.00 14.89 351 THR A N 1
ATOM 4494 C CA . THR B 2 351 ? 7.058 83.282 37.394 1.00 14.30 351 THR A CA 1
ATOM 4495 C C . THR B 2 351 ? 7.073 84.206 38.614 1.00 13.98 351 THR A C 1
ATOM 4496 O O . THR B 2 351 ? 6.680 85.369 38.514 1.00 13.87 351 THR A O 1
ATOM 4500 N N . THR B 2 352 ? 7.553 83.711 39.763 1.00 13.93 352 THR A N 1
ATOM 4501 C CA . THR B 2 352 ? 7.739 84.597 40.917 1.00 14.33 352 THR A CA 1
ATOM 4502 C C . THR B 2 352 ? 8.656 85.756 40.516 1.00 13.36 352 THR A C 1
ATOM 4503 O O . THR B 2 352 ? 8.385 86.924 40.829 1.00 15.23 352 THR A O 1
ATOM 4507 N N . TRP B 2 353 ? 9.771 85.437 39.846 1.00 11.87 353 TRP A N 1
ATOM 4508 C CA . TRP B 2 353 ? 10.679 86.502 39.386 1.00 14.28 353 TRP A CA 1
ATOM 4509 C C . TRP B 2 353 ? 10.003 87.432 38.378 1.00 14.53 353 TRP A C 1
ATOM 4510 O O . TRP B 2 353 ? 10.169 88.654 38.413 1.00 13.96 353 TRP A O 1
ATOM 4521 N N . ASN B 2 354 ? 9.266 86.837 37.449 1.00 12.22 354 ASN A N 1
ATOM 4522 C CA . ASN B 2 354 ? 8.740 87.624 36.344 1.00 13.71 354 ASN A CA 1
ATOM 4523 C C . ASN B 2 354 ? 7.604 88.561 36.730 1.00 15.29 354 ASN A C 1
ATOM 4524 O O . ASN B 2 354 ? 7.463 89.623 36.146 1.00 14.83 354 ASN A O 1
ATOM 4529 N N . ILE B 2 355 ? 6.789 88.173 37.705 1.00 14.50 355 ILE A N 1
ATOM 4530 C CA . ILE B 2 355 ? 5.596 88.966 38.010 1.00 15.02 355 ILE A CA 1
ATOM 4531 C C . ILE B 2 355 ? 5.838 90.479 38.219 1.00 15.40 355 ILE A C 1
ATOM 4532 O O . ILE B 2 355 ? 5.108 91.287 37.653 1.00 14.92 355 ILE A O 1
ATOM 4537 N N . PRO B 2 356 ? 6.869 90.884 38.989 1.00 13.11 356 PRO A N 1
ATOM 4538 C CA . PRO B 2 356 ? 7.053 92.343 39.137 1.00 14.83 356 PRO A CA 1
ATOM 4539 C C . PRO B 2 356 ? 7.412 93.083 37.834 1.00 14.59 356 PRO A C 1
ATOM 4540 O O . PRO B 2 356 ? 7.152 94.281 37.725 1.00 16.48 356 PRO A O 1
ATOM 4544 N N . THR B 2 357 ? 7.959 92.351 36.873 1.00 14.45 357 THR A N 1
ATOM 4545 C CA . THR B 2 357 ? 8.388 92.901 35.584 1.00 14.02 357 THR A CA 1
ATOM 4546 C C . THR B 2 357 ? 7.208 92.989 34.620 1.00 16.55 357 THR A C 1
ATOM 4547 O O . THR B 2 357 ? 7.123 93.896 33.789 1.00 17.61 357 THR A O 1
ATOM 4551 N N . MET B 2 358 ? 6.275 92.051 34.751 1.00 13.37 358 MET A N 1
ATOM 4552 C CA . MET B 2 358 ? 5.198 91.911 33.763 1.00 14.79 358 MET A CA 1
ATOM 4553 C C . MET B 2 358 ? 4.193 93.062 33.692 1.00 16.14 358 MET A C 1
ATOM 4554 O O . MET B 2 358 ? 3.801 93.458 32.591 1.00 16.99 358 MET A O 1
ATOM 4559 N N . GLY B 2 359 ? 3.784 93.589 34.846 1.00 16.37 359 GLY A N 1
ATOM 4560 C CA . GLY B 2 359 ? 2.816 94.688 34.912 1.00 16.40 359 GLY A CA 1
ATOM 4561 C C . GLY B 2 359 ? 3.349 95.916 34.199 1.00 16.00 359 GLY A C 1
ATOM 4562 O O . GLY B 2 359 ? 2.732 96.403 33.260 1.00 17.91 359 GLY A O 1
ATOM 4563 N N . PRO B 2 360 ? 4.516 96.407 34.629 1.00 16.41 360 PRO A N 1
ATOM 4564 C CA . PRO B 2 360 ? 5.113 97.584 33.984 1.00 14.82 360 PRO A CA 1
ATOM 4565 C C . PRO B 2 360 ? 5.399 97.400 32.478 1.00 15.81 360 PRO A C 1
ATOM 4566 O O . PRO B 2 360 ? 5.416 98.394 31.729 1.00 16.30 360 PRO A O 1
ATOM 4570 N N . ALA B 2 361 ? 5.601 96.163 32.035 1.00 17.87 361 ALA A N 1
ATOM 4571 C CA . ALA B 2 361 ? 5.891 95.917 30.627 1.00 18.83 361 ALA A CA 1
ATOM 4572 C C . ALA B 2 361 ? 4.662 96.124 29.736 1.00 18.33 361 ALA A C 1
ATOM 4573 O O . ALA B 2 361 ? 4.808 96.146 28.511 1.00 20.15 361 ALA A O 1
ATOM 4575 N N . THR B 2 362 ? 3.469 96.275 30.328 1.00 16.79 362 THR A N 1
ATOM 4576 C CA . THR B 2 362 ? 2.271 96.647 29.541 1.00 16.47 362 THR A CA 1
ATOM 4577 C C . THR B 2 362 ? 2.194 98.154 29.260 1.00 18.70 362 THR A C 1
ATOM 4578 O O . THR B 2 362 ? 1.392 98.593 28.436 1.00 19.71 362 THR A O 1
ATOM 4582 N N . GLU B 2 363 ? 3.020 98.956 29.933 1.00 19.31 363 GLU A N 1
ATOM 4583 C CA . GLU B 2 363 ? 2.870 100.410 29.822 1.00 20.68 363 GLU A CA 1
ATOM 4584 C C . GLU B 2 363 ? 3.317 100.937 28.461 1.00 22.41 363 GLU A C 1
ATOM 4585 O O . GLU B 2 363 ? 4.265 100.417 27.855 1.00 20.27 363 GLU A O 1
ATOM 4591 N N . GLY B 2 364 ? 2.615 101.951 27.976 1.00 17.05 364 GLY A N 1
ATOM 4592 C CA . GLY B 2 364 ? 2.996 102.618 26.741 1.00 21.54 364 GLY A CA 1
ATOM 4593 C C . GLY B 2 364 ? 2.235 102.142 25.511 1.00 21.62 364 GLY A C 1
ATOM 4594 O O . GLY B 2 364 ? 2.425 102.695 24.445 1.00 20.48 364 GLY A O 1
ATOM 4595 N N . PHE B 2 365 ? 1.398 101.107 25.658 1.00 19.22 365 PHE A N 1
ATOM 4596 C CA . PHE B 2 365 ? 0.588 100.606 24.538 1.00 20.70 365 PHE A CA 1
ATOM 4597 C C . PHE B 2 365 ? -0.878 100.456 24.972 1.00 21.51 365 PHE A C 1
ATOM 4598 O O . PHE B 2 365 ? -1.177 100.442 26.165 1.00 22.09 365 PHE A O 1
ATOM 4606 N N . HIS B 2 366 ? -1.793 100.391 24.009 1.00 21.27 366 HIS A N 1
ATOM 4607 C CA . HIS B 2 366 ? -3.210 100.213 24.320 1.00 21.48 366 HIS A CA 1
ATOM 4608 C C . HIS B 2 366 ? -3.433 98.998 25.231 1.00 22.48 366 HIS A C 1
ATOM 4609 O O . HIS B 2 366 ? -2.734 97.977 25.105 1.00 22.08 366 HIS A O 1
ATOM 4616 N N . HIS B 2 367 ? -4.402 99.107 26.150 1.00 22.26 367 HIS A N 1
ATOM 4617 C CA . HIS B 2 367 ? -4.626 98.054 27.151 1.00 21.52 367 HIS A CA 1
ATOM 4618 C C . HIS B 2 367 ? -5.058 96.748 26.503 1.00 20.67 367 HIS A C 1
ATOM 4619 O O . HIS B 2 367 ? -4.932 95.703 27.108 1.00 21.32 367 HIS A O 1
ATOM 4626 N N . GLU B 2 368 ? -5.565 96.801 25.273 1.00 19.83 368 GLU A N 1
ATOM 4627 C CA . GLU B 2 368 ? -5.901 95.554 24.582 1.00 20.88 368 GLU A CA 1
ATOM 4628 C C . GLU B 2 368 ? -4.668 94.697 24.280 1.00 22.87 368 GLU A C 1
ATOM 4629 O O . GLU B 2 368 ? -4.789 93.483 24.104 1.00 23.15 368 GLU A O 1
ATOM 4635 N N . TYR B 2 369 ? -3.486 95.312 24.275 1.00 17.49 369 TYR A N 1
ATOM 4636 C CA . TYR B 2 369 ? -2.234 94.565 24.123 1.00 18.36 369 TYR A CA 1
ATOM 4637 C C . TYR B 2 369 ? -1.710 94.005 25.438 1.00 18.64 369 TYR A C 1
ATOM 4638 O O . TYR B 2 369 ? -0.863 93.102 25.431 1.00 20.30 369 TYR A O 1
ATOM 4647 N N . GLY B 2 370 ? -2.184 94.563 26.551 1.00 18.37 370 GLY A N 1
ATOM 4648 C CA . GLY B 2 370 ? -1.781 94.123 27.881 1.00 17.33 370 GLY A CA 1
ATOM 4649 C C . GLY B 2 370 ? -1.814 92.614 28.094 1.00 16.30 370 GLY A C 1
ATOM 4650 O O . GLY B 2 370 ? -0.834 92.040 28.561 1.00 20.10 370 GLY A O 1
ATOM 4651 N N . PRO B 2 371 ? -2.951 91.958 27.779 1.00 17.18 371 PRO A N 1
ATOM 4652 C CA . PRO B 2 371 ? -2.989 90.497 27.960 1.00 18.69 371 PRO A CA 1
ATOM 4653 C C . PRO B 2 371 ? -1.933 89.763 27.107 1.00 18.19 371 PRO A C 1
ATOM 4654 O O . PRO B 2 371 ? -1.461 88.700 27.482 1.00 17.09 371 PRO A O 1
ATOM 4658 N N . HIS B 2 372 ? -1.549 90.343 25.980 1.00 19.14 372 HIS A N 1
ATOM 4659 C CA . HIS B 2 372 ? -0.545 89.689 25.133 1.00 17.05 372 HIS A CA 1
ATOM 4660 C C . HIS B 2 372 ? 0.837 89.841 25.717 1.00 18.31 372 HIS A C 1
ATOM 4661 O O . HIS B 2 372 ? 1.690 88.965 25.575 1.00 18.36 372 HIS A O 1
ATOM 4668 N N . VAL B 2 373 ? 1.066 90.958 26.388 1.00 17.70 373 VAL A N 1
ATOM 4669 C CA . VAL B 2 373 ? 2.308 91.144 27.117 1.00 18.17 373 VAL A CA 1
ATOM 4670 C C . VAL B 2 373 ? 2.442 90.069 28.199 1.00 17.23 373 VAL A C 1
ATOM 4671 O O . VAL B 2 373 ? 3.503 89.470 28.360 1.00 16.24 373 VAL A O 1
ATOM 4675 N N . ILE B 2 374 ? 1.350 89.818 28.916 1.00 15.60 374 ILE A N 1
ATOM 4676 C CA . ILE B 2 374 ? 1.332 88.807 29.966 1.00 15.31 374 ILE A CA 1
ATOM 4677 C C . ILE B 2 374 ? 1.646 87.401 29.439 1.00 16.63 374 ILE A C 1
ATOM 4678 O O . ILE B 2 374 ? 2.491 86.706 29.984 1.00 13.96 374 ILE A O 1
ATOM 4683 N N . ARG B 2 375 ? 0.972 86.978 28.376 1.00 16.25 375 ARG A N 1
ATOM 4684 C CA . ARG B 2 375 ? 1.154 85.608 27.914 1.00 19.93 375 ARG A CA 1
ATOM 4685 C C . ARG B 2 375 ? 2.543 85.347 27.354 1.00 14.37 375 ARG A C 1
ATOM 4686 O O . ARG B 2 375 ? 2.980 84.193 27.292 1.00 15.57 375 ARG A O 1
ATOM 4694 N N . ALA B 2 376 ? 3.223 86.394 26.910 1.00 13.72 376 ALA A N 1
ATOM 4695 C CA . ALA B 2 376 ? 4.604 86.247 26.398 1.00 14.64 376 ALA A CA 1
ATOM 4696 C C . ALA B 2 376 ? 5.563 85.643 27.431 1.00 17.99 376 ALA A C 1
ATOM 4697 O O . ALA B 2 376 ? 6.561 85.005 27.079 1.00 15.46 376 ALA A O 1
ATOM 4699 N N . TYR B 2 377 ? 5.268 85.867 28.706 1.00 15.55 377 TYR A N 1
ATOM 4700 C CA . TYR B 2 377 ? 6.052 85.311 29.809 1.00 15.52 377 TYR A CA 1
ATOM 4701 C C . TYR B 2 377 ? 5.699 83.855 30.128 1.00 15.24 377 TYR A C 1
ATOM 4702 O O . TYR B 2 377 ? 6.366 83.236 30.955 1.00 14.17 377 TYR A O 1
ATOM 4711 N N . ASP B 2 378 ? 4.682 83.308 29.466 1.00 15.62 378 ASP A N 1
ATOM 4712 C CA . ASP B 2 378 ? 4.226 81.941 29.778 1.00 14.77 378 ASP A CA 1
ATOM 4713 C C . ASP B 2 378 ? 4.033 81.772 31.300 1.00 16.42 378 ASP A C 1
ATOM 4714 O O . ASP B 2 378 ? 4.597 80.864 31.917 1.00 15.20 378 ASP A O 1
ATOM 4719 N N . PRO B 2 379 ? 3.248 82.667 31.921 1.00 13.87 379 PRO A N 1
ATOM 4720 C CA . PRO B 2 379 ? 3.243 82.670 33.388 1.00 13.44 379 PRO A CA 1
ATOM 4721 C C . PRO B 2 379 ? 2.549 81.452 33.986 1.00 15.07 379 PRO A C 1
ATOM 4722 O O . PRO B 2 379 ? 1.592 80.878 33.419 1.00 14.47 379 PRO A O 1
ATOM 4726 N N . CYS B 2 380 ? 3.048 81.074 35.154 1.00 15.24 380 CYS A N 1
ATOM 4727 C CA . CYS B 2 380 ? 2.525 79.946 35.893 1.00 16.82 380 CYS A CA 1
ATOM 4728 C C . CYS B 2 380 ? 2.307 80.392 37.333 1.00 15.77 380 CYS A C 1
ATOM 4729 O O . CYS B 2 380 ? 3.278 80.648 38.051 1.00 16.62 380 CYS A O 1
ATOM 4732 N N . LEU B 2 381 ? 1.036 80.517 37.736 1.00 14.91 381 LEU A N 1
ATOM 4733 C CA . LEU B 2 381 ? 0.738 81.207 38.993 1.00 12.50 381 LEU A CA 1
ATOM 4734 C C . LEU B 2 381 ? 0.743 80.223 40.162 1.00 17.65 381 LEU A C 1
ATOM 4735 O O . LEU B 2 381 ? 1.074 80.615 41.275 1.00 16.30 381 LEU A O 1
ATOM 4740 N N . SER B 2 382 ? 0.450 78.946 39.918 1.00 15.44 382 SER A N 1
ATOM 4741 C CA . SER B 2 382 ? 0.652 77.963 40.989 1.00 17.73 382 SER A CA 1
ATOM 4742 C C . SER B 2 382 ? 2.150 77.882 41.293 1.00 18.82 382 SER A C 1
ATOM 4743 O O . SER B 2 382 ? 2.554 77.869 42.447 1.00 14.34 382 SER A O 1
ATOM 4746 N N . CYS B 2 383 ? 2.967 77.885 40.246 1.00 15.86 383 CYS A N 1
ATOM 4747 C CA . CYS B 2 383 ? 4.422 78.058 40.408 1.00 12.72 383 CYS A CA 1
ATOM 4748 C C . CYS B 2 383 ? 4.844 79.303 41.163 1.00 16.52 383 CYS A C 1
ATOM 4749 O O . CYS B 2 383 ? 5.653 79.231 42.093 1.00 14.84 383 CYS A O 1
ATOM 4752 N N . ALA B 2 384 ? 4.347 80.456 40.727 1.00 15.21 384 ALA A N 1
ATOM 4753 C CA . ALA B 2 384 ? 4.724 81.724 41.349 1.00 12.60 384 ALA A CA 1
ATOM 4754 C C . ALA B 2 384 ? 4.453 81.766 42.858 1.00 11.97 384 ALA A C 1
ATOM 4755 O O . ALA B 2 384 ? 5.186 82.423 43.611 1.00 13.69 384 ALA A O 1
ATOM 4757 N N . THR B 2 385 ? 3.410 81.062 43.276 1.00 15.15 385 THR A N 1
ATOM 4758 C CA . THR B 2 385 ? 2.860 81.243 44.611 1.00 15.24 385 THR A CA 1
ATOM 4759 C C . THR B 2 385 ? 3.287 80.133 45.567 1.00 14.15 385 THR A C 1
ATOM 4760 O O . THR B 2 385 ? 3.662 80.400 46.703 1.00 15.16 385 THR A O 1
ATOM 4764 N N . HIS B 2 386 ? 3.248 78.889 45.073 1.00 14.89 386 HIS A N 1
ATOM 4765 C CA . HIS B 2 386 ? 3.653 77.686 45.807 1.00 15.49 386 HIS A CA 1
ATOM 4766 C C . HIS B 2 386 ? 3.224 77.706 47.282 1.00 17.14 386 HIS A C 1
ATOM 4767 O O . HIS B 2 386 ? 3.984 77.432 48.213 1.00 14.59 386 HIS A O 1
ATOM 4774 N N . VAL C 3 2 ? -19.054 26.769 35.567 1.00 34.79 2 VAL B N 1
ATOM 4775 C CA . VAL C 3 2 ? -18.218 27.086 36.722 1.00 32.14 2 VAL B CA 1
ATOM 4776 C C . VAL C 3 2 ? -16.780 27.342 36.308 1.00 28.85 2 VAL B C 1
ATOM 4777 O O . VAL C 3 2 ? -15.925 27.531 37.147 1.00 31.58 2 VAL B O 1
ATOM 4781 N N . LEU C 3 3 ? -16.528 27.332 35.005 1.00 29.30 3 LEU B N 1
ATOM 4782 C CA . LEU C 3 3 ? -15.180 27.470 34.481 1.00 25.74 3 LEU B CA 1
ATOM 4783 C C . LEU C 3 3 ? -14.976 28.814 33.802 1.00 30.11 3 LEU B C 1
ATOM 4784 O O . LEU C 3 3 ? -13.919 29.068 33.250 1.00 26.56 3 LEU B O 1
ATOM 4789 N N . GLY C 3 4 ? -15.984 29.678 33.852 1.00 27.06 4 GLY B N 1
ATOM 4790 C CA . GLY C 3 4 ? -15.891 30.958 33.189 1.00 27.36 4 GLY B CA 1
ATOM 4791 C C . GLY C 3 4 ? -16.070 30.803 31.689 1.00 28.01 4 GLY B C 1
ATOM 4792 O O . GLY C 3 4 ? -16.402 29.726 31.196 1.00 30.02 4 GLY B O 1
ATOM 4793 N N . THR C 3 5 ? -15.854 31.896 30.969 1.00 22.53 5 THR B N 1
ATOM 4794 C CA . THR C 3 5 ? -16.036 31.928 29.532 1.00 27.13 5 THR B CA 1
ATOM 4795 C C . THR C 3 5 ? -14.758 31.426 28.884 1.00 27.51 5 THR B C 1
ATOM 4796 O O . THR C 3 5 ? -13.664 31.861 29.268 1.00 22.47 5 THR B O 1
ATOM 4800 N N . TYR C 3 6 ? -14.876 30.489 27.939 1.00 29.26 6 TYR B N 1
ATOM 4801 C CA . TYR C 3 6 ? -13.680 30.008 27.235 1.00 31.47 6 TYR B CA 1
ATOM 4802 C C . TYR C 3 6 ? -13.946 29.602 25.789 1.00 26.82 6 TYR B C 1
ATOM 4803 O O . TYR C 3 6 ? -15.088 29.409 25.387 1.00 27.70 6 TYR B O 1
ATOM 4812 N N . LYS C 3 7 ? -12.874 29.450 25.024 1.00 32.47 7 LYS B N 1
ATOM 4813 C CA . LYS C 3 7 ? -12.987 29.081 23.614 1.00 33.87 7 LYS B CA 1
ATOM 4814 C C . LYS C 3 7 ? -12.671 27.614 23.418 1.00 32.60 7 LYS B C 1
ATOM 4815 O O . LYS C 3 7 ? -13.366 26.900 22.690 1.00 30.10 7 LYS B O 1
ATOM 4821 N N . GLU C 3 8 ? -11.617 27.152 24.079 1.00 28.83 8 GLU B N 1
ATOM 4822 C CA . GLU C 3 8 ? -11.232 25.748 23.976 1.00 28.28 8 GLU B CA 1
ATOM 4823 C C . GLU C 3 8 ? -10.497 25.291 25.228 1.00 28.55 8 GLU B C 1
ATOM 4824 O O . GLU C 3 8 ? -9.825 26.086 25.868 1.00 24.90 8 GLU B O 1
ATOM 4830 N N . ILE C 3 9 ? -10.654 24.014 25.578 1.00 29.45 9 ILE B N 1
ATOM 4831 C CA . ILE C 3 9 ? -9.898 23.397 26.663 1.00 23.26 9 ILE B CA 1
ATOM 4832 C C . ILE C 3 9 ? -9.168 22.165 26.134 1.00 24.58 9 ILE B C 1
ATOM 4833 O O . ILE C 3 9 ? -9.792 21.288 25.528 1.00 26.67 9 ILE B O 1
ATOM 4838 N N . VAL C 3 10 ? -7.854 22.110 26.365 1.00 26.27 10 VAL B N 1
ATOM 4839 C CA . VAL C 3 10 ? -7.025 20.997 25.926 1.00 25.83 10 VAL B CA 1
ATOM 4840 C C . VAL C 3 10 ? -6.086 20.566 27.051 1.00 25.33 10 VAL B C 1
ATOM 4841 O O . VAL C 3 10 ? -5.893 21.298 28.034 1.00 23.24 10 VAL B O 1
ATOM 4845 N N . SER C 3 11 ? -5.497 19.386 26.889 1.00 24.78 11 SER B N 1
ATOM 4846 C CA . SER C 3 11 ? -4.362 18.978 27.711 1.00 27.36 11 SER B CA 1
ATOM 4847 C C . SER C 3 11 ? -3.088 19.244 26.903 1.00 21.96 11 SER B C 1
ATOM 4848 O O . SER C 3 11 ? -3.046 18.916 25.713 1.00 25.65 11 SER B O 1
ATOM 4851 N N . ALA C 3 12 ? -2.070 19.851 27.519 1.00 24.13 12 ALA B N 1
ATOM 4852 C CA . ALA C 3 12 ? -0.881 20.219 26.748 1.00 24.44 12 ALA B CA 1
ATOM 4853 C C . ALA C 3 12 ? 0.416 20.126 27.531 1.00 22.66 12 ALA B C 1
ATOM 4854 O O . ALA C 3 12 ? 0.441 20.156 28.773 1.00 23.54 12 ALA B O 1
ATOM 4856 N N . ARG C 3 13 ? 1.503 20.016 26.775 1.00 24.50 13 ARG B N 1
ATOM 4857 C CA A ARG C 3 13 ? 2.845 19.903 27.339 0.54 26.44 13 ARG B CA 1
ATOM 4858 C CA B ARG C 3 13 ? 2.844 19.896 27.333 0.46 26.69 13 ARG B CA 1
ATOM 4859 C C . ARG C 3 13 ? 3.846 20.568 26.397 1.00 29.34 13 ARG B C 1
ATOM 4860 O O . ARG C 3 13 ? 3.751 20.428 25.177 1.00 30.96 13 ARG B O 1
ATOM 4875 N N . SER C 3 14 ? 4.798 21.310 26.958 1.00 26.52 14 SER B N 1
ATOM 4876 C CA . SER C 3 14 ? 5.862 21.905 26.154 1.00 27.02 14 SER B CA 1
ATOM 4877 C C . SER C 3 14 ? 6.653 20.801 25.454 1.00 27.53 14 SER B C 1
ATOM 4878 O O . SER C 3 14 ? 6.789 19.718 26.012 1.00 27.44 14 SER B O 1
ATOM 4881 N N . THR C 3 15 ? 7.156 21.065 24.243 1.00 22.82 15 THR B N 1
ATOM 4882 C CA . THR C 3 15 ? 8.005 20.104 23.537 1.00 26.51 15 THR B CA 1
ATOM 4883 C C . THR C 3 15 ? 9.485 20.381 23.751 1.00 29.49 15 THR B C 1
ATOM 4884 O O . THR C 3 15 ? 10.349 19.659 23.229 1.00 32.98 15 THR B O 1
ATOM 4888 N N . ASP C 3 16 ? 9.771 21.451 24.484 1.00 29.11 16 ASP B N 1
ATOM 4889 C CA . ASP C 3 16 ? 11.140 21.843 24.793 1.00 30.52 16 ASP B CA 1
ATOM 4890 C C . ASP C 3 16 ? 11.613 21.058 26.004 1.00 27.28 16 ASP B C 1
ATOM 4891 O O . ASP C 3 16 ? 11.099 21.222 27.097 1.00 29.36 16 ASP B O 1
ATOM 4896 N N . ARG C 3 17 ? 12.626 20.229 25.808 1.00 26.66 17 ARG B N 1
ATOM 4897 C CA . ARG C 3 17 ? 13.129 19.408 26.890 1.00 30.29 17 ARG B CA 1
ATOM 4898 C C . ARG C 3 17 ? 13.729 20.230 28.037 1.00 26.14 17 ARG B C 1
ATOM 4899 O O . ARG C 3 17 ? 13.617 19.838 29.193 1.00 30.19 17 ARG B O 1
ATOM 4907 N N . GLU C 3 18 ? 14.360 21.358 27.741 1.00 31.47 18 GLU B N 1
ATOM 4908 C CA . GLU C 3 18 ? 14.839 22.212 28.830 1.00 30.38 18 GLU B CA 1
ATOM 4909 C C . GLU C 3 18 ? 13.665 22.697 29.679 1.00 29.78 18 GLU B C 1
ATOM 4910 O O . GLU C 3 18 ? 13.737 22.710 30.912 1.00 29.24 18 GLU B O 1
ATOM 4916 N N . ILE C 3 19 ? 12.577 23.083 29.023 1.00 25.03 19 ILE B N 1
ATOM 4917 C CA . ILE C 3 19 ? 11.432 23.606 29.753 1.00 25.75 19 ILE B CA 1
ATOM 4918 C C . ILE C 3 19 ? 10.760 22.463 30.512 1.00 29.87 19 ILE B C 1
ATOM 4919 O O . ILE C 3 19 ? 10.356 22.632 31.657 1.00 28.25 19 ILE B O 1
ATOM 4924 N N . GLN C 3 20 ? 10.688 21.290 29.888 1.00 26.79 20 GLN B N 1
ATOM 4925 C CA . GLN C 3 20 ? 10.125 20.112 30.553 1.00 28.40 20 GLN B CA 1
ATOM 4926 C C . GLN C 3 20 ? 10.831 19.813 31.878 1.00 30.53 20 GLN B C 1
ATOM 4927 O O . GLN C 3 20 ? 10.186 19.517 32.880 1.00 32.69 20 GLN B O 1
ATOM 4933 N N . LYS C 3 21 ? 12.153 19.922 31.881 1.00 30.12 21 LYS B N 1
ATOM 4934 C CA . LYS C 3 21 ? 12.945 19.660 33.084 1.00 32.26 21 LYS B CA 1
ATOM 4935 C C . LYS C 3 21 ? 12.670 20.645 34.223 1.00 31.26 21 LYS B C 1
ATOM 4936 O O . LYS C 3 21 ? 12.769 20.285 35.400 1.00 35.31 21 LYS B O 1
ATOM 4942 N N . LEU C 3 22 ? 12.329 21.885 33.880 1.00 24.19 22 LEU B N 1
ATOM 4943 C CA . LEU C 3 22 ? 12.232 22.946 34.876 1.00 23.87 22 LEU B CA 1
ATOM 4944 C C . LEU C 3 22 ? 10.803 23.203 35.343 1.00 23.79 22 LEU B C 1
ATOM 4945 O O . LEU C 3 22 ? 10.577 23.724 36.439 1.00 21.82 22 LEU B O 1
ATOM 4950 N N . ALA C 3 23 ? 9.841 22.821 34.510 1.00 24.68 23 ALA B N 1
ATOM 4951 C CA . ALA C 3 23 ? 8.430 23.189 34.702 1.00 24.06 23 ALA B CA 1
ATOM 4952 C C . ALA C 3 23 ? 7.737 22.509 35.869 1.00 22.50 23 ALA B C 1
ATOM 4953 O O . ALA C 3 23 ? 8.041 21.361 36.201 1.00 25.64 23 ALA B O 1
ATOM 4955 N N . GLN C 3 24 ? 6.771 23.210 36.464 1.00 20.45 24 GLN B N 1
ATOM 4956 C CA . GLN C 3 24 ? 5.919 22.591 37.474 1.00 20.05 24 GLN B CA 1
ATOM 4957 C C . GLN C 3 24 ? 5.099 21.452 36.884 1.00 23.84 24 GLN B C 1
ATOM 4958 O O . GLN C 3 24 ? 5.021 20.347 37.442 1.00 22.46 24 GLN B O 1
ATOM 4964 N N . ASP C 3 25 ? 4.477 21.752 35.755 1.00 20.66 25 ASP B N 1
ATOM 4965 C CA . ASP C 3 25 ? 3.539 20.849 35.120 1.00 21.81 25 ASP B CA 1
ATOM 4966 C C . ASP C 3 25 ? 3.929 20.687 33.648 1.00 24.60 25 ASP B C 1
ATOM 4967 O O . ASP C 3 25 ? 4.981 20.120 33.360 1.00 24.77 25 ASP B O 1
ATOM 4972 N N . GLY C 3 26 ? 3.108 21.194 32.726 1.00 22.96 26 GLY B N 1
ATOM 4973 C CA . GLY C 3 26 ? 3.378 21.062 31.294 1.00 20.09 26 GLY B CA 1
ATOM 4974 C C . GLY C 3 26 ? 4.342 22.108 30.735 1.00 20.35 26 GLY B C 1
ATOM 4975 O O . GLY C 3 26 ? 4.760 22.031 29.583 1.00 23.18 26 GLY B O 1
ATOM 4976 N N . GLY C 3 27 ? 4.711 23.092 31.547 1.00 23.85 27 GLY B N 1
ATOM 4977 C CA . GLY C 3 27 ? 5.580 24.152 31.070 1.00 21.44 27 GLY B CA 1
ATOM 4978 C C . GLY C 3 27 ? 4.853 25.106 30.143 1.00 23.83 27 GLY B C 1
ATOM 4979 O O . GLY C 3 27 ? 5.445 25.688 29.232 1.00 22.78 27 GLY B O 1
ATOM 4980 N N . ILE C 3 28 ? 3.562 25.270 30.381 1.00 18.13 28 ILE B N 1
ATOM 4981 C CA . ILE C 3 28 ? 2.751 26.121 29.534 1.00 21.39 28 ILE B CA 1
ATOM 4982 C C . ILE C 3 28 ? 3.116 27.590 29.743 1.00 22.19 28 ILE B C 1
ATOM 4983 O O . ILE C 3 28 ? 3.215 28.357 28.784 1.00 22.64 28 ILE B O 1
ATOM 4988 N N . VAL C 3 29 ? 3.327 27.992 30.990 1.00 20.68 29 VAL B N 1
ATOM 4989 C CA . VAL C 3 29 ? 3.616 29.391 31.234 1.00 18.37 29 VAL B CA 1
ATOM 4990 C C . VAL C 3 29 ? 4.963 29.769 30.652 1.00 18.49 29 VAL B C 1
ATOM 4991 O O . VAL C 3 29 ? 5.065 30.734 29.886 1.00 20.16 29 VAL B O 1
ATOM 4995 N N . THR C 3 30 ? 5.991 29.007 30.996 1.00 17.01 30 THR B N 1
ATOM 4996 C CA . THR C 3 30 ? 7.336 29.337 30.514 1.00 24.65 30 THR B CA 1
ATOM 4997 C C . THR C 3 30 ? 7.419 29.227 28.977 1.00 27.18 30 THR B C 1
ATOM 4998 O O . THR C 3 30 ? 7.981 30.095 28.308 1.00 26.14 30 THR B O 1
ATOM 5002 N N . GLY C 3 31 ? 6.855 28.158 28.429 1.00 21.05 31 GLY B N 1
ATOM 5003 C CA . GLY C 3 31 ? 6.825 27.943 26.992 1.00 22.64 31 GLY B CA 1
ATOM 5004 C C . GLY C 3 31 ? 6.080 29.033 26.231 1.00 21.60 31 GLY B C 1
ATOM 5005 O O . GLY C 3 31 ? 6.526 29.486 25.176 1.00 20.78 31 GLY B O 1
ATOM 5006 N N . LEU C 3 32 ? 4.950 29.473 26.759 1.00 20.54 32 LEU B N 1
ATOM 5007 C CA . LEU C 3 32 ? 4.150 30.454 26.039 1.00 20.97 32 LEU B CA 1
ATOM 5008 C C . LEU C 3 32 ? 4.741 31.858 26.119 1.00 18.37 32 LEU B C 1
ATOM 5009 O O . LEU C 3 32 ? 4.760 32.585 25.112 1.00 18.74 32 LEU B O 1
ATOM 5014 N N . LEU C 3 33 ? 5.252 32.233 27.291 1.00 21.05 33 LEU B N 1
ATOM 5015 C CA . LEU C 3 33 ? 5.914 33.525 27.443 1.00 19.70 33 LEU B CA 1
ATOM 5016 C C . LEU C 3 33 ? 7.177 33.545 26.599 1.00 19.87 33 LEU B C 1
ATOM 5017 O O . LEU C 3 33 ? 7.519 34.562 25.987 1.00 20.86 33 LEU B O 1
ATOM 5022 N N . ALA C 3 34 ? 7.870 32.414 26.551 1.00 22.28 34 ALA B N 1
ATOM 5023 C CA . ALA C 3 34 ? 9.104 32.344 25.759 1.00 25.72 34 ALA B CA 1
ATOM 5024 C C . ALA C 3 34 ? 8.797 32.485 24.274 1.00 24.88 34 ALA B C 1
ATOM 5025 O O . ALA C 3 34 ? 9.531 33.139 23.534 1.00 25.64 34 ALA B O 1
ATOM 5027 N N . TYR C 3 35 ? 7.704 31.870 23.836 1.00 22.43 35 TYR B N 1
ATOM 5028 C CA . TYR C 3 35 ? 7.314 31.956 22.438 1.00 20.07 35 TYR B CA 1
ATOM 5029 C C . TYR C 3 35 ? 6.938 33.398 22.085 1.00 22.01 35 TYR B C 1
ATOM 5030 O O . TYR C 3 35 ? 7.360 33.927 21.047 1.00 23.82 35 TYR B O 1
ATOM 5039 N N . ALA C 3 36 ? 6.119 34.009 22.935 1.00 23.20 36 ALA B N 1
ATOM 5040 C CA . ALA C 3 36 ? 5.680 35.396 22.718 1.00 19.78 36 ALA B CA 1
ATOM 5041 C C . ALA C 3 36 ? 6.869 36.354 22.681 1.00 22.00 36 ALA B C 1
ATOM 5042 O O . ALA C 3 36 ? 6.921 37.275 21.857 1.00 22.54 36 ALA B O 1
ATOM 5044 N N . LEU C 3 37 ? 7.833 36.130 23.575 1.00 21.83 37 LEU B N 1
ATOM 5045 C CA . LEU C 3 37 ? 9.058 36.944 23.597 1.00 22.92 37 LEU B CA 1
ATOM 5046 C C . LEU C 3 37 ? 9.855 36.782 22.295 1.00 25.78 37 LEU B C 1
ATOM 5047 O O . LEU C 3 37 ? 10.224 37.773 21.648 1.00 24.14 37 LEU B O 1
ATOM 5052 N N . ASP C 3 38 ? 10.095 35.535 21.889 1.00 23.02 38 ASP B N 1
ATOM 5053 C CA . ASP C 3 38 ? 10.851 35.273 20.669 1.00 23.36 38 ASP B CA 1
ATOM 5054 C C . ASP C 3 38 ? 10.162 35.815 19.424 1.00 28.18 38 ASP B C 1
ATOM 5055 O O . ASP C 3 38 ? 10.832 36.215 18.476 1.00 31.14 38 ASP B O 1
ATOM 5060 N N . GLU C 3 39 ? 8.831 35.813 19.417 1.00 23.55 39 GLU B N 1
ATOM 5061 C CA . GLU C 3 39 ? 8.086 36.320 18.263 1.00 24.30 39 GLU B CA 1
ATOM 5062 C C . GLU C 3 39 ? 7.905 37.843 18.270 1.00 26.59 39 GLU B C 1
ATOM 5063 O O . GLU C 3 39 ? 7.418 38.418 17.293 1.00 27.95 39 GLU B O 1
ATOM 5069 N N . GLY C 3 40 ? 8.286 38.493 19.364 1.00 25.72 40 GLY B N 1
ATOM 5070 C CA . GLY C 3 40 ? 8.049 39.918 19.501 1.00 24.75 40 GLY B CA 1
ATOM 5071 C C . GLY C 3 40 ? 6.615 40.298 19.847 1.00 31.26 40 GLY B C 1
ATOM 5072 O O . GLY C 3 40 ? 6.231 41.465 19.749 1.00 26.63 40 GLY B O 1
ATOM 5073 N N . ILE C 3 41 ? 5.809 39.322 20.252 1.00 24.18 41 ILE B N 1
ATOM 5074 C CA . ILE C 3 41 ? 4.465 39.620 20.735 1.00 24.07 41 ILE B CA 1
ATOM 5075 C C . ILE C 3 41 ? 4.556 40.346 22.073 1.00 23.41 41 ILE B C 1
ATOM 5076 O O . ILE C 3 41 ? 3.763 41.248 22.366 1.00 23.21 41 ILE B O 1
ATOM 5081 N N . ILE C 3 42 ? 5.555 39.974 22.867 1.00 24.07 42 ILE B N 1
ATOM 5082 C CA . ILE C 3 42 ? 5.900 40.728 24.059 1.00 20.11 42 ILE B CA 1
ATOM 5083 C C . ILE C 3 42 ? 7.381 41.047 24.040 1.00 22.21 42 ILE B C 1
ATOM 5084 O O . ILE C 3 42 ? 8.154 40.409 23.301 1.00 19.92 42 ILE B O 1
ATOM 5089 N N . GLU C 3 43 ? 7.777 42.028 24.852 1.00 18.96 43 GLU B N 1
ATOM 5090 C CA . GLU C 3 43 ? 9.184 42.445 24.945 1.00 18.19 43 GLU B CA 1
ATOM 5091 C C . GLU C 3 43 ? 9.773 42.067 26.305 1.00 23.07 43 GLU B C 1
ATOM 5092 O O . GLU C 3 43 ? 10.990 42.187 26.542 1.00 20.67 43 GLU B O 1
ATOM 5098 N N . GLY C 3 44 ? 8.900 41.607 27.193 1.00 24.57 44 GLY B N 1
ATOM 5099 C CA . GLY C 3 44 ? 9.310 41.184 28.518 1.00 20.37 44 GLY B CA 1
ATOM 5100 C C . GLY C 3 44 ? 8.098 40.632 29.238 1.00 20.73 44 GLY B C 1
ATOM 5101 O O . GLY C 3 44 ? 6.958 40.779 28.761 1.00 20.03 44 GLY B O 1
ATOM 5102 N N . ALA C 3 45 ? 8.326 39.991 30.378 1.00 18.53 45 ALA B N 1
ATOM 5103 C CA . ALA C 3 45 ? 7.208 39.520 31.181 1.00 16.83 45 ALA B CA 1
ATOM 5104 C C . ALA C 3 45 ? 7.515 39.596 32.663 1.00 19.53 45 ALA B C 1
ATOM 5105 O O . ALA C 3 45 ? 8.642 39.375 33.069 1.00 20.02 45 ALA B O 1
ATOM 5107 N N . VAL C 3 46 ? 6.504 39.884 33.470 1.00 18.65 46 VAL B N 1
ATOM 5108 C CA . VAL C 3 46 ? 6.695 39.875 34.922 1.00 20.66 46 VAL B CA 1
ATOM 5109 C C . VAL C 3 46 ? 6.417 38.452 35.398 1.00 18.45 46 VAL B C 1
ATOM 5110 O O . VAL C 3 46 ? 5.394 37.861 35.023 1.00 20.22 46 VAL B O 1
ATOM 5114 N N . VAL C 3 47 ? 7.368 37.891 36.153 1.00 19.21 47 VAL B N 1
ATOM 5115 C CA . VAL C 3 47 ? 7.291 36.529 36.665 1.00 18.38 47 VAL B CA 1
ATOM 5116 C C . VAL C 3 47 ? 7.755 36.451 38.119 1.00 19.15 47 VAL B C 1
ATOM 5117 O O . VAL C 3 47 ? 8.379 37.381 38.621 1.00 20.98 47 VAL B O 1
ATOM 5121 N N . ALA C 3 48 ? 7.471 35.330 38.775 1.00 17.78 48 ALA B N 1
ATOM 5122 C CA . ALA C 3 48 ? 7.938 35.105 40.141 1.00 20.40 48 ALA B CA 1
ATOM 5123 C C . ALA C 3 48 ? 9.330 34.493 40.147 1.00 23.67 48 ALA B C 1
ATOM 5124 O O . ALA C 3 48 ? 9.461 33.276 40.082 1.00 19.86 48 ALA B O 1
ATOM 5126 N N . GLY C 3 49 ? 10.360 35.334 40.218 1.00 19.79 49 GLY B N 1
ATOM 5127 C CA . GLY C 3 49 ? 11.734 34.870 40.129 1.00 25.63 49 GLY B CA 1
ATOM 5128 C C . GLY C 3 49 ? 12.328 34.571 41.492 1.00 25.00 49 GLY B C 1
ATOM 5129 O O . GLY C 3 49 ? 11.673 34.767 42.516 1.00 21.11 49 GLY B O 1
ATOM 5130 N N . PRO C 3 50 ? 13.579 34.086 41.513 1.00 29.49 50 PRO B N 1
ATOM 5131 C CA . PRO C 3 50 ? 14.235 33.723 42.777 1.00 24.22 50 PRO B CA 1
ATOM 5132 C C . PRO C 3 50 ? 14.354 34.938 43.684 1.00 21.25 50 PRO B C 1
ATOM 5133 O O . PRO C 3 50 ? 14.504 36.053 43.180 1.00 23.84 50 PRO B O 1
ATOM 5137 N N . GLY C 3 51 ? 14.271 34.728 44.996 1.00 23.02 51 GLY B N 1
ATOM 5138 C CA . GLY C 3 51 ? 14.347 35.811 45.968 1.00 21.62 51 GLY B CA 1
ATOM 5139 C C . GLY C 3 51 ? 15.541 35.647 46.897 1.00 29.89 51 GLY B C 1
ATOM 5140 O O . GLY C 3 51 ? 16.547 35.062 46.514 1.00 31.18 51 GLY B O 1
ATOM 5141 N N A GLU C 3 52 ? 15.411 36.139 48.128 0.58 31.44 52 GLU B N 1
ATOM 5142 N N B GLU C 3 52 ? 15.433 36.168 48.115 0.42 31.66 52 GLU B N 1
ATOM 5143 C CA A GLU C 3 52 ? 16.529 36.148 49.077 0.58 33.80 52 GLU B CA 1
ATOM 5144 C CA B GLU C 3 52 ? 16.549 36.112 49.056 0.42 33.21 52 GLU B CA 1
ATOM 5145 C C A GLU C 3 52 ? 16.474 35.000 50.091 0.58 32.02 52 GLU B C 1
ATOM 5146 C C B GLU C 3 52 ? 16.569 34.779 49.797 0.42 32.46 52 GLU B C 1
ATOM 5147 O O A GLU C 3 52 ? 17.407 34.810 50.867 0.58 34.12 52 GLU B O 1
ATOM 5148 O O B GLU C 3 52 ? 17.643 34.240 50.089 0.42 32.01 52 GLU B O 1
ATOM 5159 N N . GLU C 3 53 ? 15.382 34.241 50.076 1.00 26.78 53 GLU B N 1
ATOM 5160 C CA . GLU C 3 53 ? 15.270 33.006 50.857 1.00 22.43 53 GLU B CA 1
ATOM 5161 C C . GLU C 3 53 ? 14.812 31.870 49.941 1.00 22.11 53 GLU B C 1
ATOM 5162 O O . GLU C 3 53 ? 14.149 32.119 48.936 1.00 22.59 53 GLU B O 1
ATOM 5168 N N . PHE C 3 54 ? 15.180 30.631 50.273 1.00 21.98 54 PHE B N 1
ATOM 5169 C CA . PHE C 3 54 ? 14.731 29.483 49.480 1.00 22.22 54 PHE B CA 1
ATOM 5170 C C . PHE C 3 54 ? 13.202 29.436 49.429 1.00 24.25 54 PHE B C 1
ATOM 5171 O O . PHE C 3 54 ? 12.556 29.538 50.473 1.00 23.40 54 PHE B O 1
ATOM 5179 N N . TRP C 3 55 ? 12.650 29.271 48.224 1.00 17.49 55 TRP B N 1
ATOM 5180 C CA . TRP C 3 55 ? 11.205 29.164 47.978 1.00 22.60 55 TRP B CA 1
ATOM 5181 C C . TRP C 3 55 ? 10.433 30.405 48.422 1.00 24.03 55 TRP B C 1
ATOM 5182 O O . TRP C 3 55 ? 9.249 30.332 48.748 1.00 19.39 55 TRP B O 1
ATOM 5193 N N . LYS C 3 56 ? 11.113 31.546 48.426 1.00 21.77 56 LYS B N 1
ATOM 5194 C CA . LYS C 3 56 ? 10.469 32.817 48.748 1.00 19.10 56 LYS B CA 1
ATOM 5195 C C . LYS C 3 56 ? 10.719 33.751 47.566 1.00 17.94 56 LYS B C 1
ATOM 5196 O O . LYS C 3 56 ? 11.667 34.534 47.583 1.00 19.96 56 LYS B O 1
ATOM 5202 N N . PRO C 3 57 ? 9.874 33.667 46.538 1.00 19.10 57 PRO B N 1
ATOM 5203 C CA . PRO C 3 57 ? 10.190 34.333 45.271 1.00 21.43 57 PRO B CA 1
ATOM 5204 C C . PRO C 3 57 ? 10.014 35.843 45.343 1.00 21.56 57 PRO B C 1
ATOM 5205 O O . PRO C 3 57 ? 9.417 36.368 46.276 1.00 19.62 57 PRO B O 1
ATOM 5209 N N . GLN C 3 58 ? 10.556 36.533 44.349 1.00 20.29 58 GLN B N 1
ATOM 5210 C CA . GLN C 3 58 ? 10.322 37.966 44.186 1.00 21.28 58 GLN B CA 1
ATOM 5211 C C . GLN C 3 58 ? 9.909 38.241 42.740 1.00 22.00 58 GLN B C 1
ATOM 5212 O O . GLN C 3 58 ? 10.518 37.707 41.795 1.00 22.13 58 GLN B O 1
ATOM 5218 N N . PRO C 3 59 ? 8.881 39.071 42.557 1.00 19.95 59 PRO B N 1
ATOM 5219 C CA . PRO C 3 59 ? 8.502 39.467 41.193 1.00 20.82 59 PRO B CA 1
ATOM 5220 C C . PRO C 3 59 ? 9.667 40.133 40.502 1.00 16.89 59 PRO B C 1
ATOM 5221 O O . PRO C 3 59 ? 10.427 40.879 41.136 1.00 21.15 59 PRO B O 1
ATOM 5225 N N . MET C 3 60 ? 9.811 39.867 39.215 1.00 19.37 60 MET B N 1
ATOM 5226 C CA . MET C 3 60 ? 10.917 40.437 38.454 1.00 20.78 60 MET B CA 1
ATOM 5227 C C . MET C 3 60 ? 10.512 40.524 36.980 1.00 21.84 60 MET B C 1
ATOM 5228 O O . MET C 3 60 ? 9.615 39.800 36.529 1.00 23.52 60 MET B O 1
ATOM 5233 N N . VAL C 3 61 ? 11.165 41.412 36.237 1.00 19.14 61 VAL B N 1
ATOM 5234 C CA . VAL C 3 61 ? 10.838 41.597 34.819 1.00 23.16 61 VAL B CA 1
ATOM 5235 C C . VAL C 3 61 ? 11.812 40.783 33.982 1.00 18.96 61 VAL B C 1
ATOM 5236 O O . VAL C 3 61 ? 12.995 41.088 33.951 1.00 23.04 61 VAL B O 1
ATOM 5240 N N . ALA C 3 62 ? 11.329 39.729 33.336 1.00 25.75 62 ALA B N 1
ATOM 5241 C CA . ALA C 3 62 ? 12.203 38.872 32.543 1.00 20.67 62 ALA B CA 1
ATOM 5242 C C . ALA C 3 62 ? 12.207 39.368 31.120 1.00 19.92 62 ALA B C 1
ATOM 5243 O O . ALA C 3 62 ? 11.140 39.613 30.560 1.00 19.56 62 ALA B O 1
ATOM 5245 N N . MET C 3 63 ? 13.386 39.490 30.522 1.00 22.46 63 MET B N 1
ATOM 5246 C CA . MET C 3 63 ? 13.490 39.982 29.153 1.00 22.89 63 MET B CA 1
ATOM 5247 C C . MET C 3 63 ? 14.295 39.023 28.269 1.00 27.33 63 MET B C 1
ATOM 5248 O O . MET C 3 63 ? 14.696 39.374 27.155 1.00 27.84 63 MET B O 1
ATOM 5253 N N . SER C 3 64 ? 14.518 37.808 28.774 1.00 29.78 64 SER B N 1
ATOM 5254 C CA . SER C 3 64 ? 15.148 36.735 28.001 1.00 30.83 64 SER B CA 1
ATOM 5255 C C . SER C 3 64 ? 14.526 35.380 28.357 1.00 27.77 64 SER B C 1
ATOM 5256 O O . SER C 3 64 ? 13.884 35.240 29.403 1.00 23.47 64 SER B O 1
ATOM 5259 N N . SER C 3 65 ? 14.714 34.394 27.484 1.00 26.64 65 SER B N 1
ATOM 5260 C CA . SER C 3 65 ? 14.245 33.031 27.750 1.00 28.71 65 SER B CA 1
ATOM 5261 C C . SER C 3 65 ? 14.909 32.448 28.980 1.00 25.88 65 SER B C 1
ATOM 5262 O O . SER C 3 65 ? 14.268 31.733 29.753 1.00 26.11 65 SER B O 1
ATOM 5265 N N . ASP C 3 66 ? 16.205 32.731 29.146 1.00 26.28 66 ASP B N 1
ATOM 5266 C CA . ASP C 3 66 ? 16.928 32.288 30.341 1.00 24.97 66 ASP B CA 1
ATOM 5267 C C . ASP C 3 66 ? 16.257 32.783 31.624 1.00 24.35 66 ASP B C 1
ATOM 5268 O O . ASP C 3 66 ? 16.122 32.026 32.585 1.00 25.32 66 ASP B O 1
ATOM 5273 N N . GLU C 3 67 ? 15.831 34.047 31.642 1.00 23.86 67 GLU B N 1
ATOM 5274 C CA . GLU C 3 67 ? 15.206 34.597 32.834 1.00 23.67 67 GLU B CA 1
ATOM 5275 C C . GLU C 3 67 ? 13.818 34.001 33.068 1.00 24.76 67 GLU B C 1
ATOM 5276 O O . GLU C 3 67 ? 13.396 33.802 34.223 1.00 19.26 67 GLU B O 1
ATOM 5282 N N . LEU C 3 68 ? 13.110 33.717 31.978 1.00 22.42 68 LEU B N 1
ATOM 5283 C CA . LEU C 3 68 ? 11.804 33.050 32.087 1.00 22.83 68 LEU B CA 1
ATOM 5284 C C . LEU C 3 68 ? 11.993 31.660 32.675 1.00 19.83 68 LEU B C 1
ATOM 5285 O O . LEU C 3 68 ? 11.245 31.228 33.553 1.00 23.98 68 LEU B O 1
ATOM 5290 N N . LYS C 3 69 ? 12.978 30.951 32.150 1.00 18.69 69 LYS B N 1
ATOM 5291 C CA . LYS C 3 69 ? 13.274 29.601 32.616 1.00 21.12 69 LYS B CA 1
ATOM 5292 C C . LYS C 3 69 ? 13.686 29.606 34.091 1.00 23.35 69 LYS B C 1
ATOM 5293 O O . LYS C 3 69 ? 13.332 28.701 34.844 1.00 24.32 69 LYS B O 1
ATOM 5299 N N . ALA C 3 70 ? 14.434 30.624 34.505 1.00 21.21 70 ALA B N 1
ATOM 5300 C CA . ALA C 3 70 ? 14.858 30.705 35.915 1.00 24.87 70 ALA B CA 1
ATOM 5301 C C . ALA C 3 70 ? 13.684 30.904 36.883 1.00 24.11 70 ALA B C 1
ATOM 5302 O O . ALA C 3 70 ? 13.821 30.667 38.100 1.00 23.32 70 ALA B O 1
ATOM 5304 N N . ALA C 3 71 ? 12.536 31.325 36.352 1.00 22.69 71 ALA B N 1
ATOM 5305 C CA . ALA C 3 71 ? 11.348 31.565 37.164 1.00 20.97 71 ALA B CA 1
ATOM 5306 C C . ALA C 3 71 ? 10.378 30.361 37.165 1.00 21.47 71 ALA B C 1
ATOM 5307 O O . ALA C 3 71 ? 9.378 30.359 37.893 1.00 21.03 71 ALA B O 1
ATOM 5309 N N . ALA C 3 72 ? 10.673 29.348 36.356 1.00 21.16 72 ALA B N 1
ATOM 5310 C CA . ALA C 3 72 ? 9.774 28.204 36.199 1.00 21.33 72 ALA B CA 1
ATOM 5311 C C . ALA C 3 72 ? 9.612 27.449 37.513 1.00 24.49 72 ALA B C 1
ATOM 5312 O O . ALA C 3 72 ? 10.501 27.502 38.386 1.00 22.43 72 ALA B O 1
ATOM 5314 N N . GLY C 3 73 ? 8.483 26.750 37.662 1.00 20.34 73 GLY B N 1
ATOM 5315 C CA . GLY C 3 73 ? 8.228 25.989 38.881 1.00 18.82 73 GLY B CA 1
ATOM 5316 C C . GLY C 3 73 ? 7.387 26.804 39.854 1.00 20.92 73 GLY B C 1
ATOM 5317 O O . GLY C 3 73 ? 7.516 28.025 39.906 1.00 19.11 73 GLY B O 1
ATOM 5318 N N . THR C 3 74 ? 6.539 26.135 40.627 1.00 18.98 74 THR B N 1
ATOM 5319 C CA . THR C 3 74 ? 5.639 26.817 41.560 1.00 18.66 74 THR B CA 1
ATOM 5320 C C . THR C 3 74 ? 6.229 27.037 42.957 1.00 18.05 74 THR B C 1
ATOM 5321 O O . THR C 3 74 ? 6.881 26.174 43.516 1.00 19.62 74 THR B O 1
ATOM 5325 N N . LYS C 3 75 ? 5.963 28.207 43.510 1.00 16.98 75 LYS B N 1
ATOM 5326 C CA . LYS C 3 75 ? 6.240 28.487 44.910 1.00 21.74 75 LYS B CA 1
ATOM 5327 C C . LYS C 3 75 ? 4.909 28.784 45.585 1.00 20.57 75 LYS B C 1
ATOM 5328 O O . LYS C 3 75 ? 4.245 29.734 45.199 1.00 20.95 75 LYS B O 1
ATOM 5334 N N . TYR C 3 76 ? 4.504 27.974 46.569 1.00 20.35 76 TYR B N 1
ATOM 5335 C CA . TYR C 3 76 ? 3.188 28.190 47.175 1.00 20.28 76 TYR B CA 1
ATOM 5336 C C . TYR C 3 76 ? 3.240 29.229 48.296 1.00 24.72 76 TYR B C 1
ATOM 5337 O O . TYR C 3 76 ? 2.845 28.952 49.428 1.00 25.08 76 TYR B O 1
ATOM 5346 N N . THR C 3 77 ? 3.745 30.419 47.965 1.00 20.69 77 THR B N 1
ATOM 5347 C CA . THR C 3 77 ? 3.694 31.553 48.871 1.00 18.37 77 THR B CA 1
ATOM 5348 C C . THR C 3 77 ? 3.605 32.826 48.036 1.00 19.24 77 THR B C 1
ATOM 5349 O O . THR C 3 77 ? 3.482 32.785 46.791 1.00 18.98 77 THR B O 1
ATOM 5353 N N . PHE C 3 78 ? 3.611 33.973 48.701 1.00 20.93 78 PHE B N 1
ATOM 5354 C CA . PHE C 3 78 ? 3.309 35.222 48.012 1.00 23.03 78 PHE B CA 1
ATOM 5355 C C . PHE C 3 78 ? 4.393 35.656 47.038 1.00 27.00 78 PHE B C 1
ATOM 5356 O O . PHE C 3 78 ? 5.577 35.636 47.361 1.00 27.84 78 PHE B O 1
ATOM 5364 N N . SER C 3 79 ? 3.970 36.069 45.847 1.00 21.88 79 SER B N 1
ATOM 5365 C CA . SER C 3 79 ? 4.816 36.796 44.915 1.00 21.00 79 SER B CA 1
ATOM 5366 C C . SER C 3 79 ? 3.889 37.816 44.288 1.00 21.09 79 SER B C 1
ATOM 5367 O O . SER C 3 79 ? 3.136 37.485 43.384 1.00 21.36 79 SER B O 1
ATOM 5370 N N . PRO C 3 80 ? 3.892 39.053 44.811 1.00 19.17 80 PRO B N 1
ATOM 5371 C CA . PRO C 3 80 ? 2.879 40.018 44.360 1.00 19.42 80 PRO B CA 1
ATOM 5372 C C . PRO C 3 80 ? 3.233 40.558 42.984 1.00 19.34 80 PRO B C 1
ATOM 5373 O O . PRO C 3 80 ? 3.685 41.705 42.867 1.00 16.67 80 PRO B O 1
ATOM 5377 N N . ASN C 3 81 ? 3.017 39.737 41.960 1.00 18.34 81 ASN B N 1
ATOM 5378 C CA . ASN C 3 81 ? 3.495 40.030 40.610 1.00 18.87 81 ASN B CA 1
ATOM 5379 C C . ASN C 3 81 ? 2.983 41.335 40.042 1.00 19.48 81 ASN B C 1
ATOM 5380 O O . ASN C 3 81 ? 3.678 41.964 39.257 1.00 21.79 81 ASN B O 1
ATOM 5385 N N . VAL C 3 82 ? 1.774 41.741 40.430 1.00 18.04 82 VAL B N 1
ATOM 5386 C CA . VAL C 3 82 ? 1.210 42.970 39.892 1.00 14.58 82 VAL B CA 1
ATOM 5387 C C . VAL C 3 82 ? 2.090 44.164 40.226 1.00 14.23 82 VAL B C 1
ATOM 5388 O O . VAL C 3 82 ? 2.122 45.119 39.449 1.00 16.04 82 VAL B O 1
ATOM 5392 N N . MET C 3 83 ? 2.811 44.120 41.346 1.00 16.52 83 MET B N 1
ATOM 5393 C CA . MET C 3 83 ? 3.610 45.281 41.782 1.00 17.28 83 MET B CA 1
ATOM 5394 C C . MET C 3 83 ? 4.662 45.742 40.760 1.00 18.70 83 MET B C 1
ATOM 5395 O O . MET C 3 83 ? 5.095 46.891 40.801 1.00 21.14 83 MET B O 1
ATOM 5400 N N . MET C 3 84 ? 5.102 44.858 39.862 1.00 16.65 84 MET B N 1
ATOM 5401 C CA . MET C 3 84 ? 6.185 45.226 38.943 1.00 19.27 84 MET B CA 1
ATOM 5402 C C . MET C 3 84 ? 5.718 45.655 37.545 1.00 14.95 84 MET B C 1
ATOM 5403 O O . MET C 3 84 ? 6.536 46.035 36.722 1.00 17.60 84 MET B O 1
ATOM 5408 N N . LEU C 3 85 ? 4.417 45.572 37.282 1.00 16.33 85 LEU B N 1
ATOM 5409 C CA . LEU C 3 85 ? 3.889 45.903 35.956 1.00 16.07 85 LEU B CA 1
ATOM 5410 C C . LEU C 3 85 ? 4.192 47.340 35.545 1.00 16.97 85 LEU B C 1
ATOM 5411 O O . LEU C 3 85 ? 4.506 47.592 34.384 1.00 18.54 85 LEU B O 1
ATOM 5416 N N . LYS C 3 86 ? 4.117 48.298 36.466 1.00 19.48 86 LYS B N 1
ATOM 5417 C CA . LYS C 3 86 ? 4.382 49.665 35.998 1.00 20.85 86 LYS B CA 1
ATOM 5418 C C . LYS C 3 86 ? 5.881 49.914 35.805 1.00 16.31 86 LYS B C 1
ATOM 5419 O O . LYS C 3 86 ? 6.246 50.549 34.822 1.00 17.79 86 LYS B O 1
ATOM 5425 N N . LYS C 3 87 ? 6.738 49.429 36.701 1.00 19.44 87 LYS B N 1
ATOM 5426 C CA . LYS C 3 87 ? 8.180 49.535 36.475 1.00 17.92 87 LYS B CA 1
ATOM 5427 C C . LYS C 3 87 ? 8.539 48.975 35.073 1.00 17.12 87 LYS B C 1
ATOM 5428 O O . LYS C 3 87 ? 9.406 49.500 34.354 1.00 17.47 87 LYS B O 1
ATOM 5434 N N . ALA C 3 88 ? 7.866 47.898 34.699 1.00 16.36 88 ALA B N 1
ATOM 5435 C CA . ALA C 3 88 ? 8.171 47.225 33.444 1.00 14.77 88 ALA B CA 1
ATOM 5436 C C . ALA C 3 88 ? 7.936 48.135 32.246 1.00 15.85 88 ALA B C 1
ATOM 5437 O O . ALA C 3 88 ? 8.681 48.070 31.276 1.00 17.01 88 ALA B O 1
ATOM 5439 N N . VAL C 3 89 ? 6.961 49.038 32.334 1.00 14.89 89 VAL B N 1
ATOM 5440 C CA . VAL C 3 89 ? 6.683 49.907 31.185 1.00 15.14 89 VAL B CA 1
ATOM 5441 C C . VAL C 3 89 ? 7.338 51.289 31.348 1.00 15.35 89 VAL B C 1
ATOM 5442 O O . VAL C 3 89 ? 7.258 52.132 30.443 1.00 17.56 89 VAL B O 1
ATOM 5446 N N . ARG C 3 90 ? 7.995 51.525 32.482 1.00 15.63 90 ARG B N 1
ATOM 5447 C CA . ARG C 3 90 ? 8.752 52.769 32.637 1.00 16.13 90 ARG B CA 1
ATOM 5448 C C . ARG C 3 90 ? 10.220 52.513 32.312 1.00 15.90 90 ARG B C 1
ATOM 5449 O O . ARG C 3 90 ? 10.572 52.465 31.139 1.00 16.17 90 ARG B O 1
ATOM 5457 N N . GLN C 3 91 ? 11.078 52.328 33.320 1.00 15.92 91 GLN B N 1
ATOM 5458 C CA . GLN C 3 91 ? 12.509 52.249 33.025 1.00 16.77 91 GLN B CA 1
ATOM 5459 C C . GLN C 3 91 ? 12.891 51.037 32.183 1.00 16.42 91 GLN B C 1
ATOM 5460 O O . GLN C 3 91 ? 13.903 51.083 31.487 1.00 16.87 91 GLN B O 1
ATOM 5466 N N . TYR C 3 92 ? 12.123 49.951 32.230 1.00 16.89 92 TYR B N 1
ATOM 5467 C CA . TYR C 3 92 ? 12.494 48.804 31.374 1.00 17.09 92 TYR B CA 1
ATOM 5468 C C . TYR C 3 92 ? 12.140 49.055 29.901 1.00 19.09 92 TYR B C 1
ATOM 5469 O O . TYR C 3 92 ? 12.652 48.361 29.003 1.00 18.22 92 TYR B O 1
ATOM 5478 N N . GLY C 3 93 ? 11.276 50.042 29.656 1.00 17.99 93 GLY B N 1
ATOM 5479 C CA . GLY C 3 93 ? 11.001 50.503 28.293 1.00 17.38 93 GLY B CA 1
ATOM 5480 C C . GLY C 3 93 ? 10.000 49.657 27.501 1.00 18.07 93 GLY B C 1
ATOM 5481 O O . GLY C 3 93 ? 9.829 49.855 26.291 1.00 19.23 93 GLY B O 1
ATOM 5482 N N . ILE C 3 94 ? 9.336 48.713 28.177 1.00 18.21 94 ILE B N 1
ATOM 5483 C CA . ILE C 3 94 ? 8.500 47.725 27.500 1.00 19.35 94 ILE B CA 1
ATOM 5484 C C . ILE C 3 94 ? 7.146 48.306 27.082 1.00 17.94 94 ILE B C 1
ATOM 5485 O O . ILE C 3 94 ? 6.482 48.966 27.878 1.00 17.88 94 ILE B O 1
ATOM 5490 N N . GLU C 3 95 ? 6.762 48.091 25.827 1.00 16.55 95 GLU B N 1
ATOM 5491 C CA . GLU C 3 95 ? 5.457 48.553 25.348 1.00 16.35 95 GLU B CA 1
ATOM 5492 C C . GLU C 3 95 ? 4.511 47.399 25.031 1.00 18.09 95 GLU B C 1
ATOM 5493 O O . GLU C 3 95 ? 3.322 47.616 24.763 1.00 19.77 95 GLU B O 1
ATOM 5499 N N . LYS C 3 96 ? 5.051 46.187 25.073 1.00 18.90 96 LYS B N 1
ATOM 5500 C CA . LYS C 3 96 ? 4.281 44.945 24.878 1.00 19.18 96 LYS B CA 1
ATOM 5501 C C . LYS C 3 96 ? 4.601 43.979 26.008 1.00 19.78 96 LYS B C 1
ATOM 5502 O O . LYS C 3 96 ? 5.633 43.315 25.988 1.00 20.97 96 LYS B O 1
ATOM 5508 N N . LEU C 3 97 ? 3.718 43.909 26.993 1.00 16.79 97 LEU B N 1
ATOM 5509 C CA . LEU C 3 97 ? 4.045 43.236 28.231 1.00 16.94 97 LEU B CA 1
ATOM 5510 C C . LEU C 3 97 ? 3.281 41.928 28.414 1.00 16.21 97 LEU B C 1
ATOM 5511 O O . LEU C 3 97 ? 2.082 41.849 28.120 1.00 21.05 97 LEU B O 1
ATOM 5516 N N . GLY C 3 98 ? 3.966 40.920 28.941 1.00 15.72 98 GLY B N 1
ATOM 5517 C CA . GLY C 3 98 ? 3.316 39.692 29.369 1.00 20.84 98 GLY B CA 1
ATOM 5518 C C . GLY C 3 98 ? 3.382 39.549 30.883 1.00 19.29 98 GLY B C 1
ATOM 5519 O O . GLY C 3 98 ? 4.193 40.205 31.545 1.00 18.41 98 GLY B O 1
ATOM 5520 N N . THR C 3 99 ? 2.530 38.693 31.454 1.00 17.57 99 THR B N 1
ATOM 5521 C CA . THR C 3 99 ? 2.713 38.371 32.864 1.00 19.04 99 THR B CA 1
ATOM 5522 C C . THR C 3 99 ? 2.023 37.065 33.190 1.00 18.03 99 THR B C 1
ATOM 5523 O O . THR C 3 99 ? 1.185 36.585 32.423 1.00 20.56 99 THR B O 1
ATOM 5527 N N . VAL C 3 100 ? 2.395 36.486 34.319 1.00 20.98 100 VAL B N 1
ATOM 5528 C CA . VAL C 3 100 ? 1.686 35.336 34.846 1.00 20.78 100 VAL B CA 1
ATOM 5529 C C . VAL C 3 100 ? 1.050 35.776 36.158 1.00 18.00 100 VAL B C 1
ATOM 5530 O O . VAL C 3 100 ? 1.649 36.570 36.907 1.00 19.82 100 VAL B O 1
ATOM 5534 N N . ALA C 3 101 ? -0.169 35.294 36.410 1.00 19.30 101 ALA B N 1
ATOM 5535 C CA . ALA C 3 101 ? -0.944 35.754 37.563 1.00 22.88 101 ALA B CA 1
ATOM 5536 C C . ALA C 3 101 ? -1.894 34.669 38.068 1.00 19.00 101 ALA B C 1
ATOM 5537 O O . ALA C 3 101 ? -2.527 34.001 37.279 1.00 17.28 101 ALA B O 1
ATOM 5539 N N . ILE C 3 102 ? -1.983 34.511 39.381 1.00 17.16 102 ILE B N 1
ATOM 5540 C CA . ILE C 3 102 ? -3.054 33.724 39.993 1.00 14.44 102 ILE B CA 1
ATOM 5541 C C . ILE C 3 102 ? -4.364 34.545 39.891 1.00 18.00 102 ILE B C 1
ATOM 5542 O O . ILE C 3 102 ? -4.326 35.711 39.512 1.00 20.41 102 ILE B O 1
ATOM 5547 N N . PRO C 3 103 ? -5.525 33.931 40.171 1.00 19.49 103 PRO B N 1
ATOM 5548 C CA . PRO C 3 103 ? -6.773 34.660 39.871 1.00 16.19 103 PRO B CA 1
ATOM 5549 C C . PRO C 3 103 ? -6.913 36.037 40.554 1.00 16.72 103 PRO B C 1
ATOM 5550 O O . PRO C 3 103 ? -7.332 36.974 39.881 1.00 16.75 103 PRO B O 1
ATOM 5554 N N . CYS C 3 104 ? -6.552 36.179 41.827 1.00 18.00 104 CYS B N 1
ATOM 5555 C CA . CYS C 3 104 ? -6.753 37.479 42.480 1.00 19.28 104 CYS B CA 1
ATOM 5556 C C . CYS C 3 104 ? -5.842 38.547 41.868 1.00 21.71 104 CYS B C 1
ATOM 5557 O O . CYS C 3 104 ? -6.218 39.714 41.788 1.00 18.41 104 CYS B O 1
ATOM 5560 N N . GLN C 3 105 ? -4.647 38.159 41.437 1.00 16.91 105 GLN B N 1
ATOM 5561 C CA . GLN C 3 105 ? -3.778 39.109 40.747 1.00 15.35 105 GLN B CA 1
ATOM 5562 C C . GLN C 3 105 ? -4.364 39.478 39.400 1.00 16.02 105 GLN B C 1
ATOM 5563 O O . GLN C 3 105 ? -4.311 40.646 39.002 1.00 14.94 105 GLN B O 1
ATOM 5569 N N . THR C 3 106 ? -4.935 38.501 38.698 1.00 14.27 106 THR B N 1
ATOM 5570 C CA A THR C 3 106 ? -5.598 38.773 37.435 0.66 18.34 106 THR B CA 1
ATOM 5571 C CA B THR C 3 106 ? -5.602 38.797 37.429 0.34 17.70 106 THR B CA 1
ATOM 5572 C C . THR C 3 106 ? -6.705 39.814 37.657 1.00 19.08 106 THR B C 1
ATOM 5573 O O . THR C 3 106 ? -6.930 40.672 36.825 1.00 17.01 106 THR B O 1
ATOM 5580 N N . MET C 3 107 ? -7.391 39.735 38.798 1.00 18.27 107 MET B N 1
ATOM 5581 C CA . MET C 3 107 ? -8.463 40.689 39.085 1.00 19.35 107 MET B CA 1
ATOM 5582 C C . MET C 3 107 ? -7.969 42.127 39.270 1.00 19.30 107 MET B C 1
ATOM 5583 O O . MET C 3 107 ? -8.561 43.071 38.752 1.00 16.82 107 MET B O 1
ATOM 5588 N N . GLY C 3 108 ? -6.895 42.300 40.021 1.00 17.69 108 GLY B N 1
ATOM 5589 C CA . GLY C 3 108 ? -6.315 43.614 40.168 1.00 16.09 108 GLY B CA 1
ATOM 5590 C C . GLY C 3 108 ? -5.894 44.187 38.832 1.00 17.19 108 GLY B C 1
ATOM 5591 O O . GLY C 3 108 ? -6.091 45.375 38.578 1.00 17.32 108 GLY B O 1
ATOM 5592 N N . ILE C 3 109 ? -5.294 43.352 37.977 1.00 16.86 109 ILE B N 1
ATOM 5593 C CA . ILE C 3 109 ? -4.874 43.802 36.647 1.00 15.21 109 ILE B CA 1
ATOM 5594 C C . ILE C 3 109 ? -6.065 44.215 35.760 1.00 16.49 109 ILE B C 1
ATOM 5595 O O . ILE C 3 109 ? -6.025 45.252 35.115 1.00 15.92 109 ILE B O 1
ATOM 5600 N N . ARG C 3 110 ? -7.112 43.399 35.722 1.00 15.18 110 ARG B N 1
ATOM 5601 C CA . ARG C 3 110 ? -8.250 43.673 34.843 1.00 16.56 110 ARG B CA 1
ATOM 5602 C C . ARG C 3 110 ? -9.007 44.894 35.371 1.00 18.60 110 ARG B C 1
ATOM 5603 O O . ARG C 3 110 ? -9.535 45.697 34.593 1.00 18.20 110 ARG B O 1
ATOM 5611 N N . LYS C 3 111 ? -9.054 45.031 36.695 1.00 17.81 111 LYS B N 1
ATOM 5612 C CA . LYS C 3 111 ? -9.683 46.203 37.289 1.00 16.24 111 LYS B CA 1
ATOM 5613 C C . LYS C 3 111 ? -8.913 47.450 36.882 1.00 16.16 111 LYS B C 1
ATOM 5614 O O . LYS C 3 111 ? -9.511 48.475 36.570 1.00 18.19 111 LYS B O 1
ATOM 5620 N N . MET C 3 112 ? -7.585 47.351 36.862 1.00 16.78 112 MET B N 1
ATOM 5621 C CA . MET C 3 112 ? -6.769 48.488 36.465 1.00 18.79 112 MET B CA 1
ATOM 5622 C C . MET C 3 112 ? -7.037 48.853 35.011 1.00 19.37 112 MET B C 1
ATOM 5623 O O . MET C 3 112 ? -7.148 50.038 34.681 1.00 17.06 112 MET B O 1
ATOM 5628 N N . GLN C 3 113 ? -7.191 47.843 34.144 1.00 18.07 113 GLN B N 1
ATOM 5629 C CA . GLN C 3 113 ? -7.324 48.142 32.714 1.00 16.25 113 GLN B CA 1
ATOM 5630 C C . GLN C 3 113 ? -8.665 48.820 32.431 1.00 17.86 113 GLN B C 1
ATOM 5631 O O . GLN C 3 113 ? -8.761 49.725 31.602 1.00 18.85 113 GLN B O 1
ATOM 5637 N N . THR C 3 114 ? -9.699 48.381 33.139 1.00 16.26 114 THR B N 1
ATOM 5638 C CA . THR C 3 114 ? -11.035 48.919 32.931 1.00 17.27 114 THR B CA 1
ATOM 5639 C C . THR C 3 114 ? -11.194 50.266 33.630 1.00 17.19 114 THR B C 1
ATOM 5640 O O . THR C 3 114 ? -11.858 51.165 33.090 1.00 18.00 114 THR B O 1
ATOM 5644 N N . TYR C 3 115 ? -10.584 50.391 34.812 1.00 16.38 115 TYR B N 1
ATOM 5645 C CA . TYR C 3 115 ? -10.608 51.626 35.613 1.00 18.37 115 TYR B CA 1
ATOM 5646 C C . TYR C 3 115 ? -9.223 52.106 36.052 1.00 18.22 115 TYR B C 1
ATOM 5647 O O . TYR C 3 115 ? -8.860 51.976 37.223 1.00 16.41 115 TYR B O 1
ATOM 5656 N N . PRO C 3 116 ? -8.453 52.685 35.120 1.00 16.78 116 PRO B N 1
ATOM 5657 C CA . PRO C 3 116 ? -7.072 53.072 35.447 1.00 15.72 116 PRO B CA 1
ATOM 5658 C C . PRO C 3 116 ? -6.988 54.453 36.094 1.00 19.48 116 PRO B C 1
ATOM 5659 O O . PRO C 3 116 ? -6.275 55.307 35.566 1.00 19.03 116 PRO B O 1
ATOM 5663 N N . PHE C 3 117 ? -7.690 54.658 37.205 1.00 16.11 117 PHE B N 1
ATOM 5664 C CA . PHE C 3 117 ? -7.737 55.973 37.835 1.00 16.36 117 PHE B CA 1
ATOM 5665 C C . PHE C 3 117 ? -6.352 56.571 38.015 1.00 16.17 117 PHE B C 1
ATOM 5666 O O . PHE C 3 117 ? -6.101 57.668 37.517 1.00 17.62 117 PHE B O 1
ATOM 5674 N N . GLY C 3 118 ? -5.454 55.841 38.674 1.00 15.79 118 GLY B N 1
ATOM 5675 C CA . GLY C 3 118 ? -4.130 56.399 38.960 1.00 17.89 118 GLY B CA 1
ATOM 5676 C C . GLY C 3 118 ? -3.013 55.795 38.112 1.00 17.40 118 GLY B C 1
ATOM 5677 O O . GLY C 3 118 ? -1.835 55.933 38.440 1.00 18.38 118 GLY B O 1
ATOM 5678 N N . VAL C 3 119 ? -3.378 55.105 37.037 1.00 17.22 119 VAL B N 1
ATOM 5679 C CA . VAL C 3 119 ? -2.392 54.291 36.300 1.00 16.28 119 VAL B CA 1
ATOM 5680 C C . VAL C 3 119 ? -2.284 54.768 34.847 1.00 16.28 119 VAL B C 1
ATOM 5681 O O . VAL C 3 119 ? -3.150 54.492 34.008 1.00 16.73 119 VAL B O 1
ATOM 5685 N N . ARG C 3 120 ? -1.237 55.542 34.593 1.00 16.88 120 ARG B N 1
ATOM 5686 C CA . ARG C 3 120 ? -0.994 56.196 33.310 1.00 16.13 120 ARG B CA 1
ATOM 5687 C C . ARG C 3 120 ? -0.225 55.298 32.338 1.00 16.20 120 ARG B C 1
ATOM 5688 O O . ARG C 3 120 ? 0.823 54.819 32.694 1.00 17.38 120 ARG B O 1
ATOM 5696 N N . PHE C 3 121 ? -0.760 55.089 31.130 1.00 15.66 121 PHE B N 1
ATOM 5697 C CA . PHE C 3 121 ? -0.068 54.391 30.034 1.00 17.11 121 PHE B CA 1
ATOM 5698 C C . PHE C 3 121 ? 0.520 53.031 30.443 1.00 19.16 121 PHE B C 1
ATOM 5699 O O . PHE C 3 121 ? 1.718 52.750 30.234 1.00 18.85 121 PHE B O 1
ATOM 5707 N N . LEU C 3 122 ? -0.332 52.199 31.031 1.00 16.19 122 LEU B N 1
ATOM 5708 C CA . LEU C 3 122 ? 0.002 50.800 31.280 1.00 17.79 122 LEU B CA 1
ATOM 5709 C C . LEU C 3 122 ? -1.039 49.863 30.676 1.00 19.31 122 LEU B C 1
ATOM 5710 O O . LEU C 3 122 ? -0.684 48.866 30.056 1.00 20.77 122 LEU B O 1
ATOM 5715 N N . ALA C 3 123 ? -2.321 50.207 30.819 1.00 18.60 123 ALA B N 1
ATOM 5716 C CA . ALA C 3 123 ? -3.405 49.259 30.522 1.00 19.97 123 ALA B CA 1
ATOM 5717 C C . ALA C 3 123 ? -3.315 48.628 29.128 1.00 19.94 123 ALA B C 1
ATOM 5718 O O . ALA C 3 123 ? -3.452 47.415 28.977 1.00 25.05 123 ALA B O 1
ATOM 5720 N N . ASP C 3 124 ? -3.051 49.437 28.109 1.00 17.65 124 ASP B N 1
ATOM 5721 C CA . ASP C 3 124 ? -3.049 48.911 26.754 1.00 25.47 124 ASP B CA 1
ATOM 5722 C C . ASP C 3 124 ? -1.744 48.194 26.393 1.00 23.17 124 ASP B C 1
ATOM 5723 O O . ASP C 3 124 ? -1.641 47.580 25.334 1.00 24.81 124 ASP B O 1
ATOM 5728 N N . LYS C 3 125 ? -0.757 48.262 27.277 1.00 19.34 125 LYS B N 1
ATOM 5729 C CA . LYS C 3 125 ? 0.522 47.598 27.018 1.00 15.63 125 LYS B CA 1
ATOM 5730 C C . LYS C 3 125 ? 0.539 46.131 27.399 1.00 20.59 125 LYS B C 1
ATOM 5731 O O . LYS C 3 125 ? 1.456 45.407 27.016 1.00 22.05 125 LYS B O 1
ATOM 5737 N N . ILE C 3 126 ? -0.452 45.693 28.163 1.00 19.28 126 ILE B N 1
ATOM 5738 C CA . ILE C 3 126 ? -0.529 44.288 28.523 1.00 17.92 126 ILE B CA 1
ATOM 5739 C C . ILE C 3 126 ? -1.054 43.501 27.317 1.00 22.37 126 ILE B C 1
ATOM 5740 O O . ILE C 3 126 ? -2.184 43.723 26.867 1.00 24.99 126 ILE B O 1
ATOM 5745 N N . LYS C 3 127 ? -0.221 42.627 26.759 1.00 20.71 127 LYS B N 1
ATOM 5746 C CA . LYS C 3 127 ? -0.591 41.909 25.536 1.00 21.09 127 LYS B CA 1
ATOM 5747 C C . LYS C 3 127 ? -0.899 40.425 25.782 1.00 24.00 127 LYS B C 1
ATOM 5748 O O . LYS C 3 127 ? -1.567 39.775 24.983 1.00 25.61 127 LYS B O 1
ATOM 5754 N N . LEU C 3 128 ? -0.395 39.888 26.885 1.00 21.66 128 LEU B N 1
ATOM 5755 C CA . LEU C 3 128 ? -0.654 38.485 27.210 1.00 19.15 128 LEU B CA 1
ATOM 5756 C C . LEU C 3 128 ? -0.689 38.289 28.707 1.00 21.39 128 LEU B C 1
ATOM 5757 O O . LEU C 3 128 ? 0.320 38.471 29.398 1.00 20.26 128 LEU B O 1
ATOM 5762 N N . LEU C 3 129 ? -1.853 37.923 29.209 1.00 19.76 129 LEU B N 1
ATOM 5763 C CA . LEU C 3 129 ? -2.005 37.668 30.635 1.00 18.85 129 LEU B CA 1
ATOM 5764 C C . LEU C 3 129 ? -2.269 36.185 30.816 1.00 20.10 129 LEU B C 1
ATOM 5765 O O . LEU C 3 129 ? -3.361 35.715 30.524 1.00 19.88 129 LEU B O 1
ATOM 5770 N N . VAL C 3 130 ? -1.267 35.443 31.293 1.00 18.53 130 VAL B N 1
ATOM 5771 C CA . VAL C 3 130 ? -1.450 34.006 31.507 1.00 17.13 130 VAL B CA 1
ATOM 5772 C C . VAL C 3 130 ? -1.898 33.772 32.947 1.00 18.38 130 VAL B C 1
ATOM 5773 O O . VAL C 3 130 ? -1.205 34.140 33.876 1.00 17.49 130 VAL B O 1
ATOM 5777 N N . GLY C 3 131 ? -3.049 33.145 33.130 1.00 18.84 131 GLY B N 1
ATOM 5778 C CA . GLY C 3 131 ? -3.542 32.897 34.474 1.00 17.76 131 GLY B CA 1
ATOM 5779 C C . GLY C 3 131 ? -3.177 31.492 34.906 1.00 16.63 131 GLY B C 1
ATOM 5780 O O . GLY C 3 131 ? -3.142 30.592 34.070 1.00 20.41 131 GLY B O 1
ATOM 5781 N N . ILE C 3 132 ? -2.875 31.297 36.186 1.00 19.02 132 ILE B N 1
ATOM 5782 C CA . ILE C 3 132 ? -2.673 29.935 36.679 1.00 17.28 132 ILE B CA 1
ATOM 5783 C C . ILE C 3 132 ? -3.702 29.641 37.763 1.00 17.61 132 ILE B C 1
ATOM 5784 O O . ILE C 3 132 ? -4.126 30.549 38.469 1.00 21.13 132 ILE B O 1
ATOM 5789 N N . TYR C 3 133 ? -4.126 28.378 37.854 1.00 17.92 133 TYR B N 1
ATOM 5790 C CA . TYR C 3 133 ? -5.196 27.991 38.783 1.00 19.41 133 TYR B CA 1
ATOM 5791 C C . TYR C 3 133 ? -4.717 28.126 40.220 1.00 18.80 133 TYR B C 1
ATOM 5792 O O . TYR C 3 133 ? -3.545 27.901 40.513 1.00 20.54 133 TYR B O 1
ATOM 5801 N N . CYS C 3 134 ? -5.632 28.458 41.124 1.00 18.81 134 CYS B N 1
ATOM 5802 C CA . CYS C 3 134 ? -5.264 28.618 42.526 1.00 19.92 134 CYS B CA 1
ATOM 5803 C C . CYS C 3 134 ? -6.414 28.302 43.474 1.00 23.19 134 CYS B C 1
ATOM 5804 O O . CYS C 3 134 ? -7.532 28.762 43.253 1.00 21.56 134 CYS B O 1
ATOM 5807 N N . MET C 3 135 ? -6.128 27.559 44.546 1.00 20.70 135 MET B N 1
ATOM 5808 C CA . MET C 3 135 ? -7.148 27.257 45.563 1.00 22.61 135 MET B CA 1
ATOM 5809 C C . MET C 3 135 ? -6.851 27.960 46.902 1.00 21.64 135 MET B C 1
ATOM 5810 O O . MET C 3 135 ? -7.741 28.189 47.717 1.00 22.72 135 MET B O 1
ATOM 5815 N N . GLU C 3 136 ? -5.588 28.296 47.125 1.00 19.11 136 GLU B N 1
ATOM 5816 C CA . GLU C 3 136 ? -5.162 28.943 48.363 1.00 23.65 136 GLU B CA 1
ATOM 5817 C C . GLU C 3 136 ? -3.719 29.365 48.215 1.00 22.96 136 GLU B C 1
ATOM 5818 O O . GLU C 3 136 ? -2.992 28.790 47.406 1.00 21.03 136 GLU B O 1
ATOM 5824 N N . ASN C 3 137 ? -3.292 30.349 49.008 1.00 20.31 137 ASN B N 1
ATOM 5825 C CA . ASN C 3 137 ? -1.870 30.648 49.112 1.00 19.25 137 ASN B CA 1
ATOM 5826 C C . ASN C 3 137 ? -1.455 30.785 50.591 1.00 17.74 137 ASN B C 1
ATOM 5827 O O . ASN C 3 137 ? -2.295 31.000 51.450 1.00 17.89 137 ASN B O 1
ATOM 5832 N N . PHE C 3 138 ? -0.169 30.611 50.866 1.00 18.29 138 PHE B N 1
ATOM 5833 C CA . PHE C 3 138 ? 0.349 30.482 52.240 1.00 18.06 138 PHE B CA 1
ATOM 5834 C C . PHE C 3 138 ? 1.375 31.550 52.613 1.00 18.89 138 PHE B C 1
ATOM 5835 O O . PHE C 3 138 ? 2.245 31.891 51.821 1.00 16.53 138 PHE B O 1
ATOM 5843 N N . PRO C 3 139 ? 1.283 32.084 53.841 1.00 21.68 139 PRO B N 1
ATOM 5844 C CA . PRO C 3 139 ? 2.434 32.874 54.297 1.00 17.54 139 PRO B CA 1
ATOM 5845 C C . PRO C 3 139 ? 3.680 31.971 54.326 1.00 17.96 139 PRO B C 1
ATOM 5846 O O . PRO C 3 139 ? 3.574 30.745 54.440 1.00 18.33 139 PRO B O 1
ATOM 5850 N N . TYR C 3 140 ? 4.851 32.574 54.207 1.00 15.31 140 TYR B N 1
ATOM 5851 C CA . TYR C 3 140 ? 6.089 31.813 54.159 1.00 18.21 140 TYR B CA 1
ATOM 5852 C C . TYR C 3 140 ? 6.285 30.959 55.426 1.00 21.43 140 TYR B C 1
ATOM 5853 O O . TYR C 3 140 ? 6.738 29.808 55.349 1.00 16.69 140 TYR B O 1
ATOM 5862 N N . THR C 3 141 ? 5.904 31.496 56.586 1.00 16.07 141 THR B N 1
ATOM 5863 C CA . THR C 3 141 ? 6.048 30.746 57.834 1.00 16.50 141 THR B CA 1
ATOM 5864 C C . THR C 3 141 ? 5.188 29.484 57.853 1.00 16.62 141 THR B C 1
ATOM 5865 O O . THR C 3 141 ? 5.564 28.494 58.469 1.00 21.19 141 THR B O 1
ATOM 5869 N N . SER C 3 142 ? 4.043 29.517 57.172 1.00 16.36 142 SER B N 1
ATOM 5870 C CA . SER C 3 142 ? 3.226 28.321 57.059 1.00 16.51 142 SER B CA 1
ATOM 5871 C C . SER C 3 142 ? 3.952 27.268 56.240 1.00 18.53 142 SER B C 1
ATOM 5872 O O . SER C 3 142 ? 3.958 26.106 56.611 1.00 17.73 142 SER B O 1
ATOM 5875 N N . LEU C 3 143 ? 4.577 27.667 55.133 1.00 16.69 143 LEU B N 1
ATOM 5876 C CA . LEU C 3 143 ? 5.391 26.687 54.392 1.00 17.47 143 LEU B CA 1
ATOM 5877 C C . LEU C 3 143 ? 6.475 26.101 55.283 1.00 17.77 143 LEU B C 1
ATOM 5878 O O . LEU C 3 143 ? 6.716 24.892 55.266 1.00 17.17 143 LEU B O 1
ATOM 5883 N N . GLN C 3 144 ? 7.110 26.946 56.092 1.00 18.67 144 GLN B N 1
ATOM 5884 C CA . GLN C 3 144 ? 8.122 26.450 57.014 1.00 17.37 144 GLN B CA 1
ATOM 5885 C C . GLN C 3 144 ? 7.555 25.447 58.012 1.00 18.50 144 GLN B C 1
ATOM 5886 O O . GLN C 3 144 ? 8.213 24.456 58.330 1.00 20.24 144 GLN B O 1
ATOM 5892 N N . THR C 3 145 ? 6.350 25.702 58.520 1.00 20.10 145 THR B N 1
ATOM 5893 C CA . THR C 3 145 ? 5.709 24.731 59.413 1.00 18.05 145 THR B CA 1
ATOM 5894 C C . THR C 3 145 ? 5.527 23.383 58.707 1.00 18.20 145 THR B C 1
ATOM 5895 O O . THR C 3 145 ? 5.850 22.343 59.272 1.00 19.39 145 THR B O 1
ATOM 5899 N N . PHE C 3 146 ? 5.044 23.414 57.467 1.00 17.85 146 PHE B N 1
ATOM 5900 C CA . PHE C 3 146 ? 4.869 22.174 56.716 1.00 18.18 146 PHE B CA 1
ATOM 5901 C C . PHE C 3 146 ? 6.202 21.456 56.561 1.00 22.25 146 PHE B C 1
ATOM 5902 O O . PHE C 3 146 ? 6.310 20.267 56.850 1.00 20.50 146 PHE B O 1
ATOM 5910 N N . ILE C 3 147 ? 7.217 22.199 56.115 1.00 19.13 147 ILE B N 1
ATOM 5911 C CA . ILE C 3 147 ? 8.466 21.607 55.607 1.00 18.71 147 ILE B CA 1
ATOM 5912 C C . ILE C 3 147 ? 9.526 21.395 56.694 1.00 22.04 147 ILE B C 1
ATOM 5913 O O . ILE C 3 147 ? 10.123 20.326 56.776 1.00 20.14 147 ILE B O 1
ATOM 5918 N N . CYS C 3 148 ? 9.733 22.407 57.535 1.00 21.46 148 CYS B N 1
ATOM 5919 C CA . CYS C 3 148 ? 10.765 22.342 58.564 1.00 20.20 148 CYS B CA 1
ATOM 5920 C C . CYS C 3 148 ? 10.308 21.651 59.841 1.00 24.96 148 CYS B C 1
ATOM 5921 O O . CYS C 3 148 ? 11.120 21.044 60.537 1.00 29.05 148 CYS B O 1
ATOM 5924 N N . GLU C 3 149 ? 9.022 21.760 60.159 1.00 19.53 149 GLU B N 1
ATOM 5925 C CA . GLU C 3 149 ? 8.522 21.240 61.430 1.00 25.97 149 GLU B CA 1
ATOM 5926 C C . GLU C 3 149 ? 7.808 19.906 61.208 1.00 26.28 149 GLU B C 1
ATOM 5927 O O . GLU C 3 149 ? 8.251 18.889 61.728 1.00 25.08 149 GLU B O 1
ATOM 5933 N N . LYS C 3 150 ? 6.719 19.898 60.438 1.00 19.83 150 LYS B N 1
ATOM 5934 C CA . LYS C 3 150 ? 5.976 18.650 60.261 1.00 21.01 150 LYS B CA 1
ATOM 5935 C C . LYS C 3 150 ? 6.783 17.572 59.524 1.00 24.57 150 LYS B C 1
ATOM 5936 O O . LYS C 3 150 ? 6.814 16.408 59.942 1.00 25.71 150 LYS B O 1
ATOM 5942 N N . LEU C 3 151 ? 7.426 17.940 58.422 1.00 24.60 151 LEU B N 1
ATOM 5943 C CA . LEU C 3 151 ? 8.106 16.934 57.600 1.00 23.67 151 LEU B CA 1
ATOM 5944 C C . LEU C 3 151 ? 9.576 16.739 57.999 1.00 24.12 151 LEU B C 1
ATOM 5945 O O . LEU C 3 151 ? 10.242 15.826 57.516 1.00 24.99 151 LEU B O 1
ATOM 5950 N N . GLY C 3 152 ? 10.085 17.605 58.864 1.00 21.04 152 GLY B N 1
ATOM 5951 C CA . GLY C 3 152 ? 11.417 17.406 59.410 1.00 24.55 152 GLY B CA 1
ATOM 5952 C C . GLY C 3 152 ? 12.586 17.548 58.445 1.00 28.02 152 GLY B C 1
ATOM 5953 O O . GLY C 3 152 ? 13.627 16.900 58.611 1.00 21.98 152 GLY B O 1
ATOM 5954 N N . VAL C 3 153 ? 12.433 18.369 57.415 1.00 21.25 153 VAL B N 1
ATOM 5955 C CA . VAL C 3 153 ? 13.609 18.733 56.624 1.00 20.88 153 VAL B CA 1
ATOM 5956 C C . VAL C 3 153 ? 13.797 20.247 56.736 1.00 26.42 153 VAL B C 1
ATOM 5957 O O . VAL C 3 153 ? 13.600 20.803 57.817 1.00 26.81 153 VAL B O 1
ATOM 5961 N N . SER C 3 154 ? 14.197 20.909 55.658 1.00 23.95 154 SER B N 1
ATOM 5962 C CA . SER C 3 154 ? 14.344 22.370 55.672 1.00 20.95 154 SER B CA 1
ATOM 5963 C C . SER C 3 154 ? 14.051 22.919 54.289 1.00 24.41 154 SER B C 1
ATOM 5964 O O . SER C 3 154 ? 13.943 22.165 53.328 1.00 22.83 154 SER B O 1
ATOM 5967 N N . MET C 3 155 ? 13.936 24.235 54.185 1.00 21.11 155 MET B N 1
ATOM 5968 C CA . MET C 3 155 ? 13.554 24.843 52.920 1.00 25.33 155 MET B CA 1
ATOM 5969 C C . MET C 3 155 ? 14.644 24.553 51.873 1.00 23.30 155 MET B C 1
ATOM 5970 O O . MET C 3 155 ? 14.351 24.325 50.695 1.00 22.29 155 MET B O 1
ATOM 5975 N N . GLU C 3 156 ? 15.893 24.514 52.320 1.00 22.08 156 GLU B N 1
ATOM 5976 C CA . GLU C 3 156 ? 17.014 24.315 51.422 1.00 22.87 156 GLU B CA 1
ATOM 5977 C C . GLU C 3 156 ? 17.051 22.895 50.848 1.00 21.57 156 GLU B C 1
ATOM 5978 O O . GLU C 3 156 ? 17.584 22.683 49.762 1.00 26.35 156 GLU B O 1
ATOM 5984 N N . LEU C 3 157 ? 16.502 21.918 51.580 1.00 20.07 157 LEU B N 1
ATOM 5985 C CA . LEU C 3 157 ? 16.456 20.530 51.097 1.00 20.99 157 LEU B CA 1
ATOM 5986 C C . LEU C 3 157 ? 15.339 20.278 50.081 1.00 22.08 157 LEU B C 1
ATOM 5987 O O . LEU C 3 157 ? 15.319 19.228 49.445 1.00 20.43 157 LEU B O 1
ATOM 5992 N N . VAL C 3 158 ? 14.407 21.222 49.935 1.00 20.24 158 VAL B N 1
ATOM 5993 C CA . VAL C 3 158 ? 13.283 21.048 48.988 1.00 19.05 158 VAL B CA 1
ATOM 5994 C C . VAL C 3 158 ? 13.696 21.375 47.546 1.00 19.02 158 VAL B C 1
ATOM 5995 O O . VAL C 3 158 ? 14.097 22.509 47.252 1.00 21.64 158 VAL B O 1
ATOM 5999 N N . GLU C 3 159 ? 13.641 20.378 46.660 1.00 19.36 159 GLU B N 1
ATOM 6000 C CA . GLU C 3 159 ? 13.943 20.591 45.245 1.00 20.27 159 GLU B CA 1
ATOM 6001 C C . GLU C 3 159 ? 12.710 20.977 44.429 1.00 21.45 159 GLU B C 1
ATOM 6002 O O . GLU C 3 159 ? 12.827 21.646 43.402 1.00 23.28 159 GLU B O 1
ATOM 6008 N N . LYS C 3 160 ? 11.536 20.549 44.883 1.00 21.03 160 LYS B N 1
ATOM 6009 C CA . LYS C 3 160 ? 10.268 20.882 44.216 1.00 18.30 160 LYS B CA 1
ATOM 6010 C C . LYS C 3 160 ? 9.131 20.742 45.238 1.00 20.76 160 LYS B C 1
ATOM 6011 O O . LYS C 3 160 ? 9.189 19.875 46.093 1.00 18.86 160 LYS B O 1
ATOM 6017 N N . MET C 3 161 ? 8.107 21.581 45.145 1.00 21.72 161 MET B N 1
ATOM 6018 C CA . MET C 3 161 ? 6.894 21.365 45.931 1.00 20.39 161 MET B CA 1
ATOM 6019 C C . MET C 3 161 ? 5.713 21.240 44.966 1.00 20.69 161 MET B C 1
ATOM 6020 O O . MET C 3 161 ? 5.772 21.732 43.838 1.00 21.78 161 MET B O 1
ATOM 6025 N N . ASP C 3 162 ? 4.655 20.567 45.410 1.00 23.48 162 ASP B N 1
ATOM 6026 C CA . ASP C 3 162 ? 3.503 20.300 44.546 1.00 20.16 162 ASP B CA 1
ATOM 6027 C C . ASP C 3 162 ? 2.277 20.046 45.418 1.00 26.32 162 ASP B C 1
ATOM 6028 O O . ASP C 3 162 ? 2.393 19.627 46.572 1.00 26.53 162 ASP B O 1
ATOM 6033 N N . ILE C 3 163 ? 1.104 20.319 44.869 1.00 23.12 163 ILE B N 1
ATOM 6034 C CA . ILE C 3 163 ? -0.154 20.057 45.560 1.00 19.69 163 ILE B CA 1
ATOM 6035 C C . ILE C 3 163 ? -1.035 19.289 44.592 1.00 26.20 163 ILE B C 1
ATOM 6036 O O . ILE C 3 163 ? -1.108 19.625 43.414 1.00 29.15 163 ILE B O 1
ATOM 6041 N N . GLY C 3 164 ? -1.669 18.230 45.071 1.00 24.15 164 GLY B N 1
ATOM 6042 C CA . GLY C 3 164 ? -2.520 17.423 44.216 1.00 28.67 164 GLY B CA 1
ATOM 6043 C C . GLY C 3 164 ? -2.865 16.104 44.857 1.00 27.57 164 GLY B C 1
ATOM 6044 O O . GLY C 3 164 ? -2.186 15.650 45.785 1.00 26.05 164 GLY B O 1
ATOM 6045 N N . LYS C 3 165 ? -3.938 15.488 44.363 1.00 25.09 165 LYS B N 1
ATOM 6046 C CA . LYS C 3 165 ? -4.401 14.202 44.855 1.00 28.80 165 LYS B CA 1
ATOM 6047 C C . LYS C 3 165 ? -4.505 14.155 46.386 1.00 29.18 165 LYS B C 1
ATOM 6048 O O . LYS C 3 165 ? -4.156 13.156 47.017 1.00 28.62 165 LYS B O 1
ATOM 6054 N N . GLY C 3 166 ? -4.989 15.246 46.964 1.00 26.35 166 GLY B N 1
ATOM 6055 C CA . GLY C 3 166 ? -5.291 15.296 48.377 1.00 26.95 166 GLY B CA 1
ATOM 6056 C C . GLY C 3 166 ? -4.091 15.536 49.274 1.00 27.29 166 GLY B C 1
ATOM 6057 O O . GLY C 3 166 ? -4.210 15.425 50.485 1.00 24.99 166 GLY B O 1
ATOM 6058 N N . LYS C 3 167 ? -2.945 15.880 48.685 1.00 27.66 167 LYS B N 1
ATOM 6059 C CA . LYS C 3 167 ? -1.706 15.996 49.463 1.00 24.88 167 LYS B CA 1
ATOM 6060 C C . LYS C 3 167 ? -0.892 17.209 49.085 1.00 23.23 167 LYS B C 1
ATOM 6061 O O . LYS C 3 167 ? -0.997 17.711 47.967 1.00 23.99 167 LYS B O 1
ATOM 6067 N N . PHE C 3 168 ? -0.096 17.672 50.045 1.00 19.60 168 PHE B N 1
ATOM 6068 C CA . PHE C 3 168 ? 1.008 18.605 49.820 1.00 20.34 168 PHE B CA 1
ATOM 6069 C C . PHE C 3 168 ? 2.261 17.745 49.680 1.00 24.80 168 PHE B C 1
ATOM 6070 O O . PHE C 3 168 ? 2.489 16.870 50.512 1.00 22.51 168 PHE B O 1
ATOM 6078 N N . TRP C 3 169 ? 3.039 17.970 48.619 1.00 23.29 169 TRP B N 1
ATOM 6079 C CA . TRP C 3 169 ? 4.203 17.144 48.297 1.00 24.64 169 TRP B CA 1
ATOM 6080 C C . TRP C 3 169 ? 5.516 17.925 48.348 1.00 19.78 169 TRP B C 1
ATOM 6081 O O . TRP C 3 169 ? 5.612 19.032 47.795 1.00 19.89 169 TRP B O 1
ATOM 6092 N N . VAL C 3 170 ? 6.545 17.335 48.946 1.00 21.41 170 VAL B N 1
ATOM 6093 C CA . VAL C 3 170 ? 7.876 17.930 48.827 1.00 19.44 170 VAL B CA 1
ATOM 6094 C C . VAL C 3 170 ? 8.848 16.883 48.316 1.00 19.74 170 VAL B C 1
ATOM 6095 O O . VAL C 3 170 ? 8.872 15.767 48.789 1.00 23.66 170 VAL B O 1
ATOM 6099 N N . TYR C 3 171 ? 9.604 17.260 47.294 1.00 20.05 171 TYR B N 1
ATOM 6100 C CA . TYR C 3 171 ? 10.632 16.404 46.728 1.00 20.27 171 TYR B CA 1
ATOM 6101 C C . TYR C 3 171 ? 12.007 16.856 47.218 1.00 20.30 171 TYR B C 1
ATOM 6102 O O . TYR C 3 171 ? 12.357 18.032 47.084 1.00 22.67 171 TYR B O 1
ATOM 6111 N N . THR C 3 172 ? 12.769 15.934 47.792 1.00 23.81 172 THR B N 1
ATOM 6112 C CA . THR C 3 172 ? 14.137 16.250 48.197 1.00 28.81 172 THR B CA 1
ATOM 6113 C C . THR C 3 172 ? 15.106 15.530 47.258 1.00 39.45 172 THR B C 1
ATOM 6114 O O . THR C 3 172 ? 14.671 14.921 46.277 1.00 43.28 172 THR B O 1
ATOM 6118 N N . GLN C 3 173 ? 16.409 15.578 47.538 1.00 35.04 173 GLN B N 1
ATOM 6119 C CA . GLN C 3 173 ? 17.365 15.016 46.583 1.00 33.92 173 GLN B CA 1
ATOM 6120 C C . GLN C 3 173 ? 17.155 13.517 46.359 1.00 39.10 173 GLN B C 1
ATOM 6121 O O . GLN C 3 173 ? 17.535 12.987 45.302 1.00 37.47 173 GLN B O 1
ATOM 6127 N N . ASP C 3 174 ? 16.529 12.840 47.323 1.00 40.13 174 ASP B N 1
ATOM 6128 C CA . ASP C 3 174 ? 16.276 11.405 47.164 1.00 43.13 174 ASP B CA 1
ATOM 6129 C C . ASP C 3 174 ? 15.006 10.876 47.842 1.00 45.82 174 ASP B C 1
ATOM 6130 O O . ASP C 3 174 ? 14.891 9.673 48.087 1.00 51.85 174 ASP B O 1
ATOM 6135 N N . ASP C 3 175 ? 14.062 11.759 48.152 1.00 42.40 175 ASP B N 1
ATOM 6136 C CA . ASP C 3 175 ? 12.911 11.380 48.973 1.00 40.07 175 ASP B CA 1
ATOM 6137 C C . ASP C 3 175 ? 11.664 12.180 48.602 1.00 35.41 175 ASP B C 1
ATOM 6138 O O . ASP C 3 175 ? 11.764 13.345 48.240 1.00 35.03 175 ASP B O 1
ATOM 6143 N N . VAL C 3 176 ? 10.491 11.553 48.700 1.00 30.82 176 VAL B N 1
ATOM 6144 C CA . VAL C 3 176 ? 9.223 12.248 48.462 1.00 24.13 176 VAL B CA 1
ATOM 6145 C C . VAL C 3 176 ? 8.428 12.250 49.756 1.00 29.11 176 VAL B C 1
ATOM 6146 O O . VAL C 3 176 ? 8.097 11.192 50.281 1.00 27.87 176 VAL B O 1
ATOM 6150 N N . LEU C 3 177 ? 8.153 13.432 50.293 1.00 22.82 177 LEU B N 1
ATOM 6151 C CA . LEU C 3 177 ? 7.473 13.542 51.586 1.00 22.07 177 LEU B CA 1
ATOM 6152 C C . LEU C 3 177 ? 6.114 14.196 51.401 1.00 24.53 177 LEU B C 1
ATOM 6153 O O . LEU C 3 177 ? 5.975 15.128 50.604 1.00 26.16 177 LEU B O 1
ATOM 6158 N N . THR C 3 178 ? 5.108 13.739 52.136 1.00 24.70 178 THR B N 1
ATOM 6159 C CA . THR C 3 178 ? 3.779 14.328 51.955 1.00 23.84 178 THR B CA 1
ATOM 6160 C C . THR C 3 178 ? 3.045 14.584 53.266 1.00 24.54 178 THR B C 1
ATOM 6161 O O . THR C 3 178 ? 3.348 13.985 54.308 1.00 28.04 178 THR B O 1
ATOM 6165 N N . LEU C 3 179 ? 2.070 15.480 53.175 1.00 23.45 179 LEU B N 1
ATOM 6166 C CA . LEU C 3 179 ? 1.112 15.780 54.228 1.00 26.01 179 LEU B CA 1
ATOM 6167 C C . LEU C 3 179 ? -0.279 15.715 53.603 1.00 30.53 179 LEU B C 1
ATOM 6168 O O . LEU C 3 179 ? -0.445 16.098 52.445 1.00 26.44 179 LEU B O 1
ATOM 6173 N N . PRO C 3 180 ? -1.284 15.256 54.365 1.00 25.53 180 PRO B N 1
ATOM 6174 C CA . PRO C 3 180 ? -2.657 15.402 53.853 1.00 24.70 180 PRO B CA 1
ATOM 6175 C C . PRO C 3 180 ? -2.979 16.874 53.655 1.00 26.62 180 PRO B C 1
ATOM 6176 O O . PRO C 3 180 ? -2.623 17.704 54.499 1.00 25.21 180 PRO B O 1
ATOM 6180 N N . LEU C 3 181 ? -3.624 17.217 52.553 1.00 24.62 181 LEU B N 1
ATOM 6181 C CA . LEU C 3 181 ? -3.847 18.628 52.272 1.00 27.27 181 LEU B CA 1
ATOM 6182 C C . LEU C 3 181 ? -4.757 19.255 53.333 1.00 25.19 181 LEU B C 1
ATOM 6183 O O . LEU C 3 181 ? -4.614 20.430 53.672 1.00 27.52 181 LEU B O 1
ATOM 6188 N N . LYS C 3 182 ? -5.688 18.474 53.879 1.00 26.78 182 LYS B N 1
ATOM 6189 C CA . LYS C 3 182 ? -6.563 19.029 54.905 1.00 32.71 182 LYS B CA 1
ATOM 6190 C C . LYS C 3 182 ? -5.753 19.469 56.127 1.00 34.11 182 LYS B C 1
ATOM 6191 O O . LYS C 3 182 ? -6.211 20.289 56.920 1.00 36.80 182 LYS B O 1
ATOM 6197 N N . GLU C 3 183 ? -4.548 18.930 56.274 1.00 29.68 183 GLU B N 1
ATOM 6198 C CA . GLU C 3 183 ? -3.688 19.320 57.381 1.00 26.96 183 GLU B CA 1
ATOM 6199 C C . GLU C 3 183 ? -3.166 20.758 57.201 1.00 27.49 183 GLU B C 1
ATOM 6200 O O . GLU C 3 183 ? -2.659 21.357 58.151 1.00 28.84 183 GLU B O 1
ATOM 6206 N N . THR C 3 184 ? -3.293 21.318 55.999 1.00 23.08 184 THR B N 1
ATOM 6207 C CA . THR C 3 184 ? -2.810 22.677 55.767 1.00 22.84 184 THR B CA 1
ATOM 6208 C C . THR C 3 184 ? -3.916 23.701 56.013 1.00 22.25 184 THR B C 1
ATOM 6209 O O . THR C 3 184 ? -3.664 24.892 55.986 1.00 19.58 184 THR B O 1
ATOM 6213 N N . HIS C 3 185 ? -5.151 23.232 56.202 1.00 25.11 185 HIS B N 1
ATOM 6214 C CA . HIS C 3 185 ? -6.276 24.117 56.525 1.00 24.08 185 HIS B CA 1
ATOM 6215 C C . HIS C 3 185 ? -6.048 24.970 57.760 1.00 24.66 185 HIS B C 1
ATOM 6216 O O . HIS C 3 185 ? -5.718 24.459 58.834 1.00 27.33 185 HIS B O 1
ATOM 6223 N N . GLY C 3 186 ? -6.251 26.272 57.625 1.00 25.40 186 GLY B N 1
ATOM 6224 C CA . GLY C 3 186 ? -6.026 27.157 58.747 1.00 24.86 186 GLY B CA 1
ATOM 6225 C C . GLY C 3 186 ? -4.652 27.786 58.685 1.00 24.87 186 GLY B C 1
ATOM 6226 O O . GLY C 3 186 ? -4.377 28.720 59.424 1.00 23.83 186 GLY B O 1
ATOM 6227 N N . TYR C 3 187 ? -3.784 27.278 57.811 1.00 21.20 187 TYR B N 1
ATOM 6228 C CA . TYR C 3 187 ? -2.460 27.877 57.646 1.00 18.43 187 TYR B CA 1
ATOM 6229 C C . TYR C 3 187 ? -2.384 28.832 56.448 1.00 16.51 187 TYR B C 1
ATOM 6230 O O . TYR C 3 187 ? -1.407 29.573 56.313 1.00 18.90 187 TYR B O 1
ATOM 6239 N N . GLU C 3 188 ? -3.389 28.781 55.572 1.00 19.41 188 GLU B N 1
ATOM 6240 C CA . GLU C 3 188 ? -3.447 29.680 54.405 1.00 19.50 188 GLU B CA 1
ATOM 6241 C C . GLU C 3 188 ? -3.897 31.102 54.818 1.00 18.68 188 GLU B C 1
ATOM 6242 O O . GLU C 3 188 ? -4.476 31.275 55.900 1.00 19.61 188 GLU B O 1
ATOM 6248 N N . GLN C 3 189 ? -3.616 32.121 53.996 1.00 17.55 189 GLN B N 1
ATOM 6249 C CA . GLN C 3 189 ? -4.035 33.484 54.364 1.00 18.78 189 GLN B CA 1
ATOM 6250 C C . GLN C 3 189 ? -5.576 33.552 54.400 1.00 19.14 189 GLN B C 1
ATOM 6251 O O . GLN C 3 189 ? -6.246 32.905 53.598 1.00 16.13 189 GLN B O 1
ATOM 6257 N N . ALA C 3 190 ? -6.134 34.266 55.384 1.00 17.13 190 ALA B N 1
ATOM 6258 C CA . ALA C 3 190 ? -7.591 34.282 55.573 1.00 20.85 190 ALA B CA 1
ATOM 6259 C C . ALA C 3 190 ? -8.325 34.895 54.377 1.00 17.57 190 ALA B C 1
ATOM 6260 O O . ALA C 3 190 ? -9.506 34.620 54.160 1.00 21.37 190 ALA B O 1
ATOM 6262 N N . GLY C 3 191 ? -7.633 35.740 53.616 1.00 17.83 191 GLY B N 1
ATOM 6263 C CA . GLY C 3 191 ? -8.249 36.422 52.490 1.00 18.46 191 GLY B CA 1
ATOM 6264 C C . GLY C 3 191 ? -8.731 35.475 51.394 1.00 19.53 191 GLY B C 1
ATOM 6265 O O . GLY C 3 191 ? -9.590 35.820 50.582 1.00 19.77 191 GLY B O 1
ATOM 6266 N N . CYS C 3 192 ? -8.188 34.267 51.373 1.00 18.87 192 CYS B N 1
ATOM 6267 C CA . CYS C 3 192 ? -8.574 33.283 50.366 1.00 15.96 192 CYS B CA 1
ATOM 6268 C C . CYS C 3 192 ? -9.985 32.743 50.592 1.00 19.26 192 CYS B C 1
ATOM 6269 O O . CYS C 3 192 ? -10.562 32.163 49.688 1.00 19.96 192 CYS B O 1
ATOM 6272 N N . LYS C 3 193 ? -10.528 32.940 51.797 1.00 18.38 193 LYS B N 1
ATOM 6273 C CA . LYS C 3 193 ? -11.814 32.350 52.183 1.00 23.20 193 LYS B CA 1
ATOM 6274 C C . LYS C 3 193 ? -12.964 32.774 51.287 1.00 22.10 193 LYS B C 1
ATOM 6275 O O . LYS C 3 193 ? -13.929 32.029 51.135 1.00 20.70 193 LYS B O 1
ATOM 6281 N N . ILE C 3 194 ? -12.884 33.978 50.721 1.00 17.92 194 ILE B N 1
ATOM 6282 C CA . ILE C 3 194 ? -14.005 34.513 49.946 1.00 17.69 194 ILE B CA 1
ATOM 6283 C C . ILE C 3 194 ? -13.696 34.537 48.454 1.00 21.28 194 ILE B C 1
ATOM 6284 O O . ILE C 3 194 ? -14.428 35.126 47.656 1.00 20.52 194 ILE B O 1
ATOM 6289 N N . CYS C 3 195 ? -12.640 33.838 48.061 1.00 20.61 195 CYS B N 1
ATOM 6290 C CA . CYS C 3 195 ? -12.252 33.809 46.661 1.00 18.64 195 CYS B CA 1
ATOM 6291 C C . CYS C 3 195 ? -13.108 32.796 45.858 1.00 21.12 195 CYS B C 1
ATOM 6292 O O . CYS C 3 195 ? -13.195 31.617 46.225 1.00 21.73 195 CYS B O 1
ATOM 6295 N N . LYS C 3 196 ? -13.738 33.258 44.779 1.00 19.47 196 LYS B N 1
ATOM 6296 C CA . LYS C 3 196 ? -14.649 32.416 43.988 1.00 24.58 196 LYS B CA 1
ATOM 6297 C C . LYS C 3 196 ? -14.014 31.868 42.711 1.00 24.02 196 LYS B C 1
ATOM 6298 O O . LYS C 3 196 ? -14.603 31.029 42.020 1.00 25.87 196 LYS B O 1
ATOM 6304 N N . ASP C 3 197 ? -12.832 32.364 42.383 1.00 21.67 197 ASP B N 1
ATOM 6305 C CA . ASP C 3 197 ? -12.236 32.136 41.071 1.00 19.67 197 ASP B CA 1
ATOM 6306 C C . ASP C 3 197 ? -11.136 31.070 41.176 1.00 20.81 197 ASP B C 1
ATOM 6307 O O . ASP C 3 197 ? -10.066 31.326 41.730 1.00 20.65 197 ASP B O 1
ATOM 6312 N N . TYR C 3 198 ? -11.411 29.883 40.634 1.00 20.25 198 TYR B N 1
ATOM 6313 C CA . TYR C 3 198 ? -10.441 28.797 40.672 1.00 21.54 198 TYR B CA 1
ATOM 6314 C C . TYR C 3 198 ? -9.542 28.775 39.444 1.00 19.83 198 TYR B C 1
ATOM 6315 O O . TYR C 3 198 ? -8.330 28.645 39.559 1.00 23.52 198 TYR B O 1
ATOM 6324 N N . VAL C 3 199 ? -10.142 28.887 38.263 1.00 21.34 199 VAL B N 1
ATOM 6325 C CA . VAL C 3 199 ? -9.383 28.668 37.042 1.00 20.15 199 VAL B CA 1
ATOM 6326 C C . VAL C 3 199 ? -8.972 29.966 36.353 1.00 19.66 199 VAL B C 1
ATOM 6327 O O . VAL C 3 199 ? -8.765 29.980 35.137 1.00 23.05 199 VAL B O 1
ATOM 6331 N N . ALA C 3 200 ? -8.811 31.037 37.127 1.00 20.02 200 ALA B N 1
ATOM 6332 C CA . ALA C 3 200 ? -8.367 32.328 36.577 1.00 17.40 200 ALA B CA 1
ATOM 6333 C C . ALA C 3 200 ? -9.259 32.728 35.398 1.00 23.16 200 ALA B C 1
ATOM 6334 O O . ALA C 3 200 ? -8.801 32.809 34.262 1.00 21.51 200 ALA B O 1
ATOM 6336 N N . GLU C 3 201 ? -10.533 32.955 35.688 1.00 20.54 201 GLU B N 1
ATOM 6337 C CA . GLU C 3 201 ? -11.548 33.167 34.670 1.00 19.10 201 GLU B CA 1
ATOM 6338 C C . GLU C 3 201 ? -11.346 34.402 33.804 1.00 23.31 201 GLU B C 1
ATOM 6339 O O . GLU C 3 201 ? -11.932 34.485 32.733 1.00 22.40 201 GLU B O 1
ATOM 6345 N N . LEU C 3 202 ? -10.541 35.366 34.254 1.00 19.36 202 LEU B N 1
ATOM 6346 C CA . LEU C 3 202 ? -10.414 36.609 33.499 1.00 20.23 202 LEU B CA 1
ATOM 6347 C C . LEU C 3 202 ? -9.096 36.701 32.719 1.00 22.51 202 LEU B C 1
ATOM 6348 O O . LEU C 3 202 ? -8.803 37.727 32.106 1.00 18.29 202 LEU B O 1
ATOM 6353 N N . ALA C 3 203 ? -8.296 35.633 32.742 1.00 21.90 203 ALA B N 1
ATOM 6354 C CA . ALA C 3 203 ? -7.009 35.649 32.056 1.00 18.97 203 ALA B CA 1
ATOM 6355 C C . ALA C 3 203 ? -7.198 35.478 30.548 1.00 18.14 203 ALA B C 1
ATOM 6356 O O . ALA C 3 203 ? -8.256 35.034 30.101 1.00 18.35 203 ALA B O 1
ATOM 6358 N N . ASP C 3 204 ? -6.174 35.798 29.767 1.00 19.83 204 ASP B N 1
ATOM 6359 C CA . ASP C 3 204 ? -6.233 35.509 28.335 1.00 19.52 204 ASP B CA 1
ATOM 6360 C C . ASP C 3 204 ? -6.253 34.001 28.058 1.00 17.17 204 ASP B C 1
ATOM 6361 O O . ASP C 3 204 ? -7.012 33.535 27.205 1.00 19.39 204 ASP B O 1
ATOM 6366 N N . VAL C 3 205 ? -5.350 33.286 28.732 1.00 22.72 205 VAL B N 1
ATOM 6367 C CA . VAL C 3 205 ? -5.224 31.821 28.699 1.00 21.90 205 VAL B CA 1
ATOM 6368 C C . VAL C 3 205 ? -5.010 31.416 30.138 1.00 22.28 205 VAL B C 1
ATOM 6369 O O . VAL C 3 205 ? -4.232 32.075 30.827 1.00 22.24 205 VAL B O 1
ATOM 6373 N N . SER C 3 206 ? -5.657 30.345 30.588 1.00 20.96 206 SER B N 1
ATOM 6374 C CA . SER C 3 206 ? -5.500 29.892 31.970 1.00 19.35 206 SER B CA 1
ATOM 6375 C C . SER C 3 206 ? -4.953 28.462 32.005 1.00 18.18 206 SER B C 1
ATOM 6376 O O . SER C 3 206 ? -5.329 27.638 31.177 1.00 22.92 206 SER B O 1
ATOM 6379 N N . THR C 3 207 ? -4.068 28.156 32.950 1.00 19.57 207 THR B N 1
ATOM 6380 C CA . THR C 3 207 ? -3.496 26.820 32.955 1.00 18.96 207 THR B CA 1
ATOM 6381 C C . THR C 3 207 ? -3.216 26.316 34.372 1.00 20.14 207 THR B C 1
ATOM 6382 O O . THR C 3 207 ? -3.004 27.099 35.297 1.00 20.40 207 THR B O 1
ATOM 6386 N N . GLY C 3 208 ? -3.259 24.997 34.532 1.00 19.76 208 GLY B N 1
ATOM 6387 C CA . GLY C 3 208 ? -2.993 24.362 35.812 1.00 18.88 208 GLY B CA 1
ATOM 6388 C C . GLY C 3 208 ? -2.798 22.875 35.606 1.00 23.46 208 GLY B C 1
ATOM 6389 O O . GLY C 3 208 ? -2.852 22.386 34.479 1.00 21.63 208 GLY B O 1
ATOM 6390 N N . SER C 3 209 ? -2.569 22.147 36.692 1.00 24.45 209 SER B N 1
ATOM 6391 C CA . SER C 3 209 ? -2.318 20.714 36.578 1.00 23.43 209 SER B CA 1
ATOM 6392 C C . SER C 3 209 ? -3.606 19.918 36.593 1.00 24.01 209 SER B C 1
ATOM 6393 O O . SER C 3 209 ? -3.692 18.853 35.975 1.00 25.78 209 SER B O 1
ATOM 6396 N N . VAL C 3 210 ? -4.601 20.413 37.324 1.00 24.82 210 VAL B N 1
ATOM 6397 C CA . VAL C 3 210 ? -5.813 19.629 37.565 1.00 22.78 210 VAL B CA 1
ATOM 6398 C C . VAL C 3 210 ? -6.545 19.262 36.280 1.00 25.91 210 VAL B C 1
ATOM 6399 O O . VAL C 3 210 ? -6.810 20.113 35.433 1.00 25.09 210 VAL B O 1
ATOM 6403 N N . GLY C 3 211 ? -6.852 17.972 36.137 1.00 24.81 211 GLY B N 1
ATOM 6404 C CA . GLY C 3 211 ? -7.590 17.480 34.980 1.00 28.48 211 GLY B CA 1
ATOM 6405 C C . GLY C 3 211 ? -6.659 16.763 34.020 1.00 30.02 211 GLY B C 1
ATOM 6406 O O . GLY C 3 211 ? -7.098 16.006 33.155 1.00 32.50 211 GLY B O 1
ATOM 6407 N N . SER C 3 212 ? -5.357 16.981 34.206 1.00 28.56 212 SER B N 1
ATOM 6408 C CA . SER C 3 212 ? -4.327 16.395 33.343 1.00 26.10 212 SER B CA 1
ATOM 6409 C C . SER C 3 212 ? -3.398 15.472 34.131 1.00 26.92 212 SER B C 1
ATOM 6410 O O . SER C 3 212 ? -3.230 15.638 35.339 1.00 32.12 212 SER B O 1
ATOM 6413 N N . PRO C 3 213 ? -2.777 14.506 33.436 1.00 31.56 213 PRO B N 1
ATOM 6414 C CA . PRO C 3 213 ? -1.784 13.631 34.068 1.00 32.58 213 PRO B CA 1
ATOM 6415 C C . PRO C 3 213 ? -0.481 14.369 34.362 1.00 33.27 213 PRO B C 1
ATOM 6416 O O . PRO C 3 213 ? -0.287 15.506 33.919 1.00 29.42 213 PRO B O 1
ATOM 6420 N N . ASP C 3 214 ? 0.390 13.731 35.134 1.00 35.29 214 ASP B N 1
ATOM 6421 C CA . ASP C 3 214 ? 1.645 14.346 35.554 1.00 36.51 214 ASP B CA 1
ATOM 6422 C C . ASP C 3 214 ? 2.493 14.792 34.367 1.00 29.00 214 ASP B C 1
ATOM 6423 O O . ASP C 3 214 ? 2.700 14.036 33.423 1.00 29.90 214 ASP B O 1
ATOM 6428 N N . GLY C 3 215 ? 2.967 16.031 34.412 1.00 27.25 215 GLY B N 1
ATOM 6429 C CA . GLY C 3 215 ? 3.825 16.545 33.356 1.00 26.52 215 GLY B CA 1
ATOM 6430 C C . GLY C 3 215 ? 3.031 17.165 32.226 1.00 27.35 215 GLY B C 1
ATOM 6431 O O . GLY C 3 215 ? 3.592 17.611 31.216 1.00 27.91 215 GLY B O 1
ATOM 6432 N N . TRP C 3 216 ? 1.715 17.186 32.393 1.00 30.49 216 TRP B N 1
ATOM 6433 C CA . TRP C 3 216 ? 0.817 17.811 31.426 1.00 25.85 216 TRP B CA 1
ATOM 6434 C C . TRP C 3 216 ? -0.022 18.859 32.122 1.00 21.61 216 TRP B C 1
ATOM 6435 O O . TRP C 3 216 ? -0.118 18.877 33.363 1.00 27.02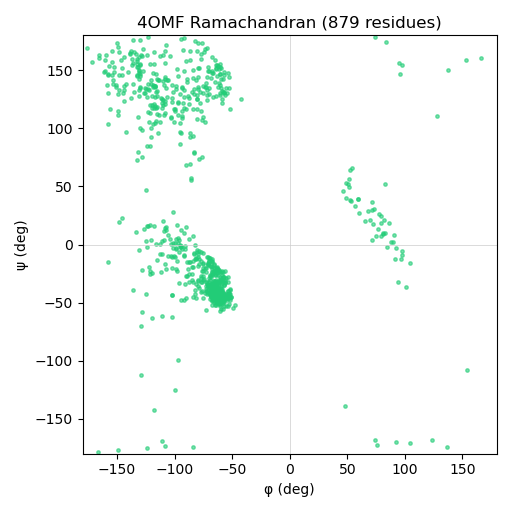 216 TRP B O 1
ATOM 6446 N N . SER C 3 217 ? -0.622 19.740 31.330 1.00 22.20 217 SER B N 1
ATOM 6447 C CA . SER C 3 217 ? -1.429 20.845 31.871 1.00 19.67 217 SER B CA 1
ATOM 6448 C C . SER C 3 217 ? -2.779 20.946 31.186 1.00 20.63 217 SER B C 1
ATOM 6449 O O . SER C 3 217 ? -2.886 20.681 29.991 1.00 23.98 217 SER B O 1
ATOM 6452 N N . THR C 3 218 ? -3.788 21.384 31.935 1.00 21.55 218 THR B N 1
ATOM 6453 C CA . THR C 3 218 ? -5.098 21.694 31.374 1.00 23.50 218 THR B CA 1
ATOM 6454 C C . THR C 3 218 ? -5.123 23.172 31.001 1.00 24.30 218 THR B C 1
ATOM 6455 O O . THR C 3 218 ? -4.948 24.045 31.860 1.00 23.56 218 THR B O 1
ATOM 6459 N N . VAL C 3 219 ? -5.299 23.439 29.706 1.00 21.94 219 VAL B N 1
ATOM 6460 C CA . VAL C 3 219 ? -5.136 24.785 29.148 1.00 23.32 219 VAL B CA 1
ATOM 6461 C C . VAL C 3 219 ? -6.457 25.313 28.604 1.00 20.15 219 VAL B C 1
ATOM 6462 O O . VAL C 3 219 ? -7.022 24.753 27.669 1.00 24.52 219 VAL B O 1
ATOM 6466 N N . ILE C 3 220 ? -6.921 26.404 29.189 1.00 23.03 220 ILE B N 1
ATOM 6467 C CA . ILE C 3 220 ? -8.197 27.008 28.823 1.00 21.64 220 ILE B CA 1
ATOM 6468 C C . ILE C 3 220 ? -7.926 28.317 28.089 1.00 24.04 220 ILE B C 1
ATOM 6469 O O . ILE C 3 220 ? -7.414 29.254 28.700 1.00 24.38 220 ILE B O 1
ATOM 6474 N N . THR C 3 221 ? -8.224 28.389 26.789 1.00 24.63 221 THR B N 1
ATOM 6475 C CA . THR C 3 221 ? -8.061 29.663 26.082 1.00 20.69 221 THR B CA 1
ATOM 6476 C C . THR C 3 221 ? -9.362 30.448 26.199 1.00 21.69 221 THR B C 1
ATOM 6477 O O . THR C 3 221 ? -10.440 29.866 26.169 1.00 23.89 221 THR B O 1
ATOM 6481 N N . ARG C 3 222 ? -9.264 31.767 26.351 1.00 22.65 222 ARG B N 1
ATOM 6482 C CA . ARG C 3 222 ? -10.439 32.571 26.651 1.00 19.85 222 ARG B CA 1
ATOM 6483 C C . ARG C 3 222 ? -10.629 33.770 25.716 1.00 21.38 222 ARG B C 1
ATOM 6484 O O . ARG C 3 222 ? -11.677 33.900 25.074 1.00 26.33 222 ARG B O 1
ATOM 6492 N N . THR C 3 223 ? -9.652 34.662 25.645 1.00 19.45 223 THR B N 1
ATOM 6493 C CA . THR C 3 223 ? -9.803 35.873 24.837 1.00 23.21 223 THR B CA 1
ATOM 6494 C C . THR C 3 223 ? -9.247 35.637 23.435 1.00 27.27 223 THR B C 1
ATOM 6495 O O . THR C 3 223 ? -8.562 34.641 23.207 1.00 25.65 223 THR B O 1
ATOM 6499 N N . ASP C 3 224 ? -9.529 36.544 22.497 1.00 29.64 224 ASP B N 1
ATOM 6500 C CA . ASP C 3 224 ? -8.954 36.431 21.154 1.00 33.59 224 ASP B CA 1
ATOM 6501 C C . ASP C 3 224 ? -7.421 36.335 21.216 1.00 32.95 224 ASP B C 1
ATOM 6502 O O . ASP C 3 224 ? -6.816 35.514 20.522 1.00 29.55 224 ASP B O 1
ATOM 6507 N N . ALA C 3 225 ? -6.808 37.157 22.064 1.00 33.14 225 ALA B N 1
ATOM 6508 C CA . ALA C 3 225 ? -5.363 37.179 22.208 1.00 27.54 225 ALA B CA 1
ATOM 6509 C C . ALA C 3 225 ? -4.848 35.854 22.772 1.00 29.25 225 ALA B C 1
ATOM 6510 O O . ALA C 3 225 ? -3.865 35.282 22.286 1.00 27.93 225 ALA B O 1
ATOM 6512 N N . GLY C 3 226 ? -5.523 35.363 23.797 1.00 24.10 226 GLY B N 1
ATOM 6513 C CA . GLY C 3 226 ? -5.141 34.112 24.419 1.00 23.04 226 GLY B CA 1
ATOM 6514 C C . GLY C 3 226 ? -5.201 32.926 23.483 1.00 24.98 226 GLY B C 1
ATOM 6515 O O . GLY C 3 226 ? -4.245 32.142 23.359 1.00 27.66 226 GLY B O 1
ATOM 6516 N N . ASP C 3 227 ? -6.340 32.782 22.818 1.00 24.15 227 ASP B N 1
ATOM 6517 C CA . ASP C 3 227 ? -6.538 31.672 21.919 1.00 23.81 227 ASP B CA 1
ATOM 6518 C C . ASP C 3 227 ? -5.566 31.754 20.743 1.00 25.87 227 ASP B C 1
ATOM 6519 O O . ASP C 3 227 ? -4.961 30.758 20.356 1.00 28.68 227 ASP B O 1
ATOM 6524 N N . SER C 3 228 ? -5.395 32.948 20.188 1.00 30.68 228 SER B N 1
ATOM 6525 C CA . SER C 3 228 ? -4.612 33.070 18.970 1.00 30.36 228 SER B CA 1
ATOM 6526 C C . SER C 3 228 ? -3.133 32.856 19.258 1.00 30.12 228 SER B C 1
ATOM 6527 O O . SER C 3 228 ? -2.446 32.202 18.491 1.00 30.69 228 SER B O 1
ATOM 6530 N N . ILE C 3 229 ? -2.640 33.389 20.373 1.00 26.28 229 ILE B N 1
ATOM 6531 C CA . ILE C 3 229 ? -1.228 33.223 20.714 1.00 29.69 229 ILE B CA 1
ATOM 6532 C C . ILE C 3 229 ? -0.910 31.765 21.060 1.00 28.29 229 ILE B C 1
ATOM 6533 O O . ILE C 3 229 ? 0.106 31.233 20.626 1.00 29.94 229 ILE B O 1
ATOM 6538 N N . PHE C 3 230 ? -1.775 31.114 21.833 1.00 29.85 230 PHE B N 1
ATOM 6539 C CA . PHE C 3 230 ? -1.544 29.718 22.169 1.00 27.92 230 PHE B CA 1
ATOM 6540 C C . PHE C 3 230 ? -1.658 28.820 20.924 1.00 27.74 230 PHE B C 1
ATOM 6541 O O . PHE C 3 230 ? -0.825 27.930 20.725 1.00 28.45 230 PHE B O 1
ATOM 6549 N N . LYS C 3 231 ? -2.654 29.055 20.067 1.00 30.29 231 LYS B N 1
ATOM 6550 C CA . LYS C 3 231 ? -2.777 28.276 18.839 1.00 34.07 231 LYS B CA 1
ATOM 6551 C C . LYS C 3 231 ? -1.540 28.434 17.951 1.00 34.86 231 LYS B C 1
ATOM 6552 O O . LYS C 3 231 ? -1.065 27.452 17.358 1.00 30.55 231 LYS B O 1
ATOM 6558 N N . GLN C 3 232 ? -1.034 29.663 17.852 1.00 34.75 232 GLN B N 1
ATOM 6559 C CA . GLN C 3 232 ? 0.215 29.951 17.123 1.00 33.58 232 GLN B CA 1
ATOM 6560 C C . GLN C 3 232 ? 1.385 29.102 17.604 1.00 32.31 232 GLN B C 1
ATOM 6561 O O . GLN C 3 232 ? 2.155 28.589 16.794 1.00 31.66 232 GLN B O 1
ATOM 6567 N N . ALA C 3 233 ? 1.542 29.001 18.927 1.00 30.76 233 ALA B N 1
ATOM 6568 C CA . ALA C 3 233 ? 2.655 28.259 19.513 1.00 28.50 233 ALA B CA 1
ATOM 6569 C C . ALA C 3 233 ? 2.526 26.770 19.224 1.00 29.06 233 ALA B C 1
ATOM 6570 O O . ALA C 3 233 ? 3.515 26.102 18.954 1.00 26.43 233 ALA B O 1
ATOM 6572 N N . VAL C 3 234 ? 1.300 26.259 19.277 1.00 30.97 234 VAL B N 1
ATOM 6573 C CA . VAL C 3 234 ? 1.046 24.865 18.964 1.00 32.60 234 VAL B CA 1
ATOM 6574 C C . VAL C 3 234 ? 1.406 24.592 17.521 1.00 31.47 234 VAL B C 1
ATOM 6575 O O . VAL C 3 234 ? 2.105 23.628 17.216 1.00 31.92 234 VAL B O 1
ATOM 6579 N N . GLU C 3 235 ? 0.912 25.453 16.636 1.00 34.85 235 GLU B N 1
ATOM 6580 C CA . GLU C 3 235 ? 1.170 25.313 15.207 1.00 37.58 235 GLU B CA 1
ATOM 6581 C C . GLU C 3 235 ? 2.676 25.366 14.943 1.00 34.04 235 GLU B C 1
ATOM 6582 O O . GLU C 3 235 ? 3.177 24.710 14.035 1.00 36.78 235 GLU B O 1
ATOM 6588 N N . ALA C 3 236 ? 3.404 26.118 15.767 1.00 29.81 236 ALA B N 1
ATOM 6589 C CA . ALA C 3 236 ? 4.847 26.212 15.596 1.00 31.43 236 ALA B CA 1
ATOM 6590 C C . ALA C 3 236 ? 5.567 25.018 16.240 1.00 34.82 236 ALA B C 1
ATOM 6591 O O . ALA C 3 236 ? 6.786 24.917 16.189 1.00 41.04 236 ALA B O 1
ATOM 6593 N N . GLY C 3 237 ? 4.800 24.119 16.846 1.00 33.50 237 GLY B N 1
ATOM 6594 C CA . GLY C 3 237 ? 5.338 22.868 17.357 1.00 31.83 237 GLY B CA 1
ATOM 6595 C C . GLY C 3 237 ? 5.997 23.015 18.719 1.00 31.23 237 GLY B C 1
ATOM 6596 O O . GLY C 3 237 ? 6.808 22.177 19.120 1.00 33.83 237 GLY B O 1
ATOM 6597 N N . LEU C 3 238 ? 5.636 24.074 19.435 1.00 30.16 238 LEU B N 1
ATOM 6598 C CA . LEU C 3 238 ? 6.181 24.312 20.764 1.00 28.13 238 LEU B CA 1
ATOM 6599 C C . LEU C 3 238 ? 5.347 23.642 21.857 1.00 31.09 238 LEU B C 1
ATOM 6600 O O . LEU C 3 238 ? 5.804 23.519 22.995 1.00 26.57 238 LEU B O 1
ATOM 6605 N N . PHE C 3 239 ? 4.126 23.223 21.514 1.00 30.96 239 PHE B N 1
ATOM 6606 C CA . PHE C 3 239 ? 3.305 22.416 22.417 1.00 28.56 239 PHE B CA 1
ATOM 6607 C C . PHE C 3 239 ? 2.696 21.219 21.706 1.00 29.69 239 PHE B C 1
ATOM 6608 O O . PHE C 3 239 ? 2.364 21.284 20.521 1.00 33.11 239 PHE B O 1
ATOM 6616 N N . GLU C 3 240 ? 2.593 20.122 22.448 1.00 30.51 240 GLU B N 1
ATOM 6617 C CA . GLU C 3 240 ? 1.812 18.948 22.072 1.00 32.70 240 GLU B CA 1
ATOM 6618 C C . GLU C 3 240 ? 0.483 19.057 22.818 1.00 30.30 240 GLU B C 1
ATOM 6619 O O . GLU C 3 240 ? 0.473 19.409 23.998 1.00 26.83 240 GLU B O 1
ATOM 6625 N N . THR C 3 241 ? -0.638 18.787 22.143 1.00 30.02 241 THR B N 1
ATOM 6626 C CA . THR C 3 241 ? -1.949 18.887 22.801 1.00 29.21 241 THR B CA 1
ATOM 6627 C C . THR C 3 241 ? -2.828 17.661 22.563 1.00 35.14 241 THR B C 1
ATOM 6628 O O . THR C 3 241 ? -2.702 16.979 21.544 1.00 37.38 241 THR B O 1
ATOM 6632 N N . LYS C 3 242 ? -3.721 17.401 23.514 1.00 32.06 242 LYS B N 1
ATOM 6633 C CA . LYS C 3 242 ? -4.752 16.369 23.393 1.00 34.05 242 LYS B CA 1
ATOM 6634 C C . LYS C 3 242 ? -6.104 16.974 23.789 1.00 39.00 242 LYS B C 1
ATOM 6635 O O . LYS C 3 242 ? -6.164 17.787 24.721 1.00 33.23 242 LYS B O 1
ATOM 6641 N N . PRO C 3 243 ? -7.194 16.587 23.096 1.00 39.25 243 PRO B N 1
ATOM 6642 C CA . PRO C 3 243 ? -8.527 16.988 23.568 1.00 38.53 243 PRO B CA 1
ATOM 6643 C C . PRO C 3 243 ? -8.719 16.602 25.033 1.00 36.02 243 PRO B C 1
ATOM 6644 O O . PRO C 3 243 ? -8.347 15.495 25.427 1.00 35.60 243 PRO B O 1
ATOM 6648 N N . ILE C 3 244 ? -9.262 17.515 25.832 1.00 35.19 244 ILE B N 1
ATOM 6649 C CA . ILE C 3 244 ? -9.395 17.276 27.261 1.00 33.89 244 ILE B CA 1
ATOM 6650 C C . ILE C 3 244 ? -10.363 16.112 27.550 1.00 37.56 244 ILE B C 1
ATOM 6651 O O . ILE C 3 244 ? -10.253 15.462 28.585 1.00 34.99 244 ILE B O 1
ATOM 6656 N N . GLU C 3 245 ? -11.276 15.820 26.623 1.00 40.80 245 GLU B N 1
ATOM 6657 C CA . GLU C 3 245 ? -12.242 14.738 26.840 1.00 46.36 245 GLU B CA 1
ATOM 6658 C C . GLU C 3 245 ? -11.562 13.369 26.781 1.00 51.43 245 GLU B C 1
ATOM 6659 O O . GLU C 3 245 ? -12.112 12.377 27.257 1.00 54.98 245 GLU B O 1
ATOM 6665 N N . GLU C 3 246 ? -10.358 13.326 26.214 1.00 50.94 246 GLU B N 1
ATOM 6666 C CA . GLU C 3 246 ? -9.650 12.069 25.993 1.00 50.35 246 GLU B CA 1
ATOM 6667 C C . GLU C 3 246 ? -8.606 11.805 27.070 1.00 46.27 246 GLU B C 1
ATOM 6668 O O . GLU C 3 246 ? -7.865 10.827 27.011 1.00 42.84 246 GLU B O 1
ATOM 6674 N N . VAL C 3 247 ? -8.572 12.677 28.068 1.00 42.25 247 VAL B N 1
ATOM 6675 C CA . VAL C 3 247 ? -7.526 12.664 29.079 1.00 38.93 247 VAL B CA 1
ATOM 6676 C C . VAL C 3 247 ? -8.092 12.362 30.468 1.00 37.86 247 VAL B C 1
ATOM 6677 O O . VAL C 3 247 ? -9.229 12.728 30.749 1.00 37.99 247 VAL B O 1
ATOM 6681 N N . LYS C 3 248 ? -7.309 11.678 31.310 1.00 33.00 248 LYS B N 1
ATOM 6682 C CA . LYS C 3 248 ? -7.671 11.404 32.700 1.00 38.23 248 LYS B CA 1
ATOM 6683 C C . LYS C 3 248 ? -6.822 12.249 33.652 1.00 39.82 248 LYS B C 1
ATOM 6684 O O . LYS C 3 248 ? -5.641 12.476 33.383 1.00 40.96 248 LYS B O 1
ATOM 6690 N N . PRO C 3 249 ? -7.407 12.706 34.776 1.00 38.62 249 PRO B N 1
ATOM 6691 C CA . PRO C 3 249 ? -8.809 12.554 35.200 1.00 41.57 249 PRO B CA 1
ATOM 6692 C C . PRO C 3 249 ? -9.816 13.315 34.336 1.00 39.19 249 PRO B C 1
ATOM 6693 O O . PRO C 3 249 ? -10.982 12.922 34.267 1.00 38.68 249 PRO B O 1
ATOM 6697 N N . GLY C 3 250 ? -9.376 14.384 33.683 1.00 34.52 250 GLY B N 1
ATOM 6698 C CA . GLY C 3 250 ? -10.253 15.091 32.771 1.00 34.80 250 GLY B CA 1
ATOM 6699 C C . GLY C 3 250 ? -11.020 16.232 33.411 1.00 34.56 250 GLY B C 1
ATOM 6700 O O . GLY C 3 250 ? -10.760 16.619 34.558 1.00 32.05 250 GLY B O 1
ATOM 6701 N N . LEU C 3 251 ? -11.975 16.764 32.653 1.00 33.15 251 LEU B N 1
ATOM 6702 C CA . LEU C 3 251 ? -12.689 17.985 33.009 1.00 36.92 251 LEU B CA 1
ATOM 6703 C C . LEU C 3 251 ? -13.592 17.846 34.240 1.00 37.86 251 LEU B C 1
ATOM 6704 O O . LEU C 3 251 ? -13.872 18.832 34.926 1.00 40.52 251 LEU B O 1
ATOM 6709 N N . GLY C 3 252 ? -14.050 16.629 34.514 1.00 34.49 252 GLY B N 1
ATOM 6710 C CA . GLY C 3 252 ? -14.930 16.389 35.646 1.00 33.96 252 GLY B CA 1
ATOM 6711 C C . GLY C 3 252 ? -14.300 16.805 36.968 1.00 34.93 252 GLY B C 1
ATOM 6712 O O . GLY C 3 252 ? -14.964 17.373 37.845 1.00 30.01 252 GLY B O 1
ATOM 6713 N N . LEU C 3 253 ? -13.010 16.528 37.120 1.00 30.06 253 LEU B N 1
ATOM 6714 C CA . LEU C 3 253 ? -12.333 16.849 38.370 1.00 28.42 253 LEU B CA 1
ATOM 6715 C C . LEU C 3 253 ? -12.139 18.357 38.477 1.00 28.64 253 LEU B C 1
ATOM 6716 O O . LEU C 3 253 ? -12.311 18.931 39.542 1.00 25.55 253 LEU B O 1
ATOM 6721 N N . LEU C 3 254 ? -11.798 18.988 37.359 1.00 31.93 254 LEU B N 1
ATOM 6722 C CA . LEU C 3 254 ? -11.628 20.436 37.323 1.00 29.31 254 LEU B CA 1
ATOM 6723 C C . LEU C 3 254 ? -12.940 21.120 37.709 1.00 29.14 254 LEU B C 1
ATOM 6724 O O . LEU C 3 254 ? -12.963 22.017 38.547 1.00 28.85 254 LEU B O 1
ATOM 6729 N N . GLU C 3 255 ? -14.040 20.687 37.101 1.00 26.88 255 GLU B N 1
ATOM 6730 C CA . GLU C 3 255 ? -15.334 21.284 37.403 1.00 28.65 255 GLU B CA 1
ATOM 6731 C C . GLU C 3 255 ? -15.737 21.034 38.857 1.00 30.40 255 GLU B C 1
ATOM 6732 O O . GLU C 3 255 ? -16.360 21.885 39.485 1.00 28.45 255 GLU B O 1
ATOM 6738 N N . LYS C 3 256 ? -15.365 19.876 39.399 1.00 28.75 256 LYS B N 1
ATOM 6739 C CA . LYS C 3 256 ? -15.718 19.576 40.783 1.00 29.76 256 LYS B CA 1
ATOM 6740 C C . LYS C 3 256 ? -15.037 20.571 41.715 1.00 30.34 256 LYS B C 1
ATOM 6741 O O . LYS C 3 256 ? -15.682 21.196 42.551 1.00 30.64 256 LYS B O 1
ATOM 6747 N N . LEU C 3 257 ? -13.730 20.715 41.553 1.00 26.45 257 LEU B N 1
ATOM 6748 C CA . LEU C 3 257 ? -12.954 21.613 42.419 1.00 27.86 257 LEU B CA 1
ATOM 6749 C C . LEU C 3 257 ? -13.388 23.082 42.270 1.00 25.66 257 LEU B C 1
ATOM 6750 O O . LEU C 3 257 ? -13.504 23.788 43.269 1.00 25.80 257 LEU B O 1
ATOM 6755 N N . ALA C 3 258 ? -13.649 23.519 41.039 1.00 27.33 258 ALA B N 1
ATOM 6756 C CA . ALA C 3 258 ? -14.125 24.881 40.788 1.00 26.38 258 ALA B CA 1
ATOM 6757 C C . ALA C 3 258 ? -15.466 25.144 41.496 1.00 26.35 258 ALA B C 1
ATOM 6758 O O . ALA C 3 258 ? -15.682 26.221 42.064 1.00 25.65 258 ALA B O 1
ATOM 6760 N N . ALA C 3 259 ? -16.354 24.153 41.476 1.00 27.22 259 ALA B N 1
ATOM 6761 C CA . ALA C 3 259 ? -17.650 24.279 42.143 1.00 25.05 259 ALA B CA 1
ATOM 6762 C C . ALA C 3 259 ? -17.504 24.222 43.660 1.00 27.77 259 ALA B C 1
ATOM 6763 O O . ALA C 3 259 ? -18.207 24.941 44.373 1.00 29.08 259 ALA B O 1
ATOM 6765 N N . GLN C 3 260 ? -16.608 23.360 44.155 1.00 26.57 260 GLN B N 1
ATOM 6766 C CA . GLN C 3 260 ? -16.296 23.329 45.586 1.00 27.67 260 GLN B CA 1
ATOM 6767 C C . GLN C 3 260 ? -15.809 24.701 46.043 1.00 26.76 260 GLN B C 1
ATOM 6768 O O . GLN C 3 260 ? -16.225 25.192 47.094 1.00 26.42 260 GLN B O 1
ATOM 6774 N N . LYS C 3 261 ? -14.927 25.315 45.260 1.00 22.45 261 LYS B N 1
ATOM 6775 C CA . LYS C 3 261 ? -14.334 26.590 45.697 1.00 21.09 261 LYS B CA 1
ATOM 6776 C C . LYS C 3 261 ? -15.415 27.661 45.775 1.00 24.16 261 LYS B C 1
ATOM 6777 O O . LYS C 3 261 ? -15.460 28.442 46.725 1.00 24.38 261 LYS B O 1
ATOM 6783 N N . LYS C 3 262 ? -16.295 27.681 44.780 1.00 23.98 262 LYS B N 1
ATOM 6784 C CA . LYS C 3 262 ? -17.341 28.698 44.726 1.00 25.97 262 LYS B CA 1
ATOM 6785 C C . LYS C 3 262 ? -18.351 28.533 45.858 1.00 24.82 262 LYS B C 1
ATOM 6786 O O . LYS C 3 262 ? -18.795 29.515 46.442 1.00 26.09 262 LYS B O 1
ATOM 6792 N N . GLU C 3 263 ? -18.731 27.291 46.159 1.00 24.39 263 GLU B N 1
ATOM 6793 C CA . GLU C 3 263 ? -19.690 27.065 47.226 1.00 29.00 263 GLU B CA 1
ATOM 6794 C C . GLU C 3 263 ? -19.116 27.505 48.573 1.00 27.82 263 GLU B C 1
ATOM 6795 O O . GLU C 3 263 ? -19.826 28.089 49.405 1.00 28.63 263 GLU B O 1
ATOM 6801 N N . LYS C 3 264 ? -17.831 27.230 48.773 1.00 26.57 264 LYS B N 1
ATOM 6802 C CA . LYS C 3 264 ? -17.164 27.567 50.025 1.00 27.19 264 LYS B CA 1
ATOM 6803 C C . LYS C 3 264 ? -17.101 29.085 50.179 1.00 20.97 264 LYS B C 1
ATOM 6804 O O . LYS C 3 264 ? -17.369 29.646 51.248 1.00 25.52 264 LYS B O 1
ATOM 6810 N N . ALA C 3 265 ? -16.736 29.739 49.092 1.00 19.94 265 ALA B N 1
ATOM 6811 C CA . ALA C 3 265 ? -16.635 31.191 49.074 1.00 23.53 265 ALA B CA 1
ATOM 6812 C C . ALA C 3 265 ? -17.984 31.834 49.378 1.00 22.41 265 ALA B C 1
ATOM 6813 O O . ALA C 3 265 ? -18.061 32.766 50.173 1.00 23.49 265 ALA B O 1
ATOM 6815 N N . GLU C 3 266 ? -19.064 31.330 48.777 1.00 23.90 266 GLU B N 1
ATOM 6816 C CA . GLU C 3 266 ? -20.363 31.958 49.007 1.00 23.67 266 GLU B CA 1
ATOM 6817 C C . GLU C 3 266 ? -20.783 31.823 50.475 1.00 23.98 266 GLU B C 1
ATOM 6818 O O . GLU C 3 266 ? -21.366 32.735 51.049 1.00 26.54 266 GLU B O 1
ATOM 6824 N N . LYS C 3 267 ? -20.456 30.692 51.089 1.00 23.58 267 LYS B N 1
ATOM 6825 C CA . LYS C 3 267 ? -20.748 30.497 52.501 1.00 22.68 267 LYS B CA 1
ATOM 6826 C C . LYS C 3 267 ? -19.980 31.500 53.355 1.00 24.98 267 LYS B C 1
ATOM 6827 O O . LYS C 3 267 ? -20.522 32.078 54.312 1.00 22.80 267 LYS B O 1
ATOM 6833 N N . ASN C 3 268 ? -18.718 31.694 53.009 1.00 20.82 268 ASN B N 1
ATOM 6834 C CA . ASN C 3 268 ? -17.869 32.613 53.774 1.00 22.84 268 ASN B CA 1
ATOM 6835 C C . ASN C 3 268 ? -18.230 34.073 53.522 1.00 24.81 268 ASN B C 1
ATOM 6836 O O . ASN C 3 268 ? -18.185 34.891 54.443 1.00 22.43 268 ASN B O 1
ATOM 6841 N N . ILE C 3 269 ? -18.615 34.400 52.287 1.00 22.46 269 ILE B N 1
ATOM 6842 C CA . ILE C 3 269 ? -19.106 35.741 51.987 1.00 21.54 269 ILE B CA 1
ATOM 6843 C C . ILE C 3 269 ? -20.372 36.038 52.785 1.00 22.41 269 ILE B C 1
ATOM 6844 O O . ILE C 3 269 ? -20.534 37.128 53.355 1.00 23.43 269 ILE B O 1
ATOM 6849 N N . ALA C 3 270 ? -21.263 35.061 52.865 1.00 23.39 270 ALA B N 1
ATOM 6850 C CA . ALA C 3 270 ? -22.485 35.241 53.645 1.00 28.30 270 ALA B CA 1
ATOM 6851 C C . ALA C 3 270 ? -22.188 35.420 55.131 1.00 27.06 270 ALA B C 1
ATOM 6852 O O . ALA C 3 270 ? -22.849 36.206 55.809 1.00 24.98 270 ALA B O 1
ATOM 6854 N N . ALA C 3 271 ? -21.231 34.655 55.641 1.00 24.72 271 ALA B N 1
ATOM 6855 C CA . ALA C 3 271 ? -20.813 34.784 57.034 1.00 27.83 271 ALA B CA 1
ATOM 6856 C C . ALA C 3 271 ? -20.282 36.205 57.348 1.00 28.18 271 ALA B C 1
ATOM 6857 O O . ALA C 3 271 ? -20.589 36.768 58.406 1.00 29.86 271 ALA B O 1
ATOM 6859 N N . ARG C 3 272 ? -19.502 36.770 56.424 1.00 24.57 272 ARG B N 1
ATOM 6860 C CA . ARG C 3 272 ? -19.004 38.149 56.566 1.00 24.29 272 ARG B CA 1
ATOM 6861 C C . ARG C 3 272 ? -20.136 39.133 56.682 1.00 25.09 272 ARG B C 1
ATOM 6862 O O . ARG C 3 272 ? -20.115 40.026 57.526 1.00 27.01 272 ARG B O 1
ATOM 6870 N N . LYS C 3 273 ? -21.133 38.973 55.812 1.00 23.64 273 LYS B N 1
ATOM 6871 C CA . LYS C 3 273 ? -22.239 39.918 55.786 1.00 27.71 273 LYS B CA 1
ATOM 6872 C C . LYS C 3 273 ? -23.069 39.821 57.055 1.00 27.98 273 LYS B C 1
ATOM 6873 O O . LYS C 3 273 ? -23.562 40.835 57.541 1.00 32.03 273 LYS B O 1
ATOM 6879 N N . GLU C 3 274 ? -23.207 38.619 57.612 1.00 27.91 274 GLU B N 1
ATOM 6880 C CA . GLU C 3 274 ? -23.959 38.452 58.860 1.00 28.88 274 GLU B CA 1
ATOM 6881 C C . GLU C 3 274 ? -23.233 39.144 60.019 1.00 29.75 274 GLU B C 1
ATOM 6882 O O . GLU C 3 274 ? -23.866 39.637 60.951 1.00 30.13 274 GLU B O 1
ATOM 6888 N N . MET C 3 275 ? -21.903 39.175 59.951 1.00 27.57 275 MET B N 1
ATOM 6889 C CA . MET C 3 275 ? -21.089 39.859 60.959 1.00 27.97 275 MET B CA 1
ATOM 6890 C C . MET C 3 275 ? -21.050 41.371 60.750 1.00 29.64 275 MET B C 1
ATOM 6891 O O . MET C 3 275 ? -20.682 42.118 61.664 1.00 28.15 275 MET B O 1
ATOM 6896 N N . GLY C 3 276 ? -21.426 41.817 59.548 1.00 27.88 276 GLY B N 1
ATOM 6897 C CA . GLY C 3 276 ? -21.423 43.229 59.203 1.00 25.00 276 GLY B CA 1
ATOM 6898 C C . GLY C 3 276 ? -20.073 43.736 58.689 1.00 24.66 276 GLY B C 1
ATOM 6899 O O . GLY C 3 276 ? -19.821 44.944 58.669 1.00 27.82 276 GLY B O 1
ATOM 6900 N N . LEU C 3 277 ? -19.223 42.807 58.260 1.00 22.23 277 LEU B N 1
ATOM 6901 C CA . LEU C 3 277 ? -17.906 43.126 57.702 1.00 26.00 277 LEU B CA 1
ATOM 6902 C C . LEU C 3 277 ? -17.998 43.531 56.235 1.00 27.56 277 LEU B C 1
ATOM 6903 O O . LEU C 3 277 ? -18.778 42.946 55.480 1.00 28.16 277 LEU B O 1
ATOM 6908 N N . PRO C 3 278 ? -17.195 44.519 55.820 1.00 26.07 278 PRO B N 1
ATOM 6909 C CA . PRO C 3 278 ? -17.218 44.948 54.419 1.00 27.50 278 PRO B CA 1
ATOM 6910 C C . PRO C 3 278 ? -16.800 43.833 53.467 1.00 25.55 278 PRO B C 1
ATOM 6911 O O . PRO C 3 278 ? -15.818 43.126 53.713 1.00 22.96 278 PRO B O 1
ATOM 6915 N N . THR C 3 279 ? -17.545 43.689 52.377 1.00 26.16 279 THR B N 1
ATOM 6916 C CA . THR C 3 279 ? -17.282 42.623 51.417 1.00 26.17 279 THR B CA 1
ATOM 6917 C C . THR C 3 279 ? -17.557 43.112 50.001 1.00 26.50 279 THR B C 1
ATOM 6918 O O . THR C 3 279 ? -18.661 43.548 49.717 1.00 29.70 279 THR B O 1
ATOM 6922 N N . PRO C 3 280 ? -16.560 43.030 49.111 1.00 24.16 280 PRO B N 1
ATOM 6923 C CA . PRO C 3 280 ? -16.751 43.526 47.740 1.00 22.83 280 PRO B CA 1
ATOM 6924 C C . PRO C 3 280 ? -17.521 42.547 46.849 1.00 24.00 280 PRO B C 1
ATOM 6925 O O . PRO C 3 280 ? -17.866 42.909 45.728 1.00 30.35 280 PRO B O 1
ATOM 6929 N N . PHE C 3 281 ? -17.780 41.337 47.337 1.00 30.71 281 PHE B N 1
ATOM 6930 C CA . PHE C 3 281 ? -18.462 40.295 46.553 1.00 34.05 281 PHE B CA 1
ATOM 6931 C C . PHE C 3 281 ? -19.866 40.038 47.060 1.00 39.35 281 PHE B C 1
ATOM 6932 O O . PHE C 3 281 ? -20.612 39.295 46.417 1.00 41.34 281 PHE B O 1
#

B-factor: mean 23.15, std 9.21, range [10.73, 71.56]

Nearest PDB structures (foldseek):
  3zfs-assembly1_A  TM=9.632E-01  e=1.343E-48  Methanothermobacter marburgensis
  6qgr-assembly1_A  TM=9.685E-01  e=4.757E-43  Methanosarcina barkeri MS
  7z7r-assembly1_C  TM=7.358E-01  e=7.958E-15  Escherichia coli str. K-12 substr. MC4100
  7p7j-assembly1_C  TM=7.340E-01  e=6.811E-14  Escherichia coli BL21(DE3)
  6u8y-assembly1_l  TM=7.267E-01  e=3.277E-13  Pyrococcus furiosus COM1

InterPro domains:
  IPR001501 Nickel-dependent hydrogenase, large subunit [PF00374] (41-119)
  IPR001501 Nickel-dependent hydrogenase, large subunit [PF00374] (276-355)
  IPR017682 Coenzyme F420 hydrogenase, subunit alpha [TIGR03295] (1-404)
  IPR018194 Nickel-dependent hydrogenase, large subunit, nickel binding site [PS00507] (41-66)
  IPR018194 Nickel-dependent hydrogenase, large subunit, nickel binding site [PS00508] (377-386)
  IPR029014 [NiFe]-hydrogenase, large subunit [G3DSA:1.10.645.10] (1-386)
  IPR029014 [NiFe]-hydrogenase, large subunit [SSF56762] (4-386)